Protein AF-A0A8S2E9D2-F1 (afdb_monomer)

Secondary structure (DSSP, 8-state):
-EEEETTEEEEEEEE-TTS-EEEEEEETTEEEEEEE-TTS-EEEEEEETTTEEEEEEEEE-TTS-EEEEEEETTEEEEEEEEE-TT--EEEEEEETTEEE-TT-THHHHHHHHHHHHHHHHH--SHHHHHHHHHHHHHHHHHHHHHHHH-GGGGGGHHHHHHHHHHHS-HHHHHHHHTS-EEETTEEE-HHHHHHHHT-HHHHHHHHHHS---TT--EEEEETTEEEEEE-HHHHHHHTT-HHHHHHHHHTT--TT---TT---HHHHHHHTT-HHHHHHHHHTT--TTPPPTTT---HHHHHHHTT-HHHHHHHHHTT--TTPPPTTS--HHHHHHHTT-HHHHHHHTTTS-TT---TT---HHHHHHHTT-HHHHHHHHT-TTT--HHHHHHHHHHHHHHHHHSTTTTT-HHHHHHHHHHHHHHHHHTT----PPPP-GGGTTPPPP-SHHHHHHHTT-HHHHHHHHHHHHHHHH-TT-HHHHHHHHHHHHHHHHTT-HHHHHHHHHHHHHHHHHTT---HHHHHHHHHHHHHHHHTTPPPPHHHHHHHHHHHHHHHHHHHHHHTTS----HHHHHHHHHHHHHHHHHGGGS-HHHHHHHHHHHHHHHHT--B-TTT--BHHHHHH-GGG--TTSS--SS-HHHHHHHHHTT--TT---TT---HHHHHHH---S-HHHHHHHHHHHHHTT--SS---TTS--HHHH--SHHHHHHHHHH----HHHHHHHHHHTS---------------------EEEEE---TTGGGTEEE-TTT--EEESS---TTT-SEEEEEEEEEE-SSS-EEEEEEEEEE---------EES-SEEEEEEETT--S--EE--EE-SSTT---EEEEEES-TT--EEE-TTT-EEEESS---STT--SEEEEEEEEE-SSSS--EEEEEEEEEEE-TTTTS-EETT-SS-SEEEEEE--B-GGGTT---EE--EE----HHHHSS--PEEEEEESS--TTEEE-TTT-EEEESS-B-S-EEEEEEEEEEEE---S-SSS-----

Radius of gyration: 43.49 Å; Cα contacts (8 Å, |Δi|>4): 1690; chains: 1; bounding box: 124×103×118 Å

Sequence (1033 aa):
MGQWKDNRWHIGILTWNTGETCTGIWSGNKTNGSFVDNDGTVFEGDLVGDGVAHGQGIERYIDGTCYRGTYKLGSKDGRGSMTSPDAAQYDGEWINGCLYSYDINLTELIDSLTYFKQSINKANLLSTKLELTQKLKSFISNKMYEYTRDRRHIYKLSTVLETILKFVSPEHTRLFINDFVEHSRYKWNILIIAATFGFYSSVKMLLNKFDVNVEIEGVVEYDNQIIPGTTALWCAAASSHLNIVKLLLHYGANINHFTLTYSTPLRAATFNNQLKIVQLLVANGAAIDIQNKSHGDTCLVLAASKGLREIVYYLLRNGADPNIRSHDGATALHVACEENYLECTKLLTTHENIKSKTLAGLTPLMTAAVKINPLIVEHFISNEKLCSKQEGADALELLGSFYCNNASNADNLHKTYEYLSRAMLLRSTFHISKIISPLIEEYGYQQECRTLEDLRNIRHNVDALHMETLITLERVLGTSSETLHSAILRRGGVYADEKRYDSCVTLWLRVCNLKKLVDQSLDEPLIRLVAVFAEMFENKIEVKTHLFKQVLNLNIDELNRERLLINRSMNPHWTNCKTALYLCAVAAKVLPTKPIEERLQLEKIIRRLISFNFKTRATNSALIHLCMDTSASTSNLAYKFPCSSTARLLIEFGAKVNAMDASRNTPLHIIAGCSMHNLDEAENIIESLIDNGAHTDTVNDNGKIPFDCGKLENIRRILKARARISLKCLVAKAIVSKREFQVVPELAADSEDAKSYHLYISDIAMEHKSVTIYSVEGLSGYIRLRRSFDYDVQSSYWLTLRTTIFNARPQFSHIHVYISIRNENNFIPQCHHVYEEITLVEQHQTPFIQIKAVDKEKDDQLNYAIVEGDEKQLFYIDSNNGQISFQRPMHQRQDKRIYVLTIRVSDSGRPTLSSDCLLKVNVLRRKDVRPQFLHNENENTYYFELPEINRSRLKQRLFQIVAILNLPEKMQFNNNLQIRYRLLDPTKHFVINKETGYIAARQSLTSYSIYSFQIEAFTVIPSLFQNEIYSSN

Mean predicted aligned error: 20.93 Å

Solvent-accessible surface area (backbone atoms only — not comparable to full-atom values): 57654 Å² total; per-residue (Å²): 93,71,50,74,52,95,95,35,68,31,40,40,42,50,72,51,100,82,61,31,37,39,38,40,44,42,60,85,62,36,30,50,32,39,39,35,46,76,81,65,31,39,36,41,33,30,21,36,69,95,70,33,38,34,43,54,36,36,40,37,43,81,83,51,34,36,38,40,30,26,24,52,85,59,23,40,32,43,58,33,35,39,33,41,67,85,69,54,70,47,78,43,40,25,55,83,58,38,82,54,56,97,88,54,76,53,62,61,55,50,52,50,51,49,48,50,48,54,51,46,72,68,44,87,50,72,67,58,32,52,53,49,51,51,51,52,48,52,53,52,43,52,52,54,48,59,39,66,70,40,80,91,39,47,88,51,49,54,60,51,49,54,49,51,61,72,69,44,55,72,70,64,43,54,65,55,58,75,38,69,47,73,55,105,88,38,34,40,34,63,58,34,53,30,29,43,75,55,40,52,69,51,45,52,50,47,60,75,76,41,96,62,70,60,79,47,64,23,35,46,77,55,96,93,39,82,44,50,42,36,29,24,52,33,32,7,29,44,59,65,26,57,71,49,38,55,50,40,49,74,73,66,39,68,61,68,51,49,23,80,55,38,49,28,22,53,39,34,7,48,75,60,69,33,57,71,50,34,52,52,41,48,77,72,68,34,72,57,72,57,46,24,68,86,50,32,43,29,40,54,34,54,20,26,61,66,53,38,45,70,52,37,53,51,42,48,75,70,68,41,71,51,72,56,52,22,76,63,35,40,30,26,44,32,38,6,24,48,70,59,23,54,71,38,29,66,55,35,62,79,72,35,69,67,77,51,47,24,74,81,65,40,27,32,58,45,35,7,12,66,60,63,25,61,71,50,42,50,56,36,54,76,31,72,90,71,34,52,74,64,57,37,25,53,30,29,39,40,25,12,28,36,34,39,55,33,90,93,35,47,85,36,52,66,56,18,53,51,30,37,47,50,19,44,50,51,24,63,76,68,71,52,81,80,84,80,73,76,73,40,69,69,58,72,55,56,72,75,68,86,47,66,64,53,47,57,74,32,67,84,37,66,68,57,46,54,40,45,29,52,56,48,39,42,68,75,64,33,72,82,24,67,70,47,45,53,38,42,45,49,54,17,48,56,27,42,76,71,69,40,48,69,62,13,51,38,29,35,48,48,42,49,53,38,31,56,78,67,76,46,86,55,60,69,57,52,48,52,51,47,45,52,58,52,49,33,54,76,72,72,46,86,79,57,66,71,61,54,52,50,53,55,50,51,52,47,51,49,57,49,50,31,56,58,40,41,80,77,67,71,61,59,60,65,64,55,58,49,42,52,48,51,46,45,44,51,45,51,64,48,48,81,78,44,58,70,73,62,30,55,56,51,50,56,52,50,29,54,57,45,67,66,63,58,56,35,74,92,48,37,34,36,61,68,39,44,43,27,28,57,82,64,38,51,96,90,42,94,66,64,35,57,40,36,62,37,48,50,47,43,47,78,47,62,44,68,54,70,44,54,28,70,58,42,41,30,35,57,29,44,46,29,50,44,92,67,88,60,58,67,49,53,49,54,36,54,51,55,37,46,79,69,68,32,72,70,77,53,61,24,77,85,73,40,30,26,61,72,40,32,75,46,72,67,59,35,48,53,53,60,72,65,58,67,74,45,71,67,52,53,48,46,55,56,46,73,75,40,87,84,85,92,81,87,84,83,82,89,81,91,79,84,88,79,79,95,73,82,64,39,44,76,56,70,73,73,64,93,76,59,72,74,38,50,48,70,40,45,79,76,70,48,76,41,76,71,52,85,88,54,70,95,79,57,49,63,48,80,46,48,46,36,43,38,46,90,51,103,65,77,47,78,50,78,49,80,45,80,46,75,67,81,90,64,63,82,72,60,34,42,60,76,55,66,69,45,79,47,78,46,57,67,77,55,87,51,68,77,51,63,58,56,64,51,57,91,62,95,78,68,64,52,40,34,44,76,78,42,56,57,94,77,60,45,62,38,60,41,42,77,68,28,36,31,30,58,65,54,76,89,82,58,100,82,68,77,52,64,35,56,31,34,34,38,38,30,46,72,49,61,66,64,34,63,35,77,26,40,40,34,41,35,49,43,53,76,77,45,56,45,47,42,49,82,86,47,94,85,54,59,60,44,80,45,81,41,68,63,35,54,81,90,54,54,69,41,82,72,49,69,54,59,64,44,61,75,60,61,76,86,60,60,81,78,50,83,65,42,62,34,38,43,68,72,56,91,53,85,44,53,47,62,40,42,72,71,27,32,32,23,38,70,50,68,39,94,54,72,46,76,45,78,43,39,50,47,60,43,62,44,71,73,67,90,76,79,81,89,86,74,79,91,130

Organism: NCBI:txid1234261

pLDDT: mean 75.78, std 17.4, range [21.69, 98.12]

Structure (mmCIF, N/CA/C/O backbone):
data_AF-A0A8S2E9D2-F1
#
_entry.id   AF-A0A8S2E9D2-F1
#
loop_
_atom_site.group_PDB
_atom_site.id
_atom_site.type_symbol
_atom_site.label_atom_id
_atom_site.label_alt_id
_atom_site.label_comp_id
_atom_site.label_asym_id
_atom_site.label_entity_id
_atom_site.label_seq_id
_atom_site.pdbx_PDB_ins_code
_atom_site.Cartn_x
_atom_site.Cartn_y
_atom_site.Cartn_z
_atom_site.occupancy
_atom_site.B_iso_or_equiv
_atom_site.auth_seq_id
_atom_site.auth_comp_id
_atom_site.auth_asym_id
_atom_site.auth_atom_id
_atom_site.pdbx_PDB_model_num
ATOM 1 N N . MET A 1 1 ? 43.549 -40.984 -39.817 1.00 75.19 1 MET A N 1
ATOM 2 C CA . MET A 1 1 ? 44.630 -40.331 -40.604 1.00 75.19 1 MET A CA 1
ATOM 3 C C . MET A 1 1 ? 45.955 -40.507 -39.866 1.00 75.19 1 MET A C 1
ATOM 5 O O . MET A 1 1 ? 45.939 -40.283 -38.668 1.00 75.19 1 MET A O 1
ATOM 9 N N . GLY A 1 2 ? 47.071 -40.914 -40.492 1.00 75.81 2 GLY A N 1
ATOM 10 C CA . GLY A 1 2 ? 48.335 -41.099 -39.751 1.00 75.81 2 GLY A CA 1
ATOM 11 C C . GLY A 1 2 ? 49.501 -41.744 -40.518 1.00 75.81 2 GLY A C 1
ATOM 12 O O . GLY A 1 2 ? 49.338 -42.155 -41.665 1.00 75.81 2 GLY A O 1
ATOM 13 N N . GLN A 1 3 ? 50.665 -41.829 -39.864 1.00 74.44 3 GLN A N 1
ATOM 14 C CA . GLN A 1 3 ? 51.906 -42.466 -40.319 1.00 74.44 3 GLN A CA 1
ATOM 15 C C . GLN A 1 3 ? 52.071 -43.877 -39.724 1.00 74.44 3 GLN A C 1
ATOM 17 O O . GLN A 1 3 ? 51.746 -44.118 -38.558 1.00 74.44 3 GLN A O 1
ATOM 22 N N . TRP A 1 4 ? 52.623 -44.794 -40.523 1.00 72.12 4 TRP A N 1
ATOM 23 C CA . TRP A 1 4 ? 52.919 -46.182 -40.148 1.00 72.12 4 TRP A CA 1
ATOM 24 C C . TRP A 1 4 ? 54.429 -46.387 -39.980 1.00 72.12 4 TRP A C 1
ATOM 26 O O . TRP A 1 4 ? 55.215 -45.796 -40.719 1.00 72.12 4 TRP A O 1
ATOM 36 N N . LYS A 1 5 ? 54.836 -47.254 -39.048 1.00 71.50 5 LYS A N 1
ATOM 37 C CA . LYS A 1 5 ? 56.230 -47.677 -38.851 1.00 71.50 5 LYS A CA 1
ATOM 38 C C . LYS A 1 5 ? 56.261 -49.175 -38.535 1.00 71.50 5 LYS A C 1
ATOM 40 O O . LYS A 1 5 ? 55.479 -49.637 -37.710 1.00 71.50 5 LYS A O 1
ATOM 45 N N . ASP A 1 6 ? 57.108 -49.940 -39.224 1.00 68.19 6 ASP A N 1
ATOM 46 C CA . ASP A 1 6 ? 57.259 -51.399 -39.054 1.00 68.19 6 ASP A CA 1
ATOM 47 C C . ASP A 1 6 ? 55.936 -52.195 -39.147 1.00 68.19 6 ASP A C 1
ATOM 49 O O . ASP A 1 6 ? 55.652 -53.066 -38.324 1.00 68.19 6 ASP A O 1
ATOM 53 N N . ASN A 1 7 ? 55.090 -51.872 -40.140 1.00 65.56 7 ASN A N 1
ATOM 54 C CA . ASN A 1 7 ? 53.738 -52.434 -40.325 1.00 65.56 7 ASN A CA 1
ATOM 55 C C . ASN A 1 7 ? 52.799 -52.270 -39.112 1.00 65.56 7 ASN A C 1
ATOM 57 O O . ASN A 1 7 ? 51.811 -52.993 -38.979 1.00 65.56 7 ASN A O 1
ATOM 61 N N . ARG A 1 8 ? 53.073 -51.301 -38.232 1.00 64.12 8 ARG A N 1
ATOM 62 C CA . ARG A 1 8 ? 52.211 -50.925 -37.108 1.00 64.12 8 ARG A CA 1
ATOM 63 C C . ARG A 1 8 ? 51.883 -49.438 -37.169 1.00 64.12 8 ARG A C 1
ATOM 65 O O . ARG A 1 8 ? 52.633 -48.634 -37.728 1.00 64.12 8 ARG A O 1
ATOM 72 N N . TRP A 1 9 ? 50.727 -49.080 -36.625 1.00 66.94 9 TRP A N 1
ATOM 73 C CA . TRP A 1 9 ? 50.305 -47.687 -36.543 1.00 66.94 9 TRP A CA 1
ATOM 74 C C . TRP A 1 9 ? 51.264 -46.914 -35.628 1.00 66.94 9 TRP A C 1
ATOM 76 O O . TRP A 1 9 ? 51.644 -47.447 -34.586 1.00 66.94 9 TRP A O 1
ATOM 86 N N . HIS A 1 10 ? 51.710 -45.715 -36.030 1.00 69.94 10 HIS A N 1
ATOM 87 C CA . HIS A 1 10 ? 52.761 -44.979 -35.312 1.00 69.94 10 HIS A CA 1
ATOM 88 C C . HIS A 1 10 ? 52.308 -43.605 -34.808 1.00 69.94 10 HIS A C 1
ATOM 90 O O . HIS A 1 10 ? 52.447 -43.337 -33.621 1.00 69.94 10 HIS A O 1
ATOM 96 N N . ILE A 1 11 ? 51.758 -42.733 -35.659 1.00 77.75 11 ILE A N 1
ATOM 97 C CA . ILE A 1 11 ? 51.275 -41.394 -35.260 1.00 77.75 11 ILE A CA 1
ATOM 98 C C . ILE A 1 11 ? 50.018 -41.067 -36.056 1.00 77.75 11 ILE A C 1
ATOM 100 O O . ILE A 1 11 ? 50.016 -41.247 -37.271 1.00 77.75 11 ILE A O 1
ATOM 104 N N . GLY A 1 12 ? 48.970 -40.541 -35.426 1.00 75.88 12 GLY A N 1
ATOM 105 C CA . GLY A 1 12 ? 47.756 -40.191 -36.155 1.00 75.88 12 GLY A CA 1
ATOM 106 C C . GLY A 1 12 ? 46.561 -39.746 -35.318 1.00 75.88 12 GLY A C 1
ATOM 107 O O . GLY A 1 12 ? 46.639 -39.573 -34.106 1.00 75.88 12 GLY A O 1
ATOM 108 N N . ILE A 1 13 ? 45.451 -39.551 -36.027 1.00 78.69 13 ILE A N 1
ATOM 109 C CA . ILE A 1 13 ? 44.122 -39.215 -35.520 1.00 78.69 13 ILE A CA 1
ATOM 110 C C . ILE A 1 13 ? 43.169 -40.352 -35.901 1.00 78.69 13 ILE A C 1
ATOM 112 O O . ILE A 1 13 ? 43.027 -40.668 -37.093 1.00 78.69 13 ILE A O 1
ATOM 116 N N . LEU A 1 14 ? 42.533 -40.956 -34.902 1.00 75.19 14 LEU A N 1
ATOM 117 C CA . LEU A 1 14 ? 41.382 -41.844 -35.048 1.00 75.19 14 LEU A CA 1
ATOM 118 C C . LEU A 1 14 ? 40.123 -41.034 -34.763 1.00 75.19 14 LEU A C 1
ATOM 120 O O . LEU A 1 14 ? 40.069 -40.291 -33.788 1.00 75.19 14 LEU A O 1
ATOM 124 N N . THR A 1 15 ? 39.126 -41.171 -35.627 1.00 74.81 15 THR A N 1
ATOM 125 C CA . THR A 1 15 ? 37.819 -40.541 -35.458 1.00 74.81 15 THR A CA 1
ATOM 126 C C . THR A 1 15 ? 36.778 -41.630 -35.600 1.00 74.81 15 THR A C 1
ATOM 128 O O . THR A 1 15 ? 36.774 -42.339 -36.609 1.00 74.81 15 THR A O 1
ATOM 131 N N . TRP A 1 16 ? 35.927 -41.780 -34.593 1.00 74.44 16 TRP A N 1
ATOM 132 C CA . TRP A 1 16 ? 34.822 -42.728 -34.637 1.00 74.44 16 TRP A CA 1
ATOM 133 C C . TRP A 1 16 ? 33.589 -42.073 -35.256 1.00 74.44 16 TRP A C 1
ATOM 135 O O . TRP A 1 16 ? 33.408 -40.858 -35.199 1.00 74.44 16 TRP A O 1
ATOM 145 N N . ASN A 1 17 ? 32.701 -42.890 -35.825 1.00 67.81 17 ASN A N 1
ATOM 146 C CA . ASN A 1 17 ? 31.455 -42.415 -36.440 1.00 67.81 17 ASN A CA 1
ATOM 147 C C . ASN A 1 17 ? 30.506 -41.729 -35.434 1.00 67.81 17 ASN A C 1
ATOM 149 O O . ASN A 1 17 ? 29.535 -41.103 -35.850 1.00 67.81 17 ASN A O 1
ATOM 153 N N . THR A 1 18 ? 30.767 -41.863 -34.130 1.00 58.06 18 THR A N 1
ATOM 154 C CA . THR A 1 18 ? 30.032 -41.226 -33.031 1.00 58.06 18 THR A CA 1
ATOM 155 C C . THR A 1 18 ? 30.443 -39.772 -32.782 1.00 58.06 18 THR A C 1
ATOM 157 O O . THR A 1 18 ? 29.643 -39.041 -32.208 1.00 58.06 18 THR A O 1
ATOM 160 N N . GLY A 1 19 ? 31.610 -39.332 -33.282 1.00 67.00 19 GLY A N 1
ATOM 161 C CA . GLY A 1 19 ? 32.151 -37.976 -33.102 1.00 67.00 19 GLY A CA 1
ATOM 162 C C . GLY A 1 19 ? 33.415 -37.902 -32.232 1.00 67.00 19 GLY A C 1
ATOM 163 O O . GLY A 1 19 ? 34.110 -36.887 -32.260 1.00 67.00 19 GLY A O 1
ATOM 164 N N . GLU A 1 20 ? 33.753 -38.982 -31.522 1.00 78.69 20 GLU A N 1
ATOM 165 C CA . GLU A 1 20 ? 34.943 -39.077 -30.673 1.00 78.69 20 GLU A CA 1
ATOM 166 C C . GLU A 1 20 ? 36.222 -38.991 -31.510 1.00 78.69 20 GLU A C 1
ATOM 168 O O . GLU A 1 20 ? 36.309 -39.545 -32.615 1.00 78.69 20 GLU A O 1
ATOM 173 N N . THR A 1 21 ? 37.248 -38.334 -30.966 1.00 78.81 21 THR A N 1
ATOM 174 C CA . THR A 1 21 ? 38.561 -38.242 -31.616 1.00 78.81 21 THR A CA 1
ATOM 175 C C . THR A 1 21 ? 39.684 -38.623 -30.663 1.00 78.81 21 THR A C 1
ATOM 177 O O . THR A 1 21 ? 39.758 -38.133 -29.543 1.00 78.81 21 THR A O 1
ATOM 180 N N . CYS A 1 22 ? 40.591 -39.488 -31.115 1.00 78.50 22 CYS A N 1
ATOM 181 C CA . CYS A 1 22 ? 41.810 -39.850 -30.397 1.00 78.50 22 CYS A CA 1
ATOM 182 C C . CYS A 1 22 ? 43.022 -39.438 -31.227 1.00 78.50 22 CYS A C 1
ATOM 184 O O . CYS A 1 22 ? 43.135 -39.811 -32.395 1.00 78.50 22 CYS A O 1
ATOM 186 N N . THR A 1 23 ? 43.960 -38.714 -30.626 1.00 79.88 23 THR A N 1
ATOM 187 C CA . THR A 1 23 ? 45.217 -38.299 -31.260 1.00 79.88 23 THR A CA 1
ATOM 188 C C . THR A 1 23 ? 46.397 -38.759 -30.414 1.00 79.88 23 THR A C 1
ATOM 190 O O . THR A 1 23 ? 46.309 -38.718 -29.193 1.00 79.88 23 THR A O 1
ATOM 193 N N . GLY A 1 24 ? 47.496 -39.230 -31.010 1.00 79.31 24 GLY A N 1
ATOM 194 C CA . GLY A 1 24 ? 48.634 -39.687 -30.203 1.00 79.31 24 GLY A CA 1
ATOM 195 C C . GLY A 1 24 ? 49.793 -40.328 -30.960 1.00 79.31 24 GLY A C 1
ATOM 196 O O . GLY A 1 24 ? 49.885 -40.264 -32.188 1.00 79.31 24 GLY A O 1
ATOM 197 N N . ILE A 1 25 ? 50.697 -40.941 -30.194 1.00 76.88 25 ILE A N 1
ATOM 198 C CA . ILE A 1 25 ? 51.810 -41.762 -30.688 1.00 76.88 25 ILE A CA 1
ATOM 199 C C . ILE A 1 25 ? 51.602 -43.200 -30.189 1.00 76.88 25 ILE A C 1
ATOM 201 O O . ILE A 1 25 ? 51.483 -43.430 -28.984 1.00 76.88 25 ILE A O 1
ATOM 205 N N . TRP A 1 26 ? 51.563 -44.164 -31.110 1.00 74.00 26 TRP A N 1
ATOM 206 C CA . TRP A 1 26 ? 51.306 -45.585 -30.857 1.00 74.00 26 TRP A CA 1
ATOM 207 C C . TRP A 1 26 ? 52.609 -46.382 -30.704 1.00 74.00 26 TRP A C 1
ATOM 209 O O . TRP A 1 26 ? 53.519 -46.317 -31.536 1.00 74.00 26 TRP A O 1
ATOM 219 N N . SER A 1 27 ? 52.666 -47.180 -29.636 1.00 69.44 27 SER A N 1
ATOM 220 C CA . SER A 1 27 ? 53.729 -48.132 -29.305 1.00 69.44 27 SER A CA 1
ATOM 221 C C . SER A 1 27 ? 53.086 -49.471 -28.915 1.00 69.44 27 SER A C 1
ATOM 223 O O . SER A 1 27 ? 52.785 -49.744 -27.750 1.00 69.44 27 SER A O 1
ATOM 225 N N . GLY A 1 28 ? 52.790 -50.311 -29.913 1.00 70.44 28 GLY A N 1
ATOM 226 C CA . GLY A 1 28 ? 52.007 -51.536 -29.701 1.00 70.44 28 GLY A CA 1
ATOM 227 C C . GLY A 1 28 ? 50.560 -51.222 -29.294 1.00 70.44 28 GLY A C 1
ATOM 228 O O . GLY A 1 28 ? 49.897 -50.453 -29.979 1.00 70.44 28 GLY A O 1
ATOM 229 N N . ASN A 1 29 ? 50.082 -51.796 -28.181 1.00 65.56 29 ASN A N 1
ATOM 230 C CA . ASN A 1 29 ? 48.733 -51.547 -27.638 1.00 65.56 29 ASN A CA 1
ATOM 231 C C . ASN A 1 29 ? 48.658 -50.327 -26.703 1.00 65.56 29 ASN A C 1
ATOM 233 O O . ASN A 1 29 ? 47.616 -50.116 -26.089 1.00 65.56 29 ASN A O 1
ATOM 237 N N . LYS A 1 30 ? 49.750 -49.570 -26.535 1.00 60.91 30 LYS A N 1
ATOM 238 C CA . LYS A 1 30 ? 49.803 -48.374 -25.688 1.00 60.91 30 LYS A CA 1
ATOM 239 C C . LYS A 1 30 ? 49.942 -47.120 -26.537 1.00 60.91 30 LYS A C 1
ATOM 241 O O . LYS A 1 30 ? 50.717 -47.094 -27.495 1.00 60.91 30 LYS A O 1
ATOM 246 N N . THR A 1 31 ? 49.238 -46.078 -26.131 1.00 70.50 31 THR A N 1
ATOM 247 C CA . THR A 1 31 ? 49.251 -44.755 -26.741 1.00 70.50 31 THR A CA 1
ATOM 248 C C . THR A 1 31 ? 49.461 -43.694 -25.688 1.00 70.50 31 THR A C 1
ATOM 250 O O . THR A 1 31 ? 48.898 -43.773 -24.606 1.00 70.50 31 THR A O 1
ATOM 253 N N . ASN A 1 32 ? 50.266 -42.688 -26.004 1.00 72.44 32 ASN A N 1
ATOM 254 C CA . ASN A 1 32 ? 50.293 -41.453 -25.229 1.00 72.44 32 ASN A CA 1
ATOM 255 C C . ASN A 1 32 ? 49.705 -40.360 -26.119 1.00 72.44 32 ASN A C 1
ATOM 257 O O . ASN A 1 32 ? 50.185 -40.152 -27.242 1.00 72.44 32 ASN A O 1
ATOM 261 N N . GLY A 1 33 ? 48.598 -39.769 -25.682 1.00 77.12 33 GLY A N 1
ATOM 262 C CA . GLY A 1 33 ? 47.750 -38.989 -26.568 1.00 77.12 33 GLY A CA 1
ATOM 263 C C . GLY A 1 33 ? 46.590 -38.292 -25.873 1.00 77.12 33 GLY A C 1
ATOM 264 O O . GLY A 1 33 ? 46.415 -38.399 -24.660 1.00 77.12 33 GLY A O 1
ATOM 265 N N . SER A 1 34 ? 45.800 -37.569 -26.662 1.00 80.19 34 SER A N 1
ATOM 266 C CA . SER A 1 34 ? 44.563 -36.940 -26.215 1.00 80.19 34 SER A CA 1
ATOM 267 C C . SER A 1 34 ? 43.344 -37.637 -26.806 1.00 80.19 34 SER A C 1
ATOM 269 O O . SER A 1 34 ? 43.334 -38.029 -27.975 1.00 80.19 34 SER A O 1
ATOM 271 N N . PHE A 1 35 ? 42.313 -37.785 -25.987 1.00 81.56 35 PHE A N 1
ATOM 272 C CA . PHE A 1 35 ? 41.005 -38.292 -26.366 1.00 81.56 35 PHE A CA 1
ATOM 273 C C . PHE A 1 35 ? 39.967 -37.207 -26.084 1.00 81.56 35 PHE A C 1
ATOM 275 O O . PHE A 1 35 ? 39.921 -36.660 -24.983 1.00 81.56 35 PHE A O 1
ATOM 282 N N . VAL A 1 36 ? 39.160 -36.876 -27.085 1.00 79.50 36 VAL A N 1
ATOM 283 C CA . VAL A 1 36 ? 38.045 -35.937 -26.965 1.00 79.50 36 VAL A CA 1
ATOM 284 C C . VAL A 1 36 ? 36.759 -36.718 -27.162 1.00 79.50 36 VAL A C 1
ATOM 286 O O . VAL A 1 36 ? 36.539 -37.290 -28.234 1.00 79.50 36 VAL A O 1
ATOM 289 N N . ASP A 1 37 ? 35.938 -36.729 -26.119 1.00 73.44 37 ASP A N 1
ATOM 290 C CA . ASP A 1 37 ? 34.627 -37.372 -26.121 1.00 73.44 37 ASP A CA 1
ATOM 291 C C . ASP A 1 37 ? 33.582 -36.473 -26.818 1.00 73.44 37 ASP A C 1
ATOM 293 O O . ASP A 1 37 ? 33.768 -35.262 -26.980 1.00 73.44 37 ASP A O 1
ATOM 297 N N . ASN A 1 38 ? 32.449 -37.050 -27.214 1.00 65.81 38 ASN A N 1
ATOM 298 C CA . ASN A 1 38 ? 31.340 -36.364 -27.888 1.00 65.81 38 ASN A CA 1
ATOM 299 C C . ASN A 1 38 ? 30.746 -35.220 -27.058 1.00 65.81 38 ASN A C 1
ATOM 301 O O . ASN A 1 38 ? 30.095 -34.324 -27.595 1.00 65.81 38 ASN A O 1
ATOM 305 N N . ASP A 1 39 ? 30.934 -35.262 -25.740 1.00 57.09 39 ASP A N 1
ATOM 306 C CA . ASP A 1 39 ? 30.468 -34.240 -24.817 1.00 57.09 39 ASP A CA 1
ATOM 307 C C . ASP A 1 39 ? 31.488 -33.121 -24.571 1.00 57.09 39 ASP A C 1
ATOM 309 O O . ASP A 1 39 ? 31.239 -32.286 -23.708 1.00 57.09 39 ASP A O 1
ATOM 313 N N . GLY A 1 40 ? 32.595 -33.085 -25.325 1.00 65.88 40 GLY A N 1
ATOM 314 C CA . GLY A 1 40 ? 33.653 -32.076 -25.246 1.00 65.88 40 GLY A CA 1
ATOM 315 C C . GLY A 1 40 ? 34.599 -32.237 -24.055 1.00 65.88 40 GLY A C 1
ATOM 316 O O . GLY A 1 40 ? 35.450 -31.368 -23.847 1.00 65.88 40 GLY A O 1
ATOM 317 N N . THR A 1 41 ? 34.475 -33.324 -23.286 1.00 77.88 41 THR A N 1
ATOM 318 C CA . THR A 1 41 ? 35.456 -33.706 -22.265 1.00 77.88 41 THR A CA 1
ATOM 319 C C . THR A 1 41 ? 36.772 -34.076 -22.941 1.00 77.88 41 THR A C 1
ATOM 321 O O . THR A 1 41 ? 36.797 -34.820 -23.924 1.00 77.88 41 THR A O 1
ATOM 324 N N . VAL A 1 42 ? 37.877 -33.548 -22.414 1.00 84.62 42 VAL A N 1
ATOM 325 C CA . VAL A 1 42 ? 39.220 -33.778 -22.959 1.00 84.62 42 VAL A CA 1
ATOM 326 C C . VAL A 1 42 ? 40.033 -34.591 -21.966 1.00 84.62 42 VAL A C 1
ATOM 328 O O . VAL A 1 42 ? 40.302 -34.129 -20.857 1.00 84.62 42 VAL A O 1
ATOM 331 N N . PHE A 1 43 ? 40.453 -35.781 -22.377 1.00 86.50 43 PHE A N 1
ATOM 332 C CA . PHE A 1 43 ? 41.424 -36.603 -21.671 1.00 86.50 43 PHE A CA 1
ATOM 333 C C . PHE A 1 43 ? 42.800 -36.489 -22.335 1.00 86.50 43 PHE A C 1
ATOM 335 O O . PHE A 1 43 ? 42.911 -36.544 -23.554 1.00 86.50 43 PHE A O 1
ATOM 342 N N . GLU A 1 44 ? 43.859 -36.372 -21.541 1.00 87.88 44 GLU A N 1
ATOM 343 C CA . GLU A 1 44 ? 45.257 -36.345 -21.977 1.00 87.88 44 GLU A CA 1
ATOM 344 C C . GLU A 1 44 ? 46.074 -37.307 -21.113 1.00 87.88 44 GLU A C 1
ATOM 346 O O . GLU A 1 44 ? 46.149 -37.129 -19.895 1.00 87.88 44 GLU A O 1
ATOM 351 N N . GLY A 1 45 ? 46.715 -38.310 -21.714 1.00 85.81 45 GLY A N 1
ATOM 352 C CA . GLY A 1 45 ? 47.582 -39.222 -20.970 1.00 85.81 45 GLY A CA 1
ATOM 353 C C . GLY A 1 45 ? 47.793 -40.584 -21.615 1.00 85.81 45 GLY A C 1
ATOM 354 O O . GLY A 1 45 ? 47.702 -40.750 -22.833 1.00 85.81 45 GLY A O 1
ATOM 355 N N . ASP A 1 46 ? 48.098 -41.559 -20.761 1.00 82.94 46 ASP A N 1
ATOM 356 C CA . ASP A 1 46 ? 48.324 -42.940 -21.167 1.00 82.94 46 ASP A CA 1
ATOM 357 C C . ASP A 1 46 ? 46.990 -43.635 -21.499 1.00 82.94 46 ASP A C 1
ATOM 359 O O . ASP A 1 46 ? 46.039 -43.666 -20.711 1.00 82.94 46 ASP A O 1
ATOM 363 N N . LEU A 1 47 ? 46.937 -44.219 -22.687 1.00 79.62 47 LEU A N 1
ATOM 364 C CA . LEU A 1 47 ? 45.792 -44.882 -23.291 1.00 79.62 47 LEU A CA 1
ATOM 365 C C . LEU A 1 47 ? 46.209 -46.312 -23.700 1.00 79.62 47 LEU A C 1
ATOM 367 O O . LEU A 1 47 ? 47.362 -46.573 -24.060 1.00 79.62 47 LEU A O 1
ATOM 371 N N . VAL A 1 48 ? 45.288 -47.272 -23.622 1.00 77.00 48 VAL A N 1
ATOM 372 C CA . VAL A 1 48 ? 45.495 -48.675 -24.019 1.00 77.00 48 VAL A CA 1
ATOM 373 C C . VAL A 1 48 ? 44.378 -49.120 -24.963 1.00 77.00 48 VAL A C 1
ATOM 375 O O . VAL A 1 48 ? 43.210 -48.809 -24.741 1.00 77.00 48 VAL A O 1
ATOM 378 N N . GLY A 1 49 ? 44.729 -49.885 -26.000 1.00 70.25 49 GLY A N 1
ATOM 379 C CA . GLY A 1 49 ? 43.777 -50.385 -26.997 1.00 70.25 49 GLY A CA 1
ATOM 380 C C . GLY A 1 49 ? 43.130 -49.256 -27.805 1.00 70.25 49 GLY A C 1
ATOM 381 O O . GLY A 1 49 ? 43.816 -48.323 -28.226 1.00 70.25 49 GLY A O 1
ATOM 382 N N . ASP A 1 50 ? 41.812 -49.330 -27.991 1.00 66.19 50 ASP A N 1
ATOM 383 C CA . ASP A 1 50 ? 41.001 -48.363 -28.746 1.00 66.19 50 ASP A CA 1
ATOM 384 C C . ASP A 1 50 ? 40.694 -47.085 -27.934 1.00 66.19 50 ASP A C 1
ATOM 386 O O . ASP A 1 50 ? 39.548 -46.668 -27.820 1.00 66.19 50 ASP A O 1
ATOM 390 N N . GLY A 1 51 ? 41.712 -46.463 -27.328 1.00 67.19 51 GLY A N 1
ATOM 391 C CA . GLY A 1 51 ? 41.553 -45.181 -26.625 1.00 67.19 51 GLY A CA 1
ATOM 392 C C . GLY A 1 51 ? 41.039 -45.276 -25.183 1.00 67.19 51 GLY A C 1
ATOM 393 O O . GLY A 1 51 ? 40.445 -44.327 -24.682 1.00 67.19 51 GLY A O 1
ATOM 394 N N . VAL A 1 52 ? 41.283 -46.386 -24.479 1.00 77.69 52 VAL A N 1
ATOM 395 C CA . VAL A 1 52 ? 40.865 -46.546 -23.075 1.00 77.69 52 VAL A CA 1
ATOM 396 C C . VAL A 1 52 ? 41.933 -45.998 -22.121 1.00 77.69 52 VAL A C 1
ATOM 398 O O . VAL A 1 52 ? 43.064 -46.480 -22.126 1.00 77.69 52 VAL A O 1
ATOM 401 N N . ALA A 1 53 ? 41.577 -45.045 -21.252 1.00 81.62 53 ALA A N 1
ATOM 402 C CA . ALA A 1 53 ? 42.482 -44.468 -20.248 1.00 81.62 53 ALA A CA 1
ATOM 403 C C . ALA A 1 53 ? 43.113 -45.529 -19.327 1.00 81.62 53 ALA A C 1
ATOM 405 O O . ALA A 1 53 ? 42.416 -46.308 -18.666 1.00 81.62 53 ALA A O 1
ATOM 406 N N . HIS A 1 54 ? 44.444 -45.575 -19.269 1.00 83.00 54 HIS A N 1
ATOM 407 C CA . HIS A 1 54 ? 45.185 -46.525 -18.442 1.00 83.00 54 HIS A CA 1
ATOM 408 C C . HIS A 1 54 ? 46.612 -46.033 -18.180 1.00 83.00 54 HIS A C 1
ATOM 410 O O . HIS A 1 54 ? 47.417 -45.983 -19.100 1.00 83.00 54 HIS A O 1
ATOM 416 N N . GLY A 1 55 ? 46.961 -45.771 -16.921 1.00 83.62 55 GLY A N 1
ATOM 417 C CA . GLY A 1 55 ? 48.219 -45.126 -16.532 1.00 83.62 55 GLY A CA 1
ATOM 418 C C . GLY A 1 55 ? 47.965 -43.743 -15.941 1.00 83.62 55 GLY A C 1
ATOM 419 O O . GLY A 1 55 ? 46.983 -43.567 -15.226 1.00 83.62 55 GLY A O 1
ATOM 420 N N . GLN A 1 56 ? 48.839 -42.768 -16.183 1.00 87.56 56 GLN A N 1
ATOM 421 C CA . GLN A 1 56 ? 48.629 -41.395 -15.702 1.00 87.56 56 GLN A CA 1
ATOM 422 C C . GLN A 1 56 ? 47.849 -40.581 -16.737 1.00 87.56 56 GLN A C 1
ATOM 424 O O . GLN A 1 56 ? 48.133 -40.661 -17.931 1.00 87.56 56 GLN A O 1
ATOM 429 N N . GLY A 1 57 ? 46.895 -39.767 -16.283 1.00 88.12 57 GLY A N 1
ATOM 430 C CA . GLY A 1 57 ? 46.110 -38.925 -17.178 1.00 88.12 57 GLY A CA 1
ATOM 431 C C . GLY A 1 57 ? 45.454 -37.723 -16.510 1.00 88.12 57 GLY A C 1
ATOM 432 O O . GLY A 1 57 ? 45.269 -37.669 -15.290 1.00 88.12 57 GLY A O 1
ATOM 433 N N . ILE A 1 58 ? 45.111 -36.743 -17.338 1.00 89.19 58 ILE A N 1
ATOM 434 C CA . ILE A 1 58 ? 44.393 -35.523 -16.982 1.00 89.19 58 ILE A CA 1
ATOM 435 C C . ILE A 1 58 ? 43.077 -35.522 -17.751 1.00 89.19 58 ILE A C 1
ATOM 437 O O . ILE A 1 58 ? 43.078 -35.703 -18.959 1.00 89.19 58 ILE A O 1
ATOM 441 N N . GLU A 1 59 ? 41.964 -35.294 -17.069 1.00 87.94 59 GLU A N 1
ATOM 442 C CA . GLU A 1 59 ? 40.632 -35.226 -17.669 1.00 87.94 59 GLU A CA 1
ATOM 443 C C . GLU A 1 59 ? 39.995 -33.878 -17.328 1.00 87.94 59 GLU A C 1
ATOM 445 O O . GLU A 1 59 ? 39.920 -33.504 -16.156 1.00 87.94 59 GLU A O 1
ATOM 450 N N . ARG A 1 60 ? 39.572 -33.126 -18.344 1.00 85.38 60 ARG A N 1
ATOM 451 C CA . ARG A 1 60 ? 38.980 -31.789 -18.213 1.00 85.38 60 ARG A CA 1
ATOM 452 C C . ARG A 1 60 ? 37.535 -31.813 -18.683 1.00 85.38 60 ARG A C 1
ATOM 454 O O . ARG A 1 60 ? 37.269 -32.114 -19.846 1.00 85.38 60 ARG A O 1
ATOM 461 N N . TYR A 1 61 ? 36.633 -31.442 -17.785 1.00 80.12 61 TYR A N 1
ATOM 462 C CA . TYR A 1 61 ? 35.198 -31.371 -18.026 1.00 80.12 61 TYR A CA 1
ATOM 463 C C . TYR A 1 61 ? 34.770 -29.968 -18.468 1.00 80.12 61 TYR A C 1
ATOM 465 O O . TYR A 1 61 ? 35.392 -28.962 -18.119 1.00 80.12 61 TYR A O 1
ATOM 473 N N . ILE A 1 62 ? 33.653 -29.888 -19.196 1.00 66.62 62 ILE A N 1
ATOM 474 C CA . ILE A 1 62 ? 33.085 -28.618 -19.685 1.00 66.62 62 ILE A CA 1
ATOM 475 C C . ILE A 1 62 ? 32.686 -27.659 -18.557 1.00 66.62 62 ILE A C 1
ATOM 477 O O . ILE A 1 62 ? 32.697 -26.444 -18.755 1.00 66.62 62 ILE A O 1
ATOM 481 N N . ASP A 1 63 ? 32.320 -28.173 -17.383 1.00 58.62 63 ASP A N 1
ATOM 482 C CA . ASP A 1 63 ? 31.938 -27.338 -16.240 1.00 58.62 63 ASP A CA 1
ATOM 483 C C . ASP A 1 63 ? 33.129 -26.595 -15.606 1.00 58.62 63 ASP A C 1
ATOM 485 O O . ASP A 1 63 ? 32.904 -25.711 -14.786 1.00 58.62 63 ASP A O 1
ATOM 489 N N . GLY A 1 64 ? 34.367 -26.885 -16.033 1.00 64.69 64 GLY A N 1
ATOM 490 C CA . GLY A 1 64 ? 35.613 -26.328 -15.499 1.00 64.69 64 GLY A CA 1
ATOM 491 C C . GLY A 1 64 ? 36.322 -27.261 -14.514 1.00 64.69 64 GLY A C 1
ATOM 492 O O . GLY A 1 64 ? 37.429 -26.954 -14.071 1.00 64.69 64 GLY A O 1
ATOM 493 N N . THR A 1 65 ? 35.716 -28.405 -14.191 1.00 76.56 65 THR A N 1
ATOM 494 C CA . THR A 1 65 ? 36.307 -29.418 -13.317 1.00 76.56 65 THR A CA 1
ATOM 495 C C . THR A 1 65 ? 37.467 -30.124 -14.025 1.00 76.56 65 THR A C 1
ATOM 497 O O . THR A 1 65 ? 37.392 -30.457 -15.208 1.00 76.56 65 THR A O 1
ATOM 500 N N . CYS A 1 66 ? 38.554 -30.387 -13.304 1.00 83.44 66 CYS A N 1
ATOM 501 C CA . CYS A 1 66 ? 39.742 -31.056 -13.824 1.00 83.44 66 CYS A CA 1
ATOM 502 C C . CYS A 1 66 ? 40.176 -32.176 -12.881 1.00 83.44 66 CYS A C 1
ATOM 504 O O . CYS A 1 66 ? 40.410 -31.935 -11.701 1.00 83.44 66 CYS A O 1
ATOM 506 N N . TYR A 1 67 ? 40.361 -33.382 -13.404 1.00 85.00 67 TYR A N 1
ATOM 507 C CA . TYR A 1 67 ? 40.984 -34.491 -12.692 1.00 85.00 67 TYR A CA 1
ATOM 508 C C . TYR A 1 67 ? 42.404 -34.731 -13.200 1.00 85.00 67 TYR A C 1
ATOM 510 O O . TYR A 1 67 ? 42.646 -34.680 -14.400 1.00 85.00 67 TYR A O 1
ATOM 518 N N . ARG A 1 68 ? 43.338 -35.050 -12.308 1.00 89.88 68 ARG A N 1
ATOM 519 C CA . ARG A 1 68 ? 44.706 -35.475 -12.620 1.00 89.88 68 ARG A CA 1
ATOM 520 C C . ARG A 1 68 ? 45.051 -36.680 -11.758 1.00 89.88 68 ARG A C 1
ATOM 522 O O . ARG A 1 68 ? 45.147 -36.542 -10.542 1.00 89.88 68 ARG A O 1
ATOM 529 N N . GLY A 1 69 ? 45.294 -37.840 -12.352 1.00 89.75 69 GLY A N 1
ATOM 530 C CA . GLY A 1 69 ? 45.613 -39.025 -11.563 1.00 89.75 69 GLY A CA 1
ATOM 531 C C . GLY A 1 69 ? 45.780 -40.298 -12.370 1.00 89.75 69 GLY A C 1
ATOM 532 O O . GLY A 1 69 ? 46.012 -40.276 -13.578 1.00 89.75 69 GLY A O 1
ATOM 533 N N . THR A 1 70 ? 45.677 -41.415 -11.661 1.00 87.81 70 THR A N 1
ATOM 534 C CA . THR A 1 70 ? 45.888 -42.756 -12.207 1.00 87.81 70 THR A CA 1
ATOM 535 C C . THR A 1 70 ? 44.589 -43.376 -12.708 1.00 87.81 70 THR A C 1
ATOM 537 O O . THR A 1 70 ? 43.522 -43.179 -12.131 1.00 87.81 70 THR A O 1
ATOM 540 N N . TYR A 1 71 ? 44.688 -44.124 -13.802 1.00 85.56 71 TYR A N 1
ATOM 541 C CA . TYR A 1 71 ? 43.589 -44.811 -14.465 1.00 85.56 71 TYR A CA 1
ATOM 542 C C . TYR A 1 71 ? 43.916 -46.283 -14.678 1.00 85.56 71 TYR A C 1
ATOM 544 O O . TYR A 1 71 ? 45.042 -46.647 -15.026 1.00 85.56 71 TYR A O 1
ATOM 552 N N . LYS A 1 72 ? 42.898 -47.133 -14.567 1.00 84.62 72 LYS A N 1
ATOM 553 C CA . LYS A 1 72 ? 42.960 -48.552 -14.901 1.00 84.62 72 LYS A CA 1
ATOM 554 C C . LYS A 1 72 ? 41.722 -48.938 -15.702 1.00 84.62 72 LYS A C 1
ATOM 556 O O . LYS A 1 72 ? 40.609 -48.911 -15.190 1.00 84.62 72 LYS A O 1
ATOM 561 N N . LEU A 1 73 ? 41.935 -49.316 -16.966 1.00 80.94 73 LEU A N 1
ATOM 562 C CA . LEU A 1 73 ? 40.885 -49.816 -17.871 1.00 80.94 73 LEU A CA 1
ATOM 563 C C . LEU A 1 73 ? 39.687 -48.849 -17.984 1.00 80.94 73 LEU A C 1
ATOM 565 O O . LEU A 1 73 ? 38.533 -49.261 -17.915 1.00 80.94 73 LEU A O 1
ATOM 569 N N . GLY A 1 74 ? 39.967 -47.553 -18.130 1.00 74.25 74 GLY A N 1
ATOM 570 C CA . GLY A 1 74 ? 38.967 -46.506 -18.348 1.00 74.25 74 GLY A CA 1
ATOM 571 C C . GLY A 1 74 ? 38.396 -45.890 -17.071 1.00 74.25 74 GLY A C 1
ATOM 572 O O . GLY A 1 74 ? 37.645 -44.927 -17.151 1.00 74.25 74 GLY A O 1
ATOM 573 N N . SER A 1 75 ? 38.753 -46.402 -15.891 1.00 78.81 75 SER A N 1
ATOM 574 C CA . SER A 1 75 ? 38.293 -45.872 -14.601 1.00 78.81 75 SER A CA 1
ATOM 575 C C . SER A 1 75 ? 39.439 -45.249 -13.806 1.00 78.81 75 SER A C 1
ATOM 577 O O . SER A 1 75 ? 40.550 -45.771 -13.833 1.00 78.81 75 SER A O 1
ATOM 579 N N . LYS A 1 76 ? 39.167 -44.166 -13.066 1.00 82.69 76 LYS A N 1
ATOM 580 C CA . LYS A 1 76 ? 40.116 -43.555 -12.112 1.00 82.69 76 LYS A CA 1
ATOM 581 C C . LYS A 1 76 ? 40.441 -44.564 -11.014 1.00 82.69 76 LYS A C 1
ATOM 583 O O . LYS A 1 76 ? 39.531 -45.019 -10.325 1.00 82.69 76 LYS A O 1
ATOM 588 N N . ASP A 1 77 ? 41.698 -44.952 -10.875 1.00 78.75 77 ASP A N 1
ATOM 589 C CA . ASP A 1 77 ? 42.108 -46.035 -9.981 1.00 78.75 77 ASP A CA 1
ATOM 590 C C . ASP A 1 77 ? 43.547 -45.804 -9.506 1.00 78.75 77 ASP A C 1
ATOM 592 O O . ASP A 1 77 ? 44.476 -45.806 -10.314 1.00 78.75 77 ASP A O 1
ATOM 596 N N . GLY A 1 78 ? 43.714 -45.585 -8.200 1.00 78.38 78 GLY A N 1
ATOM 597 C CA . GLY A 1 78 ? 44.935 -45.121 -7.543 1.00 78.38 78 GLY A CA 1
ATOM 598 C C . GLY A 1 78 ? 44.848 -43.663 -7.066 1.00 78.38 78 GLY A C 1
ATOM 599 O O . GLY A 1 78 ? 43.770 -43.110 -6.867 1.00 78.38 78 GLY A O 1
ATOM 600 N N . ARG A 1 79 ? 45.985 -43.010 -6.809 1.00 80.81 79 ARG A N 1
ATOM 601 C CA . ARG A 1 79 ? 46.011 -41.644 -6.253 1.00 80.81 79 ARG A CA 1
ATOM 602 C C . ARG A 1 79 ? 45.763 -40.589 -7.339 1.00 80.81 79 ARG A C 1
ATOM 604 O O . ARG A 1 79 ? 46.328 -40.688 -8.432 1.00 80.81 79 ARG A O 1
ATOM 611 N N . GLY A 1 80 ? 44.957 -39.569 -7.033 1.00 83.94 80 GLY A N 1
ATOM 612 C CA . GLY A 1 80 ? 44.648 -38.478 -7.960 1.00 83.94 80 GLY A CA 1
ATOM 613 C C . GLY A 1 80 ? 44.047 -37.235 -7.300 1.00 83.94 80 GLY A C 1
ATOM 614 O O . GLY A 1 80 ? 43.506 -37.296 -6.195 1.00 83.94 80 GLY A O 1
ATOM 615 N N . SER A 1 81 ? 44.149 -36.115 -8.010 1.00 79.38 81 SER A N 1
ATOM 616 C CA . SER A 1 81 ? 43.695 -34.784 -7.618 1.00 79.38 81 SER A CA 1
ATOM 617 C C . SER A 1 81 ? 42.529 -34.324 -8.492 1.00 79.38 81 SER A C 1
ATOM 619 O O . SER A 1 81 ? 42.593 -34.456 -9.712 1.00 79.38 81 SER A O 1
ATOM 621 N N . MET A 1 82 ? 41.473 -33.781 -7.893 1.00 79.19 82 MET A N 1
ATOM 622 C CA . MET A 1 82 ? 40.338 -33.169 -8.586 1.00 79.19 82 MET A CA 1
ATOM 623 C C . MET A 1 82 ? 40.248 -31.691 -8.203 1.00 79.19 82 MET A C 1
ATOM 625 O O . MET A 1 82 ? 40.221 -31.362 -7.021 1.00 79.19 82 MET A O 1
ATOM 629 N N . THR A 1 83 ? 40.152 -30.800 -9.182 1.00 75.94 83 THR A N 1
ATOM 630 C CA . THR A 1 83 ? 39.975 -29.358 -8.986 1.00 75.94 83 THR A CA 1
ATOM 631 C C . THR A 1 83 ? 38.642 -28.928 -9.581 1.00 75.94 83 THR A C 1
ATOM 633 O O . THR A 1 83 ? 38.365 -29.211 -10.742 1.00 75.94 83 THR A O 1
ATOM 636 N N . SER A 1 84 ? 37.813 -28.268 -8.780 1.00 67.94 84 SER A N 1
ATOM 637 C CA . SER A 1 84 ? 36.513 -27.722 -9.189 1.00 67.94 84 SER A CA 1
ATOM 638 C C . SER A 1 84 ? 36.640 -26.322 -9.823 1.00 67.94 84 SER A C 1
ATOM 640 O O . SER A 1 84 ? 37.685 -25.680 -9.669 1.00 67.94 84 SER A O 1
ATOM 642 N N . PRO A 1 85 ? 35.581 -25.807 -10.479 1.00 53.97 85 PRO A N 1
ATOM 643 C CA . PRO A 1 85 ? 35.572 -24.467 -11.086 1.00 53.97 85 PRO A CA 1
ATOM 644 C C . PRO A 1 85 ? 35.770 -23.336 -10.064 1.00 53.97 85 PRO A C 1
ATOM 646 O O . PRO A 1 85 ? 36.306 -22.281 -10.398 1.00 53.97 85 PRO A O 1
ATOM 649 N N . ASP A 1 86 ? 35.412 -23.593 -8.804 1.00 58.78 86 ASP A N 1
ATOM 650 C CA . ASP A 1 86 ? 35.500 -22.657 -7.676 1.00 58.78 86 ASP A CA 1
ATOM 651 C C . ASP A 1 86 ? 36.880 -22.707 -6.982 1.00 58.78 86 ASP A C 1
ATOM 653 O O . ASP A 1 86 ? 37.052 -22.198 -5.875 1.00 58.78 86 ASP A O 1
ATOM 657 N N . ALA A 1 87 ? 37.861 -23.371 -7.609 1.00 57.16 87 ALA A N 1
ATOM 658 C CA . ALA A 1 87 ? 39.211 -23.635 -7.105 1.00 57.16 87 ALA A CA 1
ATOM 659 C C . ALA A 1 87 ? 39.298 -24.529 -5.850 1.00 57.16 87 ALA A C 1
ATOM 661 O O . ALA A 1 87 ? 40.377 -24.669 -5.272 1.00 57.16 87 ALA A O 1
ATOM 662 N N . ALA A 1 88 ? 38.214 -25.200 -5.443 1.00 56.62 88 ALA A N 1
ATOM 663 C CA . ALA A 1 88 ? 38.317 -26.246 -4.427 1.00 56.62 88 ALA A CA 1
ATOM 664 C C . ALA A 1 88 ? 39.064 -27.455 -5.014 1.00 56.62 88 ALA A C 1
ATOM 666 O O . ALA A 1 88 ? 38.655 -27.992 -6.049 1.00 56.62 88 ALA A O 1
ATOM 667 N N . GLN A 1 89 ? 40.153 -27.857 -4.358 1.00 67.94 89 GLN A N 1
ATOM 668 C CA . GLN A 1 89 ? 41.012 -28.973 -4.747 1.00 67.94 89 GLN A CA 1
ATOM 669 C C . GLN A 1 89 ? 40.857 -30.124 -3.751 1.00 67.94 89 GLN A C 1
ATOM 671 O O . GLN A 1 89 ? 40.848 -29.918 -2.538 1.00 67.94 89 GLN A O 1
ATOM 676 N N . TYR A 1 90 ? 40.753 -31.340 -4.272 1.00 66.50 90 TYR A N 1
ATOM 677 C CA . TYR A 1 90 ? 40.724 -32.569 -3.498 1.00 66.50 90 TYR A CA 1
ATOM 678 C C . TYR A 1 90 ? 41.851 -33.491 -3.954 1.00 66.50 90 TYR A C 1
ATOM 680 O O . TYR A 1 90 ? 41.931 -33.800 -5.138 1.00 66.50 90 TYR A O 1
ATOM 688 N N . ASP A 1 91 ? 42.648 -33.998 -3.015 1.00 72.06 91 ASP A N 1
ATOM 689 C CA . ASP A 1 91 ? 43.687 -34.997 -3.264 1.00 72.06 91 ASP A CA 1
ATOM 690 C C . ASP A 1 91 ? 43.362 -36.284 -2.493 1.00 72.06 91 ASP A C 1
ATOM 692 O O . ASP A 1 91 ? 43.205 -36.250 -1.272 1.00 72.06 91 ASP A O 1
ATOM 696 N N . GLY A 1 92 ? 43.287 -37.435 -3.169 1.00 72.81 92 GLY A N 1
ATOM 697 C CA . GLY A 1 92 ? 42.971 -38.698 -2.489 1.00 72.81 92 GLY A CA 1
ATOM 698 C C . GLY A 1 92 ? 43.136 -39.954 -3.336 1.00 72.81 92 GLY A C 1
ATOM 699 O O . GLY A 1 92 ? 43.651 -39.908 -4.457 1.00 72.81 92 GLY A O 1
ATOM 700 N N . GLU A 1 93 ? 42.744 -41.091 -2.763 1.00 73.94 93 GLU A N 1
ATOM 701 C CA . GLU A 1 93 ? 42.732 -42.385 -3.448 1.00 73.94 93 GLU A CA 1
ATOM 702 C C . GLU A 1 93 ? 41.427 -42.573 -4.220 1.00 73.94 93 GLU A C 1
ATOM 704 O O . GLU A 1 93 ? 40.375 -42.073 -3.831 1.00 73.94 93 GLU A O 1
ATOM 709 N N . TRP A 1 94 ? 41.502 -43.281 -5.338 1.00 74.69 94 TRP A N 1
ATOM 710 C CA . TRP A 1 94 ? 40.388 -43.603 -6.215 1.00 74.69 94 TRP A CA 1
ATOM 711 C C . TRP A 1 94 ? 40.368 -45.109 -6.427 1.00 74.69 94 TRP A C 1
ATOM 713 O O . TRP A 1 94 ? 41.421 -45.707 -6.621 1.00 74.69 94 TRP A O 1
ATOM 723 N N . ILE A 1 95 ? 39.191 -45.726 -6.387 1.00 71.06 95 ILE A N 1
ATOM 724 C CA . ILE A 1 95 ? 39.017 -47.152 -6.682 1.00 71.06 95 ILE A CA 1
ATOM 725 C C . ILE A 1 95 ? 37.856 -47.285 -7.665 1.00 71.06 95 ILE A C 1
ATOM 727 O O . ILE A 1 95 ? 36.732 -46.882 -7.360 1.00 71.06 95 ILE A O 1
ATOM 731 N N . ASN A 1 96 ? 38.115 -47.854 -8.847 1.00 66.81 96 ASN A N 1
ATOM 732 C CA . ASN A 1 96 ? 37.115 -48.088 -9.905 1.00 66.81 96 ASN A CA 1
ATOM 733 C C . ASN A 1 96 ? 36.247 -46.857 -10.255 1.00 66.81 96 ASN A C 1
ATOM 735 O O . ASN A 1 96 ? 35.031 -46.956 -10.429 1.00 66.81 96 ASN A O 1
ATOM 739 N N . GLY A 1 97 ? 36.860 -45.677 -10.341 1.00 58.72 97 GLY A N 1
ATOM 740 C CA . GLY A 1 97 ? 36.192 -44.424 -10.699 1.00 58.72 97 GLY A CA 1
ATOM 741 C C . GLY A 1 97 ? 35.571 -43.670 -9.521 1.00 58.72 97 GLY A C 1
ATOM 742 O O . GLY A 1 97 ? 35.049 -42.576 -9.723 1.00 58.72 97 GLY A O 1
ATOM 743 N N . CYS A 1 98 ? 35.631 -44.216 -8.304 1.00 53.44 98 CYS A N 1
ATOM 744 C CA . CYS A 1 98 ? 35.069 -43.608 -7.099 1.00 53.44 98 CYS A CA 1
ATOM 745 C C . CYS A 1 98 ? 36.160 -43.048 -6.188 1.00 53.44 98 CYS A C 1
ATOM 747 O O . CYS A 1 98 ? 37.210 -43.662 -6.023 1.00 53.44 98 CYS A O 1
ATOM 749 N N . LEU A 1 99 ? 35.866 -41.921 -5.541 1.00 57.03 99 LEU A N 1
ATOM 750 C CA . LEU A 1 99 ? 36.702 -41.341 -4.497 1.00 57.03 99 LEU A CA 1
ATOM 751 C C . LEU A 1 99 ? 36.722 -42.238 -3.255 1.00 57.03 99 LEU A C 1
ATOM 753 O O . LEU A 1 99 ? 35.675 -42.487 -2.658 1.00 57.03 99 LEU A O 1
ATOM 757 N N . TYR A 1 100 ? 37.901 -42.676 -2.838 1.00 49.44 100 TYR A N 1
ATOM 758 C CA . TYR A 1 100 ? 38.129 -43.333 -1.561 1.00 49.44 100 TYR A CA 1
ATOM 759 C C . TYR A 1 100 ? 38.598 -42.275 -0.556 1.00 49.44 100 TYR A C 1
ATOM 761 O O . TYR A 1 100 ? 39.772 -41.904 -0.514 1.00 49.44 100 TYR A O 1
ATOM 769 N N . SER A 1 101 ? 37.660 -41.724 0.219 1.00 41.84 101 SER A N 1
ATOM 770 C CA . SER A 1 101 ? 37.971 -40.767 1.285 1.00 41.84 101 SER A CA 1
ATOM 771 C C . SER A 1 101 ? 37.581 -41.333 2.649 1.00 41.84 101 SER A C 1
ATOM 773 O O . SER A 1 101 ? 36.493 -41.876 2.824 1.00 41.84 101 SER A O 1
ATOM 775 N N . TYR A 1 102 ? 38.478 -41.173 3.624 1.00 39.56 102 TYR A N 1
ATOM 776 C CA . TYR A 1 102 ? 38.234 -41.487 5.036 1.00 39.56 102 TYR A CA 1
ATOM 777 C C . TYR A 1 102 ? 37.230 -40.517 5.704 1.00 39.56 102 TYR A C 1
ATOM 779 O O . TYR A 1 102 ? 36.778 -40.785 6.812 1.00 39.56 102 TYR A O 1
ATOM 787 N N . ASP A 1 103 ? 36.840 -39.427 5.027 1.00 39.94 103 ASP A N 1
ATOM 788 C CA . ASP A 1 103 ? 36.031 -38.326 5.584 1.00 39.94 103 ASP A CA 1
ATOM 789 C C . ASP A 1 103 ? 34.564 -38.319 5.119 1.00 39.94 103 ASP A C 1
ATOM 791 O O . ASP A 1 103 ? 33.808 -37.379 5.393 1.00 39.94 103 ASP A O 1
ATOM 795 N N . ILE A 1 104 ? 34.123 -39.352 4.396 1.00 49.38 104 ILE A N 1
ATOM 796 C CA . ILE A 1 104 ? 32.713 -39.534 4.051 1.00 49.38 104 ILE A CA 1
ATOM 797 C C . ILE A 1 104 ? 32.309 -40.939 4.489 1.00 49.38 104 ILE A C 1
ATOM 799 O O . ILE A 1 104 ? 32.758 -41.920 3.905 1.00 49.38 104 ILE A O 1
ATOM 803 N N . ASN A 1 105 ? 31.406 -41.052 5.467 1.00 53.03 105 ASN A N 1
ATOM 804 C CA . ASN A 1 105 ? 30.776 -42.325 5.844 1.00 53.03 105 ASN A CA 1
ATOM 805 C C . ASN A 1 105 ? 29.767 -42.772 4.752 1.00 53.03 105 ASN A C 1
ATOM 807 O O . ASN A 1 105 ? 28.599 -43.038 5.024 1.00 53.03 105 ASN A O 1
ATOM 811 N N . LEU A 1 106 ? 30.194 -42.789 3.479 1.00 57.25 106 LEU A N 1
ATOM 812 C CA . LEU A 1 106 ? 29.466 -43.388 2.355 1.00 57.25 106 LEU A CA 1
ATOM 813 C C . LEU A 1 106 ? 29.333 -44.894 2.554 1.00 57.25 106 LEU A C 1
ATOM 815 O O . LEU A 1 106 ? 28.399 -45.473 2.025 1.00 57.25 106 LEU A O 1
ATOM 819 N N . THR A 1 107 ? 30.222 -45.503 3.336 1.00 60.81 107 THR A N 1
ATOM 820 C CA . THR A 1 107 ? 30.122 -46.873 3.848 1.00 60.81 107 THR A CA 1
ATOM 821 C C . THR A 1 107 ? 28.757 -47.134 4.468 1.00 60.81 107 THR A C 1
ATOM 823 O O . THR A 1 107 ? 28.057 -48.017 4.001 1.00 60.81 107 THR A O 1
ATOM 826 N N . GLU A 1 108 ? 28.285 -46.296 5.394 1.00 66.06 108 GLU A N 1
ATOM 827 C CA . GLU A 1 108 ? 26.963 -46.477 6.015 1.00 66.06 108 GLU A CA 1
ATOM 828 C C . GLU A 1 108 ? 25.814 -46.375 4.994 1.00 66.06 108 GLU A C 1
ATOM 830 O O . GLU A 1 108 ? 24.861 -47.158 5.037 1.00 66.06 108 GLU A O 1
ATOM 835 N N . LEU A 1 109 ? 25.910 -45.439 4.040 1.00 68.62 109 LEU A N 1
ATOM 836 C CA . LEU A 1 109 ? 24.924 -45.285 2.967 1.00 68.62 109 LEU A CA 1
ATOM 837 C C . LEU A 1 109 ? 24.938 -46.498 2.023 1.00 68.62 109 LEU A C 1
ATOM 839 O O . LEU A 1 109 ? 23.882 -47.043 1.716 1.00 68.62 109 LEU A O 1
ATOM 843 N N . ILE A 1 110 ? 26.115 -46.926 1.571 1.00 68.25 110 ILE A N 1
ATOM 844 C CA . ILE A 1 110 ? 26.319 -48.047 0.649 1.00 68.25 110 ILE A CA 1
ATOM 845 C C . ILE A 1 110 ? 25.911 -49.359 1.315 1.00 68.25 110 ILE A C 1
ATOM 847 O O . ILE A 1 110 ? 25.202 -50.146 0.692 1.00 68.25 110 ILE A O 1
ATOM 851 N N . ASP A 1 111 ? 26.283 -49.578 2.572 1.00 72.88 111 ASP A N 1
ATOM 852 C CA . ASP A 1 111 ? 25.929 -50.767 3.346 1.00 72.88 111 ASP A CA 1
ATOM 853 C C . ASP A 1 111 ? 24.416 -50.841 3.543 1.00 72.88 111 ASP A C 1
ATOM 855 O O . ASP A 1 111 ? 23.802 -51.876 3.276 1.00 72.88 111 ASP A O 1
ATOM 859 N N . SER A 1 112 ? 23.784 -49.717 3.894 1.00 75.25 112 SER A N 1
ATOM 860 C CA . SER A 1 112 ? 22.326 -49.627 4.025 1.00 75.25 112 SER A CA 1
ATOM 861 C C . SER A 1 112 ? 21.620 -49.865 2.687 1.00 75.25 112 SER A C 1
ATOM 863 O O . SER A 1 112 ? 20.692 -50.670 2.611 1.00 75.25 112 SER A O 1
ATOM 865 N N . LEU A 1 113 ? 22.069 -49.227 1.600 1.00 70.81 113 LEU A N 1
ATOM 866 C CA . LEU A 1 113 ? 21.511 -49.422 0.256 1.00 70.81 113 LEU A CA 1
ATOM 867 C C . LEU A 1 113 ? 21.694 -50.868 -0.231 1.00 70.81 113 LEU A C 1
ATOM 869 O O . LEU A 1 113 ? 20.784 -51.441 -0.833 1.00 70.81 113 LEU A O 1
ATOM 873 N N . THR A 1 114 ? 22.842 -51.481 0.061 1.00 72.06 114 THR A N 1
ATOM 874 C CA . THR A 1 114 ? 23.145 -52.878 -0.275 1.00 72.06 114 THR A CA 1
ATOM 875 C C . THR A 1 114 ? 22.262 -53.830 0.525 1.00 72.06 114 THR A C 1
ATOM 877 O O . THR A 1 114 ? 21.695 -54.763 -0.049 1.00 72.06 114 THR A O 1
ATOM 880 N N . TYR A 1 115 ? 22.062 -53.560 1.816 1.00 78.88 115 TYR A N 1
ATOM 881 C CA . TYR A 1 115 ? 21.141 -54.301 2.673 1.00 78.88 115 TYR A CA 1
ATOM 882 C C . TYR A 1 115 ? 19.702 -54.229 2.156 1.00 78.88 115 TYR A C 1
ATOM 884 O O . TYR A 1 115 ? 19.055 -55.268 1.993 1.00 78.88 115 TYR A O 1
ATOM 892 N N . PHE A 1 116 ? 19.203 -53.031 1.834 1.00 73.88 116 PHE A N 1
ATOM 893 C CA . PHE A 1 116 ? 17.858 -52.864 1.280 1.00 73.88 116 PHE A CA 1
ATOM 894 C C . PHE A 1 116 ? 17.711 -53.592 -0.058 1.00 73.88 116 PHE A C 1
ATOM 896 O O . PHE A 1 116 ? 16.738 -54.320 -0.246 1.00 73.88 116 PHE A O 1
ATOM 903 N N . LYS A 1 117 ? 18.697 -53.486 -0.957 1.00 71.38 117 LYS A N 1
ATOM 904 C CA . LYS A 1 117 ? 18.698 -54.194 -2.246 1.00 71.38 117 LYS A CA 1
ATOM 905 C C . LYS A 1 117 ? 18.629 -55.711 -2.069 1.00 71.38 117 LYS A C 1
ATOM 907 O O . LYS A 1 117 ? 17.812 -56.371 -2.709 1.00 71.38 117 LYS A O 1
ATOM 912 N N . GLN A 1 118 ? 19.460 -56.272 -1.192 1.00 76.62 118 GLN A N 1
ATOM 913 C CA . GLN A 1 118 ? 19.459 -57.709 -0.913 1.00 76.62 118 GLN A CA 1
ATOM 914 C C . GLN A 1 118 ? 18.151 -58.165 -0.253 1.00 76.62 118 GLN A C 1
ATOM 916 O O . GLN A 1 118 ? 17.627 -59.221 -0.604 1.00 76.62 118 GLN A O 1
ATOM 921 N N . SER A 1 119 ? 17.603 -57.364 0.660 1.00 78.19 119 SER A N 1
ATOM 922 C CA . SER A 1 119 ? 16.364 -57.675 1.381 1.00 78.19 119 SER A CA 1
ATOM 923 C C . SER A 1 119 ? 15.136 -57.627 0.468 1.00 78.19 119 SER A C 1
ATOM 925 O O . SER A 1 119 ? 14.308 -58.534 0.512 1.00 78.19 119 SER A O 1
ATOM 927 N N . ILE A 1 120 ? 15.047 -56.632 -0.423 1.00 72.62 120 ILE A N 1
ATOM 928 C CA . ILE A 1 120 ? 13.975 -56.523 -1.427 1.00 72.62 120 ILE A CA 1
ATOM 929 C C . ILE A 1 120 ? 14.041 -57.692 -2.421 1.00 72.62 120 ILE A C 1
ATOM 931 O O . ILE A 1 120 ? 13.008 -58.267 -2.767 1.00 72.62 120 ILE A O 1
ATOM 935 N N . ASN A 1 121 ? 15.247 -58.089 -2.843 1.00 72.88 121 ASN A N 1
ATOM 936 C CA . ASN A 1 121 ? 15.433 -59.217 -3.760 1.00 72.88 121 ASN A CA 1
ATOM 937 C C . ASN A 1 121 ? 15.096 -60.576 -3.121 1.00 72.88 121 ASN A C 1
ATOM 939 O O . ASN A 1 121 ? 14.637 -61.468 -3.829 1.00 72.88 121 ASN A O 1
ATOM 943 N N . LYS A 1 122 ? 15.299 -60.738 -1.804 1.00 75.69 122 LYS A N 1
ATOM 944 C CA . LYS A 1 122 ? 14.983 -61.971 -1.055 1.00 75.69 122 LYS A CA 1
ATOM 945 C C . LYS A 1 122 ? 13.521 -62.078 -0.604 1.00 75.69 122 LYS A C 1
ATOM 947 O O . LYS A 1 122 ? 13.089 -63.161 -0.218 1.00 75.69 122 LYS A O 1
ATOM 952 N N . ALA A 1 123 ? 12.764 -60.982 -0.603 1.00 75.50 123 ALA A N 1
ATOM 953 C CA . ALA A 1 123 ? 11.373 -60.988 -0.163 1.00 75.50 123 ALA A CA 1
ATOM 954 C C . ALA A 1 123 ? 10.468 -61.703 -1.185 1.00 75.50 123 ALA A C 1
ATOM 956 O O 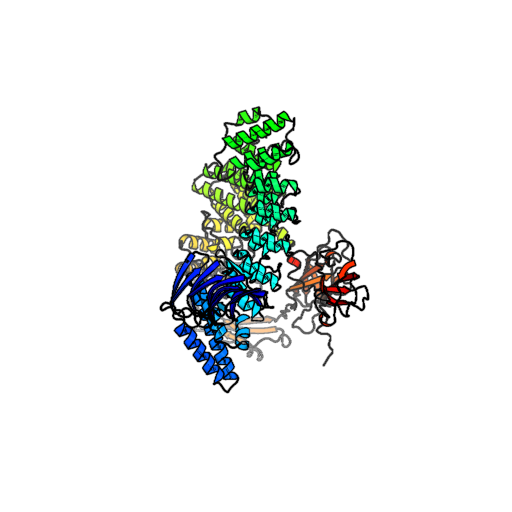. ALA A 1 123 ? 10.422 -61.322 -2.352 1.00 75.50 123 ALA A O 1
ATOM 957 N N . ASN A 1 124 ? 9.713 -62.714 -0.744 1.00 67.69 124 ASN A N 1
ATOM 958 C CA . ASN A 1 124 ? 8.839 -63.508 -1.622 1.00 67.69 124 ASN A CA 1
ATOM 959 C C . ASN A 1 124 ? 7.400 -62.967 -1.713 1.00 67.69 124 ASN A C 1
ATOM 961 O O . ASN A 1 124 ? 6.724 -63.211 -2.709 1.00 67.69 124 ASN A O 1
ATOM 965 N N . LEU A 1 125 ? 6.925 -62.212 -0.712 1.00 73.88 125 LEU A N 1
ATOM 966 C CA . LEU A 1 125 ? 5.592 -61.596 -0.720 1.00 73.88 125 LEU A CA 1
ATOM 967 C C . LEU A 1 125 ? 5.621 -60.158 -1.261 1.00 73.88 125 LEU A C 1
ATOM 969 O O . LEU A 1 125 ? 6.506 -59.360 -0.932 1.00 73.88 125 LEU A O 1
ATOM 973 N N . LEU A 1 126 ? 4.593 -59.802 -2.039 1.00 68.06 126 LEU A N 1
ATOM 974 C CA . LEU A 1 126 ? 4.430 -58.464 -2.623 1.00 68.06 126 LEU A CA 1
ATOM 975 C C . LEU A 1 126 ? 4.294 -57.367 -1.548 1.00 68.06 126 LEU A C 1
ATOM 977 O O . LEU A 1 126 ? 4.855 -56.286 -1.699 1.00 68.06 126 LEU A O 1
ATOM 981 N N . SER A 1 127 ? 3.609 -57.665 -0.438 1.00 68.12 127 SER A N 1
ATOM 982 C CA . SER A 1 127 ? 3.423 -56.747 0.696 1.00 68.12 127 SER A CA 1
ATOM 983 C C . SER A 1 127 ? 4.741 -56.408 1.396 1.00 68.12 127 SER A C 1
ATOM 985 O O . SER A 1 127 ? 5.017 -55.241 1.656 1.00 68.12 127 SER A O 1
ATOM 987 N N . THR A 1 128 ? 5.603 -57.405 1.621 1.00 72.69 128 THR A N 1
ATOM 988 C CA . THR A 1 128 ? 6.937 -57.202 2.210 1.00 72.69 128 THR A CA 1
ATOM 989 C C . THR A 1 128 ? 7.882 -56.441 1.286 1.00 72.69 128 THR A C 1
ATOM 991 O O . THR A 1 128 ? 8.662 -55.617 1.761 1.00 72.69 128 THR A O 1
ATOM 994 N N . LYS A 1 129 ? 7.795 -56.657 -0.037 1.00 69.81 129 LYS A N 1
ATOM 995 C CA . LYS A 1 129 ? 8.537 -55.835 -1.006 1.00 69.81 129 LYS A CA 1
ATOM 996 C C . LYS A 1 129 ? 8.086 -54.378 -0.938 1.00 69.81 129 LYS A C 1
ATOM 998 O O . LYS A 1 129 ? 8.934 -53.497 -0.881 1.00 69.81 129 LYS A O 1
ATOM 1003 N N . LEU A 1 130 ? 6.778 -54.126 -0.879 1.00 70.69 130 LEU A N 1
ATOM 1004 C CA . LEU A 1 130 ? 6.226 -52.772 -0.795 1.00 70.69 130 LEU A CA 1
ATOM 1005 C C . LEU A 1 130 ? 6.675 -52.040 0.482 1.00 70.69 130 LEU A C 1
ATOM 1007 O O . LEU A 1 130 ? 7.096 -50.887 0.406 1.00 70.69 130 LEU A O 1
ATOM 1011 N N . GLU A 1 131 ? 6.646 -52.713 1.634 1.00 77.25 131 GLU A N 1
ATOM 1012 C CA . GLU A 1 131 ? 7.076 -52.139 2.917 1.00 77.25 131 GLU A CA 1
ATOM 1013 C C . GLU A 1 131 ? 8.579 -51.809 2.931 1.00 77.25 131 GLU A C 1
ATOM 1015 O O . GLU A 1 131 ? 8.982 -50.720 3.347 1.00 77.25 131 GLU A O 1
ATOM 1020 N N . LEU A 1 132 ? 9.427 -52.716 2.431 1.00 72.38 132 LEU A N 1
ATOM 1021 C CA . LEU A 1 132 ? 10.870 -52.480 2.325 1.00 72.38 132 LEU A CA 1
ATOM 1022 C C . LEU A 1 132 ? 11.193 -51.348 1.342 1.00 72.38 132 LEU A C 1
ATOM 1024 O O . LEU A 1 132 ? 12.067 -50.529 1.628 1.00 72.38 132 LEU A O 1
ATOM 1028 N N . THR A 1 133 ? 10.459 -51.246 0.232 1.00 67.19 133 THR A N 1
ATOM 1029 C CA . THR A 1 133 ? 10.582 -50.133 -0.719 1.00 67.19 133 THR A CA 1
ATOM 1030 C C . THR A 1 133 ? 10.170 -48.799 -0.085 1.00 67.19 133 THR A C 1
ATOM 1032 O O . THR A 1 133 ? 10.843 -47.793 -0.301 1.00 67.19 133 THR A O 1
ATOM 1035 N N . GLN A 1 134 ? 9.128 -48.766 0.756 1.00 70.25 134 GLN A N 1
ATOM 1036 C CA . GLN A 1 134 ? 8.744 -47.562 1.510 1.00 70.25 134 GLN A CA 1
ATOM 1037 C C . GLN A 1 134 ? 9.792 -47.158 2.562 1.00 70.25 134 GLN A C 1
ATOM 1039 O O . GLN A 1 134 ? 10.081 -45.970 2.716 1.00 70.25 134 GLN A O 1
ATOM 1044 N N . LYS A 1 135 ? 10.410 -48.122 3.255 1.00 74.00 135 LYS A N 1
ATOM 1045 C CA . LYS A 1 135 ? 11.499 -47.849 4.214 1.00 74.00 135 LYS A CA 1
ATOM 1046 C C . LYS A 1 135 ? 12.760 -47.338 3.522 1.00 74.00 135 LYS A C 1
ATOM 1048 O O . LYS A 1 135 ? 13.337 -46.352 3.975 1.00 74.00 135 LYS A O 1
ATOM 1053 N N . LEU A 1 136 ? 13.141 -47.948 2.397 1.00 70.88 136 LEU A N 1
ATOM 1054 C CA . LEU A 1 136 ? 14.232 -47.468 1.548 1.00 70.88 136 LEU A CA 1
ATOM 1055 C C . LEU A 1 136 ? 13.967 -46.028 1.081 1.00 70.88 136 LEU A C 1
ATOM 1057 O O . LEU A 1 136 ? 14.846 -45.177 1.171 1.00 70.88 136 LEU A O 1
ATOM 1061 N N . LYS A 1 137 ? 12.734 -45.737 0.652 1.00 66.00 137 LYS A N 1
ATOM 1062 C CA . LYS A 1 137 ? 12.299 -44.398 0.243 1.00 66.00 137 LYS A CA 1
ATOM 1063 C C . LYS A 1 137 ? 12.465 -43.369 1.368 1.00 66.00 137 LYS A C 1
ATOM 1065 O O . LYS A 1 137 ? 13.098 -42.342 1.156 1.00 66.00 137 LYS A O 1
ATOM 1070 N N . SER A 1 138 ? 11.961 -43.658 2.569 1.00 69.69 138 SER A N 1
ATOM 1071 C CA . SER A 1 138 ? 12.105 -42.767 3.732 1.00 69.69 138 SER A CA 1
ATOM 1072 C C . SER A 1 138 ? 13.571 -42.548 4.127 1.00 69.69 138 SER A C 1
ATOM 1074 O O . SER A 1 138 ? 13.968 -41.417 4.409 1.00 69.69 138 SER A O 1
ATOM 1076 N N . PHE A 1 139 ? 14.391 -43.602 4.084 1.00 72.62 139 PHE A N 1
ATOM 1077 C CA . PHE A 1 139 ? 15.823 -43.522 4.371 1.00 72.62 139 PHE A CA 1
ATOM 1078 C C . PHE A 1 139 ? 16.555 -42.592 3.396 1.00 72.62 139 PHE A C 1
ATOM 1080 O O . PHE A 1 139 ? 17.283 -41.698 3.830 1.00 72.62 139 PHE A O 1
ATOM 1087 N N . ILE A 1 140 ? 16.320 -42.751 2.088 1.00 66.12 140 ILE A N 1
ATOM 1088 C CA . ILE A 1 140 ? 16.949 -41.898 1.076 1.00 66.12 140 ILE A CA 1
ATOM 1089 C C . ILE A 1 140 ? 16.468 -40.445 1.224 1.00 66.12 140 ILE A C 1
ATOM 1091 O O . ILE A 1 140 ? 17.297 -39.537 1.211 1.00 66.12 140 ILE A O 1
ATOM 1095 N N . SER A 1 141 ? 15.167 -40.206 1.428 1.00 65.25 141 SER A N 1
ATOM 1096 C CA . SER A 1 141 ? 14.623 -38.853 1.631 1.00 65.25 141 SER A CA 1
ATOM 1097 C C . SER A 1 141 ? 15.243 -38.139 2.840 1.00 65.25 141 SER A C 1
ATOM 1099 O O . SER A 1 141 ? 15.617 -36.971 2.734 1.00 65.25 141 SER A O 1
ATOM 1101 N N . ASN A 1 142 ? 15.424 -38.840 3.964 1.00 68.62 142 ASN A N 1
ATOM 1102 C CA . ASN A 1 142 ? 16.061 -38.281 5.160 1.00 68.62 142 ASN A CA 1
ATOM 1103 C C . ASN A 1 142 ? 17.546 -37.978 4.933 1.00 68.62 142 ASN A C 1
ATOM 1105 O O . ASN A 1 142 ? 18.021 -36.914 5.328 1.00 68.62 142 ASN A O 1
ATOM 1109 N N . LYS A 1 143 ? 18.275 -38.870 4.248 1.00 69.31 143 LYS A N 1
ATOM 1110 C CA . LYS A 1 143 ? 19.682 -38.625 3.912 1.00 69.31 143 LYS A CA 1
ATOM 1111 C C . LYS A 1 143 ? 19.841 -37.440 2.967 1.00 69.31 143 LYS A C 1
ATOM 1113 O O . LYS A 1 143 ? 20.667 -36.570 3.223 1.00 69.31 143 LYS A O 1
ATOM 1118 N N . MET A 1 144 ? 19.005 -37.336 1.936 1.00 62.94 144 MET A N 1
ATOM 1119 C CA . MET A 1 144 ? 18.995 -36.175 1.042 1.00 62.94 144 MET A CA 1
ATOM 1120 C C . MET A 1 144 ? 18.716 -34.872 1.803 1.00 62.94 144 MET A C 1
ATOM 1122 O O . MET A 1 144 ? 19.414 -33.883 1.586 1.00 62.94 144 MET A O 1
ATOM 1126 N N . TYR A 1 145 ? 17.770 -34.880 2.748 1.00 62.44 145 TYR A N 1
ATOM 1127 C CA . TYR A 1 145 ? 17.506 -33.734 3.620 1.00 62.44 145 TYR A CA 1
ATOM 1128 C C . TYR A 1 145 ? 18.737 -33.334 4.453 1.00 62.44 145 TYR A C 1
ATOM 1130 O O . TYR A 1 145 ? 19.128 -32.165 4.429 1.00 62.44 145 TYR A O 1
ATOM 1138 N N . GLU A 1 146 ? 19.393 -34.287 5.126 1.00 65.62 146 GLU A N 1
ATOM 1139 C CA . GLU A 1 146 ? 20.616 -34.040 5.911 1.00 65.62 146 GLU A CA 1
ATOM 1140 C C . GLU A 1 146 ? 21.704 -33.345 5.078 1.00 65.62 146 GLU A C 1
ATOM 1142 O O . GLU A 1 146 ? 22.286 -32.356 5.533 1.00 65.62 146 GLU A O 1
ATOM 1147 N N . TYR A 1 147 ? 21.923 -33.805 3.842 1.00 61.56 147 TYR A N 1
ATOM 1148 C CA . TYR A 1 147 ? 22.921 -33.228 2.937 1.00 61.56 147 TYR A CA 1
ATOM 1149 C C . TYR A 1 147 ? 22.529 -31.851 2.381 1.00 61.56 147 TYR A C 1
ATOM 1151 O O . TYR A 1 147 ? 23.411 -31.038 2.112 1.00 61.56 147 TYR A O 1
ATOM 1159 N N . THR A 1 148 ? 21.232 -31.554 2.237 1.00 55.78 148 THR A N 1
ATOM 1160 C CA . THR A 1 148 ? 20.752 -30.224 1.805 1.00 55.78 148 THR A CA 1
ATOM 1161 C C . THR A 1 148 ? 20.707 -29.181 2.927 1.00 55.78 148 THR A C 1
ATOM 1163 O O . THR A 1 148 ? 20.774 -27.986 2.643 1.00 55.78 148 THR A O 1
ATOM 1166 N N . ARG A 1 149 ? 20.627 -29.603 4.199 1.00 57.88 149 ARG A N 1
ATOM 1167 C CA . ARG A 1 149 ? 20.581 -28.702 5.365 1.00 57.88 149 ARG A CA 1
ATOM 1168 C C . ARG A 1 149 ? 21.916 -28.004 5.621 1.00 57.88 149 ARG A C 1
ATOM 1170 O O . ARG A 1 149 ? 21.934 -26.845 6.029 1.00 57.88 149 ARG A O 1
ATOM 1177 N N . ASP A 1 150 ? 23.030 -28.702 5.418 1.00 56.22 150 ASP A N 1
ATOM 1178 C CA . ASP A 1 150 ? 24.358 -28.129 5.625 1.00 56.22 150 ASP A CA 1
ATOM 1179 C C . ASP A 1 150 ? 24.955 -27.655 4.298 1.00 56.22 150 ASP A C 1
ATOM 1181 O O . ASP A 1 150 ? 25.398 -28.457 3.472 1.00 56.22 150 ASP A O 1
ATOM 1185 N N . ARG A 1 151 ? 25.022 -26.328 4.111 1.00 50.56 151 ARG A N 1
ATOM 1186 C CA . ARG A 1 151 ? 25.580 -25.714 2.895 1.00 50.56 151 ARG A CA 1
ATOM 1187 C C . ARG A 1 151 ? 27.008 -26.183 2.575 1.00 50.56 151 ARG A C 1
ATOM 1189 O O . ARG A 1 151 ? 27.423 -26.117 1.424 1.00 50.56 151 ARG A O 1
ATOM 1196 N N . ARG A 1 152 ? 27.747 -26.703 3.564 1.00 49.00 152 ARG A N 1
ATOM 1197 C CA . ARG A 1 152 ? 29.115 -27.231 3.408 1.00 49.00 152 ARG A CA 1
ATOM 1198 C C . ARG A 1 152 ? 29.182 -28.624 2.780 1.00 49.00 152 ARG A C 1
ATOM 1200 O O . ARG A 1 152 ? 30.272 -29.076 2.457 1.00 49.00 152 ARG A O 1
ATOM 1207 N N . HIS A 1 153 ? 28.054 -29.315 2.636 1.00 51.88 153 HIS A N 1
ATOM 1208 C CA . HIS A 1 153 ? 27.975 -30.678 2.100 1.00 51.88 153 HIS A CA 1
ATOM 1209 C C . HIS A 1 153 ? 27.263 -30.738 0.738 1.00 51.88 153 HIS A C 1
ATOM 1211 O O . HIS A 1 153 ? 27.157 -31.810 0.149 1.00 51.88 153 HIS A O 1
ATOM 1217 N N . ILE A 1 154 ? 26.851 -29.582 0.206 1.00 52.19 154 ILE A N 1
ATOM 1218 C CA . ILE A 1 154 ? 26.142 -29.413 -1.070 1.00 52.19 154 ILE A CA 1
ATOM 1219 C C . ILE A 1 154 ? 26.915 -30.067 -2.232 1.00 52.19 154 ILE A C 1
ATOM 1221 O O . ILE A 1 154 ? 26.353 -30.905 -2.928 1.00 52.19 154 ILE A O 1
ATOM 1225 N N . TYR A 1 155 ? 28.226 -29.843 -2.379 1.00 51.03 155 TYR A N 1
ATOM 1226 C CA . TYR A 1 155 ? 29.039 -30.484 -3.434 1.00 51.03 155 TYR A CA 1
ATOM 1227 C C . TYR A 1 155 ? 29.110 -32.024 -3.351 1.00 51.03 155 TYR A C 1
ATOM 1229 O O . TYR A 1 155 ? 29.527 -32.671 -4.308 1.00 51.03 155 TYR A O 1
ATOM 1237 N N . LYS A 1 156 ? 28.701 -32.627 -2.226 1.00 56.56 156 LYS A N 1
ATOM 1238 C CA . LYS A 1 156 ? 28.656 -34.085 -2.018 1.00 56.56 156 LYS A CA 1
ATOM 1239 C C . LYS A 1 156 ? 27.316 -34.696 -2.459 1.00 56.56 156 LYS A C 1
ATOM 1241 O O . LYS A 1 156 ? 27.177 -35.915 -2.473 1.00 56.56 156 LYS A O 1
ATOM 1246 N N . LEU A 1 157 ? 26.323 -33.879 -2.832 1.00 56.59 157 LEU A N 1
ATOM 1247 C CA . LEU A 1 157 ? 25.006 -34.359 -3.264 1.00 56.59 157 LEU A CA 1
ATOM 1248 C C . LEU A 1 157 ? 25.084 -35.114 -4.603 1.00 56.59 157 LEU A C 1
ATOM 1250 O O . LEU A 1 157 ? 24.356 -36.081 -4.792 1.00 56.59 157 LEU A O 1
ATOM 1254 N N . SER A 1 158 ? 25.976 -34.717 -5.519 1.00 53.34 158 SER A N 1
ATOM 1255 C CA . SER A 1 158 ? 26.169 -35.399 -6.810 1.00 53.34 158 SER A CA 1
ATOM 1256 C C . SER A 1 158 ? 26.667 -36.836 -6.637 1.00 53.34 158 SER A C 1
ATOM 1258 O O . SER A 1 158 ? 26.086 -37.754 -7.209 1.00 53.34 158 SER A O 1
ATOM 1260 N N . THR A 1 159 ? 27.668 -37.058 -5.781 1.00 60.03 159 THR A N 1
ATOM 1261 C CA . THR A 1 159 ? 28.222 -38.392 -5.505 1.00 60.03 159 THR A CA 1
ATOM 1262 C C . THR A 1 159 ? 27.231 -39.279 -4.755 1.00 60.03 159 THR A C 1
ATOM 1264 O O . THR A 1 159 ? 27.117 -40.469 -5.053 1.00 60.03 159 THR A O 1
ATOM 1267 N N . VAL A 1 160 ? 26.455 -38.710 -3.828 1.00 63.81 160 VAL A N 1
ATOM 1268 C CA . VAL A 1 160 ? 25.363 -39.409 -3.134 1.00 63.81 160 VAL A CA 1
ATOM 1269 C C . VAL A 1 160 ? 24.266 -39.822 -4.119 1.00 63.81 160 VAL A C 1
ATOM 1271 O O . VAL A 1 160 ? 23.860 -40.984 -4.122 1.00 63.81 160 VAL A O 1
ATOM 1274 N N . LEU A 1 161 ? 23.836 -38.914 -5.001 1.00 61.88 161 LEU A N 1
ATOM 1275 C CA . LEU A 1 161 ? 22.857 -39.200 -6.050 1.00 61.88 161 LEU A CA 1
ATOM 1276 C C . LEU A 1 161 ? 23.357 -40.284 -7.006 1.00 61.88 161 LEU A C 1
ATOM 1278 O O . LEU A 1 161 ? 22.661 -41.269 -7.219 1.00 61.88 161 LEU A O 1
ATOM 1282 N N . GLU A 1 162 ? 24.575 -40.167 -7.530 1.00 61.53 162 GLU A N 1
ATOM 1283 C CA . GLU A 1 162 ? 25.174 -41.192 -8.391 1.00 61.53 162 GLU A CA 1
ATOM 1284 C C . GLU A 1 162 ? 25.265 -42.557 -7.699 1.00 61.53 162 GLU A C 1
ATOM 1286 O O . GLU A 1 162 ? 24.999 -43.586 -8.323 1.00 61.53 162 GLU A O 1
ATOM 1291 N N . THR A 1 163 ? 25.589 -42.581 -6.404 1.00 65.94 163 THR A N 1
ATOM 1292 C CA . THR A 1 163 ? 25.648 -43.817 -5.614 1.00 65.94 163 THR A CA 1
ATOM 1293 C C . THR A 1 163 ? 24.257 -44.432 -5.463 1.00 65.94 163 THR A C 1
ATOM 1295 O O . THR A 1 163 ? 24.069 -45.603 -5.786 1.00 65.94 163 THR A O 1
ATOM 1298 N N . ILE A 1 164 ? 23.244 -43.654 -5.073 1.00 64.62 164 ILE A N 1
ATOM 1299 C CA . ILE A 1 164 ? 21.854 -44.134 -4.986 1.00 64.62 164 ILE A CA 1
ATOM 1300 C C . ILE A 1 164 ? 21.397 -44.710 -6.336 1.00 64.62 164 ILE A C 1
ATOM 1302 O O . ILE A 1 164 ? 20.858 -45.817 -6.391 1.00 64.62 164 ILE A O 1
ATOM 1306 N N . LEU A 1 165 ? 21.675 -44.006 -7.434 1.00 60.78 165 LEU A N 1
ATOM 1307 C CA . LEU A 1 165 ? 21.259 -44.397 -8.783 1.00 60.78 165 LEU A CA 1
ATOM 1308 C C . LEU A 1 165 ? 22.005 -45.634 -9.321 1.00 60.78 165 LEU A C 1
ATOM 1310 O O . LEU A 1 165 ? 21.448 -46.353 -10.147 1.00 60.78 165 LEU A O 1
ATOM 1314 N N . LYS A 1 166 ? 23.231 -45.919 -8.853 1.00 63.31 166 LYS A N 1
ATOM 1315 C CA . LYS A 1 166 ? 23.972 -47.160 -9.167 1.00 63.31 166 LYS A CA 1
ATOM 1316 C C . LYS A 1 166 ? 23.427 -48.378 -8.412 1.00 63.31 166 LYS A C 1
ATOM 1318 O O . LYS A 1 166 ? 23.453 -49.495 -8.932 1.00 63.31 166 LYS A O 1
ATOM 1323 N N . PHE A 1 167 ? 22.958 -48.192 -7.178 1.00 62.84 167 PHE A N 1
ATOM 1324 C CA . PHE A 1 167 ? 22.539 -49.304 -6.322 1.00 62.84 167 PHE A CA 1
ATOM 1325 C C . PHE A 1 167 ? 21.052 -49.663 -6.468 1.00 62.84 167 PHE A C 1
ATOM 1327 O O . PHE A 1 167 ? 20.718 -50.847 -6.351 1.00 62.84 167 PHE A O 1
ATOM 1334 N N . VAL A 1 168 ? 20.183 -48.701 -6.792 1.00 61.78 168 VAL A N 1
ATOM 1335 C CA . VAL A 1 168 ? 18.730 -48.889 -6.944 1.00 61.78 168 VAL A CA 1
ATOM 1336 C C . VAL A 1 168 ? 18.360 -49.224 -8.401 1.00 61.78 168 VAL A C 1
ATOM 1338 O O . VAL A 1 168 ? 18.865 -48.621 -9.343 1.00 61.78 168 VAL A O 1
ATOM 1341 N N . SER A 1 169 ? 17.490 -50.220 -8.615 1.00 61.22 169 SER A N 1
ATOM 1342 C CA . SER A 1 169 ? 17.047 -50.627 -9.963 1.00 61.22 169 SER A CA 1
ATOM 1343 C C . SER A 1 169 ? 16.253 -49.513 -10.672 1.00 61.22 169 SER A C 1
ATOM 1345 O O . SER A 1 169 ? 15.474 -48.848 -9.986 1.00 61.22 169 SER A O 1
ATOM 1347 N N . PRO A 1 170 ? 16.297 -49.393 -12.015 1.00 57.94 170 PRO A N 1
ATOM 1348 C CA . PRO A 1 170 ? 15.638 -48.314 -12.764 1.00 57.94 170 PRO A CA 1
ATOM 1349 C C . PRO A 1 170 ? 14.152 -48.077 -12.435 1.00 57.94 170 PRO A C 1
ATOM 1351 O O . PRO A 1 170 ? 13.718 -46.929 -12.384 1.00 57.94 170 PRO A O 1
ATOM 1354 N N . GLU A 1 171 ? 13.373 -49.130 -12.162 1.00 59.59 171 GLU A N 1
ATOM 1355 C CA . GLU A 1 171 ? 11.952 -49.018 -11.784 1.00 59.59 171 GLU A CA 1
ATOM 1356 C C . GLU A 1 171 ? 11.746 -48.357 -10.411 1.00 59.59 171 GLU A C 1
ATOM 1358 O O . GLU A 1 171 ? 10.981 -47.402 -10.284 1.00 59.59 171 GLU A O 1
ATOM 1363 N N . HIS A 1 172 ? 12.474 -48.810 -9.387 1.00 62.03 172 HIS A N 1
ATOM 1364 C CA . HIS A 1 172 ? 12.452 -48.207 -8.048 1.00 62.03 172 HIS A CA 1
ATOM 1365 C C . HIS A 1 172 ? 13.020 -46.781 -8.047 1.00 62.03 172 HIS A C 1
ATOM 1367 O O . HIS A 1 172 ? 12.552 -45.918 -7.306 1.00 62.03 172 HIS A O 1
ATOM 1373 N N . THR A 1 173 ? 13.982 -46.512 -8.927 1.00 59.28 173 THR A N 1
ATOM 1374 C CA . THR A 1 173 ? 14.563 -45.187 -9.120 1.00 59.28 173 THR A CA 1
ATOM 1375 C C . THR A 1 173 ? 13.554 -44.193 -9.708 1.00 59.28 173 THR A C 1
ATOM 1377 O O . THR A 1 173 ? 13.492 -43.052 -9.255 1.00 59.28 173 THR A O 1
ATOM 1380 N N . ARG A 1 174 ? 12.685 -44.619 -10.638 1.00 58.06 174 ARG A N 1
ATOM 1381 C CA . ARG A 1 174 ? 11.588 -43.782 -11.169 1.00 58.06 174 ARG A CA 1
ATOM 1382 C C . ARG A 1 174 ? 10.557 -43.397 -10.103 1.00 58.06 174 ARG A C 1
ATOM 1384 O O . ARG A 1 174 ? 10.105 -42.256 -10.085 1.00 58.06 174 ARG A O 1
ATOM 1391 N N . LEU A 1 175 ? 10.215 -44.323 -9.201 1.00 58.59 175 LEU A N 1
ATOM 1392 C CA . LEU A 1 175 ? 9.298 -44.062 -8.081 1.00 58.59 175 LEU A CA 1
ATOM 1393 C C . LEU A 1 175 ? 9.868 -43.063 -7.065 1.00 58.59 175 LEU A C 1
ATOM 1395 O O . LEU A 1 175 ? 9.105 -42.380 -6.393 1.00 58.59 175 LEU A O 1
ATOM 1399 N N . PHE A 1 176 ? 11.194 -42.989 -6.944 1.00 61.53 176 PHE A N 1
ATOM 1400 C CA . PHE A 1 176 ? 11.882 -42.066 -6.045 1.00 61.53 176 PHE A CA 1
ATOM 1401 C C . PHE A 1 176 ? 12.089 -40.677 -6.671 1.00 61.53 176 PHE A C 1
ATOM 1403 O O . PHE A 1 176 ? 11.883 -39.668 -6.005 1.00 61.53 176 PHE A O 1
ATOM 1410 N N . ILE A 1 177 ? 12.453 -40.610 -7.957 1.00 63.41 177 ILE A N 1
ATOM 1411 C CA . ILE A 1 177 ? 12.769 -39.343 -8.637 1.00 63.41 177 ILE A CA 1
ATOM 1412 C C . ILE A 1 177 ? 11.547 -38.428 -8.785 1.00 63.41 177 ILE A C 1
ATOM 1414 O O . ILE A 1 177 ? 11.699 -37.213 -8.711 1.00 63.41 177 ILE A O 1
ATOM 1418 N N . ASN A 1 178 ? 10.347 -38.985 -8.966 1.00 63.28 178 ASN A N 1
ATOM 1419 C CA . ASN A 1 178 ? 9.115 -38.202 -9.127 1.00 63.28 178 ASN A CA 1
ATOM 1420 C C . ASN A 1 178 ? 8.389 -37.906 -7.802 1.00 63.28 178 ASN A C 1
ATOM 1422 O O . ASN A 1 178 ? 7.324 -37.293 -7.811 1.00 63.28 178 ASN A O 1
ATOM 1426 N N . ASP A 1 179 ? 8.942 -38.338 -6.670 1.00 63.53 179 ASP A N 1
ATOM 1427 C CA . ASP A 1 179 ? 8.334 -38.144 -5.359 1.00 63.53 179 ASP A CA 1
ATOM 1428 C C . ASP A 1 179 ? 8.912 -36.920 -4.631 1.00 63.53 179 ASP A C 1
ATOM 1430 O O . ASP A 1 179 ? 9.909 -36.325 -5.057 1.00 63.53 179 ASP A O 1
ATOM 1434 N N . PHE A 1 180 ? 8.258 -36.509 -3.545 1.00 65.19 180 PHE A N 1
ATOM 1435 C CA . PHE A 1 180 ? 8.617 -35.315 -2.795 1.00 65.19 180 PHE A CA 1
ATOM 1436 C C . PHE A 1 180 ? 9.228 -35.665 -1.443 1.00 65.19 180 PHE A C 1
ATOM 1438 O O . PHE A 1 180 ? 8.720 -36.502 -0.700 1.00 65.19 180 PHE A O 1
ATOM 1445 N N . VAL A 1 181 ? 10.288 -34.949 -1.082 1.00 63.78 181 VAL A N 1
ATOM 1446 C CA . VAL A 1 181 ? 10.747 -34.876 0.302 1.00 63.78 181 VAL A CA 1
ATOM 1447 C C . VAL A 1 181 ? 9.911 -33.796 0.987 1.00 63.78 181 VAL A C 1
ATOM 1449 O O . VAL A 1 181 ? 10.084 -32.605 0.718 1.00 63.78 181 VAL A O 1
ATOM 1452 N N . GLU A 1 182 ? 8.961 -34.218 1.822 1.00 60.50 182 GLU A N 1
ATOM 1453 C CA . GLU A 1 182 ? 8.084 -33.329 2.589 1.00 60.50 182 GLU A CA 1
ATOM 1454 C C . GLU A 1 182 ? 8.571 -33.233 4.042 1.00 60.50 182 GLU A C 1
ATOM 1456 O O . GLU A 1 182 ? 8.692 -34.237 4.745 1.00 60.50 182 GLU A O 1
ATOM 1461 N N . HIS A 1 183 ? 8.845 -32.015 4.512 1.00 54.53 183 HIS A N 1
ATOM 1462 C CA . HIS A 1 183 ? 9.143 -31.758 5.920 1.00 54.53 183 HIS A CA 1
ATOM 1463 C C . HIS A 1 183 ? 8.533 -30.425 6.343 1.00 54.53 183 HIS A C 1
ATOM 1465 O O . HIS A 1 183 ? 9.061 -29.391 5.953 1.00 54.53 183 HIS A O 1
ATOM 1471 N N . SER A 1 184 ? 7.444 -30.481 7.128 1.00 52.50 184 SER A N 1
ATOM 1472 C CA . SER A 1 184 ? 6.638 -29.420 7.788 1.00 52.50 184 SER A CA 1
ATOM 1473 C C . SER A 1 184 ? 6.374 -28.082 7.058 1.00 52.50 184 SER A C 1
ATOM 1475 O O . SER A 1 184 ? 5.244 -27.603 7.096 1.00 52.50 184 SER A O 1
ATOM 1477 N N . ARG A 1 185 ? 7.368 -27.464 6.411 1.00 55.91 185 ARG A N 1
ATOM 1478 C CA . ARG A 1 185 ? 7.312 -26.208 5.638 1.00 55.91 185 ARG A CA 1
ATOM 1479 C C . ARG A 1 185 ? 7.890 -26.309 4.218 1.00 55.91 185 ARG A C 1
ATOM 1481 O O . ARG A 1 185 ? 7.739 -25.366 3.448 1.00 55.91 185 ARG A O 1
ATOM 1488 N N . TYR A 1 186 ? 8.532 -27.424 3.869 1.00 60.81 186 TYR A N 1
ATOM 1489 C CA . TYR A 1 186 ? 9.229 -27.618 2.597 1.00 60.81 186 TYR A CA 1
ATOM 1490 C C . TYR A 1 186 ? 8.674 -28.812 1.830 1.00 60.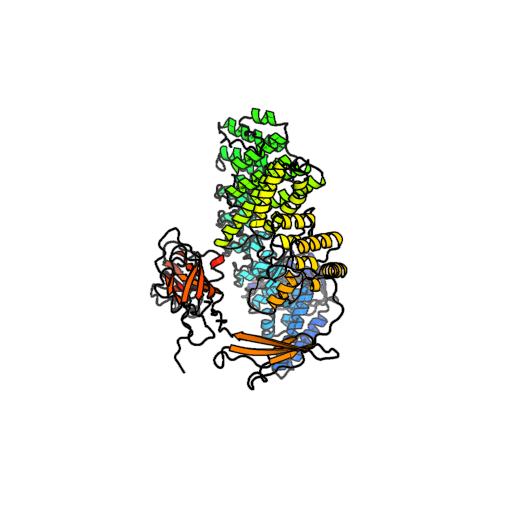81 186 TYR A C 1
ATOM 1492 O O . TYR A 1 186 ? 8.323 -29.838 2.418 1.00 60.81 186 TYR A O 1
ATOM 1500 N N . LYS A 1 187 ? 8.648 -28.671 0.506 1.00 67.44 187 LYS A N 1
ATOM 1501 C CA . LYS A 1 187 ? 8.289 -29.727 -0.434 1.00 67.44 187 LYS A CA 1
ATOM 1502 C C . LYS A 1 187 ? 9.287 -29.695 -1.579 1.00 67.44 187 LYS A C 1
ATOM 1504 O O . LYS A 1 187 ? 9.217 -28.817 -2.437 1.00 67.44 187 LYS A O 1
ATOM 1509 N N . TRP A 1 188 ? 10.244 -30.614 -1.568 1.00 69.62 188 TRP A N 1
ATOM 1510 C CA . TRP A 1 188 ? 11.333 -30.615 -2.540 1.00 69.62 188 TRP A CA 1
ATOM 1511 C C . TRP A 1 188 ? 11.308 -31.843 -3.426 1.00 69.62 188 TRP A C 1
ATOM 1513 O O . TRP A 1 188 ? 11.094 -32.958 -2.960 1.00 69.62 188 TRP A O 1
ATOM 1523 N N . ASN A 1 189 ? 11.590 -31.621 -4.705 1.00 78.88 189 ASN A N 1
ATOM 1524 C CA . ASN A 1 189 ? 11.922 -32.677 -5.639 1.00 78.88 189 ASN A CA 1
ATOM 1525 C C . ASN A 1 189 ? 13.430 -32.657 -5.932 1.00 78.88 189 ASN A C 1
ATOM 1527 O O . ASN A 1 189 ? 14.077 -31.608 -5.896 1.00 78.88 189 ASN A O 1
ATOM 1531 N N . ILE A 1 190 ? 13.985 -33.826 -6.236 1.00 75.50 190 ILE A N 1
ATOM 1532 C CA . ILE A 1 190 ? 15.413 -34.023 -6.477 1.00 75.50 190 ILE A CA 1
ATOM 1533 C C . ILE A 1 190 ? 15.939 -33.199 -7.658 1.00 75.50 190 ILE A C 1
ATOM 1535 O O . ILE A 1 190 ? 17.041 -32.656 -7.586 1.00 75.50 190 ILE A O 1
ATOM 1539 N N . LEU A 1 191 ? 15.121 -33.040 -8.703 1.00 82.62 191 LEU A N 1
ATOM 1540 C CA . LEU A 1 191 ? 15.431 -32.208 -9.859 1.00 82.62 191 LEU A CA 1
ATOM 1541 C C . LEU A 1 191 ? 15.459 -30.727 -9.470 1.00 82.62 191 LEU A C 1
ATOM 1543 O O . LEU A 1 191 ? 16.380 -30.016 -9.864 1.00 82.62 191 LEU A O 1
ATOM 1547 N N . ILE A 1 192 ? 14.493 -30.277 -8.661 1.00 84.81 192 ILE A N 1
ATOM 1548 C CA . ILE A 1 192 ? 14.423 -28.893 -8.172 1.00 84.81 192 ILE A CA 1
ATOM 1549 C C . ILE A 1 192 ? 15.671 -28.568 -7.353 1.00 84.81 192 ILE A C 1
ATOM 1551 O O . ILE A 1 192 ? 16.343 -27.591 -7.651 1.00 84.81 192 ILE A O 1
ATOM 1555 N N . ILE A 1 193 ? 16.034 -29.407 -6.376 1.00 78.00 193 ILE A N 1
ATOM 1556 C CA . ILE A 1 193 ? 17.235 -29.206 -5.547 1.00 78.00 193 ILE A CA 1
ATOM 1557 C C . ILE A 1 193 ? 18.491 -29.146 -6.421 1.00 78.00 193 ILE A C 1
ATOM 1559 O O . ILE A 1 193 ? 19.295 -28.222 -6.287 1.00 78.00 193 ILE A O 1
ATOM 1563 N N . ALA A 1 194 ? 18.657 -30.112 -7.330 1.00 77.94 194 ALA A N 1
ATOM 1564 C CA . ALA A 1 194 ? 19.823 -30.158 -8.203 1.00 77.94 194 ALA A CA 1
ATOM 1565 C C . ALA A 1 194 ? 19.927 -28.915 -9.099 1.00 77.94 194 ALA A C 1
ATOM 1567 O O . ALA A 1 194 ? 21.023 -28.387 -9.292 1.00 77.94 194 ALA A O 1
ATOM 1568 N N . ALA A 1 195 ? 18.790 -28.412 -9.583 1.00 86.56 195 ALA A N 1
ATOM 1569 C CA . ALA A 1 195 ? 18.714 -27.189 -10.365 1.00 86.56 195 ALA A CA 1
ATOM 1570 C C . ALA A 1 195 ? 18.982 -25.923 -9.532 1.00 86.56 195 ALA A C 1
ATOM 1572 O O . ALA A 1 195 ? 19.704 -25.046 -9.996 1.00 86.56 195 ALA A O 1
ATOM 1573 N N . THR A 1 196 ? 18.468 -25.835 -8.299 1.00 83.56 196 THR A N 1
ATOM 1574 C CA . THR A 1 196 ? 18.684 -24.696 -7.388 1.00 83.56 196 THR A CA 1
ATOM 1575 C C . THR A 1 196 ? 20.158 -24.518 -7.034 1.00 83.56 196 THR A C 1
ATOM 1577 O O . THR A 1 196 ? 20.647 -23.388 -6.986 1.00 83.56 196 THR A O 1
ATOM 1580 N N . PHE A 1 197 ? 20.871 -25.619 -6.782 1.00 76.12 197 PHE A N 1
ATOM 1581 C CA . PHE A 1 197 ? 22.262 -25.594 -6.316 1.00 76.12 197 PHE A CA 1
ATOM 1582 C C . PHE A 1 197 ? 23.307 -25.740 -7.422 1.00 76.12 197 PHE A C 1
ATOM 1584 O O . PHE A 1 197 ? 24.496 -25.660 -7.134 1.00 76.12 197 PHE A O 1
ATOM 1591 N N . GLY A 1 198 ? 22.895 -25.912 -8.677 1.00 73.75 198 GLY A N 1
ATOM 1592 C CA . GLY A 1 198 ? 23.831 -25.856 -9.797 1.00 73.75 198 GLY A CA 1
ATOM 1593 C C . GLY A 1 198 ? 24.481 -27.186 -10.179 1.00 73.75 198 GLY A C 1
ATOM 1594 O O . GLY A 1 198 ? 25.486 -27.185 -10.886 1.00 73.75 198 GLY A O 1
ATOM 1595 N N . PHE A 1 199 ? 23.937 -28.334 -9.764 1.00 75.31 199 PHE A N 1
ATOM 1596 C CA . PHE A 1 199 ? 24.535 -29.644 -10.058 1.00 75.31 199 PHE A CA 1
ATOM 1597 C C . PHE A 1 199 ? 24.242 -30.112 -11.482 1.00 75.31 199 PHE A C 1
ATOM 1599 O O . PHE A 1 199 ? 23.400 -30.984 -11.711 1.00 75.31 199 PHE A O 1
ATOM 1606 N N . TYR A 1 200 ? 24.963 -29.549 -12.447 1.00 74.19 200 TYR A N 1
ATOM 1607 C CA . TYR A 1 200 ? 24.756 -29.810 -13.869 1.00 74.19 200 TYR A CA 1
ATOM 1608 C C . TYR A 1 200 ? 24.782 -31.307 -14.218 1.00 74.19 200 TYR A C 1
ATOM 1610 O O . TYR A 1 200 ? 23.841 -31.796 -14.840 1.00 74.19 200 TYR A O 1
ATOM 1618 N N . SER A 1 201 ? 25.797 -32.052 -13.765 1.00 67.75 201 SER A N 1
ATOM 1619 C CA . SER A 1 201 ? 25.930 -33.494 -14.034 1.00 67.75 201 SER A CA 1
ATOM 1620 C C . SER A 1 201 ? 24.757 -34.303 -13.479 1.00 67.75 201 SER A C 1
ATOM 1622 O O . SER A 1 201 ? 24.240 -35.187 -14.162 1.00 67.75 201 SER A O 1
ATOM 1624 N N . SER A 1 202 ? 24.270 -33.950 -12.286 1.00 72.19 202 SER A N 1
ATOM 1625 C CA . SER A 1 202 ? 23.095 -34.578 -11.677 1.00 72.19 202 SER A CA 1
ATOM 1626 C C . SER A 1 202 ? 21.827 -34.276 -12.470 1.00 72.19 202 SER A C 1
ATOM 1628 O O . SER A 1 202 ? 21.072 -35.196 -12.767 1.00 72.19 202 SER A O 1
ATOM 1630 N N . VAL A 1 203 ? 21.602 -33.018 -12.866 1.00 78.00 203 VAL A N 1
ATOM 1631 C CA . VAL A 1 203 ? 20.446 -32.636 -13.695 1.00 78.00 203 VAL A CA 1
ATOM 1632 C C . VAL A 1 203 ? 20.496 -33.352 -15.051 1.00 78.00 203 VAL A C 1
ATOM 1634 O O . VAL A 1 203 ? 19.508 -33.960 -15.453 1.00 78.00 203 VAL A O 1
ATOM 1637 N N . LYS A 1 204 ? 21.654 -33.369 -15.723 1.00 77.88 204 LYS A N 1
ATOM 1638 C CA . LYS A 1 204 ? 21.868 -34.075 -17.000 1.00 77.88 204 LYS A CA 1
ATOM 1639 C C . LYS A 1 204 ? 21.604 -35.569 -16.862 1.00 77.88 204 LYS A C 1
ATOM 1641 O O . LYS A 1 204 ? 20.888 -36.144 -17.671 1.00 77.88 204 LYS A O 1
ATOM 1646 N N . MET A 1 205 ? 22.135 -36.204 -15.824 1.00 72.38 205 MET A N 1
ATOM 1647 C CA . MET A 1 205 ? 21.897 -37.622 -15.568 1.00 72.38 205 MET A CA 1
ATOM 1648 C C . MET A 1 205 ? 20.418 -37.916 -15.293 1.00 72.38 205 MET A C 1
ATOM 1650 O O . MET A 1 205 ? 19.897 -38.890 -15.837 1.00 72.38 205 MET A O 1
ATOM 1654 N N . LEU A 1 206 ? 19.757 -37.094 -14.469 1.00 76.38 206 LEU A N 1
ATOM 1655 C CA . LEU A 1 206 ? 18.341 -37.248 -14.138 1.00 76.38 206 LEU A CA 1
ATOM 1656 C C . LEU A 1 206 ? 17.474 -37.181 -15.401 1.00 76.38 206 LEU A C 1
ATOM 1658 O O . LEU A 1 206 ? 16.676 -38.084 -15.620 1.00 76.38 206 LEU A O 1
ATOM 1662 N N . LEU A 1 207 ? 17.692 -36.178 -16.255 1.00 82.31 207 LEU A N 1
ATOM 1663 C CA . LEU A 1 207 ? 16.925 -35.977 -17.488 1.00 82.31 207 LEU A CA 1
ATOM 1664 C C . LEU A 1 207 ? 17.251 -37.009 -18.582 1.00 82.31 207 LEU A C 1
ATOM 1666 O O . LEU A 1 207 ? 16.352 -37.458 -19.284 1.00 82.31 207 LEU A O 1
ATOM 1670 N N . ASN A 1 208 ? 18.518 -37.421 -18.725 1.00 78.88 208 ASN A N 1
ATOM 1671 C CA . ASN A 1 208 ? 18.929 -38.364 -19.774 1.00 78.88 208 ASN A CA 1
ATOM 1672 C C . ASN A 1 208 ? 18.510 -39.815 -19.475 1.00 78.88 208 ASN A C 1
ATOM 1674 O O . ASN A 1 208 ? 18.225 -40.576 -20.396 1.00 78.88 208 ASN A O 1
ATOM 1678 N N . LYS A 1 209 ? 18.583 -40.246 -18.206 1.00 68.88 209 LYS A N 1
ATOM 1679 C CA . LYS A 1 209 ? 18.417 -41.664 -17.827 1.00 68.88 209 LYS A CA 1
ATOM 1680 C C . LYS A 1 209 ? 17.028 -41.997 -17.285 1.00 68.88 209 LYS A C 1
ATOM 1682 O O . LYS A 1 209 ? 16.672 -43.177 -17.243 1.00 68.88 209 LYS A O 1
ATOM 1687 N N . PHE A 1 210 ? 16.255 -41.001 -16.854 1.00 69.81 210 PHE A N 1
ATOM 1688 C CA . PHE A 1 210 ? 14.972 -41.210 -16.188 1.00 69.81 210 PHE A CA 1
ATOM 1689 C C . PHE A 1 210 ? 13.869 -40.354 -16.813 1.00 69.81 210 PHE A C 1
ATOM 1691 O O . PHE A 1 210 ? 14.118 -39.271 -17.327 1.00 69.81 210 PHE A O 1
ATOM 1698 N N . ASP A 1 211 ? 12.637 -40.862 -16.759 1.00 69.19 211 ASP A N 1
ATOM 1699 C CA . ASP A 1 211 ? 11.442 -40.147 -17.217 1.00 69.19 211 ASP A CA 1
ATOM 1700 C C . ASP A 1 211 ? 10.960 -39.219 -16.091 1.00 69.19 211 ASP A C 1
ATOM 1702 O O . ASP A 1 211 ? 10.150 -39.602 -15.238 1.00 69.19 211 ASP A O 1
ATOM 1706 N N . VAL A 1 212 ? 11.595 -38.047 -16.003 1.00 76.31 212 VAL A N 1
ATOM 1707 C CA . VAL A 1 212 ? 11.359 -37.052 -14.949 1.00 76.31 212 VAL A CA 1
ATOM 1708 C C . VAL A 1 212 ? 10.377 -36.008 -15.444 1.00 76.31 212 VAL A C 1
ATOM 1710 O O . VAL A 1 212 ? 10.573 -35.417 -16.505 1.00 76.31 212 VAL A O 1
ATOM 1713 N N . ASN A 1 213 ? 9.352 -35.719 -14.643 1.00 82.94 213 ASN A N 1
ATOM 1714 C CA . ASN A 1 213 ? 8.489 -34.582 -14.929 1.00 82.94 213 ASN A CA 1
ATOM 1715 C C . ASN A 1 213 ? 9.249 -33.266 -14.673 1.00 82.94 213 ASN A C 1
ATOM 1717 O O . ASN A 1 213 ? 9.445 -32.870 -13.525 1.00 82.94 213 ASN A O 1
ATOM 1721 N N . VAL A 1 214 ? 9.663 -32.585 -15.744 1.00 85.88 214 VAL A N 1
ATOM 1722 C CA . VAL A 1 214 ? 10.362 -31.286 -15.683 1.00 85.88 214 VAL A CA 1
ATOM 1723 C C . VAL A 1 214 ? 9.503 -30.162 -15.092 1.00 85.88 214 VAL A C 1
ATOM 1725 O O . VAL A 1 214 ? 10.047 -29.217 -14.521 1.00 85.88 214 VAL A O 1
ATOM 1728 N N . GLU A 1 215 ? 8.176 -30.313 -15.141 1.00 90.38 215 GLU A N 1
ATOM 1729 C CA . GLU A 1 215 ? 7.187 -29.372 -14.597 1.00 90.38 215 GLU A CA 1
ATOM 1730 C C . GLU A 1 215 ? 6.774 -29.711 -13.162 1.00 90.38 215 GLU A C 1
ATOM 1732 O O . GLU A 1 215 ? 5.696 -29.338 -12.703 1.00 90.38 215 GLU A O 1
ATOM 1737 N N . ILE A 1 216 ? 7.595 -30.469 -12.438 1.00 86.44 216 ILE A N 1
ATOM 1738 C CA . ILE A 1 216 ? 7.318 -30.741 -11.034 1.00 86.44 216 ILE A CA 1
ATOM 1739 C C . ILE A 1 216 ? 7.438 -29.451 -10.213 1.00 86.44 216 ILE A C 1
ATOM 1741 O O . ILE A 1 216 ? 8.447 -28.744 -10.272 1.00 86.44 216 ILE A O 1
ATOM 1745 N N . GLU A 1 217 ? 6.394 -29.152 -9.441 1.00 89.69 217 GLU A N 1
ATOM 1746 C CA . GLU A 1 217 ? 6.323 -27.966 -8.591 1.00 89.69 217 GLU A CA 1
ATOM 1747 C C . GLU A 1 217 ? 6.726 -28.286 -7.151 1.00 89.69 217 GLU A C 1
ATOM 1749 O O . GLU A 1 217 ? 6.199 -29.209 -6.528 1.00 89.69 217 GLU A O 1
ATOM 1754 N N . GLY A 1 218 ? 7.631 -27.483 -6.599 1.00 83.88 218 GLY A N 1
ATOM 1755 C CA . GLY A 1 218 ? 8.068 -27.560 -5.212 1.00 83.88 218 GLY A CA 1
ATOM 1756 C C . GLY A 1 218 ? 7.853 -26.263 -4.439 1.00 83.88 218 GLY A C 1
ATOM 1757 O O . GLY A 1 218 ? 7.208 -25.313 -4.888 1.00 83.88 218 GLY A O 1
ATOM 1758 N N . VAL A 1 219 ? 8.401 -26.252 -3.229 1.00 84.69 219 VAL A N 1
ATOM 1759 C CA . VAL A 1 219 ? 8.413 -25.120 -2.307 1.00 84.69 219 VAL A CA 1
ATOM 1760 C C . VAL A 1 219 ? 9.859 -24.877 -1.895 1.00 84.69 219 VAL A C 1
ATOM 1762 O O . VAL A 1 219 ? 10.429 -25.673 -1.150 1.00 84.69 219 VAL A O 1
ATOM 1765 N N . VAL A 1 220 ? 10.463 -23.797 -2.387 1.00 78.94 220 VAL A N 1
ATOM 1766 C CA . VAL A 1 220 ? 11.871 -23.451 -2.116 1.00 78.94 220 VAL A CA 1
ATOM 1767 C C . VAL A 1 220 ? 11.975 -22.211 -1.244 1.00 78.94 220 VAL A C 1
ATOM 1769 O O . VAL A 1 220 ? 11.097 -21.351 -1.261 1.00 78.94 220 VAL A O 1
ATOM 1772 N N . GLU A 1 221 ? 13.060 -22.124 -0.484 1.00 76.19 221 GLU A N 1
ATOM 1773 C CA . GLU A 1 221 ? 13.405 -20.927 0.272 1.00 76.19 221 GLU A CA 1
ATOM 1774 C C . GLU A 1 221 ? 14.401 -20.088 -0.521 1.00 76.19 221 GLU A C 1
ATOM 1776 O O . GLU A 1 221 ? 15.443 -20.588 -0.949 1.00 76.19 221 GLU A O 1
ATOM 1781 N N . TYR A 1 222 ? 14.073 -18.816 -0.713 1.00 72.44 222 TYR A N 1
ATOM 1782 C CA . TYR A 1 222 ? 14.922 -17.837 -1.377 1.00 72.44 222 TYR A CA 1
ATOM 1783 C C . TYR A 1 222 ? 14.875 -16.541 -0.564 1.00 72.44 222 TYR A C 1
ATOM 1785 O O . TYR A 1 222 ? 13.785 -16.080 -0.233 1.00 72.44 222 TYR A O 1
ATOM 1793 N N . ASP A 1 223 ? 16.030 -15.986 -0.183 1.00 70.12 223 ASP A N 1
ATOM 1794 C CA . ASP A 1 223 ? 16.140 -14.790 0.674 1.00 70.12 223 ASP A CA 1
ATOM 1795 C C . ASP A 1 223 ? 15.235 -14.819 1.930 1.00 70.12 223 ASP A C 1
ATOM 1797 O O . ASP A 1 223 ? 14.541 -13.854 2.249 1.00 70.12 223 ASP A O 1
ATOM 1801 N N . ASN A 1 224 ? 15.230 -15.949 2.654 1.00 70.81 224 ASN A N 1
ATOM 1802 C CA . ASN A 1 224 ? 14.399 -16.208 3.844 1.00 70.81 224 ASN A CA 1
ATOM 1803 C C . ASN A 1 224 ? 12.874 -16.165 3.595 1.00 70.81 224 ASN A C 1
ATOM 1805 O O . ASN A 1 224 ? 12.090 -16.085 4.544 1.00 70.81 224 ASN A O 1
ATOM 1809 N N . GLN A 1 225 ? 12.432 -16.224 2.335 1.00 76.69 225 GLN A N 1
ATOM 1810 C CA . GLN A 1 225 ? 11.025 -16.322 1.953 1.00 76.69 225 GLN A CA 1
ATOM 1811 C C . GLN A 1 225 ? 10.721 -17.682 1.330 1.00 76.69 225 GLN A C 1
ATOM 1813 O O . GLN A 1 225 ? 11.483 -18.207 0.520 1.00 76.69 225 GLN A O 1
ATOM 1818 N N . ILE A 1 226 ? 9.571 -18.246 1.695 1.00 82.31 226 ILE A N 1
ATOM 1819 C CA . ILE A 1 226 ? 9.085 -19.512 1.149 1.00 82.31 226 ILE A CA 1
ATOM 1820 C C . ILE A 1 226 ? 8.296 -19.221 -0.128 1.00 82.31 226 ILE A C 1
ATOM 1822 O O . ILE A 1 226 ? 7.268 -18.544 -0.085 1.00 82.31 226 ILE A O 1
ATOM 1826 N N . ILE A 1 227 ? 8.757 -19.758 -1.257 1.00 83.56 227 ILE A N 1
ATOM 1827 C CA . ILE A 1 227 ? 8.146 -19.570 -2.573 1.00 83.56 227 ILE A CA 1
ATOM 1828 C C . ILE A 1 227 ? 7.549 -20.907 -3.038 1.00 83.56 227 ILE A C 1
ATOM 1830 O O . ILE A 1 227 ? 8.293 -21.806 -3.441 1.00 83.56 227 ILE A O 1
ATOM 1834 N N . PRO A 1 228 ? 6.216 -21.072 -2.969 1.00 86.06 228 PRO A N 1
ATOM 1835 C CA . PRO A 1 228 ? 5.533 -22.264 -3.460 1.00 86.06 228 PRO A CA 1
ATOM 1836 C C . PRO A 1 228 ? 5.260 -22.217 -4.973 1.00 86.06 228 PRO A C 1
ATOM 1838 O O . PRO A 1 228 ? 5.068 -21.144 -5.555 1.00 86.06 228 PRO A O 1
ATOM 1841 N N . GLY A 1 229 ? 5.176 -23.395 -5.595 1.00 87.94 229 GLY A N 1
ATOM 1842 C CA . GLY A 1 229 ? 4.903 -23.555 -7.028 1.00 87.94 229 GLY A CA 1
ATOM 1843 C C . GLY A 1 229 ? 6.145 -23.373 -7.905 1.00 87.94 229 GLY A C 1
ATOM 1844 O O . GLY A 1 229 ? 6.036 -22.927 -9.044 1.00 87.94 229 GLY A O 1
ATOM 1845 N N . THR A 1 230 ? 7.347 -23.616 -7.375 1.00 91.12 230 THR A N 1
ATOM 1846 C CA . THR A 1 230 ? 8.596 -23.420 -8.125 1.00 91.12 230 THR A CA 1
ATOM 1847 C C . THR A 1 230 ? 8.985 -24.663 -8.910 1.00 91.12 230 THR A C 1
ATOM 1849 O O . THR A 1 230 ? 9.026 -25.763 -8.367 1.00 91.12 230 THR A O 1
ATOM 1852 N N . THR A 1 231 ? 9.330 -24.486 -10.184 1.00 94.00 231 THR A N 1
ATOM 1853 C CA . THR A 1 231 ? 9.899 -25.549 -11.024 1.00 94.00 231 THR A CA 1
ATOM 1854 C C . THR A 1 231 ? 11.422 -25.530 -10.990 1.00 94.00 231 THR A C 1
ATOM 1856 O O . THR A 1 231 ? 12.051 -24.556 -10.556 1.00 94.00 231 THR A O 1
ATOM 1859 N N . ALA A 1 232 ? 12.041 -26.596 -11.501 1.00 92.50 232 ALA A N 1
ATOM 1860 C CA . ALA A 1 232 ? 13.490 -26.664 -11.668 1.00 92.50 232 ALA A CA 1
ATOM 1861 C C . ALA A 1 232 ? 14.025 -25.520 -12.549 1.00 92.50 232 ALA A C 1
ATOM 1863 O O . ALA A 1 232 ? 15.065 -24.940 -12.239 1.00 92.50 232 ALA A O 1
ATOM 1864 N N . LEU A 1 233 ? 13.285 -25.140 -13.602 1.00 96.75 233 LEU A N 1
ATOM 1865 C CA . LEU A 1 233 ? 13.657 -24.032 -14.485 1.00 96.75 233 LEU A CA 1
ATOM 1866 C C . LEU A 1 233 ? 13.633 -22.690 -13.750 1.00 96.75 233 LEU A C 1
ATOM 1868 O O . LEU A 1 233 ? 14.583 -21.915 -13.866 1.00 96.75 233 LEU A O 1
ATOM 1872 N N . TRP A 1 234 ? 12.583 -22.432 -12.962 1.00 95.56 234 TRP A N 1
ATOM 1873 C CA . TRP A 1 234 ? 12.487 -21.220 -12.149 1.00 95.56 234 TRP A CA 1
ATOM 1874 C C . TRP A 1 234 ? 13.662 -21.114 -11.170 1.00 95.56 234 TRP A C 1
ATOM 1876 O O . TRP A 1 234 ? 14.303 -20.068 -11.080 1.00 95.56 234 TRP A O 1
ATOM 1886 N N . CYS A 1 235 ? 13.999 -22.215 -10.491 1.00 92.06 235 CYS A N 1
ATOM 1887 C CA . CYS A 1 235 ? 15.088 -22.240 -9.515 1.00 92.06 235 CYS A CA 1
ATOM 1888 C C . CYS A 1 235 ? 16.466 -22.063 -10.162 1.00 92.06 235 CYS A C 1
ATOM 1890 O O . CYS A 1 235 ? 17.279 -21.292 -9.660 1.00 92.06 235 CYS A O 1
ATOM 1892 N N . ALA A 1 236 ? 16.726 -22.720 -11.297 1.00 92.94 236 ALA A N 1
ATOM 1893 C CA . ALA A 1 236 ? 17.971 -22.535 -12.041 1.00 92.94 236 ALA A CA 1
ATOM 1894 C C . ALA A 1 236 ? 18.131 -21.092 -12.547 1.00 92.94 236 ALA A C 1
ATOM 1896 O O . ALA A 1 236 ? 19.236 -20.548 -12.523 1.00 92.94 236 ALA A O 1
ATOM 1897 N N . ALA A 1 237 ? 17.031 -20.465 -12.981 1.00 94.62 237 ALA A N 1
ATOM 1898 C CA . ALA A 1 237 ? 17.016 -19.073 -13.413 1.00 94.62 237 ALA A CA 1
ATOM 1899 C C . ALA A 1 237 ? 17.259 -18.099 -12.246 1.00 94.62 237 ALA A C 1
ATOM 1901 O O . ALA A 1 237 ? 18.047 -17.166 -12.394 1.00 94.62 237 ALA A O 1
ATOM 1902 N N . ALA A 1 238 ? 16.637 -18.337 -11.084 1.00 91.12 238 ALA A N 1
ATOM 1903 C CA . ALA A 1 238 ? 16.860 -17.554 -9.868 1.00 91.12 238 ALA A CA 1
ATOM 1904 C C . ALA A 1 238 ? 18.315 -17.662 -9.376 1.00 91.12 238 ALA A C 1
ATOM 1906 O O . ALA A 1 238 ? 18.969 -16.653 -9.131 1.00 91.12 238 ALA A O 1
ATOM 1907 N N . SER A 1 239 ? 18.854 -18.880 -9.317 1.00 85.44 239 SER A N 1
ATOM 1908 C CA . SER A 1 239 ? 20.201 -19.165 -8.808 1.00 85.44 239 SER A CA 1
ATOM 1909 C C . SER A 1 239 ? 21.330 -18.965 -9.827 1.00 85.44 239 SER A C 1
ATOM 1911 O O . SER A 1 239 ? 22.468 -19.328 -9.551 1.00 85.44 239 SER A O 1
ATOM 1913 N N . SER A 1 240 ? 21.058 -18.356 -10.986 1.00 88.25 240 SER A N 1
ATOM 1914 C CA . SER A 1 240 ? 22.079 -17.977 -11.983 1.00 88.25 240 SER A CA 1
ATOM 1915 C C . SER A 1 240 ? 22.776 -19.135 -12.723 1.00 88.25 240 SER A C 1
ATOM 1917 O O . SER A 1 240 ? 23.858 -18.964 -13.287 1.00 88.25 240 SER A O 1
ATOM 1919 N N . HIS A 1 241 ? 22.142 -20.306 -12.815 1.00 87.38 241 HIS A N 1
ATOM 1920 C CA . HIS A 1 241 ? 22.739 -21.508 -13.416 1.00 87.38 241 HIS A CA 1
ATOM 1921 C C . HIS A 1 241 ? 22.450 -21.636 -14.918 1.00 87.38 241 HIS A C 1
ATOM 1923 O O . HIS A 1 241 ? 21.668 -22.483 -15.354 1.00 87.38 241 HIS A O 1
ATOM 1929 N N . LEU A 1 242 ? 23.113 -20.815 -15.740 1.00 86.88 242 LEU A N 1
ATOM 1930 C CA . LEU A 1 242 ? 22.871 -20.710 -17.193 1.00 86.88 242 LEU A CA 1
ATOM 1931 C C . LEU A 1 242 ? 22.871 -22.059 -17.938 1.00 86.88 242 LEU A C 1
ATOM 1933 O O . LEU A 1 242 ? 22.014 -22.295 -18.789 1.00 86.88 242 LEU A O 1
ATOM 1937 N N . ASN A 1 243 ? 23.827 -22.945 -17.646 1.00 87.69 243 ASN A N 1
ATOM 1938 C CA . ASN A 1 243 ? 23.939 -24.234 -18.339 1.00 87.69 243 ASN A CA 1
ATOM 1939 C C . ASN A 1 243 ? 22.792 -25.189 -17.984 1.00 87.69 243 ASN A C 1
ATOM 1941 O O . ASN A 1 243 ? 22.345 -25.948 -18.841 1.00 87.69 243 ASN A O 1
ATOM 1945 N N . ILE A 1 244 ? 22.275 -25.113 -16.756 1.00 89.25 244 ILE A N 1
ATOM 1946 C CA . ILE A 1 244 ? 21.098 -25.881 -16.338 1.00 89.25 244 ILE A CA 1
ATOM 1947 C C . ILE A 1 244 ? 19.834 -25.309 -16.978 1.00 89.25 244 ILE A C 1
ATOM 1949 O O . ILE A 1 244 ? 19.006 -26.082 -17.444 1.00 89.25 244 ILE A O 1
ATOM 1953 N N . VAL A 1 245 ? 19.709 -23.982 -17.091 1.00 94.12 245 VAL A N 1
ATOM 1954 C CA . VAL A 1 245 ? 18.597 -23.353 -17.827 1.00 94.12 245 VAL A CA 1
ATOM 1955 C C . VAL A 1 245 ? 18.563 -23.847 -19.278 1.00 94.12 245 VAL A C 1
ATOM 1957 O O . VAL A 1 245 ? 17.520 -24.304 -19.737 1.00 94.12 245 VAL A O 1
ATOM 1960 N N . LYS A 1 246 ? 19.703 -23.838 -19.987 1.00 91.44 246 LYS A N 1
ATOM 1961 C CA . LYS A 1 246 ? 19.801 -24.380 -21.360 1.00 91.44 246 LYS A CA 1
ATOM 1962 C C . LYS A 1 246 ? 19.369 -25.842 -21.436 1.00 91.44 246 LYS A C 1
ATOM 1964 O O . LYS A 1 246 ? 18.632 -26.220 -22.341 1.00 91.44 246 LYS A O 1
ATOM 1969 N N . LEU A 1 247 ? 19.843 -26.652 -20.491 1.00 90.69 247 LEU A N 1
ATOM 1970 C CA . LEU A 1 247 ? 19.551 -28.077 -20.438 1.00 90.69 247 LEU A CA 1
ATOM 1971 C C . LEU A 1 247 ? 18.057 -28.339 -20.194 1.00 90.69 247 LEU A C 1
ATOM 1973 O O . LEU A 1 247 ? 17.454 -29.116 -20.921 1.00 90.69 247 LEU A O 1
ATOM 1977 N N . LEU A 1 248 ? 17.442 -27.659 -19.227 1.00 94.06 248 LEU A N 1
ATOM 1978 C CA . LEU A 1 248 ? 16.016 -27.810 -18.926 1.00 94.06 248 LEU A CA 1
ATOM 1979 C C . LEU A 1 248 ? 15.132 -27.381 -20.107 1.00 94.06 248 LEU A C 1
ATOM 1981 O O . LEU A 1 248 ? 14.181 -28.085 -20.436 1.00 94.06 248 LEU A O 1
ATOM 1985 N N . LEU A 1 249 ? 15.475 -26.283 -20.789 1.00 92.62 249 LEU A N 1
ATOM 1986 C CA . LEU A 1 249 ? 14.772 -25.851 -22.004 1.00 92.62 249 LEU A CA 1
ATOM 1987 C C . LEU A 1 249 ? 14.910 -26.868 -23.145 1.00 92.62 249 LEU A C 1
ATOM 1989 O O . LEU A 1 249 ? 13.930 -27.156 -23.826 1.00 92.62 249 LEU A O 1
ATOM 1993 N N . HIS A 1 250 ? 16.099 -27.456 -23.331 1.00 91.50 250 HIS A N 1
ATOM 1994 C CA . HIS A 1 250 ? 16.314 -28.523 -24.316 1.00 91.50 250 HIS A CA 1
ATOM 1995 C C . HIS A 1 250 ? 15.413 -29.742 -24.059 1.00 91.50 250 HIS A C 1
ATOM 1997 O O . HIS A 1 250 ? 14.911 -30.347 -25.002 1.00 91.50 250 HIS A O 1
ATOM 2003 N N . TYR A 1 251 ? 15.157 -30.053 -22.785 1.00 88.75 251 TYR A N 1
ATOM 2004 C CA . TYR A 1 251 ? 14.244 -31.112 -22.347 1.00 88.75 251 TYR A CA 1
ATOM 2005 C C . TYR A 1 251 ? 12.762 -30.695 -22.298 1.00 88.75 251 TYR A C 1
ATOM 2007 O O . TYR A 1 251 ? 11.932 -31.435 -21.774 1.00 88.75 251 TYR A O 1
ATOM 2015 N N . GLY A 1 252 ? 12.406 -29.543 -22.873 1.00 88.56 252 GLY A N 1
ATOM 2016 C CA . GLY A 1 252 ? 11.015 -29.122 -23.043 1.00 88.56 252 GLY A CA 1
ATOM 2017 C C . GLY A 1 252 ? 10.377 -28.480 -21.812 1.00 88.56 252 GLY A C 1
ATOM 2018 O O . GLY A 1 252 ? 9.150 -28.441 -21.741 1.00 88.56 252 GLY A O 1
ATOM 2019 N N . ALA A 1 253 ? 11.173 -27.976 -20.860 1.00 93.31 253 ALA A N 1
ATOM 2020 C CA . ALA A 1 253 ? 10.637 -27.238 -19.721 1.00 93.31 253 ALA A CA 1
ATOM 2021 C C . ALA A 1 253 ? 9.820 -26.012 -20.177 1.00 93.31 253 ALA A C 1
ATOM 2023 O O . ALA A 1 253 ? 10.242 -25.257 -21.060 1.00 93.31 253 ALA A O 1
ATOM 2024 N N . ASN A 1 254 ? 8.663 -25.784 -19.558 1.00 93.31 254 ASN A N 1
ATOM 2025 C CA . ASN A 1 254 ? 7.775 -24.674 -19.859 1.00 93.31 254 ASN A CA 1
ATOM 2026 C C . ASN A 1 254 ? 8.416 -23.354 -19.424 1.00 93.31 254 ASN A C 1
ATOM 2028 O O . ASN A 1 254 ? 8.460 -22.993 -18.245 1.00 93.31 254 ASN A O 1
ATOM 2032 N N . ILE A 1 255 ? 8.852 -22.590 -20.419 1.00 94.44 255 ILE A N 1
ATOM 2033 C CA . ILE A 1 255 ? 9.542 -21.317 -20.237 1.00 94.44 255 ILE A CA 1
ATOM 2034 C C . ILE A 1 255 ? 8.719 -20.258 -19.485 1.00 94.44 255 ILE A C 1
ATOM 2036 O O . ILE A 1 255 ? 9.290 -19.374 -18.844 1.00 94.44 255 ILE A O 1
ATOM 2040 N N . ASN A 1 256 ? 7.388 -20.379 -19.526 1.00 94.00 256 ASN A N 1
ATOM 2041 C CA . ASN A 1 256 ? 6.434 -19.447 -18.927 1.00 94.00 256 ASN A CA 1
ATOM 2042 C C . ASN A 1 256 ? 5.728 -20.019 -17.692 1.00 94.00 256 ASN A C 1
ATOM 2044 O O . ASN A 1 256 ? 4.750 -19.430 -17.230 1.00 94.00 256 ASN A O 1
ATOM 2048 N N . HIS A 1 257 ? 6.196 -21.148 -17.147 1.00 91.88 257 HIS A N 1
ATOM 2049 C CA . HIS A 1 257 ? 5.682 -21.641 -15.872 1.00 91.88 257 HIS A CA 1
ATOM 2050 C C . HIS A 1 257 ? 5.822 -20.554 -14.802 1.00 91.88 257 HIS A C 1
ATOM 2052 O O . HIS A 1 257 ? 6.829 -19.852 -14.760 1.00 91.88 257 HIS A O 1
ATOM 2058 N N . PHE A 1 258 ? 4.844 -20.402 -13.917 1.00 89.06 258 PHE A N 1
ATOM 2059 C CA . PHE A 1 258 ? 4.885 -19.388 -12.869 1.00 89.06 258 PHE A CA 1
ATOM 2060 C C . PHE A 1 258 ? 4.613 -19.985 -11.489 1.00 89.06 258 PHE A C 1
ATOM 2062 O O . PHE A 1 258 ? 3.964 -21.015 -11.360 1.00 89.06 258 PHE A O 1
ATOM 2069 N N . THR A 1 259 ? 5.131 -19.334 -10.451 1.00 89.44 259 THR A N 1
ATOM 2070 C CA . THR A 1 259 ? 4.884 -19.697 -9.044 1.00 89.44 259 THR A CA 1
ATOM 2071 C C . THR A 1 259 ? 3.475 -19.306 -8.590 1.00 89.44 259 THR A C 1
ATOM 2073 O O . THR A 1 259 ? 2.782 -18.566 -9.282 1.00 89.44 259 THR A O 1
ATOM 2076 N N . LEU A 1 260 ? 3.048 -19.657 -7.369 1.00 87.62 260 LEU A N 1
ATOM 2077 C CA . LEU A 1 260 ? 1.739 -19.195 -6.854 1.00 87.62 260 LEU A CA 1
ATOM 2078 C C . LEU A 1 260 ? 1.619 -17.660 -6.728 1.00 87.62 260 LEU A C 1
ATOM 2080 O O . LEU A 1 260 ? 0.511 -17.125 -6.638 1.00 87.62 260 LEU A O 1
ATOM 2084 N N . THR A 1 261 ? 2.747 -16.943 -6.743 1.00 82.38 261 THR A N 1
ATOM 2085 C CA . THR A 1 261 ? 2.821 -15.471 -6.797 1.00 82.38 261 THR A CA 1
ATOM 2086 C C . THR A 1 261 ? 2.893 -14.918 -8.224 1.00 82.38 261 THR A C 1
ATOM 2088 O O . THR A 1 261 ? 3.058 -13.711 -8.406 1.00 82.38 261 THR A O 1
ATOM 2091 N N . TYR A 1 262 ? 2.731 -15.782 -9.228 1.00 88.31 262 TYR A N 1
ATOM 2092 C CA . TYR A 1 262 ? 2.805 -15.485 -10.658 1.00 88.31 262 TYR A CA 1
ATOM 2093 C C . TYR A 1 262 ? 4.203 -14.986 -11.072 1.00 88.31 262 TYR A C 1
ATOM 2095 O O . TYR A 1 262 ? 4.354 -14.113 -11.922 1.00 88.31 262 TYR A O 1
ATOM 2103 N N . SER A 1 263 ? 5.258 -15.524 -10.449 1.00 91.81 263 SER A N 1
ATOM 2104 C CA . SER A 1 263 ? 6.644 -15.228 -10.826 1.00 91.81 263 SER A CA 1
ATOM 2105 C C . SER A 1 263 ? 7.145 -16.225 -11.869 1.00 91.81 263 SER A C 1
ATOM 2107 O O . SER A 1 263 ? 7.205 -17.419 -11.586 1.00 91.81 263 SER A O 1
ATOM 2109 N N . THR A 1 264 ? 7.527 -15.753 -13.056 1.00 95.06 264 THR A N 1
ATOM 2110 C CA . THR A 1 264 ? 8.094 -16.576 -14.142 1.00 95.06 264 THR A CA 1
ATOM 2111 C C . THR A 1 264 ? 9.612 -16.777 -13.986 1.00 95.06 264 THR A C 1
ATOM 2113 O O . THR A 1 264 ? 10.261 -15.984 -13.293 1.00 95.06 264 THR A O 1
ATOM 2116 N N . PRO A 1 265 ? 10.233 -17.775 -14.656 1.00 96.19 265 PRO A N 1
ATOM 2117 C CA . PRO A 1 265 ? 11.688 -17.897 -14.744 1.00 96.19 265 PRO A CA 1
ATOM 2118 C C . PRO A 1 265 ? 12.365 -16.614 -15.241 1.00 96.19 265 PRO A C 1
ATOM 2120 O O . PRO A 1 265 ? 13.419 -16.235 -14.733 1.00 96.19 265 PRO A O 1
ATOM 2123 N N . LEU A 1 266 ? 11.734 -15.901 -16.183 1.00 97.56 266 LEU A N 1
ATOM 2124 C CA . LEU A 1 266 ? 12.221 -14.611 -16.681 1.00 97.56 266 LEU A CA 1
ATOM 2125 C C . LEU A 1 266 ? 12.236 -13.540 -15.581 1.00 97.56 266 LEU A C 1
ATOM 2127 O O . LEU A 1 266 ? 13.227 -12.815 -15.438 1.00 97.56 266 LEU A O 1
ATOM 2131 N N . ARG A 1 267 ? 11.176 -13.469 -14.763 1.00 95.56 267 ARG A N 1
ATOM 2132 C CA . ARG A 1 267 ? 11.111 -12.554 -13.616 1.00 95.56 267 ARG A CA 1
ATOM 2133 C C . ARG A 1 267 ? 12.168 -12.905 -12.570 1.00 95.56 267 ARG A C 1
ATOM 2135 O O . ARG A 1 267 ? 12.817 -12.004 -12.044 1.00 95.56 267 ARG A O 1
ATOM 2142 N N . ALA A 1 268 ? 12.388 -14.192 -12.305 1.00 93.50 268 ALA A N 1
ATOM 2143 C CA . ALA A 1 268 ? 13.404 -14.662 -11.364 1.00 93.50 268 ALA A CA 1
ATOM 2144 C C . ALA A 1 268 ? 14.839 -14.329 -11.814 1.00 93.50 268 ALA A C 1
ATOM 2146 O O . ALA A 1 268 ? 15.639 -13.835 -11.018 1.00 93.50 268 ALA A O 1
ATOM 2147 N N . ALA A 1 269 ? 15.154 -14.529 -13.098 1.00 96.00 269 ALA A N 1
ATOM 2148 C CA . ALA A 1 269 ? 16.445 -14.143 -13.670 1.00 96.00 269 ALA A CA 1
ATOM 2149 C C . ALA A 1 269 ? 16.656 -12.620 -13.633 1.00 96.00 269 ALA A C 1
ATOM 2151 O O . ALA A 1 269 ? 17.739 -12.146 -13.284 1.00 96.00 269 ALA A O 1
ATOM 2152 N N . THR A 1 270 ? 15.607 -11.849 -13.941 1.00 96.44 270 THR A N 1
ATOM 2153 C CA . THR A 1 270 ? 15.618 -10.380 -13.855 1.00 96.44 270 THR A CA 1
ATOM 2154 C C . THR A 1 270 ? 15.857 -9.908 -12.421 1.00 96.44 270 THR A C 1
ATOM 2156 O O . THR A 1 270 ? 16.696 -9.039 -12.196 1.00 96.44 270 THR A O 1
ATOM 2159 N N . PHE A 1 271 ? 15.189 -10.517 -11.433 1.00 93.31 271 PHE A N 1
ATOM 2160 C CA . PHE A 1 271 ? 15.358 -10.181 -10.017 1.00 93.31 271 PHE A CA 1
ATOM 2161 C C . PHE A 1 271 ? 16.822 -10.279 -9.566 1.00 93.31 271 PHE A C 1
ATOM 2163 O O . PHE A 1 271 ? 17.275 -9.440 -8.787 1.00 93.31 271 PHE A O 1
ATOM 2170 N N . ASN A 1 272 ? 17.560 -11.264 -10.081 1.00 89.88 272 ASN A N 1
ATOM 2171 C CA . ASN A 1 272 ? 18.959 -11.522 -9.736 1.00 89.88 272 ASN A CA 1
ATOM 2172 C C . ASN A 1 272 ? 19.967 -10.896 -10.715 1.00 89.88 272 ASN A C 1
ATOM 2174 O O . ASN A 1 272 ? 21.140 -11.264 -10.699 1.00 89.88 272 ASN A O 1
ATOM 2178 N N . ASN A 1 273 ? 19.525 -9.963 -11.567 1.00 94.06 273 ASN A N 1
ATOM 2179 C CA . ASN A 1 273 ? 20.360 -9.265 -12.549 1.00 94.06 273 ASN A CA 1
ATOM 2180 C C . ASN A 1 273 ? 21.133 -10.205 -13.503 1.00 94.06 273 ASN A C 1
ATOM 2182 O O . ASN A 1 273 ? 22.279 -9.956 -13.878 1.00 94.06 273 ASN A O 1
ATOM 2186 N N . GLN A 1 274 ? 20.511 -11.311 -13.917 1.00 93.56 274 GLN A N 1
ATOM 2187 C CA . GLN A 1 274 ? 21.155 -12.315 -14.766 1.00 93.56 274 GLN A CA 1
ATOM 2188 C C . GLN A 1 274 ? 20.896 -12.060 -16.249 1.00 93.56 274 GLN A C 1
ATOM 2190 O O . GLN A 1 274 ? 20.177 -12.815 -16.906 1.00 93.56 274 GLN A O 1
ATOM 2195 N N . LEU A 1 275 ? 21.519 -11.013 -16.802 1.00 93.31 275 LEU A N 1
ATOM 2196 C CA . LEU A 1 275 ? 21.302 -10.580 -18.191 1.00 93.31 275 LEU A CA 1
ATOM 2197 C C . LEU A 1 275 ? 21.436 -11.725 -19.211 1.00 93.31 275 LEU A C 1
ATOM 2199 O O . LEU A 1 275 ? 20.605 -11.841 -20.103 1.00 93.31 275 LEU A O 1
ATOM 2203 N N . LYS A 1 276 ? 22.432 -12.611 -19.069 1.00 94.19 276 LYS A N 1
ATOM 2204 C CA . LYS A 1 276 ? 22.625 -13.748 -19.994 1.00 94.19 276 LYS A CA 1
ATOM 2205 C C . LYS A 1 276 ? 21.466 -14.750 -19.956 1.00 94.19 276 LYS A C 1
ATOM 2207 O O . LYS A 1 276 ? 21.110 -15.306 -20.990 1.00 94.19 276 LYS A O 1
ATOM 2212 N N . ILE A 1 277 ? 20.885 -14.991 -18.780 1.00 95.31 277 ILE A N 1
ATOM 2213 C CA . ILE A 1 277 ? 19.733 -15.890 -18.621 1.00 95.31 277 ILE A CA 1
ATOM 2214 C C . ILE A 1 277 ? 18.468 -15.206 -19.136 1.00 95.31 277 ILE A C 1
ATOM 2216 O O . ILE A 1 277 ? 17.701 -15.837 -19.854 1.00 95.31 277 ILE A O 1
ATOM 2220 N N . VAL A 1 278 ? 18.285 -13.913 -18.853 1.00 97.81 278 VAL A N 1
ATOM 2221 C CA . VAL A 1 278 ? 17.201 -13.100 -19.429 1.00 97.81 278 VAL A CA 1
ATOM 2222 C C . VAL A 1 278 ? 17.242 -13.161 -20.958 1.00 97.81 278 VAL A C 1
ATOM 2224 O O . VAL A 1 278 ? 16.236 -13.480 -21.584 1.00 97.81 278 VAL A O 1
ATOM 2227 N N . GLN A 1 279 ? 18.416 -12.941 -21.558 1.00 96.19 279 GLN A N 1
ATOM 2228 C CA . GLN A 1 279 ? 18.620 -13.030 -23.005 1.00 96.19 279 GLN A CA 1
ATOM 2229 C C . GLN A 1 279 ? 18.280 -14.411 -23.559 1.00 96.19 279 GLN A C 1
ATOM 2231 O O . GLN A 1 279 ? 17.587 -14.521 -24.567 1.00 96.19 279 GLN A O 1
ATOM 2236 N N . LEU A 1 280 ? 18.740 -15.469 -22.888 1.00 96.06 280 LEU A N 1
ATOM 2237 C CA . LEU A 1 280 ? 18.443 -16.840 -23.287 1.00 96.06 280 LEU A CA 1
ATOM 2238 C C . LEU A 1 280 ? 16.938 -17.131 -23.234 1.00 96.06 280 LEU A C 1
ATOM 2240 O O . LEU A 1 280 ? 16.404 -17.700 -24.180 1.00 96.06 280 LEU A O 1
ATOM 2244 N N . LEU A 1 281 ? 16.259 -16.753 -22.149 1.00 96.81 281 LEU A N 1
ATOM 2245 C CA . LEU A 1 281 ? 14.834 -17.021 -21.967 1.00 96.81 281 LEU A CA 1
ATOM 2246 C C . LEU A 1 281 ? 13.990 -16.267 -23.004 1.00 96.81 281 LEU A C 1
ATOM 2248 O O . LEU A 1 281 ? 13.152 -16.868 -23.669 1.00 96.81 281 LEU A O 1
ATOM 2252 N N . VAL A 1 282 ? 14.252 -14.975 -23.213 1.00 96.44 282 VAL A N 1
ATOM 2253 C CA . VAL A 1 282 ? 13.537 -14.177 -24.224 1.00 96.44 282 VAL A CA 1
ATOM 2254 C C . VAL A 1 282 ? 13.776 -14.726 -25.632 1.00 96.44 282 VAL A C 1
ATOM 2256 O O . VAL A 1 282 ? 12.821 -14.911 -26.382 1.00 96.44 282 VAL A O 1
ATOM 2259 N N . ALA A 1 283 ? 15.017 -15.093 -25.972 1.00 94.19 283 ALA A N 1
ATOM 2260 C CA . ALA A 1 283 ? 15.336 -15.700 -27.267 1.00 94.19 283 ALA A CA 1
ATOM 2261 C C . ALA A 1 283 ? 14.644 -17.058 -27.505 1.00 94.19 283 ALA A C 1
ATOM 2263 O O . ALA A 1 283 ? 14.481 -17.459 -28.654 1.00 94.19 283 ALA A O 1
ATOM 2264 N N . ASN A 1 284 ? 14.226 -17.756 -26.442 1.00 92.06 284 ASN A N 1
ATOM 2265 C CA . ASN A 1 284 ? 13.471 -19.012 -26.510 1.00 92.06 284 ASN A CA 1
ATOM 2266 C C . ASN A 1 284 ? 11.947 -18.814 -26.343 1.00 92.06 284 ASN A C 1
ATOM 2268 O O . ASN A 1 284 ? 11.228 -19.786 -26.121 1.00 92.06 284 ASN A O 1
ATOM 2272 N N . GLY A 1 285 ? 11.437 -17.581 -26.457 1.00 91.19 285 GLY A N 1
ATOM 2273 C CA . GLY A 1 285 ? 9.996 -17.300 -26.461 1.00 91.19 285 GLY A CA 1
ATOM 2274 C C . GLY A 1 285 ? 9.366 -17.096 -25.080 1.00 91.19 285 GLY A C 1
ATOM 2275 O O . GLY A 1 285 ? 8.167 -17.332 -24.913 1.00 91.19 285 GLY A O 1
ATOM 2276 N N . ALA A 1 286 ? 10.141 -16.668 -24.077 1.00 94.50 286 ALA A N 1
ATOM 2277 C CA . ALA A 1 286 ? 9.578 -16.253 -22.794 1.00 94.50 286 ALA A CA 1
ATOM 2278 C C . ALA A 1 286 ? 8.651 -15.039 -22.975 1.00 94.50 286 ALA A C 1
ATOM 2280 O O . ALA A 1 286 ? 9.035 -14.042 -23.587 1.00 94.50 286 ALA A O 1
ATOM 2281 N N . ALA A 1 287 ? 7.449 -15.103 -22.408 1.00 92.38 287 ALA A N 1
ATOM 2282 C CA . ALA A 1 287 ? 6.503 -13.998 -22.399 1.00 92.38 287 ALA A CA 1
ATOM 2283 C C . ALA A 1 287 ? 6.993 -12.904 -21.437 1.00 92.38 287 ALA A C 1
ATOM 2285 O O . ALA A 1 287 ? 7.149 -13.131 -20.234 1.00 92.38 287 ALA A O 1
ATOM 2286 N N . ILE A 1 288 ? 7.253 -11.716 -21.983 1.00 94.12 288 ILE A N 1
ATOM 2287 C CA . ILE A 1 288 ? 7.938 -10.623 -21.277 1.00 94.12 288 ILE A CA 1
ATOM 2288 C C . ILE A 1 288 ? 7.005 -9.877 -20.307 1.00 94.12 288 ILE A C 1
ATOM 2290 O O . ILE A 1 288 ? 7.428 -9.451 -19.228 1.00 94.12 288 ILE A O 1
ATOM 2294 N N . ASP A 1 289 ? 5.723 -9.802 -20.662 1.00 94.25 289 ASP A N 1
ATOM 2295 C CA . ASP A 1 289 ? 4.740 -8.903 -20.050 1.00 94.25 289 ASP A CA 1
ATOM 2296 C C . ASP A 1 289 ? 3.821 -9.580 -19.020 1.00 94.25 289 ASP A C 1
ATOM 2298 O O . ASP A 1 289 ? 2.810 -9.018 -18.602 1.00 94.25 289 ASP A O 1
ATOM 2302 N N . ILE A 1 290 ? 4.168 -10.789 -18.564 1.00 90.69 290 ILE A N 1
ATOM 2303 C CA . ILE A 1 290 ? 3.421 -11.458 -17.491 1.00 90.69 290 ILE A CA 1
ATOM 2304 C C . ILE A 1 290 ? 3.568 -10.655 -16.190 1.00 90.69 290 ILE A C 1
ATOM 2306 O O . ILE A 1 290 ? 4.678 -10.437 -15.697 1.00 90.69 290 ILE A O 1
ATOM 2310 N N . GLN A 1 291 ? 2.429 -10.250 -15.627 1.00 91.12 291 GLN A N 1
ATOM 2311 C CA . GLN A 1 291 ? 2.340 -9.525 -14.362 1.00 91.12 291 GLN A CA 1
ATOM 2312 C C . GLN A 1 291 ? 2.297 -10.486 -13.167 1.00 91.12 291 GLN A C 1
ATOM 2314 O O . GLN A 1 291 ? 1.653 -11.538 -13.213 1.00 91.12 291 GLN A O 1
ATOM 2319 N N . ASN A 1 292 ? 2.966 -10.113 -12.073 1.00 86.81 292 ASN A N 1
ATOM 2320 C CA . ASN A 1 292 ? 2.872 -10.865 -10.824 1.00 86.81 292 ASN A CA 1
ATOM 2321 C C . ASN A 1 292 ? 1.519 -10.646 -10.119 1.00 86.81 292 ASN A C 1
ATOM 2323 O O . ASN A 1 292 ? 0.801 -9.681 -10.369 1.00 86.81 292 ASN A O 1
ATOM 2327 N N . LYS A 1 293 ? 1.193 -11.527 -9.170 1.00 85.50 293 LYS A N 1
ATOM 2328 C CA . LYS A 1 293 ? -0.095 -11.491 -8.466 1.00 85.50 293 LYS A CA 1
ATOM 2329 C C . LYS A 1 293 ? -0.171 -10.415 -7.379 1.00 85.50 293 LYS A C 1
ATOM 2331 O O . LYS A 1 293 ? -1.262 -9.968 -7.050 1.00 85.50 293 LYS A O 1
ATOM 2336 N N . SER A 1 294 ? 0.951 -10.044 -6.759 1.00 82.62 294 SER A N 1
ATOM 2337 C CA . SER A 1 294 ? 0.934 -9.153 -5.590 1.00 82.62 294 SER A CA 1
ATOM 2338 C C . SER A 1 294 ? 0.780 -7.679 -5.964 1.00 82.62 294 SER A C 1
ATOM 2340 O O . SER A 1 294 ? 0.004 -6.971 -5.325 1.00 82.62 294 SER A O 1
ATOM 2342 N N . HIS A 1 295 ? 1.486 -7.227 -7.000 1.00 86.69 295 HIS A N 1
ATOM 2343 C CA . HIS A 1 295 ? 1.569 -5.809 -7.362 1.00 86.69 295 HIS A CA 1
ATOM 2344 C C . HIS A 1 295 ? 1.214 -5.534 -8.824 1.00 86.69 295 HIS A C 1
ATOM 2346 O O . HIS A 1 295 ? 1.099 -4.374 -9.197 1.00 86.69 295 HIS A O 1
ATOM 2352 N N . GLY A 1 296 ? 0.999 -6.561 -9.649 1.00 90.44 296 GLY A N 1
ATOM 2353 C CA . GLY A 1 296 ? 0.792 -6.381 -11.082 1.00 90.44 296 GLY A CA 1
ATOM 2354 C C . GLY A 1 296 ? 2.079 -5.999 -11.822 1.00 90.44 296 GLY A C 1
ATOM 2355 O O . GLY A 1 296 ? 2.023 -5.406 -12.891 1.00 90.44 296 GLY A O 1
ATOM 2356 N N . ASP A 1 297 ? 3.255 -6.304 -11.280 1.00 92.62 297 ASP A N 1
ATOM 2357 C CA . ASP A 1 297 ? 4.521 -5.874 -11.877 1.00 92.62 297 ASP A CA 1
ATOM 2358 C C . ASP A 1 297 ? 4.956 -6.816 -13.000 1.00 92.62 297 ASP A C 1
ATOM 2360 O O . ASP A 1 297 ? 5.061 -8.032 -12.794 1.00 92.62 297 ASP A O 1
ATOM 2364 N N . THR A 1 298 ? 5.329 -6.250 -14.147 1.00 95.06 298 THR A N 1
ATOM 2365 C CA . THR A 1 298 ? 6.018 -6.974 -15.228 1.00 95.06 298 THR A CA 1
ATOM 2366 C C . THR A 1 298 ? 7.511 -7.158 -14.924 1.00 95.06 298 THR A C 1
ATOM 2368 O O . THR A 1 298 ? 8.047 -6.634 -13.938 1.00 95.06 298 THR A O 1
ATOM 2371 N N . CYS A 1 299 ? 8.225 -7.897 -15.782 1.00 95.69 299 CYS A N 1
ATOM 2372 C CA . CYS A 1 299 ? 9.688 -7.981 -15.707 1.00 95.69 299 CYS A CA 1
ATOM 2373 C C . CYS A 1 299 ? 10.357 -6.618 -15.936 1.00 95.69 299 CYS A C 1
ATOM 2375 O O . CYS A 1 299 ? 11.368 -6.321 -15.301 1.00 95.69 299 CYS A O 1
ATOM 2377 N N . LEU A 1 300 ? 9.782 -5.778 -16.802 1.00 97.69 300 LEU A N 1
ATOM 2378 C CA . LEU A 1 300 ? 10.307 -4.447 -17.090 1.00 97.69 300 LEU A CA 1
ATOM 2379 C C . LEU A 1 300 ? 10.174 -3.508 -15.883 1.00 97.69 300 LEU A C 1
ATOM 2381 O O . LEU A 1 300 ? 11.143 -2.832 -15.544 1.00 97.69 300 LEU A O 1
ATOM 2385 N N . VAL A 1 301 ? 9.026 -3.526 -15.192 1.00 96.69 301 VAL A N 1
ATOM 2386 C CA . VAL A 1 301 ? 8.824 -2.763 -13.945 1.00 96.69 301 VAL A CA 1
ATOM 2387 C C . VAL A 1 301 ? 9.842 -3.186 -12.883 1.00 96.69 301 VAL A C 1
ATOM 2389 O O . VAL A 1 301 ? 10.496 -2.335 -12.287 1.00 96.69 301 VAL A O 1
ATOM 2392 N N . LEU A 1 302 ? 10.059 -4.493 -12.703 1.00 96.50 302 LEU A N 1
ATOM 2393 C CA . LEU A 1 302 ? 11.063 -5.008 -11.764 1.00 96.50 302 LEU A CA 1
ATOM 2394 C C . LEU A 1 302 ? 12.500 -4.600 -12.137 1.00 96.50 302 LEU A C 1
ATOM 2396 O O . LEU A 1 302 ? 13.308 -4.294 -11.263 1.00 96.50 302 LEU A O 1
ATOM 2400 N N . ALA A 1 303 ? 12.846 -4.617 -13.426 1.00 97.69 303 ALA A N 1
ATOM 2401 C CA . ALA A 1 303 ? 14.165 -4.188 -13.884 1.00 97.69 303 ALA A CA 1
ATOM 2402 C C . ALA A 1 303 ? 14.379 -2.685 -13.634 1.00 97.69 303 ALA A C 1
ATOM 2404 O O . ALA A 1 303 ? 15.449 -2.286 -13.168 1.00 97.69 303 ALA A O 1
ATOM 2405 N N . ALA A 1 304 ? 13.349 -1.869 -13.881 1.00 97.44 304 ALA A N 1
ATOM 2406 C CA . ALA A 1 304 ? 13.353 -0.438 -13.602 1.00 97.44 304 ALA A CA 1
ATOM 2407 C C . ALA A 1 304 ? 13.467 -0.143 -12.096 1.00 97.44 304 ALA A C 1
ATOM 2409 O O . ALA A 1 304 ? 14.270 0.704 -11.714 1.00 97.44 304 ALA A O 1
ATOM 2410 N N . SER A 1 305 ? 12.764 -0.896 -11.241 1.00 96.50 305 SER A N 1
ATOM 2411 C CA . SER A 1 305 ? 12.803 -0.756 -9.773 1.00 96.50 305 SER A CA 1
ATOM 2412 C C . SER A 1 305 ? 14.131 -1.147 -9.132 1.00 96.50 305 SER A C 1
ATOM 2414 O O . SER A 1 305 ? 14.345 -0.890 -7.953 1.00 96.50 305 SER A O 1
ATOM 2416 N N . LYS A 1 306 ? 15.008 -1.819 -9.878 1.00 95.56 306 LYS A N 1
ATOM 2417 C CA . LYS A 1 306 ? 16.348 -2.218 -9.434 1.00 95.56 306 LYS A CA 1
ATOM 2418 C C . LYS A 1 306 ? 17.462 -1.478 -10.179 1.00 95.56 306 LYS A C 1
ATOM 2420 O O . LYS A 1 306 ? 18.634 -1.794 -9.986 1.00 95.56 306 LYS A O 1
ATOM 2425 N N . GLY A 1 307 ? 17.114 -0.535 -11.057 1.00 96.62 307 GLY A N 1
ATOM 2426 C CA . GLY A 1 307 ? 18.082 0.238 -11.835 1.00 96.62 307 GLY A CA 1
ATOM 2427 C C . GLY A 1 307 ? 18.867 -0.585 -12.860 1.00 96.62 307 GLY A C 1
ATOM 2428 O O . GLY A 1 307 ? 19.976 -0.203 -13.233 1.00 96.62 307 GLY A O 1
ATOM 2429 N N . LEU A 1 308 ? 18.327 -1.720 -13.318 1.00 97.38 308 LEU A N 1
ATOM 2430 C CA . LEU A 1 308 ? 19.017 -2.678 -14.192 1.00 97.38 308 LEU A CA 1
ATOM 2431 C C . LEU A 1 308 ? 18.975 -2.230 -15.659 1.00 97.38 308 LEU A C 1
ATOM 2433 O O . LEU A 1 308 ? 18.323 -2.854 -16.499 1.00 97.38 308 LEU A O 1
ATOM 2437 N N . ARG A 1 309 ? 19.670 -1.131 -15.969 1.00 97.06 309 ARG A N 1
ATOM 2438 C CA . ARG A 1 309 ? 19.636 -0.429 -17.265 1.00 97.06 309 ARG A CA 1
ATOM 2439 C C . ARG A 1 309 ? 19.800 -1.355 -18.473 1.00 97.06 309 ARG A C 1
ATOM 2441 O O . ARG A 1 309 ? 19.078 -1.212 -19.456 1.00 97.06 309 ARG A O 1
ATOM 2448 N N . GLU A 1 310 ? 20.731 -2.302 -18.423 1.00 97.69 310 GLU A N 1
ATOM 2449 C CA . GLU A 1 310 ? 21.013 -3.239 -19.515 1.00 97.69 310 GLU A CA 1
ATOM 2450 C C . GLU A 1 310 ? 19.853 -4.212 -19.757 1.00 97.69 310 GLU A C 1
ATOM 2452 O O . GLU A 1 310 ? 19.545 -4.526 -20.908 1.00 97.69 310 GLU A O 1
ATOM 2457 N N . ILE A 1 311 ? 19.192 -4.668 -18.689 1.00 98.06 311 ILE A N 1
ATOM 2458 C CA . ILE A 1 311 ? 18.013 -5.535 -18.788 1.00 98.06 311 ILE A CA 1
ATOM 2459 C C . ILE A 1 311 ? 16.815 -4.725 -19.282 1.00 98.06 311 ILE A C 1
ATOM 2461 O O . ILE A 1 311 ? 16.135 -5.180 -20.195 1.00 98.06 311 ILE A O 1
ATOM 2465 N N . VAL A 1 312 ? 16.601 -3.509 -18.766 1.00 98.12 312 VAL A N 1
ATOM 2466 C CA . VAL A 1 312 ? 15.557 -2.591 -19.260 1.00 98.12 312 VAL A CA 1
ATOM 2467 C C . VAL A 1 312 ? 15.721 -2.363 -20.768 1.00 98.12 312 VAL A C 1
ATOM 2469 O O . VAL A 1 312 ? 14.783 -2.590 -21.531 1.00 98.12 312 VAL A O 1
ATOM 2472 N N . TYR A 1 313 ? 16.930 -2.003 -21.218 1.00 97.38 313 TYR A N 1
ATOM 2473 C CA . TYR A 1 313 ? 17.244 -1.827 -22.639 1.00 97.38 313 TYR A CA 1
ATOM 2474 C C . TYR A 1 313 ? 16.938 -3.083 -23.461 1.00 97.38 313 TYR A C 1
ATOM 2476 O O . TYR A 1 313 ? 16.323 -3.005 -24.526 1.00 97.38 313 TYR A O 1
ATOM 2484 N N . TYR A 1 314 ? 17.375 -4.247 -22.975 1.00 97.88 314 TYR A N 1
ATOM 2485 C CA . TYR A 1 314 ? 17.184 -5.502 -23.685 1.00 97.88 314 TYR A CA 1
ATOM 2486 C C . TYR A 1 314 ? 15.702 -5.885 -23.792 1.00 97.88 314 TYR A C 1
ATOM 2488 O O . TYR A 1 314 ? 15.262 -6.257 -24.877 1.00 97.88 314 TYR A O 1
ATOM 2496 N N . LEU A 1 315 ? 14.923 -5.765 -22.715 1.00 97.31 315 LEU A N 1
ATOM 2497 C CA . LEU A 1 315 ? 13.495 -6.091 -22.719 1.00 97.31 315 LEU A CA 1
ATOM 2498 C C . LEU A 1 315 ? 12.714 -5.187 -23.686 1.00 97.31 315 LEU A C 1
ATOM 2500 O O . LEU A 1 315 ? 11.963 -5.696 -24.514 1.00 97.31 315 LEU A O 1
ATOM 2504 N N . LEU A 1 316 ? 12.961 -3.872 -23.668 1.00 96.06 316 LEU A N 1
ATOM 2505 C CA . LEU A 1 316 ? 12.329 -2.924 -24.598 1.00 96.06 316 LEU A CA 1
ATOM 2506 C C . LEU A 1 316 ? 12.662 -3.233 -26.059 1.00 96.06 316 LEU A C 1
ATOM 2508 O O . LEU A 1 316 ? 11.784 -3.235 -26.918 1.00 96.06 316 LEU A O 1
ATOM 2512 N N . ARG A 1 317 ? 13.929 -3.556 -26.349 1.00 96.12 317 ARG A N 1
ATOM 2513 C CA . ARG A 1 317 ? 14.357 -3.939 -27.702 1.00 96.12 317 ARG A CA 1
ATOM 2514 C C . ARG A 1 317 ? 13.674 -5.219 -28.201 1.00 96.12 317 ARG A C 1
ATOM 2516 O O . ARG A 1 317 ? 13.573 -5.403 -29.410 1.00 96.12 317 ARG A O 1
ATOM 2523 N N . ASN A 1 318 ? 13.215 -6.081 -27.293 1.00 94.75 318 ASN A N 1
ATOM 2524 C CA . ASN A 1 318 ? 12.497 -7.318 -27.606 1.00 94.75 318 ASN A CA 1
ATOM 2525 C C . ASN A 1 318 ? 10.971 -7.187 -27.442 1.00 94.75 318 ASN A C 1
ATOM 2527 O O . ASN A 1 318 ? 10.284 -8.199 -27.358 1.00 94.75 318 ASN A O 1
ATOM 2531 N N . GLY A 1 319 ? 10.437 -5.961 -27.438 1.00 92.44 319 GLY A N 1
ATOM 2532 C CA . GLY A 1 319 ? 8.997 -5.720 -27.531 1.00 92.44 319 GLY A CA 1
ATOM 2533 C C . GLY A 1 319 ? 8.235 -5.729 -26.207 1.00 92.44 319 GLY A C 1
ATOM 2534 O O . GLY A 1 319 ? 7.018 -5.852 -26.250 1.00 92.44 319 GLY A O 1
ATOM 2535 N N . ALA A 1 320 ? 8.910 -5.588 -25.060 1.00 95.56 320 ALA A N 1
ATOM 2536 C CA . ALA A 1 320 ? 8.227 -5.324 -23.789 1.00 95.56 320 ALA A CA 1
ATOM 2537 C C . ALA A 1 320 ? 7.379 -4.048 -23.893 1.00 95.56 320 ALA A C 1
ATOM 2539 O O . ALA A 1 320 ? 7.921 -3.010 -24.287 1.00 95.56 320 ALA A O 1
ATOM 2540 N N . ASP A 1 321 ? 6.099 -4.095 -23.513 1.00 93.88 321 ASP A N 1
ATOM 2541 C CA . ASP A 1 321 ? 5.263 -2.891 -23.464 1.00 93.88 321 ASP A CA 1
ATOM 2542 C C . ASP A 1 321 ? 5.546 -2.097 -22.179 1.00 93.88 321 ASP A C 1
ATOM 2544 O O . ASP A 1 321 ? 5.230 -2.547 -21.070 1.00 93.88 321 ASP A O 1
ATOM 2548 N N . PRO A 1 322 ? 6.119 -0.887 -22.284 1.00 94.38 322 PRO A N 1
ATOM 2549 C CA . PRO A 1 322 ? 6.484 -0.124 -21.107 1.00 94.38 322 PRO A CA 1
ATOM 2550 C C . PRO A 1 322 ? 5.307 0.641 -20.488 1.00 94.38 322 PRO A C 1
ATOM 2552 O O . PRO A 1 322 ? 5.448 1.225 -19.417 1.00 94.38 322 PRO A O 1
ATOM 2555 N N . ASN A 1 323 ? 4.128 0.612 -21.117 1.00 93.06 323 ASN A N 1
ATOM 2556 C CA . ASN A 1 323 ? 2.927 1.293 -20.635 1.00 93.06 323 ASN A CA 1
ATOM 2557 C C . ASN A 1 323 ? 2.022 0.401 -19.774 1.00 93.06 323 ASN A C 1
ATOM 2559 O O . ASN A 1 323 ? 0.979 0.870 -19.307 1.00 93.06 323 ASN A O 1
ATOM 2563 N N . ILE A 1 324 ? 2.399 -0.864 -19.550 1.00 92.69 324 ILE A N 1
ATOM 2564 C CA . ILE A 1 324 ? 1.669 -1.759 -18.649 1.00 92.69 324 ILE A CA 1
ATOM 2565 C C . ILE A 1 324 ? 1.713 -1.196 -17.230 1.00 92.69 324 ILE A C 1
ATOM 2567 O O . ILE A 1 324 ? 2.753 -0.755 -16.737 1.00 92.69 324 ILE A O 1
ATOM 2571 N N . ARG A 1 325 ? 0.548 -1.211 -16.580 1.00 94.00 325 ARG A N 1
ATOM 2572 C CA . ARG A 1 325 ? 0.340 -0.624 -15.261 1.00 94.00 325 ARG A CA 1
ATOM 2573 C C . ARG A 1 325 ? 0.275 -1.685 -14.174 1.00 94.00 325 ARG A C 1
ATOM 2575 O O . ARG A 1 325 ? -0.519 -2.621 -14.280 1.00 94.00 325 ARG A O 1
ATOM 2582 N N . SER A 1 326 ? 1.042 -1.470 -13.112 1.00 92.81 326 SER A N 1
ATOM 2583 C CA . SER A 1 326 ? 0.905 -2.154 -11.826 1.00 92.81 326 SER A CA 1
ATOM 2584 C C . SER A 1 326 ? -0.463 -1.852 -11.186 1.00 92.81 326 SER A C 1
ATOM 2586 O O . SER A 1 326 ? -1.221 -0.995 -11.649 1.00 92.81 326 SER A O 1
ATOM 2588 N N . HIS A 1 327 ? -0.815 -2.564 -10.115 1.00 92.12 327 HIS A N 1
ATOM 2589 C CA . HIS A 1 327 ? -2.110 -2.449 -9.427 1.00 92.12 327 HIS A CA 1
ATOM 2590 C C . HIS A 1 327 ? -2.392 -1.044 -8.869 1.00 92.12 327 HIS A C 1
ATOM 2592 O O . HIS A 1 327 ? -3.549 -0.658 -8.730 1.00 92.12 327 HIS A O 1
ATOM 2598 N N . ASP A 1 328 ? -1.350 -0.272 -8.567 1.00 88.69 328 ASP A N 1
ATOM 2599 C CA . ASP A 1 328 ? -1.411 1.131 -8.142 1.00 88.69 328 ASP A CA 1
ATOM 2600 C C . ASP A 1 328 ? -1.439 2.126 -9.324 1.00 88.69 328 ASP A C 1
ATOM 2602 O O . ASP A 1 328 ? -1.460 3.347 -9.139 1.00 88.69 328 ASP A O 1
ATOM 2606 N N . GLY A 1 329 ? -1.460 1.617 -10.558 1.00 93.00 329 GLY A N 1
ATOM 2607 C CA . GLY A 1 329 ? -1.441 2.393 -11.791 1.00 93.00 329 GLY A CA 1
ATOM 2608 C C . GLY A 1 329 ? -0.052 2.860 -12.237 1.00 93.00 329 GLY A C 1
ATOM 2609 O O . GLY A 1 329 ? 0.015 3.616 -13.210 1.00 93.00 329 GLY A O 1
ATOM 2610 N N . ALA A 1 330 ? 1.031 2.465 -11.556 1.00 95.06 330 ALA A N 1
ATOM 2611 C CA . ALA A 1 330 ? 2.399 2.837 -11.918 1.00 95.06 330 ALA A CA 1
ATOM 2612 C C . ALA A 1 330 ? 2.912 2.071 -13.151 1.00 95.06 330 ALA A C 1
ATOM 2614 O O . ALA A 1 330 ? 2.561 0.917 -13.369 1.00 95.06 330 ALA A O 1
ATOM 2615 N N . THR A 1 331 ? 3.755 2.724 -13.954 1.00 96.75 331 THR A N 1
ATOM 2616 C CA . THR A 1 331 ? 4.500 2.119 -15.080 1.00 96.75 331 THR A CA 1
ATOM 2617 C C . THR A 1 331 ? 5.982 1.976 -14.724 1.00 96.75 331 THR A C 1
ATOM 2619 O O . THR A 1 331 ? 6.423 2.468 -13.679 1.00 96.75 331 THR A O 1
ATOM 2622 N N . ALA A 1 332 ? 6.790 1.368 -15.597 1.00 96.75 332 ALA A N 1
ATOM 2623 C CA . ALA A 1 332 ? 8.228 1.240 -15.357 1.00 96.75 332 ALA A CA 1
ATOM 2624 C C . ALA A 1 332 ? 8.923 2.611 -15.207 1.00 96.75 332 ALA A C 1
ATOM 2626 O O . ALA A 1 332 ? 9.781 2.765 -14.334 1.00 96.75 332 ALA A O 1
ATOM 2627 N N . LEU A 1 333 ? 8.514 3.637 -15.967 1.00 97.62 333 LEU A N 1
ATOM 2628 C CA . LEU A 1 333 ? 9.035 5.001 -15.824 1.00 97.62 333 LEU A CA 1
ATOM 2629 C C . LEU A 1 333 ? 8.676 5.629 -14.475 1.00 97.62 333 LEU A C 1
ATOM 2631 O O . LEU A 1 333 ? 9.521 6.311 -13.900 1.00 97.62 333 LEU A O 1
ATOM 2635 N N . HIS A 1 334 ? 7.467 5.398 -13.949 1.00 97.69 334 HIS A N 1
ATOM 2636 C CA . HIS A 1 334 ? 7.099 5.887 -12.614 1.00 97.69 334 HIS A CA 1
ATOM 2637 C C . HIS A 1 334 ? 8.041 5.327 -11.551 1.00 97.69 334 HIS A C 1
ATOM 2639 O O . HIS A 1 334 ? 8.567 6.089 -10.744 1.00 97.69 334 HIS A O 1
ATOM 2645 N N . VAL A 1 335 ? 8.294 4.019 -11.597 1.00 97.00 335 VAL A N 1
ATOM 2646 C CA . VAL A 1 335 ? 9.148 3.341 -10.620 1.00 97.00 335 VAL A CA 1
ATOM 2647 C C . VAL A 1 335 ? 10.616 3.758 -10.771 1.00 97.00 335 VAL A C 1
ATOM 2649 O O . VAL A 1 335 ? 11.272 4.053 -9.777 1.00 97.00 335 VAL A O 1
ATOM 2652 N N . ALA A 1 336 ? 11.132 3.899 -11.999 1.00 97.56 336 ALA A N 1
ATOM 2653 C CA . ALA A 1 336 ? 12.476 4.445 -12.222 1.00 97.56 336 ALA A CA 1
ATOM 2654 C C . ALA A 1 336 ? 12.616 5.890 -11.699 1.00 97.56 336 ALA A C 1
ATOM 2656 O O . ALA A 1 336 ? 13.652 6.251 -11.137 1.00 97.56 336 ALA A O 1
ATOM 2657 N N . CYS A 1 337 ? 11.571 6.709 -11.877 1.00 97.38 337 CYS A N 1
ATOM 2658 C CA . CYS A 1 337 ? 11.494 8.067 -11.342 1.00 97.38 337 CYS A CA 1
ATOM 2659 C C . CYS A 1 337 ? 11.415 8.106 -9.815 1.00 97.38 337 CYS A C 1
ATOM 2661 O O . CYS A 1 337 ? 11.947 9.041 -9.225 1.00 97.38 337 CYS A O 1
ATOM 2663 N N . GLU A 1 338 ? 10.753 7.138 -9.183 1.00 96.00 338 GLU A N 1
ATOM 2664 C CA . GLU A 1 338 ? 10.626 7.014 -7.728 1.00 96.00 338 GLU A CA 1
ATOM 2665 C C . GLU A 1 338 ? 11.939 6.583 -7.066 1.00 96.00 338 GLU A C 1
ATOM 2667 O O . GLU A 1 338 ? 12.388 7.235 -6.125 1.00 96.00 338 GLU A O 1
ATOM 2672 N N . GLU A 1 339 ? 12.594 5.559 -7.612 1.00 96.38 339 GLU A N 1
ATOM 2673 C CA . GLU A 1 339 ? 13.825 4.964 -7.066 1.00 96.38 339 GLU A CA 1
ATOM 2674 C C . GLU A 1 339 ? 15.112 5.714 -7.474 1.00 96.38 339 GLU A C 1
ATOM 2676 O O . GLU A 1 339 ? 16.226 5.286 -7.178 1.00 96.38 339 GLU A O 1
ATOM 2681 N N . ASN A 1 340 ? 14.977 6.861 -8.149 1.00 96.31 340 ASN A N 1
ATOM 2682 C CA . ASN A 1 340 ? 16.079 7.732 -8.575 1.00 96.31 340 ASN A CA 1
ATOM 2683 C C . ASN A 1 340 ? 17.064 7.103 -9.590 1.00 96.31 340 ASN A C 1
ATOM 2685 O O . ASN A 1 340 ? 18.257 7.425 -9.609 1.00 96.31 340 ASN A O 1
ATOM 2689 N N . TYR A 1 341 ? 16.587 6.237 -10.488 1.00 97.69 341 TYR A N 1
ATOM 2690 C CA . TYR A 1 341 ? 17.424 5.601 -11.513 1.00 97.69 341 TYR A CA 1
ATOM 2691 C C . TYR A 1 341 ? 17.447 6.389 -12.829 1.00 97.69 341 TYR A C 1
ATOM 2693 O O . TYR A 1 341 ? 16.866 5.974 -13.833 1.00 97.69 341 TYR A O 1
ATOM 2701 N N . LEU A 1 342 ? 18.191 7.503 -12.846 1.00 96.62 342 LEU A N 1
ATOM 2702 C CA . LEU A 1 342 ? 18.260 8.452 -13.970 1.00 96.62 342 LEU A CA 1
ATOM 2703 C C . LEU A 1 342 ? 18.510 7.800 -15.342 1.00 96.62 342 LEU A C 1
ATOM 2705 O O . LEU A 1 342 ? 17.878 8.176 -16.326 1.00 96.62 342 LEU A O 1
ATOM 2709 N N . GLU A 1 343 ? 19.423 6.832 -15.430 1.00 96.69 343 GLU A N 1
ATOM 2710 C CA . GLU A 1 343 ? 19.739 6.183 -16.710 1.00 96.69 343 GLU A CA 1
ATOM 2711 C C . GLU A 1 343 ? 18.608 5.272 -17.206 1.00 96.69 343 GLU A C 1
ATOM 2713 O O . GLU A 1 343 ? 18.376 5.192 -18.411 1.00 96.69 343 GLU A O 1
ATOM 2718 N N . CYS A 1 344 ? 17.856 4.637 -16.300 1.00 96.94 344 CYS A N 1
ATOM 2719 C CA . CYS A 1 344 ? 16.639 3.912 -16.671 1.00 96.94 344 CYS A CA 1
ATOM 2720 C C . CYS A 1 344 ? 15.539 4.892 -17.088 1.00 96.94 344 CYS A C 1
ATOM 2722 O O . CYS A 1 344 ? 14.893 4.675 -18.107 1.00 96.94 344 CYS A O 1
ATOM 2724 N N . THR A 1 345 ? 15.375 6.007 -16.369 1.00 96.94 345 THR A N 1
ATOM 2725 C CA . THR A 1 345 ? 14.424 7.069 -16.723 1.00 96.94 345 THR A CA 1
ATOM 2726 C C . THR A 1 345 ? 14.682 7.619 -18.123 1.00 96.94 345 THR A C 1
ATOM 2728 O O . THR A 1 345 ? 13.762 7.653 -18.930 1.00 96.94 345 THR A O 1
ATOM 2731 N N . LYS A 1 346 ? 15.926 8.001 -18.446 1.00 95.12 346 LYS A N 1
ATOM 2732 C CA . LYS A 1 346 ? 16.316 8.494 -19.783 1.00 95.12 346 LYS A CA 1
ATOM 2733 C C . LYS A 1 346 ? 15.970 7.513 -20.900 1.00 95.12 346 LYS A C 1
ATOM 2735 O O . LYS A 1 346 ? 15.683 7.925 -22.017 1.00 95.12 346 LYS A O 1
ATOM 2740 N N . LEU A 1 347 ? 16.066 6.222 -20.603 1.00 95.19 347 LEU A N 1
ATOM 2741 C CA . LEU A 1 347 ? 15.799 5.161 -21.556 1.00 95.19 347 LEU A CA 1
ATOM 2742 C C . LEU A 1 347 ? 14.292 4.926 -21.714 1.00 95.19 347 LEU A C 1
ATOM 2744 O O . LEU A 1 347 ? 13.800 4.781 -22.824 1.00 95.19 347 LEU A O 1
ATOM 2748 N N . LEU A 1 348 ? 13.539 4.934 -20.617 1.00 95.19 348 LEU A N 1
ATOM 2749 C CA . LEU A 1 348 ? 12.094 4.712 -20.631 1.00 95.19 348 LEU A CA 1
ATOM 2750 C C . LEU A 1 348 ? 11.323 5.917 -21.195 1.00 95.19 348 LEU A C 1
ATOM 2752 O O . LEU A 1 348 ? 10.312 5.727 -21.867 1.00 95.19 348 LEU A O 1
ATOM 2756 N N . THR A 1 349 ? 11.816 7.151 -21.027 1.00 92.75 349 THR A N 1
ATOM 2757 C CA . THR A 1 349 ? 11.171 8.356 -21.588 1.00 92.75 349 THR A CA 1
ATOM 2758 C C . THR A 1 349 ? 11.090 8.358 -23.114 1.00 92.75 349 THR A C 1
ATOM 2760 O O . THR A 1 349 ? 10.252 9.072 -23.662 1.00 92.75 349 THR A O 1
ATOM 2763 N N . THR A 1 350 ? 11.907 7.566 -23.818 1.00 88.31 350 THR A N 1
ATOM 2764 C CA . THR A 1 350 ? 11.822 7.437 -25.283 1.00 88.31 350 THR A CA 1
ATOM 2765 C C . THR A 1 350 ? 10.792 6.407 -25.750 1.00 88.31 350 THR A C 1
ATOM 2767 O O . THR A 1 350 ? 10.493 6.368 -26.942 1.00 88.31 350 THR A O 1
ATOM 2770 N N . HIS A 1 351 ? 10.261 5.577 -24.846 1.00 80.62 351 HIS A N 1
ATOM 2771 C CA . HIS A 1 351 ? 9.376 4.452 -25.172 1.00 80.62 351 HIS A CA 1
ATOM 2772 C C . HIS A 1 351 ? 8.014 4.494 -24.451 1.00 80.62 351 HIS A C 1
ATOM 2774 O O . HIS A 1 351 ? 7.083 3.824 -24.892 1.00 80.62 351 HIS A O 1
ATOM 2780 N N . GLU A 1 352 ? 7.868 5.281 -23.381 1.00 82.00 352 GLU A N 1
ATOM 2781 C CA . GLU A 1 352 ? 6.639 5.371 -22.579 1.00 82.00 352 GLU A CA 1
ATOM 2782 C C . GLU A 1 352 ? 5.787 6.611 -22.844 1.00 82.00 352 GLU A C 1
ATOM 2784 O O . GLU A 1 352 ? 6.268 7.692 -23.191 1.00 82.00 352 GLU A O 1
ATOM 2789 N N . ASN A 1 353 ? 4.495 6.483 -22.536 1.00 84.44 353 ASN A N 1
ATOM 2790 C CA . ASN A 1 353 ? 3.616 7.620 -22.325 1.00 84.44 353 ASN A CA 1
ATOM 2791 C C . ASN A 1 353 ? 3.978 8.340 -21.015 1.00 84.44 353 ASN A C 1
ATOM 2793 O O . ASN A 1 353 ? 3.429 8.068 -19.942 1.00 84.44 353 ASN A O 1
ATOM 2797 N N . ILE A 1 354 ? 4.853 9.336 -21.136 1.00 89.94 354 ILE A N 1
ATOM 2798 C CA . ILE A 1 354 ? 5.334 10.203 -20.049 1.00 89.94 354 ILE A CA 1
ATOM 2799 C C . ILE A 1 354 ? 4.236 11.015 -19.333 1.00 89.94 354 ILE A C 1
ATOM 2801 O O . ILE A 1 354 ? 4.519 11.669 -18.332 1.00 89.94 354 ILE A O 1
ATOM 2805 N N . LYS A 1 355 ? 2.997 11.025 -19.847 1.00 89.19 355 LYS A N 1
ATOM 2806 C CA . LYS A 1 355 ? 1.837 11.704 -19.240 1.00 89.19 355 LYS A CA 1
ATOM 2807 C C . LYS A 1 355 ? 0.870 10.745 -18.551 1.00 89.19 355 LYS A C 1
ATOM 2809 O O . LYS A 1 355 ? -0.146 11.191 -18.014 1.00 89.19 355 LYS A O 1
ATOM 2814 N N . SER A 1 356 ? 1.156 9.445 -18.573 1.00 91.19 356 SER A N 1
ATOM 2815 C CA . SER A 1 356 ? 0.378 8.466 -17.821 1.00 91.19 356 SER A CA 1
ATOM 2816 C C . SER A 1 356 ? 0.381 8.829 -16.333 1.00 91.19 356 SER A C 1
ATOM 2818 O O . SER A 1 356 ? 1.366 9.338 -15.810 1.00 91.19 356 SER A O 1
ATOM 2820 N N . LYS A 1 357 ? -0.762 8.638 -15.670 1.00 92.31 357 LYS A N 1
ATOM 2821 C CA . LYS A 1 357 ? -0.928 8.907 -14.237 1.00 92.31 357 LYS A CA 1
ATOM 2822 C C . LYS A 1 357 ? -1.111 7.612 -13.456 1.00 92.31 357 LYS A C 1
ATOM 2824 O O . LYS A 1 357 ? -1.779 6.709 -13.968 1.00 92.31 357 LYS A O 1
ATOM 2829 N N . THR A 1 358 ? -0.582 7.557 -12.238 1.00 94.00 358 THR A N 1
ATOM 2830 C CA . THR A 1 358 ? -0.909 6.518 -11.247 1.00 94.00 358 THR A CA 1
ATOM 2831 C C . THR A 1 358 ? -2.346 6.672 -10.733 1.00 94.00 358 THR A C 1
ATOM 2833 O O . THR A 1 358 ? -3.018 7.665 -11.033 1.00 94.00 358 THR A O 1
ATOM 2836 N N . LEU A 1 359 ? -2.833 5.731 -9.915 1.00 89.62 359 LEU A N 1
ATOM 2837 C CA . LEU A 1 359 ? -4.120 5.878 -9.218 1.00 89.62 359 LEU A CA 1
ATOM 2838 C C . LEU A 1 359 ? -4.139 7.082 -8.262 1.00 89.62 359 LEU A C 1
ATOM 2840 O O . LEU A 1 359 ? -5.193 7.676 -8.051 1.00 89.62 359 LEU A O 1
ATOM 2844 N N . ALA A 1 360 ? -2.974 7.494 -7.751 1.00 86.44 360 ALA A N 1
ATOM 2845 C CA . ALA A 1 360 ? -2.814 8.725 -6.974 1.00 86.44 360 ALA A CA 1
ATOM 2846 C C . ALA A 1 360 ? -2.800 10.001 -7.844 1.00 86.44 360 ALA A C 1
ATOM 2848 O O . ALA A 1 360 ? -2.643 11.104 -7.325 1.00 86.44 360 ALA A O 1
ATOM 2849 N N . GLY A 1 361 ? -2.941 9.876 -9.168 1.00 90.50 361 GLY A N 1
ATOM 2850 C CA . GLY A 1 361 ? -2.981 11.000 -10.103 1.00 90.50 361 GLY A CA 1
ATOM 2851 C C . GLY A 1 361 ? -1.613 11.588 -10.465 1.00 90.50 361 GLY A C 1
ATOM 2852 O O . GLY A 1 361 ? -1.565 12.613 -11.149 1.00 90.50 361 GLY A O 1
ATOM 2853 N N . LEU A 1 362 ? -0.514 10.954 -10.044 1.00 93.94 362 LEU A N 1
ATOM 2854 C CA . LEU A 1 362 ? 0.847 11.440 -10.273 1.00 93.94 362 LEU A CA 1
ATOM 2855 C C . LEU A 1 362 ? 1.351 11.002 -11.647 1.00 93.94 362 LEU A C 1
ATOM 2857 O O . LEU A 1 362 ? 1.222 9.836 -11.995 1.00 93.94 362 LEU A O 1
ATOM 2861 N N . THR A 1 363 ? 1.933 11.933 -12.404 1.00 95.50 363 THR A N 1
ATOM 2862 C CA . THR A 1 363 ? 2.749 11.621 -13.593 1.00 95.50 363 THR A CA 1
ATOM 2863 C C . THR A 1 363 ? 4.167 11.221 -13.174 1.00 95.50 363 THR A C 1
ATOM 2865 O O . THR A 1 363 ? 4.566 11.561 -12.059 1.00 95.50 363 THR A O 1
ATOM 2868 N N . PRO A 1 364 ? 5.001 10.621 -14.044 1.00 96.50 364 PRO A N 1
ATOM 2869 C CA . PRO A 1 364 ? 6.376 10.283 -13.683 1.00 96.50 364 PRO A CA 1
ATOM 2870 C C . PRO A 1 364 ? 7.222 11.482 -13.232 1.00 96.50 364 PRO A C 1
ATOM 2872 O O . PRO A 1 364 ? 8.032 11.352 -12.315 1.00 96.50 364 PRO A O 1
ATOM 2875 N N . LEU A 1 365 ? 7.011 12.663 -13.827 1.00 97.00 365 LEU A N 1
ATOM 2876 C CA . LEU A 1 365 ? 7.661 13.907 -13.397 1.00 97.00 365 LEU A CA 1
ATOM 2877 C C . LEU A 1 365 ? 7.213 14.313 -11.984 1.00 97.00 365 LEU A C 1
ATOM 2879 O O . LEU A 1 365 ? 8.042 14.661 -11.144 1.00 97.00 365 LEU A O 1
ATOM 2883 N N . MET A 1 366 ? 5.909 14.238 -11.703 1.00 96.06 366 MET A N 1
ATOM 2884 C CA . MET A 1 366 ? 5.378 14.516 -10.365 1.00 96.06 366 MET A CA 1
ATOM 2885 C C . MET A 1 366 ? 5.880 13.492 -9.343 1.00 96.06 366 MET A C 1
ATOM 2887 O O . MET A 1 366 ? 6.254 13.887 -8.245 1.00 96.06 366 MET A O 1
ATOM 2891 N N . THR A 1 367 ? 5.961 12.207 -9.701 1.00 95.94 367 THR A N 1
ATOM 2892 C CA . THR A 1 367 ? 6.535 11.158 -8.847 1.00 95.94 367 THR A CA 1
ATOM 2893 C C . THR A 1 367 ? 7.985 11.474 -8.483 1.00 95.94 367 THR A C 1
ATOM 2895 O O . THR A 1 367 ? 8.325 11.448 -7.302 1.00 95.94 367 THR A O 1
ATOM 2898 N N . ALA A 1 368 ? 8.819 11.868 -9.454 1.00 96.62 368 ALA A N 1
ATOM 2899 C CA . ALA A 1 368 ? 10.197 12.283 -9.184 1.00 96.62 368 ALA A CA 1
ATOM 2900 C C . ALA A 1 368 ? 10.272 13.499 -8.242 1.00 96.62 368 ALA A C 1
ATOM 2902 O O . ALA A 1 368 ? 11.107 13.531 -7.337 1.00 96.62 368 ALA A O 1
ATOM 2903 N N . ALA A 1 369 ? 9.386 14.486 -8.411 1.00 96.06 369 ALA A N 1
ATOM 2904 C CA . ALA A 1 369 ? 9.324 15.656 -7.536 1.00 96.06 369 ALA A CA 1
ATOM 2905 C C . ALA A 1 369 ? 8.885 15.296 -6.102 1.00 96.06 369 ALA A C 1
ATOM 2907 O O . ALA A 1 369 ? 9.543 15.695 -5.142 1.00 96.06 369 ALA A O 1
ATOM 2908 N N . VAL A 1 370 ? 7.824 14.492 -5.953 1.00 93.50 370 VAL A N 1
ATOM 2909 C CA . VAL A 1 370 ? 7.293 14.016 -4.658 1.00 93.50 370 VAL A CA 1
ATOM 2910 C C . VAL A 1 370 ? 8.329 13.182 -3.899 1.00 93.50 370 VAL A C 1
ATOM 2912 O O . VAL A 1 370 ? 8.439 13.286 -2.677 1.00 93.50 370 VAL A O 1
ATOM 2915 N N . LYS A 1 371 ? 9.111 12.370 -4.618 1.00 93.12 371 LYS A N 1
ATOM 2916 C CA . LYS A 1 371 ? 10.163 11.509 -4.054 1.00 93.12 371 LYS A CA 1
ATOM 2917 C C . LYS A 1 371 ? 11.504 12.222 -3.869 1.00 93.12 371 LYS A C 1
ATOM 2919 O O . LYS A 1 371 ? 12.434 11.626 -3.343 1.00 93.12 371 LYS A O 1
ATOM 2924 N N . ILE A 1 372 ? 11.575 13.516 -4.193 1.00 93.94 372 ILE A N 1
ATOM 2925 C CA . ILE A 1 372 ? 12.756 14.369 -4.005 1.00 93.94 372 ILE A CA 1
ATOM 2926 C C . ILE A 1 372 ? 13.954 13.881 -4.841 1.00 93.94 372 ILE A C 1
ATOM 2928 O O . ILE A 1 372 ? 15.081 13.788 -4.359 1.00 93.94 372 ILE A O 1
ATOM 2932 N N . ASN A 1 373 ? 13.718 13.610 -6.127 1.00 95.62 373 ASN A N 1
ATOM 2933 C CA . ASN A 1 373 ? 14.737 13.179 -7.088 1.00 95.62 373 ASN A CA 1
ATOM 2934 C C . ASN A 1 373 ? 15.104 14.328 -8.047 1.00 95.62 373 ASN A C 1
ATOM 2936 O O . ASN A 1 373 ? 14.657 14.350 -9.199 1.00 95.62 373 ASN A O 1
ATOM 2940 N N . PRO A 1 374 ? 15.916 15.314 -7.602 1.00 95.12 374 PRO A N 1
ATOM 2941 C CA . PRO A 1 374 ? 16.152 16.551 -8.344 1.00 95.12 374 PRO A CA 1
ATOM 2942 C C . PRO A 1 374 ? 16.791 16.309 -9.710 1.00 95.12 374 PRO A C 1
ATOM 2944 O O . PRO A 1 374 ? 16.382 16.935 -10.676 1.00 95.12 374 PRO A O 1
ATOM 2947 N N . LEU A 1 375 ? 17.739 15.373 -9.827 1.00 96.62 375 LEU A N 1
ATOM 2948 C CA . LEU A 1 375 ? 18.419 15.088 -11.098 1.00 96.62 375 LEU A CA 1
ATOM 2949 C C . LEU A 1 375 ? 17.455 14.590 -12.180 1.00 96.62 375 LEU A C 1
ATOM 2951 O O . LEU A 1 375 ? 17.617 14.914 -13.356 1.00 96.62 375 LEU A O 1
ATOM 2955 N N . ILE A 1 376 ? 16.437 13.825 -11.782 1.00 97.38 376 ILE A N 1
ATOM 2956 C CA . ILE A 1 376 ? 15.389 13.375 -12.693 1.00 97.38 376 ILE A CA 1
ATOM 2957 C C . ILE A 1 376 ? 14.499 14.554 -13.081 1.00 97.38 376 ILE A C 1
ATOM 2959 O O . ILE A 1 376 ? 14.259 14.760 -14.268 1.00 97.38 376 ILE A O 1
ATOM 2963 N N . VAL A 1 377 ? 14.078 15.379 -12.118 1.00 97.25 377 VAL A N 1
ATOM 2964 C CA . VAL A 1 377 ? 13.299 16.597 -12.397 1.00 97.25 377 VAL A CA 1
ATOM 2965 C C . VAL A 1 377 ? 14.044 17.522 -13.373 1.00 97.25 377 VAL A C 1
ATOM 2967 O O . VAL A 1 377 ? 13.457 17.960 -14.361 1.00 97.25 377 VAL A O 1
ATOM 2970 N N . GLU A 1 378 ? 15.351 17.739 -13.183 1.00 95.62 378 GLU A N 1
ATOM 2971 C CA . GLU A 1 378 ? 16.184 18.513 -14.116 1.00 95.62 378 GLU A CA 1
ATOM 2972 C C . GLU A 1 378 ? 16.215 17.901 -15.519 1.00 95.62 378 GLU A C 1
ATOM 2974 O O . GLU A 1 378 ? 16.157 18.632 -16.508 1.00 95.62 378 GLU A O 1
ATOM 2979 N N . HIS A 1 379 ? 16.290 16.571 -15.632 1.00 95.44 379 HIS A N 1
ATOM 2980 C CA . HIS A 1 379 ? 16.282 15.893 -16.927 1.00 95.44 379 HIS A CA 1
ATOM 2981 C C . HIS A 1 379 ? 14.987 16.153 -17.708 1.00 95.44 379 HIS A C 1
ATOM 2983 O O . HIS A 1 379 ? 15.052 16.451 -18.903 1.00 95.44 379 HIS A O 1
ATOM 2989 N N . PHE A 1 380 ? 13.830 16.095 -17.041 1.00 95.50 380 PHE A N 1
ATOM 2990 C CA . PHE A 1 380 ? 12.548 16.435 -17.661 1.00 95.50 380 PHE A CA 1
ATOM 2991 C C . PHE A 1 380 ? 12.504 17.911 -18.080 1.00 95.50 380 PHE A C 1
ATOM 2993 O O . PHE A 1 380 ? 12.183 18.204 -19.227 1.00 95.50 380 PHE A O 1
ATOM 3000 N N . ILE A 1 381 ? 12.888 18.834 -17.192 1.00 94.81 381 ILE A N 1
ATOM 3001 C CA . ILE A 1 381 ? 12.808 20.288 -17.436 1.00 94.81 381 ILE A CA 1
ATOM 3002 C C . ILE A 1 381 ? 13.763 20.751 -18.541 1.00 94.81 381 ILE A C 1
ATOM 3004 O O . ILE A 1 381 ? 13.433 21.652 -19.318 1.00 94.81 381 ILE A O 1
ATOM 3008 N N . SER A 1 382 ? 14.938 20.129 -18.630 1.00 91.94 382 SER A N 1
ATOM 3009 C CA . SER A 1 382 ? 15.952 20.452 -19.638 1.00 91.94 382 SER A CA 1
ATOM 3010 C C . SER A 1 382 ? 15.543 20.027 -21.053 1.00 91.94 382 SER A C 1
ATOM 3012 O O . SER A 1 382 ? 16.174 20.451 -22.020 1.00 91.94 382 SER A O 1
ATOM 3014 N N . ASN A 1 383 ? 14.506 19.196 -21.202 1.00 90.12 383 ASN A N 1
ATOM 3015 C CA . ASN A 1 383 ? 14.045 18.691 -22.488 1.00 90.12 383 ASN A CA 1
ATOM 3016 C C . ASN A 1 383 ? 12.583 19.083 -22.741 1.00 90.12 383 ASN A C 1
ATOM 3018 O O . ASN A 1 383 ? 11.653 18.486 -22.204 1.00 90.12 383 ASN A O 1
ATOM 3022 N N . GLU A 1 384 ? 12.374 20.041 -23.643 1.00 86.81 384 GLU A N 1
ATOM 3023 C CA . GLU A 1 384 ? 11.040 20.568 -23.974 1.00 86.81 384 GLU A CA 1
ATOM 3024 C C . GLU A 1 384 ? 10.086 19.520 -24.562 1.00 86.81 384 GLU A C 1
ATOM 3026 O O . GLU A 1 384 ? 8.872 19.705 -24.525 1.00 86.81 384 GLU A O 1
ATOM 3031 N N . LYS A 1 385 ? 10.609 18.393 -25.067 1.00 88.38 385 LYS A N 1
ATOM 3032 C CA . LYS A 1 385 ? 9.777 17.270 -25.523 1.00 88.38 385 LYS A CA 1
ATOM 3033 C C . LYS A 1 385 ? 9.175 16.468 -24.366 1.00 88.38 385 LYS A C 1
ATOM 3035 O O . LYS A 1 385 ? 8.183 15.779 -24.578 1.00 88.38 385 LYS A O 1
ATOM 3040 N N . LEU A 1 386 ? 9.771 16.522 -23.171 1.00 89.94 386 LEU A N 1
ATOM 3041 C CA . LEU A 1 386 ? 9.360 15.712 -22.020 1.00 89.94 386 LEU A CA 1
ATOM 3042 C C . LEU A 1 386 ? 8.351 16.432 -21.116 1.00 89.94 386 LEU A C 1
ATOM 3044 O O . LEU A 1 386 ? 7.419 15.816 -20.590 1.00 89.94 386 LEU A O 1
ATOM 3048 N N . CYS A 1 387 ? 8.494 17.743 -20.938 1.00 92.31 387 CYS A N 1
ATOM 3049 C CA . CYS A 1 387 ? 7.507 18.533 -20.212 1.00 92.31 387 CYS A CA 1
ATOM 3050 C C . CYS A 1 387 ? 7.386 19.960 -20.739 1.00 92.31 387 CYS A C 1
ATOM 3052 O O . CYS A 1 387 ? 8.354 20.567 -21.200 1.00 92.31 387 CYS A O 1
ATOM 3054 N N . SER A 1 388 ? 6.185 20.518 -20.604 1.00 93.19 388 SER A N 1
ATOM 3055 C CA . SER A 1 388 ? 5.956 21.944 -20.814 1.00 93.19 388 SER A CA 1
ATOM 3056 C C . SER A 1 388 ? 6.640 22.773 -19.721 1.00 93.19 388 SER A C 1
ATOM 3058 O O . SER A 1 388 ? 6.887 22.298 -18.611 1.00 93.19 388 SER A O 1
ATOM 3060 N N . LYS A 1 389 ? 6.900 24.054 -20.004 1.00 93.56 389 LYS A N 1
ATOM 3061 C CA . LYS A 1 389 ? 7.475 24.981 -19.014 1.00 93.56 389 LYS A CA 1
ATOM 3062 C C . LYS A 1 389 ? 6.583 25.143 -17.776 1.00 93.56 389 LYS A C 1
ATOM 3064 O O . LYS A 1 389 ? 7.104 25.348 -16.685 1.00 93.56 389 LYS A O 1
ATOM 3069 N N . GLN A 1 390 ? 5.263 25.009 -17.933 1.00 93.12 390 GLN A N 1
ATOM 3070 C CA . GLN A 1 390 ? 4.321 25.043 -16.815 1.00 93.12 390 GLN A CA 1
ATOM 3071 C C . GLN A 1 390 ? 4.455 23.804 -15.928 1.00 93.12 390 GLN A C 1
ATOM 3073 O O . GLN A 1 390 ? 4.640 23.951 -14.726 1.00 93.12 390 GLN A O 1
ATOM 3078 N N . GLU A 1 391 ? 4.455 22.603 -16.512 1.00 94.06 391 GLU A N 1
ATOM 3079 C CA . GLU A 1 391 ? 4.662 21.361 -15.753 1.00 94.06 391 GLU A CA 1
ATOM 3080 C C . GLU A 1 391 ? 6.038 21.326 -15.082 1.00 94.06 391 GLU A C 1
ATOM 3082 O O . GLU A 1 391 ? 6.161 20.834 -13.966 1.00 94.06 391 GLU A O 1
ATOM 3087 N N . GLY A 1 392 ? 7.066 21.875 -15.734 1.00 95.31 392 GLY A N 1
ATOM 3088 C CA . GLY A 1 392 ? 8.390 22.037 -15.140 1.00 95.31 392 GLY A CA 1
ATOM 3089 C C . GLY A 1 392 ? 8.391 22.985 -13.937 1.00 95.31 392 GLY A C 1
ATOM 3090 O O . GLY A 1 392 ? 9.008 22.678 -12.920 1.00 95.31 392 GLY A O 1
ATOM 3091 N N . ALA A 1 393 ? 7.666 24.106 -14.015 1.00 95.44 393 ALA A N 1
ATOM 3092 C CA . ALA A 1 393 ? 7.505 25.022 -12.886 1.00 95.44 393 ALA A CA 1
ATOM 3093 C C . ALA A 1 393 ? 6.733 24.365 -11.731 1.00 95.44 393 ALA A C 1
ATOM 3095 O O . ALA A 1 393 ? 7.192 24.428 -10.592 1.00 95.44 393 ALA A O 1
ATOM 3096 N N . ASP A 1 394 ? 5.620 23.686 -12.029 1.00 95.31 394 ASP A N 1
ATOM 3097 C CA . ASP A 1 394 ? 4.832 22.941 -11.039 1.00 95.31 394 ASP A CA 1
ATOM 3098 C C . ASP A 1 394 ? 5.673 21.820 -10.391 1.00 95.31 394 ASP A C 1
ATOM 3100 O O . ASP A 1 394 ? 5.606 21.611 -9.182 1.00 95.31 394 ASP A O 1
ATOM 3104 N N . ALA A 1 395 ? 6.526 21.125 -11.154 1.00 96.88 395 ALA A N 1
ATOM 3105 C CA . ALA A 1 395 ? 7.413 20.085 -10.630 1.00 96.88 395 ALA A CA 1
ATOM 3106 C C . ALA A 1 395 ? 8.515 20.637 -9.710 1.00 96.88 395 ALA A C 1
ATOM 3108 O O . ALA A 1 395 ? 8.809 20.021 -8.687 1.00 96.88 395 ALA A O 1
ATOM 3109 N N . LEU A 1 396 ? 9.106 21.795 -10.029 1.00 97.19 396 LEU A N 1
ATOM 3110 C CA . LEU A 1 396 ? 10.062 22.479 -9.144 1.00 97.19 396 LEU A CA 1
ATOM 3111 C C . LEU A 1 396 ? 9.390 22.958 -7.853 1.00 97.19 396 LEU A C 1
ATOM 3113 O O . LEU A 1 396 ? 9.963 22.839 -6.772 1.00 97.19 396 LEU A O 1
ATOM 3117 N N . GLU A 1 397 ? 8.164 23.465 -7.963 1.00 95.69 397 GLU A N 1
ATOM 3118 C CA . GLU A 1 397 ? 7.325 23.864 -6.834 1.00 95.69 397 GLU A CA 1
ATOM 3119 C C . GLU A 1 397 ? 6.994 22.684 -5.911 1.00 95.69 397 GLU A C 1
ATOM 3121 O O . GLU A 1 397 ? 7.169 22.784 -4.692 1.00 95.69 397 GLU A O 1
ATOM 3126 N N . LEU A 1 398 ? 6.595 21.543 -6.483 1.00 95.69 398 LEU A N 1
ATOM 3127 C CA . LEU A 1 398 ? 6.407 20.293 -5.744 1.00 95.69 398 LEU A CA 1
ATOM 3128 C C . LEU A 1 398 ? 7.707 19.849 -5.073 1.00 95.69 398 LEU A C 1
ATOM 3130 O O . LEU A 1 398 ? 7.716 19.593 -3.872 1.00 95.69 398 LEU A O 1
ATOM 3134 N N . LEU A 1 399 ? 8.809 19.796 -5.824 1.00 95.31 399 LEU A N 1
ATOM 3135 C CA . LEU A 1 399 ? 10.113 19.370 -5.321 1.00 95.31 399 LEU A CA 1
ATOM 3136 C C . LEU A 1 399 ? 10.544 20.219 -4.117 1.00 95.31 399 LEU A C 1
ATOM 3138 O O . LEU A 1 399 ? 10.881 19.670 -3.068 1.00 95.31 399 LEU A O 1
ATOM 3142 N N . GLY A 1 400 ? 10.468 21.549 -4.237 1.00 94.44 400 GLY A N 1
ATOM 3143 C CA . GLY A 1 400 ? 10.731 22.475 -3.135 1.00 94.44 400 GLY A CA 1
ATOM 3144 C C . GLY A 1 400 ? 9.817 22.221 -1.935 1.00 94.44 400 GLY A C 1
ATOM 3145 O O . GLY A 1 400 ? 10.292 22.123 -0.806 1.00 94.44 400 GLY A O 1
ATOM 3146 N N . SER A 1 401 ? 8.522 22.018 -2.176 1.00 93.38 401 SER A N 1
ATOM 3147 C CA . SER A 1 401 ? 7.539 21.753 -1.119 1.00 93.38 401 SER A CA 1
ATOM 3148 C C . SER A 1 401 ? 7.807 20.455 -0.352 1.00 93.38 401 SER A C 1
ATOM 3150 O O . SER A 1 401 ? 7.629 20.411 0.869 1.00 93.38 401 SER A O 1
ATOM 3152 N N . PHE A 1 402 ? 8.268 19.398 -1.027 1.00 91.62 402 PHE A N 1
ATOM 3153 C CA . PHE A 1 402 ? 8.601 18.128 -0.378 1.00 91.62 402 PHE A CA 1
ATOM 3154 C C . PHE A 1 402 ? 9.952 18.148 0.344 1.00 91.62 402 PHE A C 1
ATOM 3156 O O . PHE A 1 402 ? 10.096 17.421 1.326 1.00 91.62 402 PHE A O 1
ATOM 3163 N N . TYR A 1 403 ? 10.905 19.008 -0.038 1.00 89.75 403 TYR A N 1
ATOM 3164 C CA . TYR A 1 403 ? 12.108 19.229 0.777 1.00 89.75 403 TYR A CA 1
ATOM 3165 C C . TYR A 1 403 ? 11.757 19.704 2.190 1.00 89.75 403 TYR A C 1
ATOM 3167 O O . TYR A 1 403 ? 12.324 19.197 3.149 1.00 89.75 403 TYR A O 1
ATOM 3175 N N . CYS A 1 404 ? 10.800 20.623 2.314 1.00 85.31 404 CYS A N 1
ATOM 3176 C CA . CYS A 1 404 ? 10.377 21.193 3.592 1.00 85.31 404 CYS A CA 1
ATOM 3177 C C . CYS A 1 404 ? 9.461 20.264 4.397 1.00 85.31 404 CYS A C 1
ATOM 3179 O O . CYS A 1 404 ? 9.546 20.183 5.619 1.00 85.31 404 CYS A O 1
ATOM 3181 N N . ASN A 1 405 ? 8.553 19.565 3.710 1.00 81.81 405 ASN A N 1
ATOM 3182 C CA . ASN A 1 405 ? 7.519 18.787 4.379 1.00 81.81 405 ASN A CA 1
ATOM 3183 C C . ASN A 1 405 ? 7.892 17.320 4.591 1.00 81.81 405 ASN A C 1
ATOM 3185 O O . ASN A 1 405 ? 7.133 16.646 5.267 1.00 81.81 405 ASN A O 1
ATOM 3189 N N . ASN A 1 406 ? 8.985 16.774 4.049 1.00 79.62 406 ASN A N 1
ATOM 3190 C CA . ASN A 1 406 ? 9.372 15.377 4.293 1.00 79.62 406 ASN A CA 1
ATOM 3191 C C . ASN A 1 406 ? 10.158 15.224 5.611 1.00 79.62 406 ASN A C 1
ATOM 3193 O O . ASN A 1 406 ? 11.056 16.009 5.897 1.00 79.62 406 ASN A O 1
ATOM 3197 N N . ALA A 1 407 ? 9.847 14.189 6.399 1.00 64.38 407 ALA A N 1
ATOM 3198 C CA . ALA A 1 407 ? 10.380 13.986 7.751 1.00 64.38 407 ALA A CA 1
ATOM 3199 C C . ALA A 1 407 ? 11.914 13.876 7.802 1.00 64.38 407 ALA A C 1
ATOM 3201 O O . ALA A 1 407 ? 12.527 14.303 8.771 1.00 64.38 407 ALA A O 1
ATOM 3202 N N . SER A 1 408 ? 12.540 13.339 6.753 1.00 67.00 408 SER A N 1
ATOM 3203 C CA . SER A 1 408 ? 13.999 13.214 6.654 1.00 67.00 408 SER A CA 1
ATOM 3204 C C . SER A 1 408 ? 14.720 14.521 6.313 1.00 67.00 408 SER A C 1
ATOM 3206 O O . SER A 1 408 ? 15.934 14.597 6.471 1.00 67.00 408 SER A O 1
ATOM 3208 N N . ASN A 1 409 ? 14.002 15.532 5.817 1.00 63.94 409 ASN A N 1
ATOM 3209 C CA . ASN A 1 409 ? 14.583 16.731 5.212 1.00 63.94 409 ASN A CA 1
ATOM 3210 C C . ASN A 1 409 ? 14.005 18.041 5.762 1.00 63.94 409 ASN A C 1
ATOM 3212 O O . ASN A 1 409 ? 14.338 19.086 5.209 1.00 63.94 409 ASN A O 1
ATOM 3216 N N . ALA A 1 410 ? 13.186 18.000 6.818 1.00 60.97 410 ALA A N 1
ATOM 3217 C CA . ALA A 1 410 ? 12.391 19.134 7.298 1.00 60.97 410 ALA A CA 1
ATOM 3218 C C . ALA A 1 410 ? 13.196 20.432 7.541 1.00 60.97 410 ALA A C 1
ATOM 3220 O O . ALA A 1 410 ? 12.671 21.523 7.329 1.00 60.97 410 ALA A O 1
ATOM 3221 N N . ASP A 1 411 ? 14.490 20.324 7.860 1.00 65.06 411 ASP A N 1
ATOM 3222 C CA . ASP A 1 411 ? 15.384 21.468 8.090 1.00 65.06 411 ASP A CA 1
ATOM 3223 C C . ASP A 1 411 ? 15.956 22.104 6.800 1.00 65.06 411 ASP A C 1
ATOM 3225 O O . ASP A 1 411 ? 16.633 23.134 6.839 1.00 65.06 411 ASP A O 1
ATOM 3229 N N . ASN A 1 412 ? 15.679 21.545 5.615 1.00 82.06 412 ASN A N 1
ATOM 3230 C CA . ASN A 1 412 ? 16.212 22.013 4.327 1.00 82.06 412 ASN A CA 1
ATOM 3231 C C . ASN A 1 412 ? 15.412 23.188 3.726 1.00 82.06 412 ASN A C 1
ATOM 3233 O O . ASN A 1 412 ? 15.066 23.206 2.536 1.00 82.06 412 ASN A O 1
ATOM 3237 N N . LEU A 1 413 ? 15.163 24.224 4.528 1.00 85.94 413 LEU A N 1
ATOM 3238 C CA . LEU A 1 413 ? 14.462 25.443 4.101 1.00 85.94 413 LEU A CA 1
ATOM 3239 C C . LEU A 1 413 ? 15.208 26.187 2.983 1.00 85.94 413 LEU A C 1
ATOM 3241 O O . LEU A 1 413 ? 14.581 26.759 2.092 1.00 85.94 413 LEU A O 1
ATOM 3245 N N . HIS A 1 414 ? 16.544 26.119 2.965 1.00 89.06 414 HIS A N 1
ATOM 3246 C CA . HIS A 1 414 ? 17.348 26.692 1.882 1.00 89.06 414 HIS A CA 1
ATOM 3247 C C . HIS A 1 414 ? 16.989 26.081 0.521 1.00 89.06 414 HIS A C 1
ATOM 3249 O O . HIS A 1 414 ? 16.728 26.816 -0.429 1.00 89.06 414 HIS A O 1
ATOM 3255 N N . LYS A 1 415 ? 16.943 24.744 0.427 1.00 92.00 415 LYS A N 1
ATOM 3256 C CA . LYS A 1 415 ? 16.601 24.041 -0.822 1.00 92.00 415 LYS A CA 1
ATOM 3257 C C . LYS A 1 415 ? 15.158 24.308 -1.233 1.00 92.00 415 LYS A C 1
ATOM 3259 O O . LYS A 1 415 ? 14.884 24.511 -2.409 1.00 92.00 415 LYS A O 1
ATOM 3264 N N . THR A 1 416 ? 14.252 24.367 -0.261 1.00 93.69 416 THR A N 1
ATOM 3265 C CA . THR A 1 416 ? 12.853 24.755 -0.483 1.00 93.69 416 THR A CA 1
ATOM 3266 C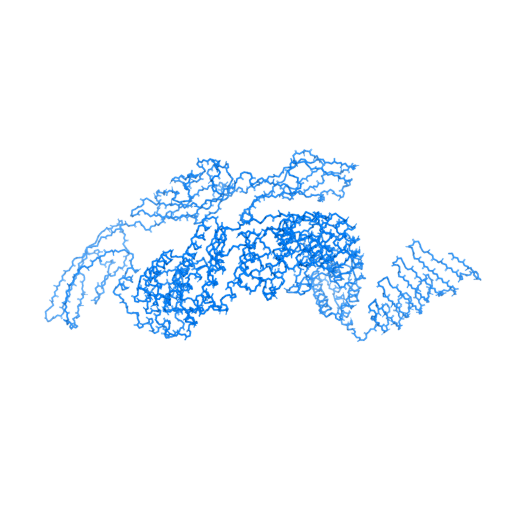 C . THR A 1 416 ? 12.776 26.111 -1.181 1.00 93.69 416 THR A C 1
ATOM 3268 O O . THR A 1 416 ? 12.220 26.218 -2.273 1.00 93.69 416 THR A O 1
ATOM 3271 N N . TYR A 1 417 ? 13.412 27.133 -0.601 1.00 94.19 417 TYR A N 1
ATOM 3272 C CA . TYR A 1 417 ? 13.460 28.471 -1.182 1.00 94.19 417 TYR A CA 1
ATOM 3273 C C . TYR A 1 417 ? 14.152 28.492 -2.552 1.00 94.19 417 TYR A C 1
ATOM 3275 O O . TYR A 1 417 ? 13.690 29.182 -3.460 1.00 94.19 417 TYR A O 1
ATOM 3283 N N . GLU A 1 418 ? 15.240 27.740 -2.724 1.00 94.62 418 GLU A N 1
ATOM 3284 C CA . GLU A 1 418 ? 15.970 27.629 -3.989 1.00 94.62 418 GLU A CA 1
ATOM 3285 C C . GLU A 1 418 ? 15.071 27.106 -5.118 1.00 94.62 418 GLU A C 1
ATOM 3287 O O . GLU A 1 418 ? 14.938 27.768 -6.149 1.00 94.62 418 GLU A O 1
ATOM 3292 N N . TYR A 1 419 ? 14.405 25.963 -4.925 1.00 96.56 419 TYR A N 1
ATOM 3293 C CA . TYR A 1 419 ? 13.542 25.376 -5.953 1.00 96.56 419 TYR A CA 1
ATOM 3294 C C . TYR A 1 419 ? 12.285 26.215 -6.214 1.00 96.56 419 TYR A C 1
ATOM 3296 O O . TYR A 1 419 ? 11.930 26.409 -7.378 1.00 96.56 419 TYR A O 1
ATOM 3304 N N . LEU A 1 420 ? 11.670 26.801 -5.178 1.00 96.12 420 LEU A N 1
ATOM 3305 C CA . LEU A 1 420 ? 10.560 27.748 -5.353 1.00 96.12 420 LEU A CA 1
ATOM 3306 C C . LEU A 1 420 ? 11.000 29.001 -6.130 1.00 96.12 420 LEU A C 1
ATOM 3308 O O . LEU A 1 420 ? 10.297 29.449 -7.036 1.00 96.12 420 LEU A O 1
ATOM 3312 N N . SER A 1 421 ? 12.191 29.538 -5.844 1.00 96.25 421 SER A N 1
ATOM 3313 C CA . SER A 1 421 ? 12.751 30.691 -6.565 1.00 96.25 421 SER A CA 1
ATOM 3314 C C . SER A 1 421 ? 13.022 30.359 -8.029 1.00 96.25 421 SER A C 1
ATOM 3316 O O . SER A 1 421 ? 12.736 31.166 -8.913 1.00 96.25 421 SER A O 1
ATOM 3318 N N . ARG A 1 422 ? 13.543 29.157 -8.300 1.00 96.19 422 ARG A N 1
ATOM 3319 C CA . ARG A 1 422 ? 13.780 28.666 -9.663 1.00 96.19 422 ARG A CA 1
ATOM 3320 C C . ARG A 1 422 ? 12.477 28.470 -10.430 1.00 96.19 422 ARG A C 1
ATOM 3322 O O . ARG A 1 422 ? 12.409 28.870 -11.589 1.00 96.19 422 ARG A O 1
ATOM 3329 N N . ALA A 1 423 ? 11.439 27.928 -9.795 1.00 96.25 423 ALA A N 1
ATOM 3330 C CA . ALA A 1 423 ? 10.113 27.830 -10.399 1.00 96.25 423 ALA A CA 1
ATOM 3331 C C . ALA A 1 423 ? 9.541 29.216 -10.727 1.00 96.25 423 ALA A C 1
ATOM 3333 O O . ALA A 1 423 ? 9.050 29.439 -11.832 1.00 96.25 423 ALA A O 1
ATOM 3334 N N . MET A 1 424 ? 9.675 30.175 -9.806 1.00 94.56 424 MET A N 1
ATOM 3335 C CA . MET A 1 424 ? 9.219 31.550 -10.009 1.00 94.56 424 MET A CA 1
ATOM 3336 C C . MET A 1 424 ? 9.959 32.241 -11.160 1.00 94.56 424 MET A C 1
ATOM 3338 O O . MET A 1 424 ? 9.340 32.921 -11.977 1.00 94.56 424 MET A O 1
ATOM 3342 N N . LEU A 1 425 ? 11.276 32.033 -11.258 1.00 95.06 425 LEU A N 1
ATOM 3343 C CA . LEU A 1 425 ? 12.094 32.531 -12.361 1.00 95.06 425 LEU A CA 1
ATOM 3344 C C . LEU A 1 425 ? 11.691 31.894 -13.696 1.00 95.06 425 LEU A C 1
ATOM 3346 O O . LEU A 1 425 ? 11.612 32.584 -14.710 1.00 95.06 425 LEU A O 1
ATOM 3350 N N . LEU A 1 426 ? 11.406 30.590 -13.706 1.00 94.00 426 LEU A N 1
ATOM 3351 C CA . LEU A 1 426 ? 10.913 29.901 -14.895 1.00 94.00 426 LEU A CA 1
ATOM 3352 C C . LEU A 1 426 ? 9.565 30.487 -15.342 1.00 94.00 426 LEU A C 1
ATOM 3354 O O . LEU A 1 426 ? 9.380 30.787 -16.520 1.00 94.00 426 LEU A O 1
ATOM 3358 N N . ARG A 1 427 ? 8.648 30.732 -14.400 1.00 94.25 427 ARG A N 1
ATOM 3359 C CA . ARG A 1 427 ? 7.356 31.367 -14.688 1.00 94.25 427 ARG A CA 1
ATOM 3360 C C . ARG A 1 427 ? 7.509 32.786 -15.220 1.00 94.25 427 ARG A C 1
ATOM 3362 O O . ARG A 1 427 ? 6.855 33.118 -16.205 1.00 94.25 427 ARG A O 1
ATOM 3369 N N . SER A 1 428 ? 8.364 33.611 -14.614 1.00 93.25 428 SER A N 1
ATOM 3370 C CA . SER A 1 428 ? 8.557 34.998 -15.053 1.00 93.25 428 SER A CA 1
ATOM 3371 C C . SER A 1 428 ? 9.208 35.080 -16.434 1.00 93.25 428 SER A C 1
ATOM 3373 O O . SER A 1 428 ? 8.765 35.872 -17.261 1.00 93.25 428 SER A O 1
ATOM 3375 N N . THR A 1 429 ? 10.194 34.217 -16.704 1.00 94.12 429 THR A N 1
ATOM 3376 C CA . THR A 1 429 ? 10.924 34.165 -17.982 1.00 94.12 429 THR A CA 1
ATOM 3377 C C . THR A 1 429 ? 10.008 33.802 -19.149 1.00 94.12 429 THR A C 1
ATOM 3379 O O . THR A 1 429 ? 10.143 34.358 -20.233 1.00 94.12 429 THR A O 1
ATOM 3382 N N . PHE A 1 430 ? 9.061 32.887 -18.929 1.00 91.88 430 PHE A N 1
ATOM 3383 C CA . PHE A 1 430 ? 8.132 32.413 -19.961 1.00 91.88 430 PHE A CA 1
ATOM 3384 C C . PHE A 1 430 ? 6.714 32.998 -19.829 1.00 91.88 430 PHE A C 1
ATOM 3386 O O . PHE A 1 430 ? 5.793 32.508 -20.476 1.00 91.88 430 PHE A O 1
ATOM 3393 N N . HIS A 1 431 ? 6.526 34.031 -18.999 1.00 91.06 431 HIS A N 1
ATOM 3394 C CA . HIS A 1 431 ? 5.242 34.707 -18.762 1.00 91.06 431 HIS A CA 1
ATOM 3395 C C . HIS A 1 431 ? 4.075 33.768 -18.383 1.00 91.06 431 HIS A C 1
ATOM 3397 O O . HIS A 1 431 ? 2.934 33.962 -18.800 1.00 91.06 431 HIS A O 1
ATOM 3403 N N . ILE A 1 432 ? 4.348 32.752 -17.560 1.00 91.06 432 ILE A N 1
ATOM 3404 C CA . ILE A 1 432 ? 3.362 31.757 -17.115 1.00 91.06 432 ILE A CA 1
ATOM 3405 C C . ILE A 1 432 ? 2.706 32.234 -15.820 1.00 91.06 432 ILE A C 1
ATOM 3407 O O . ILE A 1 432 ? 3.334 32.250 -14.760 1.00 91.06 432 ILE A O 1
ATOM 3411 N N . SER A 1 433 ? 1.422 32.582 -15.876 1.00 86.06 433 SER A N 1
ATOM 3412 C CA . SER A 1 433 ? 0.663 32.972 -14.685 1.00 86.06 433 SER A CA 1
ATOM 3413 C C . SER A 1 433 ? 0.330 31.772 -13.791 1.00 86.06 433 SER A C 1
ATOM 3415 O O . SER A 1 433 ? -0.000 30.690 -14.277 1.00 86.06 433 SER A O 1
ATOM 3417 N N . LYS A 1 434 ? 0.381 31.968 -12.468 1.00 86.06 434 LYS A N 1
ATOM 3418 C CA . LYS A 1 434 ? -0.137 30.998 -11.493 1.00 86.06 434 LYS A CA 1
ATOM 3419 C C . LYS A 1 434 ? -1.663 31.078 -11.417 1.00 86.06 434 LYS A C 1
ATOM 3421 O O . LYS A 1 434 ? -2.227 32.171 -11.394 1.00 86.06 434 LYS A O 1
ATOM 3426 N N . ILE A 1 435 ? -2.320 29.924 -11.314 1.00 83.06 435 ILE A N 1
ATOM 3427 C CA . ILE A 1 435 ? -3.740 29.847 -10.947 1.00 83.06 435 ILE A CA 1
ATOM 3428 C C . ILE A 1 435 ? -3.817 30.054 -9.437 1.00 83.06 435 ILE A C 1
ATOM 3430 O O . ILE A 1 435 ? -3.267 29.261 -8.689 1.00 83.06 435 ILE A O 1
ATOM 3434 N N . ILE A 1 436 ? -4.450 31.129 -8.983 1.00 76.38 436 ILE A N 1
ATOM 3435 C CA . ILE A 1 436 ? -4.435 31.494 -7.563 1.00 76.38 436 ILE A CA 1
ATOM 3436 C C . ILE A 1 436 ? -5.475 30.667 -6.806 1.00 76.38 436 ILE A C 1
ATOM 3438 O O . ILE A 1 436 ? -6.666 30.734 -7.115 1.00 76.38 436 ILE A O 1
ATOM 3442 N N . SER A 1 437 ? -5.022 29.931 -5.791 1.00 77.19 437 SER A N 1
ATOM 3443 C CA . SER A 1 437 ? -5.906 29.271 -4.829 1.00 77.19 437 SER A CA 1
ATOM 3444 C C . SER A 1 437 ? -6.664 30.304 -3.979 1.00 77.19 437 SER A C 1
ATOM 3446 O O . SER A 1 437 ? -6.121 31.376 -3.685 1.00 77.19 437 SER A O 1
ATOM 3448 N N . PRO A 1 438 ? -7.915 30.017 -3.569 1.00 82.50 438 PRO A N 1
ATOM 3449 C CA . PRO A 1 438 ? -8.647 30.879 -2.643 1.00 82.50 438 PRO A CA 1
ATOM 3450 C C . PRO A 1 438 ? -7.895 31.013 -1.312 1.00 82.50 438 PRO A C 1
ATOM 3452 O O . PRO A 1 438 ? -7.081 30.158 -0.967 1.00 82.50 438 PRO A O 1
ATOM 3455 N N . LEU A 1 439 ? -8.174 32.078 -0.555 1.00 87.12 439 LEU A N 1
ATOM 3456 C CA . LEU A 1 439 ? -7.618 32.235 0.791 1.00 87.12 439 LEU A CA 1
ATOM 3457 C C . LEU A 1 439 ? -8.144 31.120 1.697 1.00 87.12 439 LEU A C 1
ATOM 3459 O O . LEU A 1 439 ? -9.354 30.911 1.788 1.00 87.12 439 LEU A O 1
ATOM 3463 N N . ILE A 1 440 ? -7.225 30.424 2.362 1.00 86.94 440 ILE A N 1
ATOM 3464 C CA . ILE A 1 440 ? -7.535 29.311 3.258 1.00 86.94 440 ILE A CA 1
ATOM 3465 C C . ILE A 1 440 ? -7.295 29.792 4.688 1.00 86.94 440 ILE A C 1
ATOM 3467 O O . ILE A 1 440 ? -6.168 30.125 5.062 1.00 86.94 440 ILE A O 1
ATOM 3471 N N . GLU A 1 441 ? -8.369 29.853 5.474 1.00 86.81 441 GLU A N 1
ATOM 3472 C CA . GLU A 1 441 ? -8.337 30.275 6.878 1.00 86.81 441 GLU A CA 1
ATOM 3473 C C . GLU A 1 441 ? -7.358 29.421 7.686 1.00 86.81 441 GLU A C 1
ATOM 3475 O O . GLU A 1 441 ? -6.553 29.947 8.455 1.00 86.81 441 GLU A O 1
ATOM 3480 N N . GLU A 1 442 ? -7.363 28.107 7.454 1.00 90.44 442 GLU A N 1
ATOM 3481 C CA . GLU A 1 442 ? -6.533 27.159 8.191 1.00 90.44 442 GLU A CA 1
ATOM 3482 C C . GLU A 1 442 ? -5.027 27.319 7.921 1.00 90.44 442 GLU A C 1
ATOM 3484 O O . GLU A 1 442 ? -4.209 26.866 8.721 1.00 90.44 442 GLU A O 1
ATOM 3489 N N . TYR A 1 443 ? -4.658 28.002 6.832 1.00 90.81 443 TYR A N 1
ATOM 3490 C CA . TYR A 1 443 ? -3.279 28.389 6.506 1.00 90.81 443 TYR A CA 1
ATOM 3491 C C . TYR A 1 443 ? -2.976 29.848 6.892 1.00 90.81 443 TYR A C 1
ATOM 3493 O O . TYR A 1 443 ? -2.024 30.447 6.396 1.00 90.81 443 TYR A O 1
ATOM 3501 N N . GLY A 1 444 ? -3.797 30.449 7.760 1.00 86.25 444 GLY A N 1
ATOM 3502 C CA . GLY A 1 444 ? -3.606 31.811 8.260 1.00 86.25 444 GLY A CA 1
ATOM 3503 C C . GLY A 1 444 ? -3.956 32.902 7.249 1.00 86.25 444 GLY A C 1
ATOM 3504 O O . GLY A 1 444 ? -3.407 33.998 7.338 1.00 86.25 444 GLY A O 1
ATOM 3505 N N . TYR A 1 445 ? -4.837 32.614 6.282 1.00 87.94 445 TYR A N 1
ATOM 3506 C CA . TYR A 1 445 ? -5.190 33.526 5.183 1.00 87.94 445 TYR A CA 1
ATOM 3507 C C . TYR A 1 445 ? -3.982 33.985 4.349 1.00 87.94 445 TYR A C 1
ATOM 3509 O O . TYR A 1 445 ? -4.012 35.051 3.730 1.00 87.94 445 TYR A O 1
ATOM 3517 N N . GLN A 1 446 ? -2.914 33.185 4.307 1.00 89.94 446 GLN A N 1
ATOM 3518 C CA . GLN A 1 446 ? -1.785 33.455 3.430 1.00 89.94 446 GLN A CA 1
ATOM 3519 C C . GLN A 1 446 ? -2.191 33.249 1.965 1.00 89.94 446 GLN A C 1
ATOM 3521 O O . GLN A 1 446 ? -2.860 32.276 1.610 1.00 89.94 446 GLN A O 1
ATOM 3526 N N . GLN A 1 447 ? -1.779 34.179 1.106 1.00 89.12 447 GLN A N 1
ATOM 3527 C CA . GLN A 1 447 ? -1.920 34.065 -0.341 1.00 89.12 447 GLN A CA 1
ATOM 3528 C C . GLN A 1 447 ? -0.615 33.549 -0.947 1.00 89.12 447 GLN A C 1
ATOM 3530 O O . GLN A 1 447 ? 0.455 34.012 -0.563 1.00 89.12 447 GLN A O 1
ATOM 3535 N N . GLU A 1 448 ? -0.723 32.636 -1.915 1.00 92.69 448 GLU A N 1
ATOM 3536 C CA . GLU A 1 448 ? 0.436 32.091 -2.630 1.00 92.69 448 GLU A CA 1
ATOM 3537 C C . GLU A 1 448 ? 1.277 33.207 -3.275 1.00 92.69 448 GLU A C 1
ATOM 3539 O O . GLU A 1 448 ? 0.733 34.107 -3.932 1.00 92.69 448 GLU A O 1
ATOM 3544 N N . CYS A 1 449 ? 2.603 33.132 -3.131 1.00 93.06 449 CYS A N 1
ATOM 3545 C CA . CYS A 1 449 ? 3.537 34.068 -3.747 1.00 93.06 449 CYS A CA 1
ATOM 3546 C C . CYS A 1 449 ? 3.401 34.053 -5.277 1.00 93.06 449 CYS A C 1
ATOM 3548 O O . CYS A 1 449 ? 3.382 32.991 -5.916 1.00 93.06 449 CYS A O 1
ATOM 3550 N N . ARG A 1 450 ? 3.359 35.247 -5.886 1.00 89.69 450 ARG A N 1
ATOM 3551 C CA . ARG A 1 450 ? 3.201 35.431 -7.341 1.00 89.69 450 ARG A CA 1
ATOM 3552 C C . ARG A 1 450 ? 4.480 35.874 -8.026 1.00 89.69 450 ARG A C 1
ATOM 3554 O O . ARG A 1 450 ? 4.664 35.621 -9.214 1.00 89.69 450 ARG A O 1
ATOM 3561 N N . THR A 1 451 ? 5.322 36.585 -7.293 1.00 90.56 451 THR A N 1
ATOM 3562 C CA . THR A 1 451 ? 6.564 37.157 -7.791 1.00 90.56 451 THR A CA 1
ATOM 3563 C C . THR A 1 451 ? 7.744 36.672 -6.964 1.00 90.56 451 THR A C 1
ATOM 3565 O O . THR A 1 451 ? 7.602 36.180 -5.843 1.00 90.56 451 THR A O 1
ATOM 3568 N N . LEU A 1 452 ? 8.945 36.826 -7.522 1.00 92.06 452 LEU A N 1
ATOM 3569 C CA . LEU A 1 452 ? 10.173 36.532 -6.788 1.00 92.06 452 LEU A CA 1
ATOM 3570 C C . LEU A 1 452 ? 10.324 37.444 -5.561 1.00 92.06 452 LEU A C 1
ATOM 3572 O O . LEU A 1 452 ? 10.928 37.037 -4.575 1.00 92.06 452 LEU A O 1
ATOM 3576 N N . GLU A 1 453 ? 9.764 38.652 -5.613 1.00 93.12 453 GLU A N 1
ATOM 3577 C CA . GLU A 1 453 ? 9.794 39.590 -4.494 1.00 93.12 453 GLU A CA 1
ATOM 3578 C C . GLU A 1 453 ? 8.879 39.140 -3.350 1.00 93.12 453 GLU A C 1
ATOM 3580 O O . GLU A 1 453 ? 9.308 39.131 -2.199 1.00 93.12 453 GLU A O 1
ATOM 3585 N N . ASP A 1 454 ? 7.679 38.641 -3.663 1.00 93.19 454 ASP A N 1
ATOM 3586 C CA . ASP A 1 454 ? 6.791 38.036 -2.660 1.00 93.19 454 ASP A CA 1
ATOM 3587 C C . ASP A 1 454 ? 7.501 36.889 -1.924 1.00 93.19 454 ASP A C 1
ATOM 3589 O O . ASP A 1 454 ? 7.477 36.816 -0.695 1.00 93.19 454 ASP A O 1
ATOM 3593 N N . LEU A 1 455 ? 8.199 36.029 -2.676 1.00 94.12 455 LEU A N 1
ATOM 3594 C CA . LEU A 1 455 ? 8.934 34.898 -2.113 1.00 94.12 455 LEU A CA 1
ATOM 3595 C C . LEU A 1 455 ? 10.134 35.353 -1.261 1.00 94.12 455 LEU A C 1
ATOM 3597 O O . LEU A 1 455 ? 10.406 34.770 -0.210 1.00 94.12 455 LEU A O 1
ATOM 3601 N N . ARG A 1 456 ? 10.847 36.412 -1.673 1.00 94.56 456 ARG A N 1
ATOM 3602 C CA . ARG A 1 456 ? 11.945 37.011 -0.890 1.00 94.56 456 ARG A CA 1
ATOM 3603 C C . ARG A 1 456 ? 11.463 37.542 0.454 1.00 94.56 456 ARG A C 1
ATOM 3605 O O . ARG A 1 456 ? 12.154 37.335 1.450 1.00 94.56 456 ARG A O 1
ATOM 3612 N N . ASN A 1 457 ? 10.279 38.153 0.494 1.00 94.69 457 ASN A N 1
ATOM 3613 C CA . ASN A 1 457 ? 9.700 38.701 1.721 1.00 94.69 457 ASN A CA 1
ATOM 3614 C C . ASN A 1 457 ? 9.429 37.622 2.780 1.00 94.69 457 ASN A C 1
ATOM 3616 O O . ASN A 1 457 ? 9.571 37.885 3.973 1.00 94.69 457 ASN A O 1
ATOM 3620 N N . ILE A 1 458 ? 9.095 36.396 2.363 1.00 93.31 458 ILE A N 1
ATOM 3621 C CA . ILE A 1 458 ? 8.843 35.277 3.284 1.00 93.31 458 ILE A CA 1
ATOM 3622 C C . ILE A 1 458 ? 10.069 34.387 3.535 1.00 93.31 458 ILE A C 1
ATOM 3624 O O . ILE A 1 458 ? 10.000 33.488 4.367 1.00 93.31 458 ILE A O 1
ATOM 3628 N N . ARG A 1 459 ? 11.213 34.644 2.882 1.00 90.94 459 ARG A N 1
ATOM 3629 C CA . ARG A 1 459 ? 12.419 33.791 2.928 1.00 90.94 459 ARG A CA 1
ATOM 3630 C C . ARG A 1 459 ? 12.890 33.442 4.340 1.00 90.94 459 ARG A C 1
ATOM 3632 O O . ARG A 1 459 ? 13.353 32.330 4.577 1.00 90.94 459 ARG A O 1
ATOM 3639 N N . HIS A 1 460 ? 12.835 34.411 5.249 1.00 88.31 460 HIS A N 1
ATOM 3640 C CA . HIS A 1 460 ? 13.308 34.262 6.629 1.00 88.31 460 HIS A CA 1
ATOM 3641 C C . HIS A 1 460 ? 12.193 33.866 7.605 1.00 88.31 460 HIS A C 1
ATOM 3643 O O . HIS A 1 460 ? 12.473 33.585 8.768 1.00 88.31 460 HIS A O 1
ATOM 3649 N N . ASN A 1 461 ? 10.940 33.827 7.146 1.00 91.44 461 ASN A N 1
ATOM 3650 C CA . ASN A 1 461 ? 9.801 33.414 7.949 1.00 91.44 461 ASN A CA 1
ATOM 3651 C C . ASN A 1 461 ? 9.502 31.933 7.686 1.00 91.44 461 ASN A C 1
ATOM 3653 O O . ASN A 1 461 ? 8.860 31.576 6.700 1.00 91.44 461 ASN A O 1
ATOM 3657 N N . VAL A 1 462 ? 9.976 31.080 8.596 1.00 89.00 462 VAL A N 1
ATOM 3658 C CA . VAL A 1 462 ? 9.839 29.619 8.507 1.00 89.00 462 VAL A CA 1
ATOM 3659 C C . VAL A 1 462 ? 8.373 29.203 8.379 1.00 89.00 462 VAL A C 1
ATOM 3661 O O . VAL A 1 462 ? 8.032 28.428 7.490 1.00 89.00 462 VAL A O 1
ATOM 3664 N N . ASP A 1 463 ? 7.492 29.759 9.214 1.00 89.00 463 ASP A N 1
ATOM 3665 C CA . ASP A 1 463 ? 6.062 29.444 9.189 1.00 89.00 463 ASP A CA 1
ATOM 3666 C C . ASP A 1 463 ? 5.410 29.830 7.860 1.00 89.00 463 ASP A C 1
ATOM 3668 O O . ASP A 1 463 ? 4.697 29.017 7.271 1.00 89.00 463 ASP A O 1
ATOM 3672 N N . ALA A 1 464 ? 5.691 31.036 7.362 1.00 91.81 464 ALA A N 1
ATOM 3673 C CA . ALA A 1 464 ? 5.142 31.493 6.088 1.00 91.81 464 ALA A CA 1
ATOM 3674 C C . ALA A 1 464 ? 5.651 30.650 4.912 1.00 91.81 464 ALA A C 1
ATOM 3676 O O . ALA A 1 464 ? 4.890 30.357 3.991 1.00 91.81 464 ALA A O 1
ATOM 3677 N N . LEU A 1 465 ? 6.913 30.210 4.948 1.00 92.06 465 LEU A N 1
ATOM 3678 C CA . LEU A 1 465 ? 7.460 29.324 3.923 1.00 92.06 465 LEU A CA 1
ATOM 3679 C C . LEU A 1 465 ? 6.795 27.940 3.965 1.00 92.06 465 LEU A C 1
ATOM 3681 O O . LEU A 1 465 ? 6.433 27.408 2.920 1.00 92.06 465 LEU A O 1
ATOM 3685 N N . HIS A 1 466 ? 6.555 27.373 5.151 1.00 91.62 466 HIS A N 1
ATOM 3686 C CA . HIS A 1 466 ? 5.796 26.125 5.271 1.00 91.62 466 HIS A CA 1
ATOM 3687 C C . HIS A 1 466 ? 4.364 26.276 4.735 1.00 91.62 466 HIS A C 1
ATOM 3689 O O . HIS A 1 466 ? 3.915 25.426 3.966 1.00 91.62 466 HIS A O 1
ATOM 3695 N N . MET A 1 467 ? 3.654 27.356 5.071 1.00 92.94 467 MET A N 1
ATOM 3696 C CA . MET A 1 467 ? 2.299 27.587 4.550 1.00 92.94 467 MET A CA 1
ATOM 3697 C C . MET A 1 467 ? 2.287 27.776 3.030 1.00 92.94 467 MET A C 1
ATOM 3699 O O . MET A 1 467 ? 1.443 27.187 2.357 1.00 92.94 467 MET A O 1
ATOM 3703 N N . GLU A 1 468 ? 3.273 28.488 2.472 1.00 93.69 468 GLU A N 1
ATOM 3704 C CA . GLU A 1 468 ? 3.459 28.622 1.020 1.00 93.69 468 GLU A CA 1
ATOM 3705 C C . GLU A 1 468 ? 3.565 27.247 0.344 1.00 93.69 468 GLU A C 1
ATOM 3707 O O . GLU A 1 468 ? 2.921 26.991 -0.678 1.00 93.69 468 GLU A O 1
ATOM 3712 N N . THR A 1 469 ? 4.326 26.324 0.942 1.00 93.44 469 THR A N 1
ATOM 3713 C CA . THR A 1 469 ? 4.457 24.964 0.404 1.00 93.44 469 THR A CA 1
ATOM 3714 C C . THR A 1 469 ? 3.156 24.167 0.493 1.00 93.44 469 THR A C 1
ATOM 3716 O O . THR A 1 469 ? 2.816 23.478 -0.463 1.00 93.44 469 THR A O 1
ATOM 3719 N N . LEU A 1 470 ? 2.378 24.275 1.577 1.00 94.06 470 LEU A N 1
ATOM 3720 C CA . LEU A 1 470 ? 1.091 23.573 1.688 1.00 94.06 470 LEU A CA 1
ATOM 3721 C C . LEU A 1 470 ? 0.066 24.092 0.668 1.00 94.06 470 LEU A C 1
ATOM 3723 O O . LEU A 1 470 ? -0.600 23.289 0.015 1.00 94.06 470 LEU A O 1
ATOM 3727 N N . ILE A 1 471 ? -0.003 25.413 0.471 1.00 93.81 471 ILE A N 1
ATOM 3728 C CA . ILE A 1 471 ? -0.855 26.043 -0.551 1.00 93.81 471 ILE A CA 1
ATOM 3729 C C . ILE A 1 471 ? -0.459 25.556 -1.952 1.00 93.81 471 ILE A C 1
ATOM 3731 O O . ILE A 1 471 ? -1.317 25.195 -2.761 1.00 93.81 471 ILE A O 1
ATOM 3735 N N . THR A 1 472 ? 0.848 25.492 -2.216 1.00 93.19 472 THR A N 1
ATOM 3736 C CA . THR A 1 472 ? 1.409 24.993 -3.477 1.00 93.19 472 THR A CA 1
ATOM 3737 C C . THR A 1 472 ? 1.040 23.527 -3.718 1.00 93.19 472 THR A C 1
ATOM 3739 O O . THR A 1 472 ? 0.573 23.175 -4.804 1.00 93.19 472 THR A O 1
ATOM 3742 N N . LEU A 1 473 ? 1.196 22.665 -2.707 1.00 93.50 473 LEU A N 1
ATOM 3743 C CA . LEU A 1 473 ? 0.820 21.252 -2.790 1.00 93.50 473 LEU A CA 1
ATOM 3744 C C . LEU A 1 473 ? -0.674 21.086 -3.079 1.00 93.50 473 LEU A C 1
ATOM 3746 O O . LEU A 1 473 ? -1.039 20.285 -3.938 1.00 93.50 473 LEU A O 1
ATOM 3750 N N . GLU A 1 474 ? -1.532 21.850 -2.399 1.00 92.75 474 GLU A N 1
ATOM 3751 C CA . GLU A 1 474 ? -2.982 21.772 -2.586 1.00 92.75 474 GLU A CA 1
ATOM 3752 C C . GLU A 1 474 ? -3.402 22.190 -3.999 1.00 92.75 474 GLU A C 1
ATOM 3754 O O . GLU A 1 474 ? -4.242 21.530 -4.614 1.00 92.75 474 GLU A O 1
ATOM 3759 N N . ARG A 1 475 ? -2.757 23.222 -4.555 1.00 92.31 475 ARG A N 1
ATOM 3760 C CA . ARG A 1 475 ? -2.983 23.662 -5.935 1.00 92.31 475 ARG A CA 1
ATOM 3761 C C . ARG A 1 475 ? -2.543 22.623 -6.965 1.00 92.31 475 ARG A C 1
ATOM 3763 O O . ARG A 1 475 ? -3.273 22.376 -7.922 1.00 92.31 475 ARG A O 1
ATOM 3770 N N . VAL A 1 476 ? -1.339 22.067 -6.817 1.00 91.88 476 VAL A N 1
ATOM 3771 C CA . VAL A 1 476 ? -0.728 21.221 -7.858 1.00 91.88 476 VAL A CA 1
ATOM 3772 C C . VAL A 1 476 ? -1.235 19.779 -7.800 1.00 91.88 476 VAL A C 1
ATOM 3774 O O . VAL A 1 476 ? -1.508 19.184 -8.841 1.00 91.88 476 VAL A O 1
ATOM 3777 N N . LEU A 1 477 ? -1.365 19.203 -6.602 1.00 91.50 477 LEU A N 1
ATOM 3778 C CA . LEU A 1 477 ? -1.791 17.809 -6.423 1.00 91.50 477 LEU A CA 1
ATOM 3779 C C . LEU A 1 477 ? -3.314 17.662 -6.341 1.00 91.50 477 LEU A C 1
ATOM 3781 O O . LEU A 1 477 ? -3.839 16.575 -6.585 1.00 91.50 477 LEU A O 1
ATOM 3785 N N . GLY A 1 478 ? -4.017 18.745 -6.004 1.00 90.12 478 GLY A N 1
ATOM 3786 C CA . GLY A 1 478 ? -5.455 18.750 -5.783 1.00 90.12 478 GLY A CA 1
ATOM 3787 C C . GLY A 1 478 ? -5.864 18.239 -4.399 1.00 90.12 478 GLY A C 1
ATOM 3788 O O . GLY A 1 478 ? -5.101 17.605 -3.667 1.00 90.12 478 GLY A O 1
ATOM 3789 N N . THR A 1 479 ? -7.124 18.498 -4.054 1.00 89.25 479 THR A N 1
ATOM 3790 C CA . THR A 1 479 ? -7.701 18.239 -2.725 1.00 89.25 479 THR A CA 1
ATOM 3791 C C . THR A 1 479 ? -7.891 16.760 -2.394 1.00 89.25 479 THR A C 1
ATOM 3793 O O . THR A 1 479 ? -8.011 16.414 -1.227 1.00 89.25 479 THR A O 1
ATOM 3796 N N . SER A 1 480 ? -7.911 15.871 -3.392 1.00 86.75 480 SER A N 1
ATOM 3797 C CA . SER A 1 480 ? -8.062 14.422 -3.194 1.00 86.75 480 SER A CA 1
ATOM 3798 C C . SER A 1 480 ? -6.749 13.691 -2.915 1.00 86.75 480 SER A C 1
ATOM 3800 O O . SER A 1 480 ? -6.758 12.477 -2.708 1.00 86.75 480 SER A O 1
ATOM 3802 N N . SER A 1 481 ? -5.616 14.393 -2.961 1.00 89.44 481 SER A N 1
ATOM 3803 C CA . SER A 1 481 ? -4.297 13.778 -2.872 1.00 89.44 481 SER A CA 1
ATOM 3804 C C . SER A 1 481 ? -3.962 13.334 -1.445 1.00 89.44 481 SER A C 1
ATOM 3806 O O . SER A 1 481 ? -3.863 14.140 -0.521 1.00 89.44 481 SER A O 1
ATOM 3808 N N . GLU A 1 482 ? -3.697 12.042 -1.259 1.00 87.44 482 GLU A N 1
ATOM 3809 C CA . GLU A 1 482 ? -3.255 11.497 0.032 1.00 87.44 482 GLU A CA 1
ATOM 3810 C C . GLU A 1 482 ? -1.889 12.051 0.469 1.00 87.44 482 GLU A C 1
ATOM 3812 O O . GLU A 1 482 ? -1.631 12.259 1.659 1.00 87.44 482 GLU A O 1
ATOM 3817 N N . THR A 1 483 ? -1.029 12.368 -0.501 1.00 88.25 483 THR A N 1
ATOM 3818 C CA . THR A 1 483 ? 0.277 12.986 -0.234 1.00 88.25 483 THR A CA 1
ATOM 3819 C C . THR A 1 483 ? 0.136 14.403 0.338 1.00 88.25 483 THR A C 1
ATOM 3821 O O . THR A 1 483 ? 0.877 14.751 1.259 1.00 88.25 483 THR A O 1
ATOM 3824 N N . LEU A 1 484 ? -0.862 15.179 -0.111 1.00 92.62 484 LEU A N 1
ATOM 3825 C CA . LEU A 1 484 ? -1.223 16.471 0.484 1.00 92.62 484 LEU A CA 1
ATOM 3826 C C . LEU A 1 484 ? -1.711 16.291 1.925 1.00 92.62 484 LEU A C 1
ATOM 3828 O O . LEU A 1 484 ? -1.188 16.934 2.835 1.00 92.62 484 LEU A O 1
ATOM 3832 N N . HIS A 1 485 ? -2.681 15.395 2.144 1.00 92.44 485 HIS A N 1
ATOM 3833 C CA . HIS A 1 485 ? -3.221 15.123 3.480 1.00 92.44 485 HIS A CA 1
ATOM 3834 C C . HIS A 1 485 ? -2.107 14.769 4.473 1.00 92.44 485 HIS A C 1
ATOM 3836 O O . HIS A 1 485 ? -2.049 15.321 5.570 1.00 92.44 485 HIS A O 1
ATOM 3842 N N . SER A 1 486 ? -1.179 13.905 4.057 1.00 90.75 486 SER A N 1
ATOM 3843 C CA . SER A 1 486 ? -0.032 13.488 4.867 1.00 90.75 486 SER A CA 1
ATOM 3844 C C . SER A 1 486 ? 0.917 14.646 5.198 1.00 90.75 486 SER A C 1
ATOM 3846 O O . SER A 1 486 ? 1.418 14.723 6.320 1.00 90.75 486 SER A O 1
ATOM 3848 N N . ALA A 1 487 ? 1.162 15.561 4.252 1.00 91.38 487 ALA A N 1
ATOM 3849 C CA . ALA A 1 487 ? 2.007 16.736 4.473 1.00 91.38 487 ALA A CA 1
ATOM 3850 C C . ALA A 1 487 ? 1.386 17.703 5.497 1.00 91.38 487 ALA A C 1
ATOM 3852 O O . ALA A 1 487 ? 2.067 18.115 6.439 1.00 91.38 487 ALA A O 1
ATOM 3853 N N . ILE A 1 488 ? 0.084 17.991 5.374 1.00 94.06 488 ILE A N 1
ATOM 3854 C CA . ILE A 1 488 ? -0.647 18.837 6.330 1.00 94.06 488 ILE A CA 1
ATOM 3855 C C . ILE A 1 488 ? -0.655 18.186 7.722 1.00 94.06 488 ILE A C 1
ATOM 3857 O O . ILE A 1 488 ? -0.374 18.855 8.720 1.00 94.06 488 ILE A O 1
ATOM 3861 N N . LEU A 1 489 ? -0.918 16.872 7.803 1.00 93.50 489 LEU A N 1
ATOM 3862 C CA . LEU A 1 489 ? -0.883 16.134 9.070 1.00 93.50 489 LEU A CA 1
ATOM 3863 C C . LEU A 1 489 ? 0.490 16.225 9.742 1.00 93.50 489 LEU A C 1
ATOM 3865 O O . LEU A 1 489 ? 0.568 16.486 10.942 1.00 93.50 489 LEU A O 1
ATOM 3869 N N . ARG A 1 490 ? 1.574 16.054 8.979 1.00 90.88 490 ARG A N 1
ATOM 3870 C CA . ARG A 1 490 ? 2.938 16.147 9.505 1.00 90.88 490 ARG A CA 1
ATOM 3871 C C . ARG A 1 490 ? 3.258 17.552 10.013 1.00 90.88 490 ARG A C 1
ATOM 3873 O O . ARG A 1 490 ? 3.786 17.666 11.114 1.00 90.88 490 ARG A O 1
ATOM 3880 N N . ARG A 1 491 ? 2.887 18.610 9.277 1.00 92.00 491 ARG A N 1
ATOM 3881 C CA . ARG A 1 491 ? 3.086 19.993 9.748 1.00 92.00 491 ARG A CA 1
ATOM 3882 C C . ARG A 1 491 ? 2.294 20.277 11.023 1.00 92.00 491 ARG A C 1
ATOM 3884 O O . ARG A 1 491 ? 2.831 20.889 11.940 1.00 92.00 491 ARG A O 1
ATOM 3891 N N . GLY A 1 492 ? 1.059 19.780 11.116 1.00 93.19 492 GLY A N 1
ATOM 3892 C CA . GLY A 1 492 ? 0.289 19.850 12.357 1.00 93.19 492 GLY A CA 1
ATOM 3893 C C . GLY A 1 492 ? 0.968 19.108 13.515 1.00 93.19 492 GLY A C 1
ATOM 3894 O O . GLY A 1 492 ? 0.980 19.623 14.625 1.00 93.19 492 GLY A O 1
ATOM 3895 N N . GLY A 1 493 ? 1.600 17.957 13.259 1.00 91.88 493 GLY A N 1
ATOM 3896 C CA . GLY A 1 493 ? 2.405 17.238 14.255 1.00 91.88 493 GLY A CA 1
ATOM 3897 C C . GLY A 1 493 ? 3.566 18.073 14.801 1.00 91.88 493 GLY A C 1
ATOM 3898 O O . GLY A 1 493 ? 3.685 18.206 16.010 1.00 91.88 493 GLY A O 1
ATOM 3899 N N . VAL A 1 494 ? 4.328 18.738 13.925 1.00 90.19 494 VAL A N 1
ATOM 3900 C CA . VAL A 1 494 ? 5.407 19.661 14.339 1.00 90.19 494 VAL A CA 1
ATOM 3901 C C . VAL A 1 494 ? 4.867 20.780 15.238 1.00 90.19 494 VAL A C 1
ATOM 3903 O O . VAL A 1 494 ? 5.463 21.092 16.264 1.00 90.19 494 VAL A O 1
ATOM 3906 N N . TYR A 1 495 ? 3.700 21.351 14.917 1.00 92.56 495 TYR A N 1
ATOM 3907 C CA . TYR A 1 495 ? 3.069 22.335 15.802 1.00 92.56 495 TYR A CA 1
ATOM 3908 C C . TYR A 1 495 ? 2.620 21.756 17.146 1.00 92.56 495 TYR A C 1
ATOM 3910 O O . TYR A 1 495 ? 2.655 22.478 18.139 1.00 92.56 495 TYR A O 1
ATOM 3918 N N . ALA A 1 496 ? 2.206 20.489 17.208 1.00 92.00 496 ALA A N 1
ATOM 3919 C CA . ALA A 1 496 ? 1.917 19.836 18.484 1.00 92.00 496 ALA A CA 1
ATOM 3920 C C . ALA A 1 496 ? 3.192 19.680 19.328 1.00 92.00 496 ALA A C 1
ATOM 3922 O O . ALA A 1 496 ? 3.174 20.052 20.499 1.00 92.00 496 ALA A O 1
ATOM 3923 N N . ASP A 1 497 ? 4.303 19.252 18.718 1.00 90.06 497 ASP A N 1
ATOM 3924 C CA . ASP A 1 497 ? 5.605 19.112 19.388 1.00 90.06 497 ASP A CA 1
ATOM 3925 C C . ASP A 1 497 ? 6.116 20.464 19.938 1.00 90.06 497 ASP A C 1
ATOM 3927 O O . ASP A 1 497 ? 6.667 20.542 21.038 1.00 90.06 497 ASP A O 1
ATOM 3931 N N . GLU A 1 498 ? 5.858 21.563 19.218 1.00 90.69 498 GLU A N 1
ATOM 3932 C CA . GLU A 1 498 ? 6.126 22.946 19.650 1.00 90.69 498 GLU A CA 1
ATOM 3933 C C . GLU A 1 498 ? 5.109 23.493 20.675 1.00 90.69 498 GLU A C 1
ATOM 3935 O O . GLU A 1 498 ? 5.188 24.658 21.073 1.00 90.69 498 GLU A O 1
ATOM 3940 N N . LYS A 1 499 ? 4.130 22.685 21.106 1.00 91.25 499 LYS A N 1
ATOM 3941 C CA . LYS A 1 499 ? 3.014 23.062 21.997 1.00 91.25 499 LYS A CA 1
ATOM 3942 C C . LYS A 1 499 ? 2.076 24.135 21.429 1.00 91.25 499 LYS A C 1
ATOM 3944 O O . LYS A 1 499 ? 1.296 24.750 22.160 1.00 91.25 499 LYS A O 1
ATOM 3949 N N . ARG A 1 500 ? 2.088 24.342 20.111 1.00 92.50 500 ARG A N 1
ATOM 3950 C CA . ARG A 1 500 ? 1.164 25.206 19.356 1.00 92.50 500 ARG A CA 1
ATOM 3951 C C . ARG A 1 500 ? -0.087 24.430 18.940 1.00 92.50 500 ARG A C 1
ATOM 3953 O O . ARG A 1 500 ? -0.416 24.302 17.758 1.00 92.50 500 ARG A O 1
ATOM 3960 N N . TYR A 1 501 ? -0.808 23.914 19.930 1.00 94.00 501 TYR A N 1
ATOM 3961 C CA . TYR A 1 501 ? -1.909 22.976 19.704 1.00 94.00 501 TYR A CA 1
ATOM 3962 C C . TYR A 1 501 ? -3.066 23.545 18.871 1.00 94.00 501 TYR A C 1
ATOM 3964 O O . TYR A 1 501 ? -3.631 22.822 18.057 1.00 94.00 501 TYR A O 1
ATOM 3972 N N . ASP A 1 502 ? -3.385 24.837 18.987 1.00 91.88 502 ASP A N 1
ATOM 3973 C CA . ASP A 1 502 ? -4.445 25.450 18.172 1.00 91.88 502 ASP A CA 1
ATOM 3974 C C . ASP A 1 502 ? -4.130 25.396 16.670 1.00 91.88 502 ASP A C 1
ATOM 3976 O O . ASP A 1 502 ? -4.997 25.076 15.854 1.00 91.88 502 ASP A O 1
ATOM 3980 N N . SER A 1 503 ? -2.875 25.676 16.300 1.00 92.75 503 SER A N 1
ATOM 3981 C CA . SER A 1 503 ? -2.399 25.605 14.915 1.00 92.75 503 SER A CA 1
ATOM 3982 C C . SER A 1 503 ? -2.380 24.162 14.405 1.00 92.75 503 SER A C 1
ATOM 3984 O O . SER A 1 503 ? -2.797 23.908 13.277 1.00 92.75 503 SER A O 1
ATOM 3986 N N . CYS A 1 504 ? -1.972 23.208 15.248 1.00 95.44 504 CYS A N 1
ATOM 3987 C CA . CYS A 1 504 ? -2.051 21.777 14.949 1.00 95.44 504 CYS A CA 1
ATOM 3988 C C . CYS A 1 504 ? -3.491 21.335 14.639 1.00 95.44 504 CYS A C 1
ATOM 3990 O O . CYS A 1 504 ? -3.766 20.803 13.561 1.00 95.44 504 CYS A O 1
ATOM 3992 N N . VAL A 1 505 ? -4.420 21.607 15.561 1.00 95.12 505 VAL A N 1
ATOM 3993 C CA . VAL A 1 505 ? -5.827 21.208 15.439 1.00 95.12 505 VAL A CA 1
ATOM 3994 C C . VAL A 1 505 ? -6.461 21.833 14.198 1.00 95.12 505 VAL A C 1
ATOM 3996 O O . VAL A 1 505 ? -7.161 21.141 13.464 1.00 95.12 505 VAL A O 1
ATOM 3999 N N . THR A 1 506 ? -6.162 23.101 13.911 1.00 94.50 506 THR A N 1
ATOM 4000 C CA . THR A 1 506 ? -6.656 23.806 12.717 1.00 94.50 506 THR A CA 1
ATOM 4001 C C . THR A 1 506 ? -6.190 23.133 11.418 1.00 94.50 506 THR A C 1
ATOM 4003 O O . THR A 1 506 ? -7.008 22.861 10.538 1.00 94.50 506 THR A O 1
ATOM 4006 N N . LEU A 1 507 ? -4.908 22.763 11.305 1.00 95.44 507 LEU A N 1
ATOM 4007 C CA . LEU A 1 507 ? -4.398 22.040 10.131 1.00 95.44 507 LEU A CA 1
ATOM 4008 C C . LEU A 1 507 ? -5.021 20.645 9.984 1.00 95.44 507 LEU A C 1
ATOM 4010 O O . LEU A 1 507 ? -5.354 20.210 8.883 1.00 95.44 507 LEU A O 1
ATOM 4014 N N . TRP A 1 508 ? -5.213 19.917 11.080 1.00 96.31 508 TRP A N 1
ATOM 4015 C CA . TRP A 1 508 ? -5.824 18.586 11.016 1.00 96.31 508 TRP A CA 1
ATOM 4016 C C . TRP A 1 508 ? -7.328 18.636 10.718 1.00 96.31 508 TRP A C 1
ATOM 4018 O O . TRP A 1 508 ? -7.852 17.749 10.037 1.00 96.31 508 TRP A O 1
ATOM 4028 N N . LEU A 1 509 ? -8.019 19.698 11.140 1.00 95.00 509 LEU A N 1
ATOM 4029 C CA . LEU A 1 509 ? -9.389 19.995 10.719 1.00 95.00 509 LEU A CA 1
ATOM 4030 C C . LEU A 1 509 ? -9.467 20.262 9.211 1.00 95.00 509 LEU A C 1
ATOM 4032 O O . LEU A 1 509 ? -10.377 19.740 8.563 1.00 95.00 509 LEU A O 1
ATOM 4036 N N . ARG A 1 510 ? -8.482 20.962 8.626 1.00 94.44 510 ARG A N 1
ATOM 4037 C CA . ARG A 1 510 ? -8.385 21.123 7.165 1.00 94.44 510 ARG A CA 1
ATOM 4038 C C . ARG A 1 510 ? -8.352 19.772 6.457 1.00 94.44 510 ARG A C 1
ATOM 4040 O O . ARG A 1 510 ? -9.118 19.561 5.522 1.00 94.44 510 ARG A O 1
ATOM 4047 N N . VAL A 1 511 ? -7.537 18.828 6.935 1.00 95.62 511 VAL A N 1
ATOM 4048 C CA . VAL A 1 511 ? -7.474 17.462 6.374 1.00 95.62 511 VAL A CA 1
ATOM 4049 C C . VAL A 1 511 ? -8.818 16.747 6.480 1.00 95.62 511 VAL A C 1
ATOM 4051 O O . VAL A 1 511 ? -9.237 16.096 5.525 1.00 95.62 511 VAL A O 1
ATOM 4054 N N . CYS A 1 512 ? -9.522 16.888 7.607 1.00 94.31 512 CYS A N 1
ATOM 4055 C CA . CYS A 1 512 ? -10.863 16.322 7.751 1.00 94.31 512 CYS A CA 1
ATOM 4056 C C . CYS A 1 512 ? -11.832 16.897 6.709 1.00 94.31 512 CYS A C 1
ATOM 4058 O O . CYS A 1 512 ? -12.565 16.147 6.068 1.00 94.31 512 CYS A O 1
ATOM 4060 N N . ASN A 1 513 ? -11.811 18.215 6.504 1.00 92.50 513 ASN A N 1
ATOM 4061 C CA . ASN A 1 513 ? -12.663 18.886 5.526 1.00 92.50 513 ASN A CA 1
ATOM 4062 C C . ASN A 1 513 ? -12.339 18.450 4.089 1.00 92.50 513 ASN A C 1
ATOM 4064 O O . ASN A 1 513 ? -13.256 18.143 3.330 1.00 92.50 513 ASN A O 1
ATOM 4068 N N . LEU A 1 514 ? -11.053 18.349 3.734 1.00 91.94 514 LEU A N 1
ATOM 4069 C CA . LEU A 1 514 ? -10.613 17.877 2.417 1.00 91.94 514 LEU A CA 1
ATOM 4070 C C . LEU A 1 514 ? -11.069 16.437 2.149 1.00 91.94 514 LEU A C 1
ATOM 4072 O O . LEU A 1 514 ? -11.699 16.173 1.126 1.00 91.94 514 LEU A O 1
ATOM 4076 N N . LYS A 1 515 ? -10.857 15.519 3.099 1.00 91.00 515 LYS A N 1
ATOM 4077 C CA . LYS A 1 515 ? -11.297 14.121 2.969 1.00 91.00 515 LYS A CA 1
ATOM 4078 C C . LYS A 1 515 ? -12.820 13.987 2.844 1.00 91.00 515 LYS A C 1
ATOM 4080 O O . LYS A 1 515 ? -13.287 13.162 2.059 1.00 91.00 515 LYS A O 1
ATOM 4085 N N . LYS A 1 516 ? -13.601 14.829 3.536 1.00 89.31 516 LYS A N 1
ATOM 4086 C CA . LYS A 1 516 ? -15.072 14.864 3.400 1.00 89.31 516 LYS A CA 1
ATOM 4087 C C . LYS A 1 516 ? -15.533 15.257 1.999 1.00 89.31 516 LYS A C 1
ATOM 4089 O O . LYS A 1 516 ? -16.517 14.696 1.526 1.00 89.31 516 LYS A O 1
ATOM 4094 N N . LEU A 1 517 ? -14.838 16.179 1.325 1.00 87.56 517 LEU A N 1
ATOM 4095 C CA . LEU A 1 517 ? -15.193 16.594 -0.042 1.00 87.56 517 LEU A CA 1
ATOM 4096 C C . LEU A 1 517 ? -15.111 15.440 -1.052 1.00 87.56 517 LEU A C 1
ATOM 4098 O O . LEU A 1 517 ? -15.800 15.473 -2.068 1.00 87.56 517 LEU A O 1
ATOM 4102 N N . VAL A 1 518 ? -14.289 14.427 -0.767 1.00 85.00 518 VAL A N 1
ATOM 4103 C CA . VAL A 1 518 ? -14.016 13.289 -1.661 1.00 85.00 518 VAL A CA 1
ATOM 4104 C C . VAL A 1 518 ? -14.579 11.970 -1.102 1.00 85.00 518 VAL A C 1
ATOM 4106 O O . VAL A 1 518 ? -14.259 10.900 -1.607 1.00 85.00 518 VAL A O 1
ATOM 4109 N N . ASP A 1 519 ? -15.422 12.032 -0.062 1.00 83.44 519 ASP A N 1
ATOM 4110 C CA . ASP A 1 519 ? -16.028 10.867 0.613 1.00 83.44 519 ASP A CA 1
ATOM 4111 C C . ASP A 1 519 ? -14.997 9.816 1.097 1.00 83.44 519 ASP A C 1
ATOM 4113 O O . ASP A 1 519 ? -15.204 8.602 1.023 1.00 83.44 519 ASP A O 1
ATOM 4117 N N . GLN A 1 520 ? -13.851 10.287 1.602 1.00 84.06 520 GLN A N 1
ATOM 4118 C CA . GLN A 1 520 ? -12.806 9.450 2.200 1.00 84.06 520 GLN A CA 1
ATOM 4119 C C . GLN A 1 520 ? -12.969 9.319 3.725 1.00 84.06 520 GLN A C 1
ATOM 4121 O O . GLN A 1 520 ? -13.540 10.188 4.379 1.00 84.06 520 GLN A O 1
ATOM 4126 N N . SER A 1 521 ? -12.432 8.233 4.300 1.00 85.44 521 SER A N 1
ATOM 4127 C CA . SER A 1 521 ? -12.493 7.958 5.747 1.00 85.44 521 SER A CA 1
ATOM 4128 C C . SER A 1 521 ? -11.673 8.946 6.583 1.00 85.44 521 SER A C 1
ATOM 4130 O O . SER A 1 521 ? -10.555 9.335 6.220 1.00 85.44 521 SER A O 1
ATOM 4132 N N . LEU A 1 522 ? -12.235 9.316 7.736 1.00 89.31 522 LEU A N 1
ATOM 4133 C CA . LEU A 1 522 ? -11.651 10.263 8.691 1.00 89.31 522 LEU A CA 1
ATOM 4134 C C . LEU A 1 522 ? -10.928 9.595 9.872 1.00 89.31 522 LEU A C 1
ATOM 4136 O O . LEU A 1 522 ? -10.522 10.289 10.805 1.00 89.31 522 LEU A O 1
ATOM 4140 N N . ASP A 1 523 ? -10.732 8.278 9.832 1.00 84.31 523 ASP A N 1
ATOM 4141 C CA . ASP A 1 523 ? -10.197 7.489 10.947 1.00 84.31 523 ASP A CA 1
ATOM 4142 C C . ASP A 1 523 ? -8.855 8.036 11.460 1.00 84.31 523 ASP A C 1
ATOM 4144 O O . ASP A 1 523 ? -8.698 8.323 12.649 1.00 84.31 523 ASP A O 1
ATOM 4148 N N . GLU A 1 524 ? -7.890 8.222 10.553 1.00 86.25 524 GLU A N 1
ATOM 4149 C CA . GLU A 1 524 ? -6.541 8.692 10.880 1.00 86.25 524 GLU A CA 1
ATOM 4150 C C . GLU A 1 524 ? -6.503 10.124 11.460 1.00 86.25 524 GLU A C 1
ATOM 4152 O O . GLU A 1 524 ? -5.912 10.311 12.527 1.00 86.25 524 GLU A O 1
ATOM 4157 N N . PRO A 1 525 ? -7.085 11.161 10.822 1.00 91.19 525 PRO A N 1
ATOM 4158 C CA . PRO A 1 525 ? -7.019 12.510 11.379 1.00 91.19 525 PRO A CA 1
ATOM 4159 C C . PRO A 1 525 ? -7.798 12.645 12.697 1.00 91.19 525 PRO A C 1
ATOM 4161 O O . PRO A 1 525 ? -7.335 13.341 13.601 1.00 91.19 525 PRO A O 1
ATOM 4164 N N . LEU A 1 526 ? -8.938 11.958 12.859 1.00 91.62 526 LEU A N 1
ATOM 4165 C CA . LEU A 1 526 ? -9.737 12.061 14.084 1.00 91.62 526 LEU A CA 1
ATOM 4166 C C . LEU A 1 526 ? -9.043 11.427 15.296 1.00 91.62 526 LEU A C 1
ATOM 4168 O O . LEU A 1 526 ? -9.076 12.007 16.383 1.00 91.62 526 LEU A O 1
ATOM 4172 N N . ILE A 1 527 ? -8.388 10.272 15.134 1.00 87.81 527 ILE A N 1
ATOM 4173 C CA . ILE A 1 527 ? -7.666 9.647 16.253 1.00 87.81 527 ILE A CA 1
ATOM 4174 C C . ILE A 1 527 ? -6.430 10.462 16.665 1.00 87.81 527 ILE A C 1
ATOM 4176 O O . ILE A 1 527 ? -6.113 10.542 17.851 1.00 87.81 527 ILE A O 1
ATOM 4180 N N . ARG A 1 528 ? -5.765 11.130 15.711 1.00 90.88 528 ARG A N 1
ATOM 4181 C CA . ARG A 1 528 ? -4.669 12.067 16.007 1.00 90.88 528 ARG A CA 1
ATOM 4182 C C . ARG A 1 528 ? -5.177 13.278 16.796 1.00 90.88 528 ARG A C 1
ATOM 4184 O O . ARG A 1 528 ? -4.599 13.607 17.827 1.00 90.88 528 ARG A O 1
ATOM 4191 N N . LEU A 1 529 ? -6.295 13.884 16.382 1.00 93.94 529 LEU A N 1
ATOM 4192 C CA . LEU A 1 529 ? -6.933 15.001 17.100 1.00 93.94 529 LEU A CA 1
ATOM 4193 C C . LEU A 1 529 ? -7.268 14.646 18.556 1.00 93.94 529 LEU A C 1
ATOM 4195 O O . LEU A 1 529 ? -7.019 15.437 19.463 1.00 93.94 529 LEU A O 1
ATOM 4199 N N . VAL A 1 530 ? -7.780 13.436 18.793 1.00 91.50 530 VAL A N 1
ATOM 4200 C CA . VAL A 1 530 ? -8.005 12.903 20.145 1.00 91.50 530 VAL A CA 1
ATOM 4201 C C . VAL A 1 530 ? -6.718 12.880 20.972 1.00 91.50 530 VAL A C 1
ATOM 4203 O O . VAL A 1 530 ? -6.741 13.290 22.134 1.00 91.50 530 VAL A O 1
ATOM 4206 N N . ALA A 1 531 ? -5.614 12.400 20.391 1.00 89.94 531 ALA A N 1
ATOM 4207 C CA . ALA A 1 531 ? -4.324 12.326 21.072 1.00 89.94 531 ALA A CA 1
ATOM 4208 C C . ALA A 1 531 ? -3.841 13.717 21.503 1.00 89.94 531 ALA A C 1
ATOM 4210 O O . ALA A 1 531 ? -3.476 13.904 22.661 1.00 89.94 531 ALA A O 1
ATOM 4211 N N . VAL A 1 532 ? -3.941 14.707 20.613 1.00 91.94 532 VAL A N 1
ATOM 4212 C CA . VAL A 1 532 ? -3.541 16.088 20.915 1.00 91.94 532 VAL A CA 1
ATOM 4213 C C . VAL A 1 532 ? -4.402 16.707 22.013 1.00 91.94 532 VAL A C 1
ATOM 4215 O O . VAL A 1 532 ? -3.862 17.319 22.928 1.00 91.94 532 VAL A O 1
ATOM 4218 N N . PHE A 1 533 ? -5.724 16.507 22.013 1.00 92.31 533 PHE A N 1
ATOM 4219 C CA . PHE A 1 533 ? -6.547 16.999 23.127 1.00 92.31 533 PHE A CA 1
ATOM 4220 C C . PHE A 1 533 ? -6.211 16.321 24.464 1.00 92.31 533 PHE A C 1
ATOM 4222 O O . PHE A 1 533 ? -6.329 16.950 25.517 1.00 92.31 533 PHE A O 1
ATOM 4229 N N . ALA A 1 534 ? -5.801 15.049 24.441 1.00 87.62 534 ALA A N 1
ATOM 4230 C CA . ALA A 1 534 ? -5.311 14.361 25.631 1.00 87.62 534 ALA A CA 1
ATOM 4231 C C . ALA A 1 534 ? -4.037 15.030 26.168 1.00 87.62 534 ALA A C 1
ATOM 4233 O O . ALA A 1 534 ? -3.958 15.346 27.353 1.00 87.62 534 ALA A O 1
ATOM 4234 N N . GLU A 1 535 ? -3.087 15.299 25.276 1.00 89.62 535 GLU A N 1
ATOM 4235 C CA . GLU A 1 535 ? -1.806 15.925 25.589 1.00 89.62 535 GLU A CA 1
ATOM 4236 C C . GLU A 1 535 ? -1.963 17.374 26.083 1.00 89.62 535 GLU A C 1
ATOM 4238 O O . GLU A 1 535 ? -1.321 17.779 27.054 1.00 89.62 535 GLU A O 1
ATOM 4243 N N . MET A 1 536 ? -2.873 18.151 25.481 1.00 90.56 536 MET A N 1
ATOM 4244 C CA . MET A 1 536 ? -3.225 19.497 25.954 1.00 90.56 536 MET A CA 1
ATOM 4245 C C . MET A 1 536 ? -3.664 19.470 27.419 1.00 90.56 536 MET A C 1
ATOM 4247 O O . MET A 1 536 ? -3.236 20.310 28.211 1.00 90.56 536 MET A O 1
ATOM 4251 N N . PHE A 1 537 ? -4.483 18.486 27.800 1.00 84.44 537 PHE A N 1
ATOM 4252 C CA . PHE A 1 537 ? -4.932 18.339 29.180 1.00 84.44 537 PHE A CA 1
ATOM 4253 C C . PHE A 1 537 ? -3.778 17.982 30.130 1.00 84.44 537 PHE A C 1
ATOM 4255 O O . PHE A 1 537 ? -3.679 18.566 31.209 1.00 84.44 537 PHE A O 1
ATOM 4262 N N . GLU A 1 538 ? -2.891 17.060 29.742 1.00 85.19 538 GLU A N 1
ATOM 4263 C CA . GLU A 1 538 ? -1.711 16.690 30.543 1.00 85.19 538 GLU A CA 1
ATOM 4264 C C . GLU A 1 538 ? -0.773 17.881 30.772 1.00 85.19 538 GLU A C 1
ATOM 4266 O O . GLU A 1 538 ? -0.294 18.095 31.887 1.00 85.19 538 GLU A O 1
ATOM 4271 N N . ASN A 1 539 ? -0.594 18.715 29.747 1.00 86.69 539 ASN A N 1
ATOM 4272 C CA . ASN A 1 539 ? 0.192 19.944 29.814 1.00 86.69 539 ASN A CA 1
ATOM 4273 C C . ASN A 1 539 ? -0.564 21.139 30.432 1.00 86.69 539 ASN A C 1
ATOM 4275 O O . ASN A 1 539 ? -0.010 22.237 30.490 1.00 86.69 539 ASN A O 1
ATOM 4279 N N . LYS A 1 540 ? -1.799 20.945 30.925 1.00 87.38 540 LYS A N 1
ATOM 4280 C CA . LYS A 1 540 ? -2.663 21.983 31.531 1.00 87.38 540 LYS A CA 1
ATOM 4281 C C . LYS A 1 540 ? -2.953 23.174 30.607 1.00 87.38 540 LYS A C 1
ATOM 4283 O O . LYS A 1 540 ? -3.103 24.303 31.069 1.00 87.38 540 LYS A O 1
ATOM 4288 N N . ILE A 1 541 ? -3.038 22.922 29.306 1.00 88.62 541 ILE A N 1
ATOM 4289 C CA . ILE A 1 541 ? -3.372 23.921 28.292 1.00 88.62 541 ILE A CA 1
ATOM 4290 C C . ILE A 1 541 ? -4.874 23.882 28.024 1.00 88.62 541 ILE A C 1
ATOM 4292 O O . ILE A 1 541 ? -5.490 22.820 27.928 1.00 88.62 541 ILE A O 1
ATOM 4296 N N . GLU A 1 542 ? -5.479 25.062 27.919 1.00 88.62 542 GLU A N 1
ATOM 4297 C CA . GLU A 1 542 ? -6.914 25.187 27.709 1.00 88.62 542 GLU A CA 1
ATOM 4298 C C . GLU A 1 542 ? -7.323 24.701 26.309 1.00 88.62 542 GLU A C 1
ATOM 4300 O O . GLU A 1 542 ? -6.845 25.193 25.289 1.00 88.62 542 GLU A O 1
ATOM 4305 N N . VAL A 1 543 ? -8.273 23.764 26.250 1.00 90.12 543 VAL A N 1
ATOM 4306 C CA . VAL A 1 543 ? -8.887 23.323 24.991 1.00 90.12 543 VAL A CA 1
ATOM 4307 C C . VAL A 1 543 ? -9.928 24.346 24.543 1.00 90.12 543 VAL A C 1
ATOM 4309 O O . VAL A 1 543 ? -10.921 24.566 25.240 1.00 90.12 543 VAL A O 1
ATOM 4312 N N . LYS A 1 544 ? -9.751 24.962 23.370 1.00 90.69 544 LYS A N 1
ATOM 4313 C CA . LYS A 1 544 ? -10.729 25.914 22.822 1.00 90.69 544 LYS A CA 1
ATOM 4314 C C . LYS A 1 544 ? -12.043 25.221 22.450 1.00 90.69 544 LYS A C 1
ATOM 4316 O O . LYS A 1 544 ? -12.076 24.287 21.648 1.00 90.69 544 LYS A O 1
ATOM 4321 N N . THR A 1 545 ? -13.147 25.737 22.986 1.00 89.69 545 THR A N 1
ATOM 4322 C CA . THR A 1 545 ? -14.490 25.145 22.865 1.00 89.69 545 THR A CA 1
ATOM 4323 C C . THR A 1 545 ? -14.949 25.020 21.413 1.00 89.69 545 THR A C 1
ATOM 4325 O O . THR A 1 545 ? -15.515 23.995 21.036 1.00 89.69 545 THR A O 1
ATOM 4328 N N . HIS A 1 546 ? -14.675 26.022 20.571 1.00 90.75 546 HIS A N 1
ATOM 4329 C CA . HIS A 1 546 ? -15.078 25.992 19.163 1.00 90.75 546 HIS A CA 1
ATOM 4330 C C . HIS A 1 546 ? -14.357 24.892 18.361 1.00 90.75 546 HIS A C 1
ATOM 4332 O O . HIS A 1 546 ? -15.008 24.214 17.569 1.00 90.75 546 HIS A O 1
ATOM 4338 N N . LEU A 1 547 ? -13.059 24.658 18.604 1.00 91.94 547 LEU A N 1
ATOM 4339 C CA . LEU A 1 547 ? -12.290 23.599 17.939 1.00 91.94 547 LEU A CA 1
ATOM 4340 C C . LEU A 1 547 ? -12.782 22.216 18.372 1.00 91.94 547 LEU A C 1
ATOM 4342 O O . LEU A 1 547 ? -13.081 21.366 17.535 1.00 91.94 547 LEU A O 1
ATOM 4346 N N . PHE A 1 548 ? -12.959 22.009 19.680 1.00 93.56 548 PHE A N 1
ATOM 4347 C CA . PHE A 1 548 ? -13.464 20.740 20.207 1.00 93.56 548 PHE A CA 1
ATOM 4348 C C . PHE A 1 548 ? -14.875 20.421 19.686 1.00 93.56 548 PHE A C 1
ATOM 4350 O O . PHE A 1 548 ? -15.165 19.295 19.277 1.00 93.56 548 PHE A O 1
ATOM 4357 N N . LYS A 1 549 ? -15.736 21.443 19.606 1.00 93.50 549 LYS A N 1
ATOM 4358 C CA . LYS A 1 549 ? -17.069 21.359 18.999 1.00 93.50 549 LYS A CA 1
ATOM 4359 C C . LYS A 1 549 ? -17.021 20.905 17.538 1.00 93.50 549 LYS A C 1
ATOM 4361 O O . LYS A 1 549 ? -17.857 20.095 17.136 1.00 93.50 549 LYS A O 1
ATOM 4366 N N . GLN A 1 550 ? -16.085 21.411 16.735 1.00 93.56 550 GLN A N 1
ATOM 4367 C CA . GLN A 1 550 ? -15.940 20.987 15.339 1.00 93.56 550 GLN A CA 1
ATOM 4368 C C . GLN A 1 550 ? -15.538 19.510 15.240 1.00 93.56 550 GLN A C 1
ATOM 4370 O O . GLN A 1 550 ? -16.179 18.763 14.503 1.00 93.56 550 GLN A O 1
ATOM 4375 N N . VAL A 1 551 ? -14.567 19.059 16.041 1.00 94.75 551 VAL A N 1
ATOM 4376 C CA . VAL A 1 551 ? -14.117 17.654 16.042 1.00 94.75 551 VAL A CA 1
ATOM 4377 C C . VAL A 1 551 ? -15.231 16.691 16.464 1.00 94.75 551 VAL A C 1
ATOM 4379 O O . VAL A 1 551 ? -15.418 15.656 15.823 1.00 94.75 551 VAL A O 1
ATOM 4382 N N . LEU A 1 552 ? -16.028 17.043 17.480 1.00 93.00 552 LEU A N 1
ATOM 4383 C CA . LEU A 1 552 ? -17.197 16.247 17.875 1.00 93.00 552 LEU A CA 1
ATOM 4384 C C . LEU A 1 552 ? -18.213 16.105 16.731 1.00 93.00 552 LEU A C 1
ATOM 4386 O O . LEU A 1 552 ? -18.702 15.005 16.480 1.00 93.00 552 LEU A O 1
ATOM 4390 N N . ASN A 1 553 ? -18.514 17.193 16.016 1.00 93.31 553 ASN A N 1
ATOM 4391 C CA . ASN A 1 553 ? -19.428 17.137 14.872 1.00 93.31 553 ASN A CA 1
ATOM 4392 C C . ASN A 1 553 ? -18.853 16.302 13.718 1.00 93.31 553 ASN A C 1
ATOM 4394 O O . ASN A 1 553 ? -19.585 15.513 13.130 1.00 93.31 553 ASN A O 1
ATOM 4398 N N . LEU A 1 554 ? -17.551 16.410 13.432 1.00 92.62 554 LEU A N 1
ATOM 4399 C CA . LEU A 1 554 ? -16.892 15.592 12.409 1.00 92.62 554 LEU A CA 1
ATOM 4400 C C . LEU A 1 554 ? -16.958 14.095 12.731 1.00 92.62 554 LEU A C 1
ATOM 4402 O O . LEU A 1 554 ? -17.221 13.296 11.837 1.00 92.62 554 LEU A O 1
ATOM 4406 N N . ASN A 1 555 ? -16.771 13.711 13.996 1.00 91.12 555 ASN A N 1
ATOM 4407 C CA . ASN A 1 555 ? -16.910 12.315 14.406 1.00 91.12 555 ASN A CA 1
ATOM 4408 C C . ASN A 1 555 ? -18.359 11.813 14.267 1.00 91.12 555 ASN A C 1
ATOM 4410 O O . ASN A 1 555 ? -18.568 10.703 13.784 1.00 91.12 555 ASN A O 1
ATOM 4414 N N . ILE A 1 556 ? -19.360 12.632 14.620 1.00 89.75 556 ILE A N 1
ATOM 4415 C CA . ILE A 1 556 ? -20.778 12.302 14.388 1.00 89.75 556 ILE A CA 1
ATOM 4416 C C . ILE A 1 556 ? -21.055 12.116 12.891 1.00 89.75 556 ILE A C 1
ATOM 4418 O O . ILE A 1 556 ? -21.739 11.167 12.506 1.00 89.75 556 ILE A O 1
ATOM 4422 N N . ASP A 1 557 ? -20.548 13.016 12.050 1.00 88.75 557 ASP A N 1
ATOM 4423 C CA . ASP A 1 557 ? -20.719 12.938 10.600 1.00 88.75 557 ASP A CA 1
ATOM 4424 C C . ASP A 1 557 ? -20.078 11.667 10.028 1.00 88.75 557 ASP A C 1
ATOM 4426 O O . ASP A 1 557 ? -20.712 10.997 9.217 1.00 88.75 557 ASP A O 1
ATOM 4430 N N . GLU A 1 558 ? -18.881 11.286 10.487 1.00 88.06 558 GLU A N 1
ATOM 4431 C CA . GLU A 1 558 ? -18.204 10.059 10.043 1.00 88.06 558 GLU A CA 1
ATOM 4432 C C . GLU A 1 558 ? -18.968 8.798 10.455 1.00 88.06 558 GLU A C 1
ATOM 4434 O O . GLU A 1 558 ? -19.221 7.923 9.627 1.00 88.06 558 GLU A O 1
ATOM 4439 N N . LEU A 1 559 ? -19.431 8.731 11.706 1.00 84.81 559 LEU A N 1
ATOM 4440 C CA . LEU A 1 559 ? -20.258 7.616 12.179 1.00 84.81 559 LEU A CA 1
ATOM 4441 C C . LEU A 1 559 ? -21.573 7.503 11.387 1.00 84.81 559 LEU A C 1
ATOM 4443 O O . LEU A 1 559 ? -22.057 6.400 11.120 1.00 84.81 559 LEU A O 1
ATOM 4447 N N . ASN A 1 560 ? -22.154 8.632 10.969 1.00 83.44 560 ASN A N 1
ATOM 4448 C CA . ASN A 1 560 ? -23.328 8.644 10.095 1.00 83.44 560 ASN A CA 1
ATOM 4449 C C . ASN A 1 560 ? -22.998 8.226 8.657 1.00 83.44 560 ASN A C 1
ATOM 4451 O O . ASN A 1 560 ? -23.772 7.484 8.052 1.00 83.44 560 ASN A O 1
ATOM 4455 N N . ARG A 1 561 ? -21.861 8.668 8.112 1.00 81.69 561 ARG A N 1
ATOM 4456 C CA . ARG A 1 561 ? -21.372 8.290 6.779 1.00 81.69 561 ARG A CA 1
ATOM 4457 C C . ARG A 1 561 ? -21.193 6.779 6.683 1.00 81.69 561 ARG A C 1
ATOM 4459 O O . ARG A 1 561 ? -21.770 6.153 5.796 1.00 81.69 561 ARG A O 1
ATOM 4466 N N . GLU A 1 562 ? -20.505 6.179 7.652 1.00 74.44 562 GLU A N 1
ATOM 4467 C CA . GLU A 1 562 ? -20.383 4.725 7.762 1.00 74.44 562 GLU A CA 1
ATOM 4468 C C . GLU A 1 562 ? -21.751 4.052 7.842 1.00 74.44 562 GLU A C 1
ATOM 4470 O O . GLU A 1 562 ? -22.019 3.105 7.104 1.00 74.44 562 GLU A O 1
ATOM 4475 N N . ARG A 1 563 ? -22.663 4.576 8.671 1.00 72.19 563 ARG A N 1
ATOM 4476 C CA . ARG A 1 563 ? -24.026 4.045 8.776 1.00 72.19 563 ARG A CA 1
ATOM 4477 C C . ARG A 1 563 ? -24.773 4.037 7.438 1.00 72.19 563 ARG A C 1
ATOM 4479 O O . ARG A 1 563 ? -25.533 3.109 7.176 1.00 72.19 563 ARG A O 1
ATOM 4486 N N . LEU A 1 564 ? -24.561 5.033 6.583 1.00 68.94 564 LEU A N 1
ATOM 4487 C CA . LEU A 1 564 ? -25.158 5.086 5.245 1.00 68.94 564 LEU A CA 1
ATOM 4488 C C . LEU A 1 564 ? -24.481 4.117 4.262 1.00 68.94 564 LEU A C 1
ATOM 4490 O O . LEU A 1 564 ? -25.161 3.537 3.412 1.00 68.94 564 LEU A O 1
ATOM 4494 N N . LEU A 1 565 ? -23.170 3.889 4.392 1.00 64.75 565 LEU A N 1
ATOM 4495 C CA . LEU A 1 565 ? -22.432 2.889 3.610 1.00 64.75 565 LEU A CA 1
ATOM 4496 C C . LEU A 1 565 ? -22.860 1.450 3.954 1.00 64.75 565 LEU A C 1
ATOM 4498 O O . LEU A 1 565 ? -22.928 0.600 3.058 1.00 64.75 565 LEU A O 1
ATOM 4502 N N . ILE A 1 566 ? -23.255 1.189 5.209 1.00 53.88 566 ILE A N 1
ATOM 4503 C CA . ILE A 1 566 ? -23.824 -0.099 5.657 1.00 53.88 566 ILE A CA 1
ATOM 4504 C C . ILE A 1 566 ? -25.032 -0.510 4.796 1.00 53.88 566 ILE A C 1
ATOM 4506 O O . ILE A 1 566 ? -25.171 -1.693 4.487 1.00 53.88 566 ILE A O 1
ATOM 4510 N N . ASN A 1 567 ? -25.833 0.450 4.317 1.00 49.12 567 ASN A N 1
ATOM 4511 C CA . ASN A 1 567 ? -26.995 0.199 3.452 1.00 49.12 567 ASN A CA 1
ATOM 4512 C C . ASN A 1 567 ? -26.633 -0.128 1.984 1.00 49.12 567 ASN A C 1
ATOM 4514 O O . ASN A 1 567 ? -27.527 -0.388 1.180 1.00 49.12 567 ASN A O 1
ATOM 4518 N N . ARG A 1 568 ? -25.345 -0.101 1.601 1.00 44.12 568 ARG A N 1
ATOM 4519 C CA . ARG A 1 568 ? -24.863 -0.377 0.228 1.00 44.12 568 ARG A CA 1
ATOM 4520 C C . ARG A 1 568 ? -23.868 -1.535 0.129 1.00 44.12 568 ARG A C 1
ATOM 4522 O O . ARG A 1 568 ? -23.825 -2.190 -0.906 1.00 44.12 568 ARG A O 1
ATOM 4529 N N . SER A 1 569 ? -23.069 -1.785 1.163 1.00 33.56 569 SER A N 1
ATOM 4530 C CA . SER A 1 569 ? -22.412 -3.056 1.514 1.00 33.56 569 SER A CA 1
ATOM 4531 C C . SER A 1 569 ? -21.291 -2.762 2.517 1.00 33.56 569 SER A C 1
ATOM 4533 O O . SER A 1 569 ? -20.312 -2.108 2.180 1.00 33.56 569 SER A O 1
ATOM 4535 N N . MET A 1 570 ? -21.418 -3.344 3.713 1.00 38.88 570 MET A N 1
ATOM 4536 C CA . MET A 1 570 ? -20.401 -3.504 4.765 1.00 38.88 570 MET A CA 1
ATOM 4537 C C . MET A 1 570 ? -19.938 -2.273 5.598 1.00 38.88 570 MET A C 1
ATOM 4539 O O . MET A 1 570 ? -19.052 -1.542 5.191 1.00 38.88 570 MET A O 1
ATOM 4543 N N . ASN A 1 571 ? -20.430 -2.254 6.853 1.00 45.66 571 ASN A N 1
ATOM 4544 C CA . ASN A 1 571 ? -19.742 -2.089 8.166 1.00 45.66 571 ASN A CA 1
ATOM 4545 C C . ASN A 1 571 ? -19.292 -0.709 8.678 1.00 45.66 571 ASN A C 1
ATOM 4547 O O . ASN A 1 571 ? -18.480 -0.074 8.022 1.00 45.66 571 ASN A O 1
ATOM 4551 N N . PRO A 1 572 ? -19.632 -0.342 9.933 1.00 51.00 572 PRO A N 1
ATOM 4552 C CA . PRO A 1 572 ? -18.919 0.702 10.663 1.00 51.00 572 PRO A CA 1
ATOM 4553 C C . PRO A 1 572 ? -17.600 0.161 11.243 1.00 51.00 572 PRO A C 1
ATOM 4555 O O . PRO A 1 572 ? -17.568 -0.960 11.778 1.00 51.00 572 PRO A O 1
ATOM 4558 N N . HIS A 1 573 ? -16.508 0.922 11.139 1.00 63.44 573 HIS A N 1
ATOM 4559 C CA . HIS A 1 573 ? -15.190 0.497 11.604 1.00 63.44 573 HIS A CA 1
ATOM 4560 C C . HIS A 1 573 ? -15.069 0.631 13.137 1.00 63.44 573 HIS A C 1
ATOM 4562 O O . HIS A 1 573 ? -15.428 1.641 13.744 1.00 63.44 573 HIS A O 1
ATOM 4568 N N . TRP A 1 574 ? -14.532 -0.405 13.799 1.00 70.31 574 TRP A N 1
ATOM 4569 C CA . TRP A 1 574 ? -14.245 -0.424 15.248 1.00 70.31 574 TRP A CA 1
ATOM 4570 C C . TRP A 1 574 ? -13.444 0.805 15.718 1.00 70.31 574 TRP A C 1
ATOM 4572 O O . TRP A 1 574 ? -13.658 1.317 16.818 1.00 70.31 574 TRP A O 1
ATOM 4582 N N . THR A 1 575 ? -12.555 1.300 14.858 1.00 75.19 575 THR A N 1
ATOM 4583 C CA . THR A 1 575 ? -11.723 2.494 15.042 1.00 75.19 575 THR A CA 1
ATOM 4584 C C . THR A 1 575 ? -12.548 3.748 15.315 1.00 75.19 575 THR A C 1
ATOM 4586 O O . THR A 1 575 ? -12.247 4.459 16.268 1.00 75.19 575 THR A O 1
ATOM 4589 N N . ASN A 1 576 ? -13.637 3.990 14.585 1.00 80.81 576 ASN A N 1
ATOM 4590 C CA . ASN A 1 576 ? -14.441 5.205 14.748 1.00 80.81 576 ASN A CA 1
ATOM 4591 C C . ASN A 1 576 ? -15.289 5.205 16.024 1.00 80.81 576 ASN A C 1
ATOM 4593 O O . ASN A 1 576 ? -15.392 6.232 16.701 1.00 80.81 576 ASN A O 1
ATOM 4597 N N . CYS A 1 577 ? -15.816 4.041 16.422 1.00 82.62 577 CYS A N 1
ATOM 4598 C CA . CYS A 1 577 ? -16.466 3.871 17.728 1.00 82.62 577 CYS A CA 1
ATOM 4599 C C . CYS A 1 577 ? -15.478 4.109 18.879 1.00 82.62 577 CYS A C 1
ATOM 4601 O O . CYS A 1 577 ? -15.817 4.725 19.890 1.00 82.62 577 CYS A O 1
ATOM 4603 N N . LYS A 1 578 ? -14.235 3.650 18.709 1.00 84.75 578 LYS A N 1
ATOM 4604 C CA . LYS A 1 578 ? -13.153 3.881 19.661 1.00 84.75 578 LYS A CA 1
ATOM 4605 C C . LYS A 1 578 ? -12.810 5.370 19.754 1.00 84.75 578 LYS A C 1
ATOM 4607 O O . LYS A 1 578 ? -12.803 5.914 20.853 1.00 84.75 578 LYS A O 1
ATOM 4612 N N . THR A 1 579 ? -12.628 6.053 18.626 1.00 88.56 579 THR A N 1
ATOM 4613 C CA . THR A 1 579 ? -12.417 7.510 18.569 1.00 88.56 579 THR A CA 1
ATOM 4614 C C . THR A 1 579 ? -13.522 8.278 19.302 1.00 88.56 579 THR A C 1
ATOM 4616 O O . THR A 1 579 ? -13.223 9.164 20.101 1.00 88.56 579 THR A O 1
ATOM 4619 N N . ALA A 1 580 ? -14.790 7.898 19.110 1.00 90.25 580 ALA A N 1
ATOM 4620 C CA . ALA A 1 580 ? -15.925 8.508 19.804 1.00 90.25 580 ALA A CA 1
ATOM 4621 C C . ALA A 1 580 ? -15.855 8.334 21.332 1.00 90.25 580 ALA A C 1
ATOM 4623 O O . ALA A 1 580 ? -16.100 9.285 22.077 1.00 90.25 580 ALA A O 1
ATOM 4624 N N . LEU A 1 581 ? -15.475 7.142 21.810 1.00 91.00 581 LEU A N 1
ATOM 4625 C CA . LEU A 1 581 ? -15.263 6.883 23.237 1.00 91.00 581 LEU A CA 1
ATOM 4626 C C . LEU A 1 581 ? -14.155 7.778 23.814 1.00 91.00 581 LEU A C 1
ATOM 4628 O O . LEU A 1 581 ? -14.340 8.382 24.870 1.00 91.00 581 LEU A O 1
ATOM 4632 N N . TYR A 1 582 ? -13.024 7.906 23.119 1.00 91.12 582 TYR A N 1
ATOM 4633 C CA . TYR A 1 582 ? -11.940 8.773 23.577 1.00 91.12 582 TYR A CA 1
ATOM 4634 C C . TYR A 1 582 ? -12.324 10.261 23.563 1.00 91.12 582 TYR A C 1
ATOM 4636 O O . TYR A 1 582 ? -11.959 10.985 24.488 1.00 91.12 582 TYR A O 1
ATOM 4644 N N . LEU A 1 583 ? -13.104 10.727 22.581 1.00 92.19 583 LEU A N 1
ATOM 4645 C CA . LEU A 1 583 ? -13.657 12.088 22.597 1.00 92.19 583 LEU A CA 1
ATOM 4646 C C . LEU A 1 583 ? -14.582 12.313 23.802 1.00 92.19 583 LEU A C 1
ATOM 4648 O O . LEU A 1 583 ? -14.540 13.386 24.402 1.00 92.19 583 LEU A O 1
ATOM 4652 N N . CYS A 1 584 ? -15.366 11.308 24.209 1.00 92.31 584 CYS A N 1
ATOM 4653 C CA . CYS A 1 584 ? -16.158 11.377 25.443 1.00 92.31 584 CYS A CA 1
ATOM 4654 C C . CYS A 1 584 ? -15.268 11.466 26.693 1.00 92.31 584 CYS A C 1
ATOM 4656 O O . CYS A 1 584 ? -15.591 12.208 27.619 1.00 92.31 584 CYS A O 1
ATOM 4658 N N . ALA A 1 585 ? -14.131 10.764 26.713 1.00 91.06 585 ALA A N 1
ATOM 4659 C CA . ALA A 1 585 ? -13.168 10.844 27.812 1.00 91.06 585 ALA A CA 1
ATOM 4660 C C . ALA A 1 585 ? -12.505 12.230 27.909 1.00 91.06 585 ALA A C 1
ATOM 4662 O O . ALA A 1 585 ? -12.360 12.775 29.004 1.00 91.06 585 ALA A O 1
ATOM 4663 N N . VAL A 1 586 ? -12.169 12.841 26.766 1.00 90.50 586 VAL A N 1
ATOM 4664 C CA . VAL A 1 586 ? -11.725 14.244 26.707 1.00 90.50 586 VAL A CA 1
ATOM 4665 C C . VAL A 1 586 ? -12.840 15.172 27.201 1.00 90.50 586 VAL A C 1
ATOM 4667 O O . VAL A 1 586 ? -12.598 16.031 28.048 1.00 90.50 586 VAL A O 1
ATOM 4670 N N . ALA A 1 587 ? -14.080 14.974 26.744 1.00 91.75 587 ALA A N 1
ATOM 4671 C CA . ALA A 1 587 ? -15.219 15.791 27.158 1.00 91.75 587 ALA A CA 1
ATOM 4672 C C . ALA A 1 587 ? -15.465 15.746 28.675 1.00 91.75 587 ALA A C 1
ATOM 4674 O O . ALA A 1 587 ? -15.747 16.787 29.265 1.00 91.75 587 ALA A O 1
ATOM 4675 N N . ALA A 1 588 ? -15.293 14.585 29.319 1.00 90.75 588 ALA A N 1
ATOM 4676 C CA . ALA A 1 588 ? -15.463 14.426 30.768 1.00 90.75 588 ALA A CA 1
ATOM 4677 C C . ALA A 1 588 ? -14.530 15.333 31.579 1.00 90.75 588 ALA A C 1
ATOM 4679 O O . ALA A 1 588 ? -14.874 15.760 32.679 1.00 90.75 588 ALA A O 1
ATOM 4680 N N . LYS A 1 589 ? -13.367 15.664 31.014 1.00 87.94 589 LYS A N 1
ATOM 4681 C CA . LYS A 1 589 ? -12.379 16.556 31.619 1.00 87.94 589 LYS A CA 1
ATOM 4682 C C . LYS A 1 589 ? -12.535 18.017 31.202 1.00 87.94 589 LYS A C 1
ATOM 4684 O O . LYS A 1 589 ? -12.208 18.900 31.988 1.00 87.94 589 LYS A O 1
ATOM 4689 N N . VAL A 1 590 ? -13.017 18.276 29.985 1.00 88.25 590 VAL A N 1
ATOM 4690 C CA . VAL A 1 590 ? -13.182 19.637 29.444 1.00 88.25 590 VAL A CA 1
ATOM 4691 C C . VAL A 1 590 ? -14.468 20.299 29.942 1.00 88.25 590 VAL A C 1
ATOM 4693 O O . VAL A 1 590 ? -14.446 21.472 30.286 1.00 88.25 590 VAL A O 1
ATOM 4696 N N . LEU A 1 591 ? -15.594 19.583 30.025 1.00 89.75 591 LEU A N 1
ATOM 4697 C CA . LEU A 1 591 ? -16.878 20.177 30.435 1.00 89.75 591 LEU A CA 1
ATOM 4698 C C . LEU A 1 591 ? -16.833 20.904 31.796 1.00 89.75 591 LEU A C 1
ATOM 4700 O O . LEU A 1 591 ? -17.406 21.992 31.880 1.00 89.75 591 LEU A O 1
ATOM 4704 N N . PRO A 1 592 ? -16.167 20.378 32.848 1.00 89.06 592 PRO A N 1
ATOM 4705 C CA . PRO A 1 592 ? -16.112 21.047 34.149 1.00 89.06 592 PRO A CA 1
ATOM 4706 C C . PRO A 1 592 ? -15.310 22.353 34.156 1.00 89.06 592 PRO A C 1
ATOM 4708 O O . PRO A 1 592 ? -15.506 23.168 35.053 1.00 89.06 592 PRO A O 1
ATOM 4711 N N . THR A 1 593 ? -14.403 22.559 33.194 1.00 87.31 593 THR A N 1
ATOM 4712 C CA . THR A 1 593 ? -13.527 23.743 33.154 1.00 87.31 593 THR A CA 1
ATOM 4713 C C . THR A 1 593 ? -14.136 24.916 32.387 1.00 87.31 593 THR A C 1
ATOM 4715 O O . THR A 1 593 ? -13.562 26.002 32.381 1.00 87.31 593 THR A O 1
ATOM 4718 N N . LYS A 1 594 ? -15.290 24.717 31.737 1.00 89.25 594 LYS A N 1
ATOM 4719 C CA . LYS A 1 594 ? -15.906 25.694 30.832 1.00 89.25 594 LYS A CA 1
ATOM 4720 C C . LYS A 1 594 ? -17.066 26.462 31.464 1.00 89.25 594 LYS A C 1
ATOM 4722 O O . LYS A 1 594 ? -17.772 25.919 32.317 1.00 89.25 594 LYS A O 1
ATOM 4727 N N . PRO A 1 595 ? -17.302 27.717 31.030 1.00 90.38 595 PRO A N 1
ATOM 4728 C CA . PRO A 1 595 ? -18.449 28.494 31.484 1.00 90.38 595 PRO A CA 1
ATOM 4729 C C . PRO A 1 595 ? -19.764 27.817 31.075 1.00 90.38 595 PRO A C 1
ATOM 4731 O O . PRO A 1 595 ? -19.825 27.075 30.093 1.00 90.38 595 PRO A O 1
ATOM 4734 N N . ILE A 1 596 ? -20.831 28.096 31.830 1.00 90.00 596 ILE A N 1
ATOM 4735 C CA . ILE A 1 596 ? -22.134 27.415 31.714 1.00 90.00 596 ILE A CA 1
ATOM 4736 C C . ILE A 1 596 ? -22.675 27.448 30.277 1.00 90.00 596 ILE A C 1
ATOM 4738 O O . ILE A 1 596 ? -23.134 26.426 29.774 1.00 90.00 596 ILE A O 1
ATOM 4742 N N . GLU A 1 597 ? -22.591 28.589 29.593 1.00 89.12 597 GLU A N 1
ATOM 4743 C CA . GLU A 1 597 ? -23.104 28.733 28.224 1.00 89.12 597 GLU A CA 1
ATOM 4744 C C . GLU A 1 597 ? -22.391 27.811 27.227 1.00 89.12 597 GLU A C 1
ATOM 4746 O O . GLU A 1 597 ? -23.038 27.091 26.462 1.00 89.12 597 GLU A O 1
ATOM 4751 N N . GLU A 1 598 ? -21.058 27.790 27.256 1.00 89.25 598 GLU A N 1
ATOM 4752 C CA . GLU A 1 598 ? -20.239 26.931 26.398 1.00 89.25 598 GLU A CA 1
ATOM 4753 C C . GLU A 1 598 ? -20.431 25.451 26.728 1.00 89.25 598 GLU A C 1
ATOM 4755 O O . GLU A 1 598 ? -20.570 24.616 25.827 1.00 89.25 598 GLU A O 1
ATOM 4760 N N . ARG A 1 599 ? -20.507 25.135 28.024 1.00 90.12 599 ARG A N 1
ATOM 4761 C CA . ARG A 1 599 ? -20.790 23.792 28.524 1.00 90.12 599 ARG A CA 1
ATOM 4762 C C . ARG A 1 599 ? -22.113 23.274 27.961 1.00 90.12 599 ARG A C 1
ATOM 4764 O O . ARG A 1 599 ? -22.125 22.213 27.344 1.00 90.12 599 ARG A O 1
ATOM 4771 N N . LEU A 1 600 ? -23.199 24.045 28.060 1.00 88.56 600 LEU A N 1
ATOM 4772 C CA . LEU A 1 600 ? -24.514 23.662 27.529 1.00 88.56 600 LEU A CA 1
ATOM 4773 C C . LEU A 1 600 ? -24.490 23.380 26.018 1.00 88.56 600 LEU A C 1
ATOM 4775 O O . LEU A 1 600 ? -25.222 22.511 25.538 1.00 88.56 600 LEU A O 1
ATOM 4779 N N . GLN A 1 601 ? -23.661 24.090 25.245 1.00 88.94 601 GLN A N 1
ATOM 4780 C CA . GLN A 1 601 ? -23.509 23.812 23.813 1.00 88.94 601 GLN A CA 1
ATOM 4781 C C . GLN A 1 601 ? -22.824 22.466 23.551 1.00 88.94 601 GLN A C 1
ATOM 4783 O O . GLN A 1 601 ? -23.283 21.711 22.690 1.00 88.94 601 GLN A O 1
ATOM 4788 N N . LEU A 1 602 ? -21.746 22.161 24.277 1.00 90.31 602 LEU A N 1
ATOM 4789 C CA . LEU A 1 6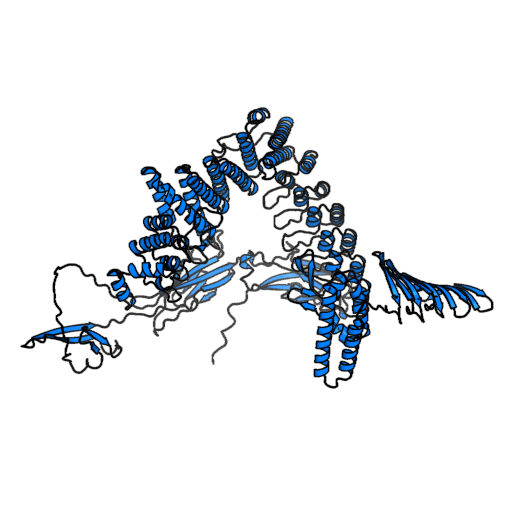02 ? -21.035 20.887 24.151 1.00 90.31 602 LEU A CA 1
ATOM 4790 C C . LEU A 1 602 ? -21.904 19.713 24.617 1.00 90.31 602 LEU A C 1
ATOM 4792 O O . LEU A 1 602 ? -21.983 18.698 23.925 1.00 90.31 602 LEU A O 1
ATOM 4796 N N . GLU A 1 603 ? -22.625 19.872 25.728 1.00 91.12 603 GLU A N 1
ATOM 4797 C CA . GLU A 1 603 ? -23.538 18.853 26.258 1.00 91.12 603 GLU A CA 1
ATOM 4798 C C . GLU A 1 603 ? -24.617 18.456 25.242 1.00 91.12 603 GLU A C 1
ATOM 4800 O O . GLU A 1 603 ? -24.897 17.270 25.071 1.00 91.12 603 GLU A O 1
ATOM 4805 N N . LYS A 1 604 ? -25.187 19.418 24.500 1.00 90.56 604 LYS A N 1
ATOM 4806 C CA . LYS A 1 604 ? -26.160 19.129 23.428 1.00 90.56 604 LYS A CA 1
ATOM 4807 C C . LYS A 1 604 ? -25.575 18.217 22.344 1.00 90.56 604 LYS A C 1
ATOM 4809 O O . LYS A 1 604 ? -26.258 17.310 21.871 1.00 90.56 604 LYS A O 1
ATOM 4814 N N . ILE A 1 605 ? -24.321 18.440 21.956 1.00 91.44 605 ILE A N 1
ATOM 4815 C CA . ILE A 1 605 ? -23.645 17.658 20.909 1.00 91.44 605 ILE A CA 1
ATOM 4816 C C . ILE A 1 605 ? -23.290 16.263 21.424 1.00 91.44 605 ILE A C 1
ATOM 4818 O O . ILE A 1 605 ? -23.499 15.280 20.719 1.00 91.44 605 ILE A O 1
ATOM 4822 N N . ILE A 1 606 ? -22.828 16.160 22.669 1.00 91.88 606 ILE A N 1
ATOM 4823 C CA . ILE A 1 606 ? -22.504 14.880 23.311 1.00 91.88 606 ILE A CA 1
ATOM 4824 C C . ILE A 1 606 ? -23.768 14.032 23.504 1.00 91.88 606 ILE A C 1
ATOM 4826 O O . ILE A 1 606 ? -23.768 12.854 23.148 1.00 91.88 606 ILE A O 1
ATOM 4830 N N . ARG A 1 607 ? -24.881 14.628 23.962 1.00 90.62 607 ARG A N 1
ATOM 4831 C CA . ARG A 1 607 ? -26.191 13.948 24.008 1.00 90.62 607 ARG A CA 1
ATOM 4832 C C . ARG A 1 607 ? -26.587 13.429 22.632 1.00 90.62 607 ARG A C 1
ATOM 4834 O O . ARG A 1 607 ? -27.021 12.287 22.516 1.00 90.62 607 ARG A O 1
ATOM 4841 N N . ARG A 1 608 ? -26.398 14.235 21.581 1.00 89.38 608 ARG A N 1
ATOM 4842 C CA . ARG A 1 608 ? -26.661 13.813 20.201 1.00 89.38 608 ARG A CA 1
ATOM 4843 C C . ARG A 1 608 ? -25.788 12.614 19.810 1.00 89.38 608 ARG A C 1
ATOM 4845 O O . ARG A 1 608 ? -26.350 11.619 19.364 1.00 89.38 608 ARG A O 1
ATOM 4852 N N . LEU A 1 609 ? -24.471 12.663 20.031 1.00 88.00 609 LEU A N 1
ATOM 4853 C CA . LEU A 1 609 ? -23.540 11.552 19.773 1.00 88.00 609 LEU A CA 1
ATOM 4854 C C . LEU A 1 609 ? -23.991 10.256 20.470 1.00 88.00 609 LEU A C 1
ATOM 4856 O O . LEU A 1 609 ? -24.088 9.213 19.828 1.00 88.00 609 LEU A O 1
ATOM 4860 N N . ILE A 1 610 ? -24.317 10.327 21.763 1.00 86.94 610 ILE A N 1
ATOM 4861 C CA . ILE A 1 610 ? -24.722 9.162 22.565 1.00 86.94 610 ILE A CA 1
ATOM 4862 C C . ILE A 1 610 ? -26.098 8.637 22.130 1.00 86.94 610 ILE A C 1
ATOM 4864 O O . ILE A 1 610 ? -26.296 7.423 22.053 1.00 86.94 610 ILE A O 1
ATOM 4868 N N . SER A 1 611 ? -27.033 9.527 21.780 1.00 83.81 611 SER A N 1
ATOM 4869 C CA . SER A 1 611 ? -28.398 9.159 21.372 1.00 83.81 611 SER A CA 1
ATOM 4870 C C . SER A 1 611 ? -28.452 8.284 20.119 1.00 83.81 611 SER A C 1
ATOM 4872 O O . SER A 1 611 ? -29.365 7.471 19.977 1.00 83.81 611 SER A O 1
ATOM 4874 N N . PHE A 1 612 ? -27.452 8.386 19.239 1.00 75.75 612 PHE A N 1
ATOM 4875 C CA . PHE A 1 612 ? -27.351 7.518 18.068 1.00 75.75 612 PHE A CA 1
ATOM 4876 C C . PHE A 1 612 ? -27.149 6.040 18.427 1.00 75.75 612 PHE A C 1
ATOM 4878 O O . PHE A 1 612 ? -27.439 5.181 17.595 1.00 75.75 612 PHE A O 1
ATOM 4885 N N . ASN A 1 613 ? -26.688 5.738 19.650 1.00 76.25 613 ASN A N 1
ATOM 4886 C CA . ASN A 1 613 ? -26.535 4.383 20.179 1.00 76.25 613 ASN A CA 1
ATOM 4887 C C . ASN A 1 613 ? -25.786 3.446 19.212 1.00 76.25 613 ASN A C 1
ATOM 4889 O O . ASN A 1 613 ? -26.228 2.326 18.940 1.00 76.25 613 ASN A O 1
ATOM 4893 N N . PHE A 1 614 ? -24.668 3.931 18.665 1.00 77.00 614 PHE A N 1
ATOM 4894 C CA . PHE A 1 614 ? -23.830 3.164 17.749 1.00 77.00 614 PHE A CA 1
ATOM 4895 C C . PHE A 1 614 ? -23.292 1.901 18.430 1.00 77.00 614 PHE A C 1
ATOM 4897 O O . PHE A 1 614 ? -22.944 1.918 19.614 1.00 77.00 614 PHE A O 1
ATOM 4904 N N . LYS A 1 615 ? -23.229 0.807 17.668 1.00 78.81 615 LYS A N 1
ATOM 4905 C CA . LYS A 1 615 ? -22.768 -0.500 18.137 1.00 78.81 615 LYS A CA 1
ATOM 4906 C C . LYS A 1 615 ? -21.645 -1.017 17.250 1.00 78.81 615 LYS A C 1
ATOM 4908 O O . LYS A 1 615 ? -21.694 -0.866 16.030 1.00 78.81 615 LYS A O 1
ATOM 4913 N N . THR A 1 616 ? -20.648 -1.647 17.860 1.00 75.69 616 THR A N 1
ATOM 4914 C CA . THR A 1 616 ? -19.545 -2.279 17.131 1.00 75.69 616 THR A CA 1
ATOM 4915 C C . THR A 1 616 ? -20.035 -3.486 16.344 1.00 75.69 616 THR A C 1
ATOM 4917 O O . THR A 1 616 ? -20.952 -4.188 16.755 1.00 75.69 616 THR A O 1
ATOM 4920 N N . ARG A 1 617 ? -19.400 -3.779 15.210 1.00 68.31 617 ARG A N 1
ATOM 4921 C CA . ARG A 1 617 ? -19.855 -4.875 14.350 1.00 68.31 617 ARG A CA 1
ATOM 4922 C C . ARG A 1 617 ? -19.570 -6.273 14.910 1.00 68.31 617 ARG A C 1
ATOM 4924 O O . ARG A 1 617 ? -20.427 -7.139 14.813 1.00 68.31 617 ARG A O 1
ATOM 4931 N N . ALA A 1 618 ? -18.370 -6.502 15.448 1.00 70.44 618 ALA A N 1
ATOM 4932 C CA . ALA A 1 618 ? -17.936 -7.835 15.882 1.00 70.44 618 ALA A CA 1
ATOM 4933 C C . ALA A 1 618 ? -18.646 -8.298 17.161 1.00 70.44 618 ALA A C 1
ATOM 4935 O O . ALA A 1 618 ? -18.971 -9.470 17.303 1.00 70.44 618 ALA A O 1
ATOM 4936 N N . THR A 1 619 ? -18.887 -7.365 18.080 1.00 78.25 619 THR A N 1
ATOM 4937 C CA . THR A 1 619 ? -19.386 -7.670 19.424 1.00 78.25 619 THR A CA 1
ATOM 4938 C C . THR A 1 619 ? -20.734 -7.022 19.720 1.00 78.25 619 THR A C 1
ATOM 4940 O O . THR A 1 619 ? -21.274 -7.244 20.793 1.00 78.25 619 THR A O 1
ATOM 4943 N N . ASN A 1 620 ? -21.309 -6.228 18.805 1.00 83.25 620 ASN A N 1
ATOM 4944 C CA . ASN A 1 620 ? -22.548 -5.466 19.026 1.00 83.25 620 ASN A CA 1
ATOM 4945 C C . ASN A 1 620 ? -22.492 -4.570 20.284 1.00 83.25 620 ASN A C 1
ATOM 4947 O O . ASN A 1 620 ? -23.513 -4.266 20.904 1.00 83.25 620 ASN A O 1
ATOM 4951 N N . SER A 1 621 ? -21.288 -4.149 20.672 1.00 84.44 621 SER A N 1
ATOM 4952 C CA . SER A 1 621 ? -21.019 -3.391 21.890 1.00 84.44 621 SER A CA 1
ATOM 4953 C C . SER A 1 621 ? -21.314 -1.910 21.663 1.00 84.44 621 SER A C 1
ATOM 4955 O O . SER A 1 621 ? -20.761 -1.287 20.761 1.00 84.44 621 SER A O 1
ATOM 4957 N N . ALA A 1 622 ? -22.180 -1.327 22.491 1.00 87.88 622 ALA A N 1
ATOM 4958 C CA . ALA A 1 622 ? -22.369 0.129 22.558 1.00 87.88 622 ALA A CA 1
ATOM 4959 C C . ALA A 1 622 ? -21.166 0.840 23.214 1.00 87.88 622 ALA A C 1
ATOM 4961 O O . ALA A 1 622 ? -20.385 0.196 23.914 1.00 87.88 622 ALA A O 1
ATOM 4962 N N . LEU A 1 623 ? -21.060 2.171 23.087 1.00 87.81 623 LEU A N 1
ATOM 4963 C CA . LEU A 1 623 ? -19.979 2.968 23.705 1.00 87.81 623 LEU A CA 1
ATOM 4964 C C . LEU A 1 623 ? -19.790 2.690 25.203 1.00 87.81 623 LEU A C 1
ATOM 4966 O O . LEU A 1 623 ? -18.660 2.590 25.672 1.00 87.81 623 LEU A O 1
ATOM 4970 N N . ILE A 1 624 ? -20.887 2.507 25.943 1.00 89.62 624 ILE A N 1
ATOM 4971 C CA . ILE A 1 624 ? -20.826 2.186 27.373 1.00 89.62 624 ILE A CA 1
ATOM 4972 C C . ILE A 1 624 ? -20.169 0.827 27.642 1.00 89.62 624 ILE A C 1
ATOM 4974 O O . ILE A 1 624 ? -19.459 0.708 28.625 1.00 89.62 624 ILE A O 1
ATOM 4978 N N . HIS A 1 625 ? -20.316 -0.167 26.759 1.00 90.00 625 HIS A N 1
ATOM 4979 C CA . HIS A 1 625 ? -19.607 -1.447 26.879 1.00 90.00 625 HIS A CA 1
ATOM 4980 C C . HIS A 1 625 ? -18.109 -1.269 26.634 1.00 90.00 625 HIS A C 1
ATOM 4982 O O . HIS A 1 625 ? -17.303 -1.786 27.397 1.00 90.00 625 HIS A O 1
ATOM 4988 N N . LEU A 1 626 ? -17.741 -0.496 25.603 1.00 87.94 626 LEU A N 1
ATOM 4989 C CA . LEU A 1 626 ? -16.341 -0.202 25.284 1.00 87.94 626 LEU A CA 1
ATOM 4990 C C . LEU A 1 626 ? -15.649 0.553 26.422 1.00 87.94 626 LEU A C 1
ATOM 4992 O O . LEU A 1 626 ? -14.503 0.267 26.740 1.00 87.94 626 LEU A O 1
ATOM 4996 N N . CYS A 1 627 ? -16.365 1.465 27.084 1.00 89.44 627 CYS A N 1
ATOM 4997 C CA . CYS A 1 627 ? -15.879 2.156 28.275 1.00 89.44 627 CYS A CA 1
ATOM 4998 C C . CYS A 1 627 ? -15.573 1.199 29.439 1.00 89.44 627 CYS A C 1
ATOM 5000 O O . CYS A 1 627 ? -14.773 1.552 30.299 1.00 89.44 627 CYS A O 1
ATOM 5002 N N . MET A 1 628 ? -16.207 0.023 29.489 1.00 88.00 628 MET A N 1
ATOM 5003 C CA . MET A 1 628 ? -15.976 -0.988 30.527 1.00 88.00 628 MET A CA 1
ATOM 5004 C C . MET A 1 628 ? -14.964 -2.049 30.115 1.00 88.00 628 MET A C 1
ATOM 5006 O O . MET A 1 628 ? -14.597 -2.866 30.949 1.00 88.00 628 MET A O 1
ATOM 5010 N N . ASP A 1 629 ? -14.522 -2.072 28.862 1.00 84.12 629 ASP A N 1
ATOM 5011 C CA . ASP A 1 629 ? -13.611 -3.095 28.374 1.00 84.12 629 ASP A CA 1
ATOM 5012 C C . ASP A 1 629 ? -12.161 -2.600 28.422 1.00 84.12 629 ASP A C 1
ATOM 5014 O O . ASP A 1 629 ? -11.783 -1.625 27.774 1.00 84.12 629 ASP A O 1
ATOM 5018 N N . THR A 1 630 ? -11.309 -3.322 29.151 1.00 76.62 630 THR A N 1
ATOM 5019 C CA . THR A 1 630 ? -9.858 -3.075 29.172 1.00 76.62 630 THR A CA 1
ATOM 5020 C C . THR A 1 630 ? -9.213 -3.130 27.781 1.00 76.62 630 THR A C 1
ATOM 5022 O O . THR A 1 630 ? -8.261 -2.389 27.524 1.00 76.62 630 THR A O 1
ATOM 5025 N N . SER A 1 631 ? -9.752 -3.942 26.859 1.00 73.81 631 SER A N 1
ATOM 5026 C CA . SER A 1 631 ? -9.262 -4.074 25.479 1.00 73.81 631 SER A CA 1
ATOM 5027 C C . SER A 1 631 ? -9.476 -2.803 24.643 1.00 73.81 631 SER A C 1
ATOM 5029 O O . SER A 1 631 ? -8.798 -2.575 23.635 1.00 73.81 631 SER A O 1
ATOM 5031 N N . ALA A 1 632 ? -10.375 -1.919 25.088 1.00 72.69 632 ALA A N 1
ATOM 5032 C CA . ALA A 1 632 ? -10.590 -0.629 24.457 1.00 72.69 632 ALA A CA 1
ATOM 5033 C C . ALA A 1 632 ? -9.404 0.326 24.665 1.00 72.69 632 ALA A C 1
ATOM 5035 O O . ALA A 1 632 ? -9.264 1.272 23.899 1.00 72.69 632 ALA A O 1
ATOM 5036 N N . SER A 1 633 ? -8.498 0.082 25.614 1.00 74.06 633 SER A N 1
ATOM 5037 C CA . SER A 1 633 ? -7.300 0.914 25.791 1.00 74.06 633 SER A CA 1
ATOM 5038 C C . SER A 1 633 ? -6.280 0.687 24.663 1.00 74.06 633 SER A C 1
ATOM 5040 O O . SER A 1 633 ? -5.892 -0.443 24.384 1.00 74.06 633 SER A O 1
ATOM 5042 N N . THR A 1 634 ? -5.815 1.740 23.987 1.00 66.81 634 THR A N 1
ATOM 5043 C CA . THR A 1 634 ? -4.587 1.697 23.163 1.00 66.81 634 THR A CA 1
ATOM 5044 C C . THR A 1 634 ? -3.370 2.122 23.972 1.00 66.81 634 THR A C 1
ATOM 5046 O O . THR A 1 634 ? -3.444 3.112 24.692 1.00 66.81 634 THR A O 1
ATOM 5049 N N . SER A 1 635 ? -2.225 1.470 23.751 1.00 56.09 635 SER A N 1
ATOM 5050 C CA . SER A 1 635 ? -0.927 1.843 24.342 1.00 56.09 635 SER A CA 1
ATOM 5051 C C . SER A 1 635 ? -0.502 3.289 24.063 1.00 56.09 635 SER A C 1
ATOM 5053 O O . SER A 1 635 ? 0.222 3.871 24.859 1.00 56.09 635 SER A O 1
ATOM 5055 N N . ASN A 1 636 ? -0.952 3.855 22.940 1.00 55.09 636 ASN A N 1
ATOM 5056 C CA . ASN A 1 636 ? -0.477 5.139 22.419 1.00 55.09 636 ASN A CA 1
ATOM 5057 C C . ASN A 1 636 ? -1.345 6.339 22.837 1.00 55.09 636 ASN A C 1
ATOM 5059 O O . ASN A 1 636 ? -1.079 7.452 22.398 1.00 55.09 636 ASN A O 1
ATOM 5063 N N . LEU A 1 637 ? -2.400 6.132 23.635 1.00 66.81 637 LEU A N 1
ATOM 5064 C CA . LEU A 1 637 ? -3.258 7.210 24.132 1.00 66.81 637 LEU A CA 1
ATOM 5065 C C . LEU A 1 637 ? -3.227 7.236 25.659 1.00 66.81 637 LEU A C 1
ATOM 5067 O O . LEU A 1 637 ? -3.285 6.190 26.303 1.00 66.81 637 LEU A O 1
ATOM 5071 N N . ALA A 1 638 ? -3.198 8.440 26.231 1.00 68.00 638 ALA A N 1
ATOM 5072 C CA . ALA A 1 638 ? -3.131 8.662 27.676 1.00 68.00 638 ALA A CA 1
ATOM 5073 C C . ALA A 1 638 ? -4.314 8.066 28.462 1.00 68.00 638 ALA A C 1
ATOM 5075 O O . ALA A 1 638 ? -4.180 7.694 29.630 1.00 68.00 638 ALA A O 1
ATOM 5076 N N . TYR A 1 639 ? -5.492 7.965 27.839 1.00 77.38 639 TYR A N 1
ATOM 5077 C CA . TYR A 1 639 ? -6.688 7.454 28.504 1.00 77.38 639 TYR A CA 1
ATOM 5078 C C . TYR A 1 639 ? -6.702 5.927 28.545 1.00 77.38 639 TYR A C 1
ATOM 5080 O O . TYR A 1 639 ? -6.720 5.252 27.510 1.00 77.38 639 TYR A O 1
ATOM 5088 N N . LYS A 1 640 ? -6.763 5.401 29.769 1.00 81.69 640 LYS A N 1
ATOM 5089 C CA . LYS A 1 640 ? -6.988 3.986 30.057 1.00 81.69 640 LYS A CA 1
ATOM 5090 C C . LYS A 1 640 ? -8.455 3.769 30.406 1.00 81.69 640 LYS A C 1
ATOM 5092 O O . LYS A 1 640 ? -9.029 4.530 31.181 1.00 81.69 640 LYS A O 1
ATOM 5097 N N . PHE A 1 641 ? -9.032 2.721 29.839 1.00 85.44 641 PHE A N 1
ATOM 5098 C CA . PHE A 1 641 ? -10.354 2.215 30.174 1.00 85.44 641 PHE A CA 1
ATOM 5099 C C . PHE A 1 641 ? -10.219 0.902 30.945 1.00 85.44 641 PHE A C 1
ATOM 5101 O O . PHE A 1 641 ? -9.306 0.121 30.644 1.00 85.44 641 PHE A O 1
ATOM 5108 N N . PRO A 1 642 ? -11.124 0.612 31.891 1.00 86.06 642 PRO A N 1
ATOM 5109 C CA . PRO A 1 642 ? -12.269 1.416 32.343 1.00 86.06 642 PRO A CA 1
ATOM 5110 C C . PRO A 1 642 ? -11.961 2.750 33.036 1.00 86.06 642 PRO A C 1
ATOM 5112 O O . PRO A 1 642 ? -10.956 2.865 33.729 1.00 86.06 642 PRO A O 1
ATOM 5115 N N . CYS A 1 643 ? -12.848 3.740 32.858 1.00 87.00 643 CYS A N 1
ATOM 5116 C CA . CYS A 1 643 ? -12.735 5.073 33.464 1.00 87.00 643 CYS A CA 1
ATOM 5117 C C . CYS A 1 643 ? -14.086 5.584 34.008 1.00 87.00 643 CYS A C 1
ATOM 5119 O O . CYS A 1 643 ? -15.057 5.722 33.261 1.00 87.00 643 CYS A O 1
ATOM 5121 N N . SER A 1 644 ? -14.135 5.907 35.302 1.00 89.00 644 SER A N 1
ATOM 5122 C CA . SER A 1 644 ? -15.324 6.299 36.064 1.00 89.00 644 SER A CA 1
ATOM 5123 C C . SER A 1 644 ? -15.880 7.652 35.636 1.00 89.00 644 SER A C 1
ATOM 5125 O O . SER A 1 644 ? -17.090 7.795 35.481 1.00 89.00 644 SER A O 1
ATOM 5127 N N . SER A 1 645 ? -15.015 8.629 35.355 1.00 90.00 645 SER A N 1
ATOM 5128 C CA . SER A 1 645 ? -15.439 9.947 34.862 1.00 90.00 645 SER A CA 1
ATOM 5129 C C . SER A 1 645 ? -16.099 9.861 33.482 1.00 90.00 645 SER A C 1
ATOM 5131 O O . SER A 1 645 ? -17.141 10.475 33.255 1.00 90.00 645 SER A O 1
ATOM 5133 N N . THR A 1 646 ? -15.550 9.037 32.584 1.00 91.12 646 THR A N 1
ATOM 5134 C CA . THR A 1 646 ? -16.139 8.801 31.256 1.00 91.12 646 THR A CA 1
ATOM 5135 C C . THR A 1 646 ? -17.448 8.018 31.369 1.00 91.12 646 THR A C 1
ATOM 5137 O O . THR A 1 646 ? -18.424 8.359 30.706 1.00 91.12 646 THR A O 1
ATOM 5140 N N . ALA A 1 647 ? -17.502 7.008 32.242 1.00 91.00 647 ALA A N 1
ATOM 5141 C CA . ALA A 1 647 ? -18.714 6.238 32.510 1.00 91.00 647 ALA A CA 1
ATOM 5142 C C . ALA A 1 647 ? -19.857 7.118 33.037 1.00 91.00 647 ALA A C 1
ATOM 5144 O O . ALA A 1 647 ? -20.952 7.076 32.477 1.00 91.00 647 ALA A O 1
ATOM 5145 N N . ARG A 1 648 ? -19.595 7.953 34.053 1.00 91.38 648 ARG A N 1
ATOM 5146 C CA . ARG A 1 648 ? -20.575 8.905 34.604 1.00 91.38 648 ARG A CA 1
ATOM 5147 C C . ARG A 1 648 ? -21.102 9.839 33.524 1.00 91.38 648 ARG A C 1
ATOM 5149 O O . ARG A 1 648 ? -22.312 9.945 33.364 1.00 91.38 648 ARG A O 1
ATOM 5156 N N . LEU A 1 649 ? -20.208 10.413 32.717 1.00 92.50 649 LEU A N 1
ATOM 5157 C CA . LEU A 1 649 ? -20.585 11.266 31.593 1.00 92.50 649 LEU A CA 1
ATOM 5158 C C . LEU A 1 649 ? -21.526 10.542 30.617 1.00 92.50 649 LEU A C 1
ATOM 5160 O O . LEU A 1 649 ? -22.577 11.071 30.258 1.00 92.50 649 LEU A O 1
ATOM 5164 N N . LEU A 1 650 ? -21.176 9.325 30.189 1.00 91.44 650 LEU A N 1
ATOM 5165 C CA . LEU A 1 650 ? -22.015 8.556 29.266 1.00 91.44 650 LEU A CA 1
ATOM 5166 C C . LEU A 1 650 ? -23.412 8.305 29.855 1.00 91.44 650 LEU A C 1
ATOM 5168 O O . LEU A 1 650 ? -24.408 8.457 29.147 1.00 91.44 650 LEU A O 1
ATOM 5172 N N . ILE A 1 651 ? -23.488 7.952 31.139 1.00 89.06 651 ILE A N 1
ATOM 5173 C CA . ILE A 1 651 ? -24.742 7.675 31.852 1.00 89.06 651 ILE A CA 1
ATOM 5174 C C . ILE A 1 651 ? -25.596 8.947 31.980 1.00 89.06 651 ILE A C 1
ATOM 5176 O O . ILE A 1 651 ? -26.757 8.941 31.569 1.00 89.06 651 ILE A O 1
ATOM 5180 N N . GLU A 1 652 ? -25.019 10.057 32.451 1.00 87.25 652 GLU A N 1
ATOM 5181 C CA . GLU A 1 652 ? -25.693 11.359 32.612 1.00 87.25 652 GLU A CA 1
ATOM 5182 C C . GLU A 1 652 ? -26.291 11.890 31.297 1.00 87.25 652 GLU A C 1
ATOM 5184 O O . GLU A 1 652 ? -27.360 12.517 31.269 1.00 87.25 652 GLU A O 1
ATOM 5189 N N . PHE A 1 653 ? -25.617 11.617 30.178 1.00 86.62 653 PHE A N 1
ATOM 5190 C CA . PHE A 1 653 ? -26.065 12.025 28.849 1.00 86.62 653 PHE A CA 1
ATOM 5191 C C . PHE A 1 653 ? -26.931 10.980 28.125 1.00 86.62 653 PHE A C 1
ATOM 5193 O O . PHE A 1 653 ? -27.286 11.196 26.965 1.00 86.62 653 PHE A O 1
ATOM 5200 N N . GLY A 1 654 ? -27.367 9.919 28.817 1.00 83.12 654 GLY A N 1
ATOM 5201 C CA . GLY A 1 654 ? -28.433 9.020 28.361 1.00 83.12 654 GLY A CA 1
ATOM 5202 C C . GLY A 1 654 ? -27.971 7.701 27.739 1.00 83.12 654 GLY A C 1
ATOM 5203 O O . GLY A 1 654 ? -28.725 7.090 26.976 1.00 83.12 654 GLY A O 1
ATOM 5204 N N . ALA A 1 655 ? -26.753 7.236 28.031 1.00 87.56 655 ALA A N 1
ATOM 5205 C CA . ALA A 1 655 ? -26.330 5.898 27.631 1.00 87.56 655 ALA A CA 1
ATOM 5206 C C . ALA A 1 655 ? -27.185 4.821 28.321 1.00 87.56 655 ALA A C 1
ATOM 5208 O O . ALA A 1 655 ? -27.467 4.872 29.517 1.00 87.56 655 ALA A O 1
ATOM 5209 N N . LYS A 1 656 ? -27.586 3.800 27.558 1.00 84.88 656 LYS A N 1
ATOM 5210 C CA . LYS A 1 656 ? -28.419 2.701 28.060 1.00 84.88 656 LYS A CA 1
ATOM 5211 C C . LYS A 1 656 ? -27.597 1.775 28.967 1.00 84.88 656 LYS A C 1
ATOM 5213 O O . LYS A 1 656 ? -26.878 0.912 28.467 1.00 84.88 656 LYS A O 1
ATOM 5218 N N . VAL A 1 657 ? -27.746 1.915 30.287 1.00 85.38 657 VAL A N 1
ATOM 5219 C CA . VAL A 1 657 ? -27.012 1.131 31.308 1.00 85.38 657 VAL A CA 1
ATOM 5220 C C . VAL A 1 657 ? -27.246 -0.381 31.236 1.00 85.38 657 VAL A C 1
ATOM 5222 O O . VAL A 1 657 ? -26.378 -1.152 31.626 1.00 85.38 657 VAL A O 1
ATOM 5225 N N . ASN A 1 658 ? -28.387 -0.803 30.682 1.00 83.88 658 ASN A N 1
ATOM 5226 C CA . ASN A 1 658 ? -28.758 -2.207 30.468 1.00 83.88 658 ASN A CA 1
ATOM 5227 C C . ASN A 1 658 ? -28.699 -2.619 28.988 1.00 83.88 658 ASN A C 1
ATOM 5229 O O . ASN A 1 658 ? -29.369 -3.568 28.582 1.00 83.88 658 ASN A O 1
ATOM 5233 N N . ALA A 1 659 ? -27.957 -1.890 28.147 1.00 86.19 659 ALA A N 1
ATOM 5234 C CA . ALA A 1 659 ? -27.716 -2.341 26.781 1.00 86.19 659 ALA A CA 1
ATOM 5235 C C . ALA A 1 659 ? -27.048 -3.725 26.797 1.00 86.19 659 ALA A C 1
ATOM 5237 O O . ALA A 1 659 ? -26.286 -4.030 27.705 1.00 86.19 659 ALA A O 1
ATOM 5238 N N . MET A 1 660 ? -27.354 -4.550 25.800 1.00 85.75 660 MET A N 1
ATOM 5239 C CA . MET A 1 660 ? -26.768 -5.878 25.643 1.00 85.75 660 MET A CA 1
ATOM 5240 C C . MET A 1 660 ? -25.896 -5.910 24.389 1.00 85.75 660 MET A C 1
ATOM 5242 O O . MET A 1 660 ? -26.301 -5.389 23.337 1.00 85.75 660 MET A O 1
ATOM 5246 N N . ASP A 1 661 ? -24.713 -6.503 24.526 1.00 86.56 661 ASP A N 1
ATOM 5247 C CA . ASP A 1 661 ? -23.821 -6.846 23.420 1.00 86.56 661 ASP A CA 1
ATOM 5248 C C . ASP A 1 661 ? -24.292 -8.128 22.689 1.00 86.56 661 ASP A C 1
ATOM 5250 O O . ASP A 1 661 ? -25.396 -8.627 22.924 1.00 86.56 661 ASP A O 1
ATOM 5254 N N . ALA A 1 662 ? -23.494 -8.649 21.752 1.00 86.25 662 ALA A N 1
ATOM 5255 C CA . ALA A 1 662 ? -23.844 -9.819 20.943 1.00 86.25 662 ALA A CA 1
ATOM 5256 C C . ALA A 1 662 ? -23.957 -11.112 21.762 1.00 86.25 662 ALA A C 1
ATOM 5258 O O . ALA A 1 662 ? -24.655 -12.020 21.332 1.00 86.25 662 ALA A O 1
ATOM 5259 N N . SER A 1 663 ? -23.297 -11.179 22.921 1.00 85.25 663 SER A N 1
ATOM 5260 C CA . SER A 1 663 ? -23.330 -12.317 23.846 1.00 85.25 663 SER A CA 1
ATOM 5261 C C . SER A 1 663 ? -24.277 -12.082 25.029 1.00 85.25 663 SER A C 1
ATOM 5263 O O . SER A 1 663 ? -24.184 -12.754 26.062 1.00 85.25 663 SER A O 1
ATOM 5265 N N . ARG A 1 664 ? -25.150 -11.071 24.916 1.00 81.62 664 ARG A N 1
ATOM 5266 C CA . ARG A 1 664 ? -26.068 -10.602 25.961 1.00 81.62 664 ARG A CA 1
ATOM 5267 C C . ARG A 1 664 ? -25.387 -10.147 27.255 1.00 81.62 664 ARG A C 1
ATOM 5269 O O . ARG A 1 664 ? -26.029 -10.102 28.304 1.00 81.62 664 ARG A O 1
ATOM 5276 N N . ASN A 1 665 ? -24.114 -9.763 27.206 1.00 86.00 665 ASN A N 1
ATOM 5277 C CA . ASN A 1 665 ? -23.469 -9.117 28.340 1.00 86.00 665 ASN A CA 1
ATOM 5278 C C . ASN A 1 665 ? -23.984 -7.682 28.464 1.00 86.00 665 ASN A C 1
ATOM 5280 O O . ASN A 1 665 ? -23.995 -6.926 27.493 1.00 86.00 665 ASN A O 1
ATOM 5284 N N . THR A 1 666 ? -24.371 -7.297 29.678 1.00 89.25 666 THR A N 1
ATOM 5285 C CA . THR A 1 666 ? -24.588 -5.888 30.040 1.00 89.25 666 THR A CA 1
ATOM 5286 C C . THR A 1 666 ? -23.251 -5.215 30.385 1.00 89.25 666 THR A C 1
ATOM 5288 O O . THR A 1 666 ? -22.282 -5.917 30.691 1.00 89.25 666 THR A O 1
ATOM 5291 N N . PRO A 1 667 ? -23.162 -3.872 30.436 1.00 89.69 667 PRO A N 1
ATOM 5292 C CA . PRO A 1 667 ? -21.970 -3.176 30.930 1.00 89.69 667 PRO A CA 1
ATOM 5293 C C . PRO A 1 667 ? -21.490 -3.691 32.294 1.00 89.69 667 PRO A C 1
ATOM 5295 O O . PRO A 1 667 ? -20.286 -3.783 32.529 1.00 89.69 667 PRO A O 1
ATOM 5298 N N . LEU A 1 668 ? -22.427 -4.110 33.157 1.00 88.12 668 LEU A N 1
ATOM 5299 C CA . LEU A 1 668 ? -22.128 -4.682 34.468 1.00 88.12 668 LEU A CA 1
ATOM 5300 C C . LEU A 1 668 ? -21.429 -6.052 34.376 1.00 88.12 668 LEU A C 1
ATOM 5302 O O . LEU A 1 668 ? -20.557 -6.346 35.188 1.00 88.12 668 LEU A O 1
ATOM 5306 N N . HIS A 1 669 ? -21.756 -6.873 33.370 1.00 87.31 669 HIS A N 1
ATOM 5307 C CA . HIS A 1 669 ? -21.043 -8.130 33.109 1.00 87.31 669 HIS A CA 1
ATOM 5308 C C . HIS A 1 669 ? -19.593 -7.873 32.686 1.00 87.31 669 HIS A C 1
ATOM 5310 O O . HIS A 1 669 ? -18.685 -8.557 33.159 1.00 87.31 669 HIS A O 1
ATOM 5316 N N . ILE A 1 670 ? -19.375 -6.879 31.816 1.00 88.19 670 ILE A N 1
ATOM 5317 C CA . ILE A 1 670 ? -18.043 -6.555 31.291 1.00 88.19 670 ILE A CA 1
ATOM 5318 C C . ILE A 1 670 ? -17.141 -6.038 32.413 1.00 88.19 670 ILE A C 1
ATOM 5320 O O . ILE A 1 670 ? -16.066 -6.598 32.622 1.00 88.19 670 ILE A O 1
ATOM 5324 N N . ILE A 1 671 ? -17.588 -5.037 33.186 1.00 87.25 671 ILE A N 1
ATOM 5325 C CA . ILE A 1 671 ? -16.780 -4.482 34.286 1.00 87.25 671 ILE A CA 1
ATOM 5326 C C . ILE A 1 671 ? -16.524 -5.518 35.391 1.00 87.25 671 ILE A C 1
ATOM 5328 O O . ILE A 1 671 ? -15.436 -5.545 35.961 1.00 87.25 671 ILE A O 1
ATOM 5332 N N . ALA A 1 672 ? -17.473 -6.426 35.654 1.00 84.38 672 ALA A N 1
ATOM 5333 C CA . ALA A 1 672 ? -17.272 -7.506 36.617 1.00 84.38 672 ALA A CA 1
ATOM 5334 C C . ALA A 1 672 ? -16.215 -8.524 36.148 1.00 84.38 672 ALA A C 1
ATOM 5336 O O . ALA A 1 672 ? -15.411 -9.006 36.948 1.00 84.38 672 ALA A O 1
ATOM 5337 N N . GLY A 1 673 ? -16.183 -8.827 34.847 1.00 79.06 673 GLY A N 1
ATOM 5338 C CA . GLY A 1 673 ? -15.205 -9.725 34.228 1.00 79.06 673 GLY A CA 1
ATOM 5339 C C . GLY A 1 673 ? -13.812 -9.127 34.005 1.00 79.06 673 GLY A C 1
ATOM 5340 O O . GLY A 1 673 ? -12.898 -9.858 33.594 1.00 79.06 673 GLY A O 1
ATOM 5341 N N . CYS A 1 674 ? -13.637 -7.829 34.264 1.00 76.12 674 CYS A N 1
ATOM 5342 C CA . CYS A 1 674 ? -12.390 -7.119 34.013 1.00 76.12 674 CYS A CA 1
ATOM 5343 C C . CYS A 1 674 ? -11.284 -7.482 35.008 1.00 76.12 674 CYS A C 1
ATOM 5345 O O . CYS A 1 674 ? -11.473 -7.507 36.223 1.00 76.12 674 CYS A O 1
ATOM 5347 N N . SER A 1 675 ? -10.081 -7.691 34.474 1.00 67.94 675 SER A N 1
ATOM 5348 C CA . SER A 1 675 ? -8.850 -7.928 35.239 1.00 67.94 675 SER A CA 1
ATOM 5349 C C . SER A 1 675 ? -8.194 -6.599 35.651 1.00 67.94 675 SER A C 1
ATOM 5351 O O . SER A 1 675 ? -7.036 -6.344 35.334 1.00 67.94 675 SER A O 1
ATOM 5353 N N . MET A 1 676 ? -8.956 -5.701 36.275 1.00 66.25 676 MET A N 1
ATOM 5354 C CA . MET A 1 676 ? -8.495 -4.352 36.626 1.00 66.25 676 MET A CA 1
ATOM 5355 C C . MET A 1 676 ? -7.661 -4.340 37.915 1.00 66.25 676 MET A C 1
ATOM 5357 O O . MET A 1 676 ? -8.067 -4.911 38.922 1.00 66.25 676 MET A O 1
ATOM 5361 N N . HIS A 1 677 ? -6.515 -3.646 37.902 1.00 63.81 677 HIS A N 1
ATOM 5362 C CA . HIS A 1 677 ? -5.674 -3.444 39.095 1.00 63.81 677 HIS A CA 1
ATOM 5363 C C . HIS A 1 677 ? -6.144 -2.276 39.980 1.00 63.81 677 HIS A C 1
ATOM 5365 O O . HIS A 1 677 ? -5.857 -2.270 41.174 1.00 63.81 677 HIS A O 1
ATOM 5371 N N . ASN A 1 678 ? -6.863 -1.297 39.413 1.00 72.62 678 ASN A N 1
ATOM 5372 C CA . ASN A 1 678 ? -7.412 -0.158 40.150 1.00 72.62 678 ASN A CA 1
ATOM 5373 C C . ASN A 1 678 ? -8.859 -0.458 40.577 1.00 72.62 678 ASN A C 1
ATOM 5375 O O . ASN A 1 678 ? -9.789 -0.334 39.777 1.00 72.62 678 ASN A O 1
ATOM 5379 N N . LEU A 1 679 ? -9.017 -0.914 41.820 1.00 75.12 679 LEU A N 1
ATOM 5380 C CA . LEU A 1 679 ? -10.300 -1.341 42.382 1.00 75.12 679 LEU A CA 1
ATOM 5381 C C . LEU A 1 679 ? -11.256 -0.168 42.633 1.00 75.12 679 LEU A C 1
ATOM 5383 O O . LEU A 1 679 ? -12.451 -0.324 42.394 1.00 75.12 679 LEU A O 1
ATOM 5387 N N . ASP A 1 680 ? -10.736 0.999 43.016 1.00 80.19 680 ASP A N 1
ATOM 5388 C CA . ASP A 1 680 ? -11.545 2.184 43.328 1.00 80.19 680 ASP A CA 1
ATOM 5389 C C . ASP A 1 680 ? -12.290 2.692 42.085 1.00 80.19 680 ASP A C 1
ATOM 5391 O O . ASP A 1 680 ? -13.455 3.083 42.141 1.00 80.19 680 ASP A O 1
ATOM 5395 N N . GLU A 1 681 ? -11.638 2.652 40.921 1.00 82.50 681 GLU A N 1
ATOM 5396 C CA . GLU A 1 681 ? -12.253 3.069 39.657 1.00 82.50 681 GLU A CA 1
ATOM 5397 C C . GLU A 1 681 ? -13.380 2.110 39.240 1.00 82.50 681 GLU A C 1
ATOM 5399 O O . GLU A 1 681 ? -14.436 2.545 38.779 1.00 82.50 681 GLU A O 1
ATOM 5404 N N . ALA A 1 682 ? -13.182 0.805 39.447 1.00 82.44 682 ALA A N 1
ATOM 5405 C CA . ALA A 1 682 ? -14.195 -0.209 39.172 1.00 82.44 682 ALA A CA 1
ATOM 5406 C C . ALA A 1 682 ? -15.393 -0.096 40.129 1.00 82.44 682 ALA A C 1
ATOM 5408 O O . ALA A 1 682 ? -16.534 -0.211 39.681 1.00 82.44 682 ALA A O 1
ATOM 5409 N N . GLU A 1 683 ? -15.154 0.172 41.416 1.00 84.31 683 GLU A N 1
ATOM 5410 C CA . GLU A 1 683 ? -16.208 0.414 42.407 1.00 84.31 683 GLU A CA 1
ATOM 5411 C C . GLU A 1 683 ? -17.067 1.618 42.012 1.00 84.31 683 GLU A C 1
ATOM 5413 O O . GLU A 1 683 ? -18.278 1.477 41.847 1.00 84.31 683 GLU A O 1
ATOM 5418 N N . ASN A 1 684 ? -16.437 2.759 41.720 1.00 86.38 684 ASN A N 1
ATOM 5419 C CA . ASN A 1 684 ? -17.126 3.977 41.289 1.00 86.38 684 ASN A CA 1
ATOM 5420 C C . ASN A 1 684 ? -17.993 3.776 40.032 1.00 86.38 684 ASN A C 1
ATOM 5422 O O . ASN A 1 684 ? -19.070 4.366 39.911 1.00 86.38 684 ASN A O 1
ATOM 5426 N N . ILE A 1 685 ? -17.522 2.969 39.075 1.00 87.75 685 ILE A N 1
ATOM 5427 C CA . ILE A 1 685 ? -18.273 2.623 37.860 1.00 87.75 685 ILE A CA 1
ATOM 5428 C C . ILE A 1 685 ? -19.482 1.747 38.197 1.00 87.75 685 ILE A C 1
ATOM 5430 O O . ILE A 1 685 ? -20.582 2.008 37.712 1.00 87.75 685 ILE A O 1
ATOM 5434 N N . ILE A 1 686 ? -19.282 0.703 39.007 1.00 86.75 686 ILE A N 1
ATOM 5435 C CA . ILE A 1 686 ? -20.342 -0.231 39.404 1.00 86.75 686 ILE A CA 1
ATOM 5436 C C . ILE A 1 686 ? -21.434 0.505 40.183 1.00 86.75 686 ILE A C 1
ATOM 5438 O O . ILE A 1 686 ? -22.612 0.317 39.884 1.00 86.75 686 ILE A O 1
ATOM 5442 N N . GLU A 1 687 ? -21.056 1.369 41.126 1.00 84.31 687 GLU A N 1
ATOM 5443 C CA . GLU A 1 687 ? -21.998 2.206 41.872 1.00 84.31 687 GLU A CA 1
ATOM 5444 C C . GLU A 1 687 ? -22.798 3.105 40.929 1.00 84.31 687 GLU A C 1
ATOM 5446 O O . GLU A 1 687 ? -24.026 3.061 40.933 1.00 84.31 687 GLU A O 1
ATOM 5451 N N . SER A 1 688 ? -22.122 3.819 40.024 1.00 85.81 688 SER A N 1
ATOM 5452 C CA . SER A 1 688 ? -22.791 4.692 39.056 1.00 85.81 688 SER A CA 1
ATOM 5453 C C . SER A 1 688 ? -23.770 3.938 38.146 1.00 85.81 688 SER A C 1
ATOM 5455 O O . SER A 1 688 ? -24.850 4.453 37.854 1.00 85.81 688 SER A O 1
ATOM 5457 N N . LEU A 1 689 ? -23.441 2.713 37.724 1.00 85.00 689 LEU A N 1
ATOM 5458 C CA . LEU A 1 689 ? -24.343 1.866 36.941 1.00 85.00 689 LEU A CA 1
ATOM 5459 C C . LEU A 1 689 ? -25.575 1.439 37.755 1.00 85.00 689 LEU A C 1
ATOM 5461 O O . LEU A 1 689 ? -26.697 1.558 37.260 1.00 85.00 689 LEU A O 1
ATOM 5465 N N . ILE A 1 690 ? -25.384 0.952 38.986 1.00 81.94 690 ILE A N 1
ATOM 5466 C CA . ILE A 1 690 ? -26.475 0.473 39.853 1.00 81.94 690 ILE A CA 1
ATOM 5467 C C . ILE A 1 690 ? -27.411 1.624 40.236 1.00 81.94 690 ILE A C 1
ATOM 5469 O O . ILE A 1 690 ? -28.629 1.479 40.112 1.00 81.94 690 ILE A O 1
ATOM 5473 N N . ASP A 1 691 ? -26.860 2.776 40.620 1.00 79.69 691 ASP A N 1
ATOM 5474 C CA . ASP A 1 691 ? -27.631 3.964 41.004 1.00 79.69 691 ASP A CA 1
ATOM 5475 C C . ASP A 1 691 ? -28.496 4.489 39.846 1.00 79.69 691 ASP A C 1
ATOM 5477 O O . ASP A 1 691 ? -29.576 5.035 40.065 1.00 79.69 691 ASP A O 1
ATOM 5481 N N . ASN A 1 692 ? -28.068 4.254 38.600 1.00 79.19 692 ASN A N 1
ATOM 5482 C CA . ASN A 1 692 ? -28.815 4.601 37.388 1.00 79.19 692 ASN A CA 1
ATOM 5483 C C . ASN A 1 692 ? -29.656 3.437 36.825 1.00 79.19 692 ASN A C 1
ATOM 5485 O O . ASN A 1 692 ? -30.134 3.505 35.691 1.00 79.19 692 ASN A O 1
ATOM 5489 N N . GLY A 1 693 ? -29.883 2.381 37.614 1.00 73.19 693 GLY A N 1
ATOM 5490 C CA . GLY A 1 693 ? -30.836 1.314 37.298 1.00 73.19 693 GLY A CA 1
ATOM 5491 C C . GLY A 1 693 ? -30.266 0.122 36.525 1.00 73.19 693 GLY A C 1
ATOM 5492 O O . GLY A 1 693 ? -31.023 -0.563 35.834 1.00 73.19 693 GLY A O 1
ATOM 5493 N N . ALA A 1 694 ? -28.959 -0.149 36.612 1.00 80.38 694 ALA A N 1
ATOM 5494 C CA . ALA A 1 694 ? -28.378 -1.363 36.039 1.00 80.38 694 ALA A CA 1
ATOM 5495 C C . ALA A 1 694 ? -28.848 -2.633 36.775 1.00 80.38 694 ALA A C 1
ATOM 5497 O O . ALA A 1 694 ? -28.812 -2.715 38.004 1.00 80.38 694 ALA A O 1
ATOM 5498 N N . HIS A 1 695 ? -29.257 -3.652 36.020 1.00 75.75 695 HIS A N 1
ATOM 5499 C CA . HIS A 1 695 ? -29.715 -4.926 36.571 1.00 75.75 695 HIS A CA 1
ATOM 5500 C C . HIS A 1 695 ? -28.537 -5.821 36.985 1.00 75.75 695 HIS A C 1
ATOM 5502 O O . HIS A 1 695 ? -27.637 -6.106 36.192 1.00 75.75 695 HIS A O 1
ATOM 5508 N N . THR A 1 696 ? -28.568 -6.308 38.228 1.00 75.56 696 THR A N 1
ATOM 5509 C CA . THR A 1 696 ? -27.550 -7.207 38.805 1.00 75.56 696 THR A CA 1
ATOM 5510 C C . THR A 1 696 ? -27.855 -8.692 38.590 1.00 75.56 696 THR A C 1
ATOM 5512 O O . THR A 1 696 ? -27.013 -9.538 38.876 1.00 75.56 696 THR A O 1
ATOM 5515 N N . ASP A 1 697 ? -29.045 -9.013 38.086 1.00 68.50 697 ASP A N 1
ATOM 5516 C CA . ASP A 1 697 ? -29.594 -10.362 37.922 1.00 68.50 697 ASP A CA 1
ATOM 5517 C C . ASP A 1 697 ? -29.846 -10.750 36.458 1.00 68.50 697 ASP A C 1
ATOM 5519 O O . ASP A 1 697 ? -30.394 -11.816 36.183 1.00 68.50 697 ASP A O 1
ATOM 5523 N N . THR A 1 698 ? -29.440 -9.902 35.512 1.00 72.25 698 THR A N 1
ATOM 5524 C CA . THR A 1 698 ? -29.509 -10.221 34.081 1.00 72.25 698 THR A CA 1
ATOM 5525 C C . THR A 1 698 ? -28.553 -11.355 33.747 1.00 72.25 698 THR A C 1
ATOM 5527 O O . THR A 1 698 ? -27.431 -11.360 34.234 1.00 72.25 698 THR A O 1
ATOM 5530 N N . VAL A 1 699 ? -28.983 -12.286 32.899 1.00 72.62 699 VAL A N 1
ATOM 5531 C CA . VAL A 1 699 ? -28.203 -13.466 32.514 1.00 72.62 699 VAL A CA 1
ATOM 5532 C C . VAL A 1 699 ? -27.717 -13.316 31.071 1.00 72.62 699 VAL A C 1
ATOM 5534 O O . VAL A 1 699 ? -28.514 -12.981 30.188 1.00 72.62 699 VAL A O 1
ATOM 5537 N N . ASN A 1 700 ? -26.424 -13.551 30.837 1.00 78.44 700 ASN A N 1
ATOM 5538 C CA . ASN A 1 700 ? -25.839 -13.582 29.491 1.00 78.44 700 ASN A CA 1
ATOM 5539 C C . ASN A 1 700 ? -26.054 -14.940 28.787 1.00 78.44 700 ASN A C 1
ATOM 5541 O O . ASN A 1 700 ? -26.583 -15.878 29.382 1.00 78.44 700 ASN A O 1
ATOM 5545 N N . ASP A 1 701 ? -25.611 -15.086 27.534 1.00 80.75 701 ASP A N 1
ATOM 5546 C CA . ASP A 1 701 ? -25.786 -16.341 26.770 1.00 80.75 701 ASP A CA 1
ATOM 5547 C C . ASP A 1 701 ? -25.103 -17.562 27.415 1.00 80.75 701 ASP A C 1
ATOM 5549 O O . ASP A 1 701 ? -25.494 -18.702 27.177 1.00 80.75 701 ASP A O 1
ATOM 5553 N N . ASN A 1 702 ? -24.112 -17.333 28.282 1.00 74.56 702 ASN A N 1
ATOM 5554 C CA . ASN A 1 702 ? -23.423 -18.384 29.030 1.00 74.56 702 ASN A CA 1
ATOM 5555 C C . ASN A 1 702 ? -24.130 -18.755 30.345 1.00 74.56 702 ASN A C 1
ATOM 5557 O O . ASN A 1 702 ? -23.557 -19.485 31.155 1.00 74.56 702 ASN A O 1
ATOM 5561 N N . GLY A 1 703 ? -25.329 -18.227 30.605 1.00 71.56 703 GLY A N 1
ATOM 5562 C CA . GLY A 1 703 ? -26.075 -18.510 31.830 1.00 71.56 703 GLY A CA 1
ATOM 5563 C C . GLY A 1 703 ? -25.525 -17.814 33.080 1.00 71.56 703 GLY A C 1
ATOM 5564 O O . GLY A 1 703 ? -25.919 -18.173 34.187 1.00 71.56 703 GLY A O 1
ATOM 5565 N N . LYS A 1 704 ? -24.617 -16.838 32.935 1.00 74.31 704 LYS A N 1
ATOM 5566 C CA . LYS A 1 704 ? -23.954 -16.156 34.057 1.00 74.31 704 LYS A CA 1
ATOM 5567 C C . LYS A 1 704 ? -24.595 -14.805 34.338 1.00 74.31 704 LYS A C 1
ATOM 5569 O O . LYS A 1 704 ? -24.865 -14.058 33.401 1.00 74.31 704 LYS A O 1
ATOM 5574 N N . ILE A 1 705 ? -24.760 -14.475 35.620 1.00 77.56 705 ILE A N 1
ATOM 5575 C CA . ILE A 1 705 ? -25.072 -13.106 36.064 1.00 77.56 705 ILE A CA 1
ATOM 5576 C C . ILE A 1 705 ? -23.778 -12.278 36.222 1.00 77.56 705 ILE A C 1
ATOM 5578 O O . ILE A 1 705 ? -22.687 -12.859 36.297 1.00 77.56 705 ILE A O 1
ATOM 5582 N N . PRO A 1 706 ? -23.839 -10.933 36.329 1.00 79.56 706 PRO A N 1
ATOM 5583 C CA . PRO A 1 706 ? -22.658 -10.093 36.540 1.00 79.56 706 PRO A CA 1
ATOM 5584 C C . PRO A 1 706 ? -21.789 -10.548 37.718 1.00 79.56 706 PRO A C 1
ATOM 5586 O O . PRO A 1 706 ? -20.564 -10.543 37.625 1.00 79.56 706 PRO A O 1
ATOM 5589 N N . PHE A 1 707 ? -22.415 -11.018 38.802 1.00 77.69 707 PHE A N 1
ATOM 5590 C CA . PHE A 1 707 ? -21.713 -11.563 39.965 1.00 77.69 707 PHE A CA 1
ATOM 5591 C C . PHE A 1 707 ? -20.819 -12.768 39.613 1.00 77.69 707 PHE A C 1
ATOM 5593 O O . PHE A 1 707 ? -19.666 -12.824 40.045 1.00 77.69 707 PHE A O 1
ATOM 5600 N N . ASP A 1 708 ? -21.307 -13.686 38.773 1.00 73.94 708 ASP A N 1
ATOM 5601 C CA . ASP A 1 708 ? -20.584 -14.900 38.363 1.00 73.94 708 ASP A CA 1
ATOM 5602 C C . ASP A 1 708 ? -19.440 -14.602 37.386 1.00 73.94 708 ASP A C 1
ATOM 5604 O O . ASP A 1 708 ? -18.487 -15.376 37.267 1.00 73.94 708 ASP A O 1
ATOM 5608 N N . CYS A 1 709 ? -19.520 -13.468 36.687 1.00 78.50 709 CYS A N 1
ATOM 5609 C CA . CYS A 1 709 ? -18.450 -12.970 35.825 1.00 78.50 709 CYS A CA 1
ATOM 5610 C C . CYS A 1 709 ? -17.291 -12.363 36.632 1.00 78.50 709 CYS A C 1
ATOM 5612 O O . CYS A 1 709 ? -16.171 -12.303 36.126 1.00 78.50 709 CYS A O 1
ATOM 5614 N N . GLY A 1 710 ? -17.541 -11.970 37.889 1.00 71.38 710 GLY A N 1
ATOM 5615 C CA . GLY A 1 710 ? -16.558 -11.420 38.821 1.00 71.38 710 GLY A CA 1
ATOM 5616 C C . GLY A 1 710 ? -15.327 -12.312 38.975 1.00 71.38 710 GLY A C 1
ATOM 5617 O O . GLY A 1 710 ? -15.441 -13.399 39.541 1.00 71.38 710 GLY A O 1
ATOM 5618 N N . LYS A 1 711 ? -14.152 -11.861 38.518 1.00 66.75 711 LYS A N 1
ATOM 5619 C CA . LYS A 1 711 ? -12.870 -12.572 38.732 1.00 66.75 711 LYS A CA 1
ATOM 5620 C C . LYS A 1 711 ? -12.192 -12.215 40.059 1.00 66.75 711 LYS A C 1
ATOM 5622 O O . LYS A 1 711 ? -11.444 -13.023 40.596 1.00 66.75 711 LYS A O 1
ATOM 5627 N N . LEU A 1 712 ? -12.447 -11.011 40.574 1.00 72.06 712 LEU A N 1
ATOM 5628 C CA . LEU A 1 712 ? -11.843 -10.470 41.794 1.00 72.06 712 LEU A CA 1
ATOM 5629 C C . LEU A 1 712 ? -12.848 -10.493 42.954 1.00 72.06 712 LEU A C 1
ATOM 5631 O O . LEU A 1 712 ? -13.977 -10.017 42.821 1.00 72.06 712 LEU A O 1
ATOM 5635 N N . GLU A 1 713 ? -12.418 -10.990 44.114 1.00 70.19 713 GLU A N 1
ATOM 5636 C CA . GLU A 1 713 ? -13.275 -11.165 45.299 1.00 70.19 713 GLU A CA 1
ATOM 5637 C C . GLU A 1 713 ? -13.836 -9.833 45.836 1.00 70.19 713 GLU A C 1
ATOM 5639 O O . GLU A 1 713 ? -14.959 -9.770 46.339 1.00 70.19 713 GLU A O 1
ATOM 5644 N N . ASN A 1 714 ? -13.099 -8.734 45.655 1.00 71.31 714 ASN A N 1
ATOM 5645 C CA . ASN A 1 714 ? -13.534 -7.393 46.054 1.00 71.31 714 ASN A CA 1
ATOM 5646 C C . ASN A 1 714 ? -14.702 -6.878 45.193 1.00 71.31 714 ASN A C 1
ATOM 5648 O O . ASN A 1 714 ? -15.681 -6.374 45.736 1.00 71.31 714 ASN A O 1
ATOM 5652 N N . ILE A 1 715 ? -14.665 -7.096 43.872 1.00 73.75 715 ILE A N 1
ATOM 5653 C CA . ILE A 1 715 ? -15.767 -6.738 42.958 1.00 73.75 715 ILE A CA 1
ATOM 5654 C C . ILE A 1 715 ? -17.026 -7.543 43.305 1.00 73.75 715 ILE A C 1
ATOM 5656 O O . ILE A 1 715 ? -18.132 -7.001 43.340 1.00 73.75 715 ILE A O 1
ATOM 5660 N N . ARG A 1 716 ? -16.864 -8.829 43.646 1.00 73.62 716 ARG A N 1
ATOM 5661 C CA . ARG A 1 716 ? -17.967 -9.669 44.136 1.00 73.62 716 ARG A CA 1
ATOM 5662 C C . ARG A 1 716 ? -18.557 -9.141 45.440 1.00 73.62 716 ARG A C 1
ATOM 5664 O O . ARG A 1 716 ? -19.777 -9.131 45.581 1.00 73.62 716 ARG A O 1
ATOM 5671 N N . ARG A 1 717 ? -17.728 -8.679 46.383 1.00 72.94 717 ARG A N 1
ATOM 5672 C CA . ARG A 1 717 ? -18.201 -8.054 47.631 1.00 72.94 717 ARG A CA 1
ATOM 5673 C C . ARG A 1 717 ? -19.007 -6.785 47.373 1.00 72.94 717 ARG A C 1
ATOM 5675 O O . ARG A 1 717 ? -20.071 -6.658 47.967 1.00 72.94 717 ARG A O 1
ATOM 5682 N N . ILE A 1 718 ? -18.556 -5.908 46.475 1.00 72.75 718 ILE A N 1
ATOM 5683 C CA . ILE A 1 718 ? -19.272 -4.674 46.106 1.00 72.75 718 ILE A CA 1
ATOM 5684 C C . ILE A 1 718 ? -20.632 -5.012 45.486 1.00 72.75 718 ILE A C 1
ATOM 5686 O O . ILE A 1 718 ? -21.668 -4.551 45.969 1.00 72.75 718 ILE A O 1
ATOM 5690 N N . LEU A 1 719 ? -20.651 -5.902 44.485 1.00 72.56 719 LEU A N 1
ATOM 5691 C CA . LEU A 1 719 ? -21.890 -6.364 43.854 1.00 72.56 719 LEU A CA 1
ATOM 5692 C C . LEU A 1 719 ? -22.836 -7.015 44.873 1.00 72.56 719 LEU A C 1
ATOM 5694 O O . LEU A 1 719 ? -24.033 -6.760 44.834 1.00 72.56 719 LEU A O 1
ATOM 5698 N N . LYS A 1 720 ? -22.317 -7.801 45.825 1.00 68.38 720 LYS A N 1
ATOM 5699 C CA . LYS A 1 720 ? -23.109 -8.453 46.881 1.00 68.38 720 LYS A CA 1
ATOM 5700 C C . LYS A 1 720 ? -23.647 -7.467 47.922 1.00 68.38 720 LYS A C 1
ATOM 5702 O O . LYS A 1 720 ? -24.793 -7.601 48.339 1.00 68.38 720 LYS A O 1
ATOM 5707 N N . ALA A 1 721 ? -22.849 -6.483 48.333 1.00 62.75 721 ALA A N 1
ATOM 5708 C CA . ALA A 1 721 ? -23.244 -5.457 49.299 1.00 62.75 721 ALA A CA 1
ATOM 5709 C C . ALA A 1 721 ? -24.316 -4.513 48.732 1.00 62.75 721 ALA A C 1
ATOM 5711 O O . ALA A 1 721 ? -25.201 -4.062 49.461 1.00 62.75 721 ALA A O 1
ATOM 5712 N N . ARG A 1 722 ? -24.259 -4.248 47.420 1.00 61.56 722 ARG A N 1
ATOM 5713 C CA . ARG A 1 722 ? -25.189 -3.372 46.696 1.00 61.56 722 ARG A CA 1
ATOM 5714 C C . ARG A 1 722 ? -26.319 -4.121 45.980 1.00 61.56 722 ARG A C 1
ATOM 5716 O O . ARG A 1 722 ? -27.242 -3.476 45.497 1.00 61.56 722 ARG A O 1
ATOM 5723 N N . ALA A 1 723 ? -26.341 -5.459 46.005 1.00 53.28 723 ALA A N 1
ATOM 5724 C CA . ALA A 1 723 ? -27.455 -6.305 45.547 1.00 53.28 723 ALA A CA 1
ATOM 5725 C C . ALA A 1 723 ? -28.692 -6.238 46.469 1.00 53.28 723 ALA A C 1
ATOM 5727 O O . ALA A 1 723 ? -29.398 -7.232 46.658 1.00 53.28 723 ALA A O 1
ATOM 5728 N N . ARG A 1 724 ? -28.985 -5.067 47.050 1.00 48.75 724 ARG A N 1
ATOM 5729 C CA . ARG A 1 724 ? -30.282 -4.827 47.679 1.00 48.75 724 ARG A CA 1
ATOM 5730 C C . ARG A 1 724 ? -31.326 -4.916 46.580 1.00 48.75 724 ARG A C 1
ATOM 5732 O O . ARG A 1 724 ? -31.350 -4.112 45.652 1.00 48.75 724 ARG A O 1
ATOM 5739 N N . ILE A 1 725 ? -32.155 -5.944 46.678 1.00 46.06 725 ILE A N 1
ATOM 5740 C CA . ILE A 1 725 ? -33.226 -6.198 45.734 1.00 46.06 725 ILE A CA 1
ATOM 5741 C C . ILE A 1 725 ? -34.191 -5.018 45.839 1.00 46.06 725 ILE A C 1
ATOM 5743 O O . ILE A 1 725 ? -34.924 -4.896 46.818 1.00 46.06 725 ILE A O 1
ATOM 5747 N N . SER A 1 726 ? -34.162 -4.110 44.862 1.00 43.09 726 SER A N 1
ATOM 5748 C CA . SER A 1 726 ? -35.184 -3.071 44.787 1.00 43.09 726 SER A CA 1
ATOM 5749 C C . SER A 1 726 ? -36.542 -3.755 44.614 1.00 43.09 726 SER A C 1
ATOM 5751 O O . SER A 1 726 ? -36.630 -4.797 43.957 1.00 43.09 726 SER A O 1
ATOM 5753 N N . LEU A 1 727 ? -37.613 -3.186 45.175 1.00 36.62 727 LEU A N 1
ATOM 5754 C CA . LEU A 1 727 ? -38.968 -3.723 44.998 1.00 36.62 727 LEU A CA 1
ATOM 5755 C C . LEU A 1 727 ? -39.289 -3.931 43.506 1.00 36.62 727 LEU A C 1
ATOM 5757 O O . LEU A 1 727 ? -39.926 -4.909 43.143 1.00 36.62 727 LEU A O 1
ATOM 5761 N N . LYS A 1 728 ? -38.738 -3.077 42.631 1.00 35.91 728 LYS A N 1
ATOM 5762 C CA . LYS A 1 728 ? -38.809 -3.199 41.168 1.00 35.91 728 LYS A CA 1
ATOM 5763 C C . LYS A 1 728 ? -38.071 -4.428 40.614 1.00 35.91 728 LYS A C 1
ATOM 5765 O O . LYS A 1 728 ? -38.586 -5.036 39.688 1.00 35.91 728 LYS A O 1
ATOM 5770 N N . CYS A 1 729 ? -36.924 -4.834 41.168 1.00 37.41 729 CYS A N 1
ATOM 5771 C CA . CYS A 1 729 ? -36.215 -6.070 40.789 1.00 37.41 729 CYS A CA 1
ATOM 5772 C C . CYS A 1 729 ? -36.872 -7.337 41.363 1.00 37.41 729 CYS A C 1
ATOM 5774 O O . CYS A 1 729 ? -36.850 -8.379 40.719 1.00 37.41 729 CYS A O 1
ATOM 5776 N N . LEU A 1 730 ? -37.492 -7.258 42.546 1.00 37.69 730 LEU A N 1
ATOM 5777 C CA . LEU A 1 730 ? -38.309 -8.342 43.114 1.00 37.69 730 LEU A CA 1
ATOM 5778 C C . LEU A 1 730 ? -39.572 -8.563 42.269 1.00 37.69 730 LEU A C 1
ATOM 5780 O O . LEU A 1 730 ? -39.915 -9.697 41.947 1.00 37.69 730 LEU A O 1
ATOM 5784 N N . VAL A 1 731 ? -40.186 -7.462 41.830 1.00 35.00 731 VAL A N 1
ATOM 5785 C CA . VAL A 1 731 ? -41.297 -7.435 40.875 1.00 35.00 731 VAL A CA 1
ATOM 5786 C C . VAL A 1 731 ? -40.839 -7.905 39.489 1.00 35.00 731 VAL A C 1
ATOM 5788 O O . VAL A 1 731 ? -41.521 -8.724 38.896 1.00 35.00 731 VAL A O 1
ATOM 5791 N N . ALA A 1 732 ? -39.655 -7.525 38.998 1.00 33.91 732 ALA A N 1
ATOM 5792 C CA . ALA A 1 732 ? -39.113 -8.025 37.730 1.00 33.91 732 ALA A CA 1
ATOM 5793 C C . ALA A 1 732 ? -38.763 -9.525 37.774 1.00 33.91 732 ALA A C 1
ATOM 5795 O O . ALA A 1 732 ? -39.064 -10.235 36.824 1.00 33.91 732 ALA A O 1
ATOM 5796 N N . LYS A 1 733 ? -38.218 -10.053 38.881 1.00 34.97 733 LYS A N 1
ATOM 5797 C CA . LYS A 1 733 ? -38.041 -11.506 39.094 1.00 34.97 733 LYS A CA 1
ATOM 5798 C C . LYS A 1 733 ? -39.373 -12.250 39.208 1.00 34.97 733 LYS A C 1
ATOM 5800 O O . LYS A 1 733 ? -39.489 -13.376 38.720 1.00 34.97 733 LYS A O 1
ATOM 5805 N N . ALA A 1 734 ? -40.386 -11.627 39.807 1.00 33.72 734 ALA A N 1
ATOM 5806 C CA . ALA A 1 734 ? -41.750 -12.152 39.832 1.00 33.72 734 ALA A CA 1
ATOM 5807 C C . ALA A 1 734 ? -42.411 -12.122 38.435 1.00 33.72 734 ALA A C 1
ATOM 5809 O O . ALA A 1 734 ? -43.148 -13.041 38.097 1.00 33.72 734 ALA A O 1
ATOM 5810 N N . ILE A 1 735 ? -42.082 -11.129 37.600 1.00 33.62 735 ILE A N 1
ATOM 5811 C CA . ILE A 1 735 ? -42.558 -10.972 36.212 1.00 33.62 735 ILE A CA 1
ATOM 5812 C C . ILE A 1 735 ? -41.796 -11.888 35.234 1.00 33.62 735 ILE A C 1
ATOM 5814 O O . ILE A 1 735 ? -42.373 -12.406 34.290 1.00 33.62 735 ILE A O 1
ATOM 5818 N N . VAL A 1 736 ? -40.506 -12.153 35.448 1.00 33.41 736 VAL A N 1
ATOM 5819 C CA . VAL A 1 736 ? -39.713 -13.072 34.605 1.00 33.41 736 VAL A CA 1
ATOM 5820 C C . VAL A 1 736 ? -40.057 -14.537 34.900 1.00 33.41 736 VAL A C 1
ATOM 5822 O O . VAL A 1 736 ? -39.938 -15.388 34.021 1.00 33.41 736 VAL A O 1
ATOM 5825 N N . SER A 1 737 ? -40.535 -14.843 36.111 1.00 32.78 737 SER A N 1
ATOM 5826 C CA . SER A 1 737 ? -40.977 -16.194 36.483 1.00 32.78 737 SER A CA 1
ATOM 5827 C C . SER A 1 737 ? -42.415 -16.530 36.067 1.00 32.78 737 SER A C 1
ATOM 5829 O O . SER A 1 737 ? -42.793 -17.699 36.167 1.00 32.78 737 SER A O 1
ATOM 5831 N N . LYS A 1 738 ? -43.191 -15.573 35.531 1.00 29.27 738 LYS A N 1
ATOM 5832 C CA . LYS A 1 738 ? -44.466 -15.823 34.837 1.00 29.27 738 LYS A CA 1
ATOM 5833 C C . LYS A 1 738 ? -44.743 -14.759 33.772 1.00 29.27 738 LYS A C 1
ATOM 5835 O O . LYS A 1 738 ? -44.894 -13.587 34.095 1.00 29.27 738 LYS A O 1
ATOM 5840 N N . ARG A 1 739 ? -44.892 -15.199 32.516 1.00 28.59 739 ARG A N 1
ATOM 5841 C CA . ARG A 1 739 ? -45.558 -14.422 31.462 1.00 28.59 739 ARG A CA 1
ATOM 5842 C C . ARG A 1 739 ? -46.907 -13.892 31.984 1.00 28.59 739 ARG A C 1
ATOM 5844 O O . ARG A 1 739 ? -47.681 -14.661 32.542 1.00 28.59 739 ARG A O 1
ATOM 5851 N N . GLU A 1 740 ? -47.081 -12.586 31.781 1.00 30.02 740 GLU A N 1
ATOM 5852 C CA . GLU A 1 740 ? -48.304 -11.766 31.752 1.00 30.02 740 GLU A CA 1
ATOM 5853 C C . GLU A 1 740 ? -49.221 -11.750 32.993 1.00 30.02 740 GLU A C 1
ATOM 5855 O O . GLU A 1 740 ? -49.887 -12.719 33.323 1.00 30.02 740 GLU A O 1
ATOM 5860 N N . PHE A 1 741 ? -49.245 -10.615 33.708 1.00 27.05 741 PHE A N 1
ATOM 5861 C CA . PHE A 1 741 ? -50.360 -9.648 33.767 1.00 27.05 741 PHE A CA 1
ATOM 5862 C C . PHE A 1 741 ? -49.930 -8.407 34.577 1.00 27.05 741 PHE A C 1
ATOM 5864 O O . PHE A 1 741 ? -49.136 -8.481 35.514 1.00 27.05 741 PHE A O 1
ATOM 5871 N N . GLN A 1 742 ? -50.465 -7.249 34.191 1.00 29.98 742 GLN A N 1
ATOM 5872 C CA . GLN A 1 742 ? -50.253 -5.938 34.800 1.00 29.98 742 GLN A CA 1
ATOM 5873 C C . GLN A 1 742 ? -51.295 -5.698 35.905 1.00 29.98 742 GLN A C 1
ATOM 5875 O O . GLN A 1 742 ? -52.490 -5.753 35.628 1.00 29.98 742 GLN A O 1
ATOM 5880 N N . VAL A 1 743 ? -50.863 -5.372 37.129 1.00 23.19 743 VAL A N 1
ATOM 5881 C CA . VAL A 1 743 ? -51.721 -4.732 38.144 1.00 23.19 743 VAL A CA 1
ATOM 5882 C C . VAL A 1 743 ? -50.928 -3.636 38.852 1.00 23.19 743 VAL A C 1
ATOM 5884 O O . VAL A 1 743 ? -49.836 -3.863 39.370 1.00 23.19 743 VAL A O 1
ATOM 5887 N N . VAL A 1 744 ? -51.496 -2.435 38.832 1.00 31.09 744 VAL A N 1
ATOM 5888 C CA . VAL A 1 744 ? -51.058 -1.237 39.557 1.00 31.09 744 VAL A CA 1
ATOM 5889 C C . VAL A 1 744 ? -51.582 -1.322 40.995 1.00 31.09 744 VAL A C 1
ATOM 5891 O O . VAL A 1 744 ? -52.770 -1.597 41.156 1.00 31.09 744 VAL A O 1
ATOM 5894 N N . PRO A 1 745 ? -50.775 -1.027 42.031 1.00 26.25 745 PRO A N 1
ATOM 5895 C CA . PRO A 1 745 ? -51.325 -0.595 43.308 1.00 26.25 745 PRO A CA 1
ATOM 5896 C C . PRO A 1 745 ? -50.964 0.868 43.579 1.00 26.25 745 PRO A C 1
ATOM 5898 O O . PRO A 1 745 ? -49.810 1.223 43.822 1.00 26.25 745 PRO A O 1
ATOM 5901 N N . GLU A 1 746 ? -51.998 1.701 43.539 1.00 21.69 746 GLU A N 1
ATOM 5902 C CA . GLU A 1 746 ? -52.074 2.989 44.217 1.00 21.69 746 GLU A CA 1
ATOM 5903 C C . GLU A 1 746 ? -52.332 2.768 45.724 1.00 21.69 746 GLU A C 1
ATOM 5905 O O . GLU A 1 746 ? -53.169 1.953 46.097 1.00 21.69 746 GLU A O 1
ATOM 5910 N N . LEU A 1 747 ? -51.635 3.568 46.540 1.00 22.25 747 LEU A N 1
ATOM 5911 C CA . LEU A 1 747 ? -51.979 4.068 47.886 1.00 22.25 747 LEU A CA 1
ATOM 5912 C C . LEU A 1 747 ? -52.016 3.143 49.135 1.00 22.25 747 LEU A C 1
ATOM 5914 O O . LEU A 1 747 ? -52.905 2.327 49.335 1.00 22.25 747 LEU A O 1
ATOM 5918 N N . ALA A 1 748 ? -51.067 3.477 50.028 1.00 24.48 748 ALA A N 1
ATOM 5919 C CA . ALA A 1 748 ? -51.196 3.862 51.449 1.00 24.48 748 ALA A CA 1
ATOM 5920 C C . ALA A 1 748 ? -51.745 2.881 52.508 1.00 24.48 748 ALA A C 1
ATOM 5922 O O . ALA A 1 748 ? -52.922 2.546 52.510 1.00 24.48 748 ALA A O 1
ATOM 5923 N N . ALA A 1 749 ? -50.924 2.592 53.528 1.00 23.47 749 ALA A N 1
ATOM 5924 C CA . ALA A 1 749 ? -51.082 3.139 54.888 1.00 23.47 749 ALA A CA 1
ATOM 5925 C C . ALA A 1 749 ? -49.986 2.609 55.837 1.00 23.47 749 ALA A C 1
ATOM 5927 O O . ALA A 1 749 ? -49.563 1.458 55.742 1.00 23.47 749 ALA A O 1
ATOM 5928 N N . ASP A 1 750 ? -49.549 3.489 56.735 1.00 30.95 750 ASP A N 1
ATOM 5929 C CA . ASP A 1 750 ? -48.628 3.264 57.847 1.00 30.95 750 ASP A CA 1
ATOM 5930 C C . ASP A 1 750 ? -49.107 2.189 58.835 1.00 30.95 750 ASP A C 1
ATOM 5932 O O . ASP A 1 750 ? -50.292 2.129 59.152 1.00 30.95 750 ASP A O 1
ATOM 5936 N N . SER A 1 751 ? -48.167 1.438 59.415 1.00 28.17 751 SER A N 1
ATOM 5937 C CA . SER A 1 751 ? -48.043 1.307 60.878 1.00 28.17 751 SER A CA 1
ATOM 5938 C C . SER A 1 751 ? -46.842 0.435 61.249 1.00 28.17 751 SER A C 1
ATOM 5940 O O . SER A 1 751 ? -46.715 -0.704 60.792 1.00 28.17 751 SER A O 1
ATOM 5942 N N . GLU A 1 752 ? -45.992 0.976 62.116 1.00 37.81 752 GLU A N 1
ATOM 5943 C CA . GLU A 1 752 ? -45.033 0.240 62.937 1.00 37.81 752 GLU A CA 1
ATOM 5944 C C . GLU A 1 752 ? -45.762 -0.767 63.858 1.00 37.81 752 GLU A C 1
ATOM 5946 O O . GLU A 1 752 ? -46.919 -0.566 64.220 1.00 37.81 752 GLU A O 1
ATOM 5951 N N . ASP A 1 753 ? -45.057 -1.836 64.242 1.00 36.06 753 ASP A N 1
ATOM 5952 C CA . ASP A 1 753 ? -45.429 -2.874 65.219 1.00 36.06 753 ASP A CA 1
ATOM 5953 C C . ASP A 1 753 ? -46.524 -3.904 64.864 1.00 36.06 753 ASP A C 1
ATOM 5955 O O . ASP A 1 753 ? -47.717 -3.717 65.088 1.00 36.06 753 ASP A O 1
ATOM 5959 N N . ALA A 1 754 ? -46.090 -5.128 64.529 1.00 26.97 754 ALA A N 1
ATOM 5960 C CA . ALA A 1 754 ? -46.858 -6.340 64.828 1.00 26.97 754 ALA A CA 1
ATOM 5961 C C . ALA A 1 754 ? -45.928 -7.523 65.148 1.00 26.97 754 ALA A C 1
ATOM 5963 O O . ALA A 1 754 ? -45.262 -8.092 64.283 1.00 26.97 754 ALA A O 1
ATOM 5964 N N . LYS A 1 755 ? -45.906 -7.890 66.435 1.00 30.12 755 LYS A N 1
ATOM 5965 C CA . LYS A 1 755 ? -45.349 -9.140 66.970 1.00 30.12 755 LYS A CA 1
ATOM 5966 C C . LYS A 1 755 ? -45.894 -10.351 66.203 1.00 30.12 755 LYS A C 1
ATOM 5968 O O . LYS A 1 755 ? -47.023 -10.343 65.731 1.00 30.12 755 LYS A O 1
ATOM 5973 N N . SER A 1 756 ? -45.081 -11.399 66.137 1.00 34.75 756 SER A N 1
ATOM 5974 C CA . SER A 1 756 ? -45.361 -12.721 65.569 1.00 34.75 756 SER A CA 1
ATOM 5975 C C . SER A 1 756 ? -46.776 -13.246 65.866 1.00 34.75 756 SER A C 1
ATOM 5977 O O . SER A 1 756 ? -47.025 -13.800 66.937 1.00 34.75 756 SER A O 1
ATOM 5979 N N . TYR A 1 757 ? -47.677 -13.132 64.890 1.00 33.06 757 TYR A N 1
ATOM 5980 C CA . TYR A 1 757 ? -48.929 -13.882 64.838 1.00 33.06 757 TYR A CA 1
ATOM 5981 C C . TYR A 1 757 ? -48.783 -14.974 63.778 1.00 33.06 757 TYR A C 1
ATOM 5983 O O . TYR A 1 757 ? -48.620 -14.684 62.593 1.00 33.06 757 TYR A O 1
ATOM 5991 N N . HIS A 1 758 ? -48.814 -16.239 64.196 1.00 36.28 758 HIS A N 1
ATOM 5992 C CA . HIS A 1 758 ? -48.836 -17.362 63.264 1.00 36.28 758 HIS A CA 1
ATOM 5993 C C . HIS A 1 758 ? -50.265 -17.552 62.745 1.00 36.28 758 HIS A C 1
ATOM 5995 O O . HIS A 1 758 ? -51.134 -18.076 63.442 1.00 36.28 758 HIS A O 1
ATOM 6001 N N . LEU A 1 759 ? -50.510 -17.085 61.520 1.00 34.16 759 LEU A N 1
ATOM 6002 C CA . LEU A 1 759 ? -51.723 -17.374 60.764 1.00 34.16 759 LEU A CA 1
ATOM 6003 C C . LEU A 1 759 ? -51.612 -18.808 60.220 1.00 34.16 759 LEU A C 1
ATOM 6005 O O . LEU A 1 759 ? -50.667 -19.109 59.494 1.00 34.16 759 LEU A O 1
ATOM 6009 N N . TYR A 1 760 ? -52.554 -19.690 60.560 1.00 38.56 760 TYR A N 1
ATOM 6010 C CA . TYR A 1 760 ? -52.607 -21.047 60.005 1.00 38.56 760 TYR A CA 1
ATOM 6011 C C . TYR A 1 760 ? -53.802 -21.159 59.054 1.00 38.56 760 TYR A C 1
ATOM 6013 O O . TYR A 1 760 ? -54.954 -20.958 59.453 1.00 38.56 760 TYR A O 1
ATOM 6021 N N . ILE A 1 761 ? -53.538 -21.485 57.789 1.00 42.34 761 ILE A N 1
ATOM 6022 C CA . ILE A 1 761 ? -54.569 -21.827 56.800 1.00 42.34 761 ILE A CA 1
ATOM 6023 C C . ILE A 1 761 ? -54.734 -23.341 56.881 1.00 42.34 761 ILE A C 1
ATOM 6025 O O . ILE A 1 761 ? -53.865 -24.075 56.414 1.00 42.34 761 ILE A O 1
ATOM 6029 N N . SER A 1 762 ? -55.780 -23.803 57.570 1.00 40.31 762 SER A N 1
ATOM 6030 C CA . SER A 1 762 ? -55.857 -25.206 57.987 1.00 40.31 762 SER A CA 1
ATOM 6031 C C . SER A 1 762 ? -56.607 -26.123 57.031 1.00 40.31 762 SER A C 1
ATOM 6033 O O . SER A 1 762 ? -56.150 -27.245 56.901 1.00 40.31 762 SER A O 1
ATOM 6035 N N . ASP A 1 763 ? -57.664 -25.706 56.319 1.00 44.91 763 ASP A N 1
ATOM 6036 C CA . ASP A 1 763 ? -58.415 -26.650 55.469 1.00 44.91 763 ASP A CA 1
ATOM 6037 C C . ASP A 1 763 ? -59.265 -25.997 54.366 1.00 44.91 763 ASP A C 1
ATOM 6039 O O . ASP A 1 763 ? -59.784 -24.887 54.510 1.00 44.91 763 ASP A O 1
ATOM 6043 N N . ILE A 1 764 ? -59.443 -26.730 53.260 1.00 45.62 764 ILE A N 1
ATOM 6044 C CA . ILE A 1 764 ? -60.308 -26.375 52.126 1.00 45.62 764 ILE A CA 1
ATOM 6045 C C . ILE A 1 764 ? -61.626 -27.150 52.266 1.00 45.62 764 ILE A C 1
ATOM 6047 O O . ILE A 1 764 ? -61.631 -28.376 52.191 1.00 45.62 764 ILE A O 1
ATOM 6051 N N . ALA A 1 765 ? -62.756 -26.461 52.435 1.00 39.84 765 ALA A N 1
ATOM 6052 C CA . ALA A 1 765 ? -64.072 -27.092 52.324 1.00 39.84 765 ALA A CA 1
ATOM 6053 C C . ALA A 1 765 ? -64.470 -27.117 50.837 1.00 39.84 765 ALA A C 1
ATOM 6055 O O . ALA A 1 765 ? -64.743 -26.067 50.255 1.00 39.84 765 ALA A O 1
ATOM 6056 N N . MET A 1 766 ? -64.420 -28.291 50.201 1.00 45.84 766 MET A N 1
ATOM 6057 C CA . MET A 1 766 ? -64.551 -28.433 48.744 1.00 45.84 766 MET A CA 1
ATOM 6058 C C . MET A 1 766 ? -65.871 -29.065 48.292 1.00 45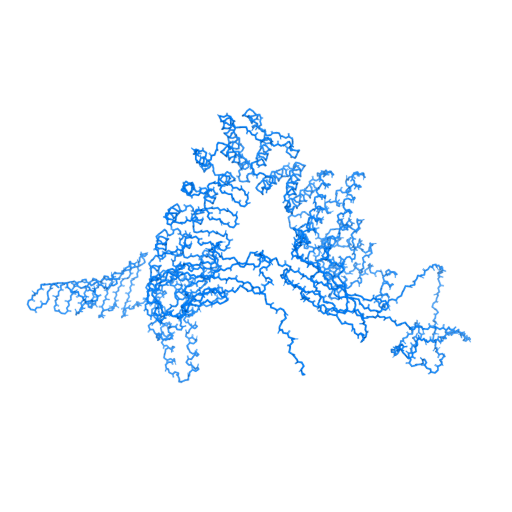.84 766 MET A C 1
ATOM 6060 O O . MET A 1 766 ? -66.367 -30.010 48.902 1.00 45.84 766 MET A O 1
ATOM 6064 N N . GLU A 1 767 ? -66.357 -28.614 47.133 1.00 40.75 767 GLU A N 1
ATOM 6065 C CA . GLU A 1 767 ? -67.178 -29.427 46.233 1.00 40.75 767 GLU A CA 1
ATOM 6066 C C . GLU A 1 767 ? -66.313 -30.531 45.595 1.00 40.75 767 GLU A C 1
ATOM 6068 O O . GLU A 1 767 ? -65.160 -30.313 45.225 1.00 40.75 767 GLU A O 1
ATOM 6073 N N . HIS A 1 768 ? -66.877 -31.730 45.438 1.00 41.62 768 HIS A N 1
ATOM 6074 C CA . HIS A 1 768 ? -66.182 -32.997 45.151 1.00 41.62 768 HIS A CA 1
ATOM 6075 C C . HIS A 1 768 ? -65.240 -33.052 43.920 1.00 41.62 768 HIS A C 1
ATOM 6077 O O . HIS A 1 768 ? -64.533 -34.047 43.759 1.00 41.62 768 HIS A O 1
ATOM 6083 N N . LYS A 1 769 ? -65.185 -32.029 43.053 1.00 44.97 769 LYS A N 1
ATOM 6084 C CA . LYS A 1 769 ? -64.340 -32.014 41.838 1.00 44.97 769 LYS A CA 1
ATOM 6085 C C . LYS A 1 769 ? -63.019 -31.240 41.970 1.00 44.97 769 LYS A C 1
ATOM 6087 O O . LYS A 1 769 ? -62.094 -31.525 41.215 1.00 44.97 769 LYS A O 1
ATOM 6092 N N . SER A 1 770 ? -62.868 -30.322 42.929 1.00 46.84 770 SER A N 1
ATOM 6093 C CA . SER A 1 770 ? -61.678 -29.451 43.045 1.00 46.84 770 SER A CA 1
ATOM 6094 C C . SER A 1 770 ? -60.516 -30.045 43.862 1.00 46.84 770 SER A C 1
ATOM 6096 O O . SER A 1 770 ? -59.390 -29.549 43.773 1.00 46.84 770 SER A O 1
ATOM 6098 N N . VAL A 1 771 ? -60.736 -31.161 44.576 1.00 45.81 771 VAL A N 1
ATOM 6099 C CA . VAL A 1 771 ? -59.742 -31.817 45.466 1.00 45.81 771 VAL A CA 1
ATOM 6100 C C . VAL A 1 771 ? -58.555 -32.410 44.697 1.00 45.81 771 VAL A C 1
ATOM 6102 O O . VAL A 1 771 ? -57.464 -32.580 45.238 1.00 45.81 771 VAL A O 1
ATOM 6105 N N . THR A 1 772 ? -58.736 -32.713 43.413 1.00 49.19 772 THR A N 1
ATOM 6106 C CA . THR A 1 772 ? -57.725 -33.423 42.613 1.00 49.19 772 THR A CA 1
ATOM 6107 C C . THR A 1 772 ? -56.762 -32.503 41.853 1.00 49.19 772 THR A C 1
ATOM 6109 O O . THR A 1 772 ? -55.755 -32.992 41.339 1.00 49.19 772 THR A O 1
ATOM 6112 N N . ILE A 1 773 ? -57.023 -31.188 41.810 1.00 51.06 773 ILE A N 1
ATOM 6113 C CA . ILE A 1 773 ? -56.308 -30.237 40.937 1.00 51.06 773 ILE A CA 1
ATOM 6114 C C . ILE A 1 773 ? -55.396 -29.277 41.720 1.00 51.06 773 ILE A C 1
ATOM 6116 O O . ILE A 1 773 ? -54.405 -28.818 41.160 1.00 51.06 773 ILE A O 1
ATOM 6120 N N . TYR A 1 774 ? -55.636 -29.023 43.014 1.00 55.88 774 TYR A N 1
ATOM 6121 C CA . TYR A 1 774 ? -54.871 -28.039 43.800 1.00 55.88 774 TYR A CA 1
ATOM 6122 C C . TYR A 1 774 ? -54.373 -28.586 45.149 1.00 55.88 774 TYR A C 1
ATOM 6124 O O . TYR A 1 774 ? -54.946 -29.515 45.711 1.00 55.88 774 TYR A O 1
ATOM 6132 N N . SER A 1 775 ? -53.316 -27.984 45.699 1.00 53.72 775 SER A N 1
ATOM 6133 C CA . SER A 1 775 ? -52.862 -28.163 47.086 1.00 53.72 775 SER A CA 1
ATOM 6134 C C . SER A 1 775 ? -52.461 -26.819 47.685 1.00 53.72 775 SER A C 1
ATOM 6136 O O . SER A 1 775 ? -51.788 -26.050 47.004 1.00 53.72 775 SER A O 1
ATOM 6138 N N . VAL A 1 776 ? -52.821 -26.544 48.938 1.00 53.78 776 VAL A N 1
ATOM 6139 C CA . VAL A 1 776 ? -52.515 -25.271 49.611 1.00 53.78 776 VAL A CA 1
ATOM 6140 C C . VAL A 1 776 ? -51.458 -25.489 50.692 1.00 53.78 776 VAL A C 1
ATOM 6142 O O . VAL A 1 776 ? -51.561 -26.420 51.486 1.00 53.78 776 VAL A O 1
ATOM 6145 N N . GLU A 1 777 ? -50.419 -24.658 50.699 1.00 51.88 777 GLU A N 1
ATOM 6146 C CA . GLU A 1 777 ? -49.321 -24.716 51.667 1.00 51.88 777 GLU A CA 1
ATOM 6147 C C . GLU A 1 777 ? -49.684 -23.914 52.936 1.00 51.88 777 GLU A C 1
ATOM 6149 O O . GLU A 1 777 ? -49.891 -22.701 52.887 1.00 51.88 777 GLU A O 1
ATOM 6154 N N . GLY A 1 778 ? -49.794 -24.600 54.081 1.00 45.31 778 GLY A N 1
ATOM 6155 C CA . GLY A 1 778 ? -50.510 -24.107 55.273 1.00 45.31 778 GLY A CA 1
ATOM 6156 C C . GLY A 1 778 ? -49.919 -22.904 56.027 1.00 45.31 778 GLY A C 1
ATOM 6157 O O . GLY A 1 778 ? -50.632 -22.295 56.822 1.00 45.31 778 GLY A O 1
ATOM 6158 N N . LEU A 1 779 ? -48.653 -22.537 55.786 1.00 42.19 779 LEU A N 1
ATOM 6159 C CA . LEU A 1 779 ? -47.990 -21.372 56.410 1.00 42.19 779 LEU A CA 1
ATOM 6160 C C . LEU A 1 779 ? -47.866 -20.165 55.467 1.00 42.19 779 LEU A C 1
ATOM 6162 O O . LEU A 1 779 ? -47.744 -19.036 55.930 1.00 42.19 779 LEU A O 1
ATOM 6166 N N . SER A 1 780 ? -47.869 -20.398 54.153 1.00 50.34 780 SER A N 1
ATOM 6167 C CA . SER A 1 780 ? -47.615 -19.379 53.125 1.00 50.34 780 SER A CA 1
ATOM 6168 C C . SER A 1 780 ? -48.874 -18.983 52.350 1.00 50.34 780 SER A C 1
ATOM 6170 O O . SER A 1 780 ? -48.890 -17.943 51.697 1.00 50.34 780 SER A O 1
ATOM 6172 N N . GLY A 1 781 ? -49.919 -19.818 52.387 1.00 48.84 781 GLY A N 1
ATOM 6173 C CA . GLY A 1 781 ? -51.130 -19.638 51.589 1.00 48.84 781 GLY A CA 1
ATOM 6174 C C . GLY A 1 781 ? -50.941 -19.906 50.096 1.00 48.84 781 GLY A C 1
ATOM 6175 O O . GLY A 1 781 ? -51.852 -19.636 49.315 1.00 48.84 781 GLY A O 1
ATOM 6176 N N . TYR A 1 782 ? -49.794 -20.455 49.672 1.00 50.06 782 TYR A N 1
ATOM 6177 C CA . TYR A 1 782 ? -49.555 -20.768 48.264 1.00 50.06 782 TYR A CA 1
ATOM 6178 C C . TYR A 1 782 ? -50.460 -21.905 47.783 1.00 50.06 782 TYR A C 1
ATOM 6180 O O . TYR A 1 782 ? -50.371 -23.034 48.266 1.00 50.06 782 TYR A O 1
ATOM 6188 N N . ILE A 1 783 ? -51.280 -21.623 46.769 1.00 55.34 783 ILE A N 1
ATOM 6189 C CA . ILE A 1 783 ? -52.055 -22.627 46.034 1.00 55.34 783 ILE A CA 1
ATOM 6190 C C . ILE A 1 783 ? -51.176 -23.178 44.903 1.00 55.34 783 ILE A C 1
ATOM 6192 O O . ILE A 1 783 ? -50.856 -22.473 43.946 1.00 55.34 783 ILE A O 1
ATOM 6196 N N . ARG A 1 784 ? -50.770 -24.445 45.001 1.00 54.25 784 ARG A N 1
ATOM 6197 C CA . ARG A 1 784 ? -50.048 -25.177 43.950 1.00 54.25 784 ARG A CA 1
ATOM 6198 C C . ARG A 1 784 ? -51.004 -26.020 43.117 1.00 54.25 784 ARG A C 1
ATOM 6200 O O . ARG A 1 784 ? -51.883 -26.683 43.659 1.00 54.25 784 ARG A O 1
ATOM 6207 N N . LEU A 1 785 ? -50.781 -26.034 41.806 1.00 52.16 785 LEU A N 1
ATOM 6208 C CA . LEU A 1 785 ? -51.443 -26.947 40.877 1.00 52.16 785 LEU A CA 1
ATOM 6209 C C . LEU A 1 785 ? -50.862 -28.361 41.021 1.00 52.16 785 LEU A C 1
ATOM 6211 O O . LEU A 1 785 ? -49.645 -28.532 41.011 1.00 52.16 785 LEU A O 1
ATOM 6215 N N . ARG A 1 786 ? -51.725 -29.372 41.112 1.00 50.53 786 ARG A N 1
ATOM 6216 C CA . ARG A 1 786 ? -51.373 -30.800 41.058 1.00 50.53 786 ARG A CA 1
ATOM 6217 C C . ARG A 1 786 ? -51.519 -31.401 39.657 1.00 50.53 786 ARG A C 1
ATOM 6219 O O . ARG A 1 786 ? -50.903 -32.429 39.393 1.00 50.53 786 ARG A O 1
ATOM 6226 N N . ARG A 1 787 ? -52.323 -30.797 38.773 1.00 51.94 787 ARG A N 1
ATOM 6227 C CA . ARG A 1 787 ? -52.574 -31.248 37.387 1.00 51.94 787 ARG A CA 1
ATOM 6228 C C . ARG A 1 787 ? -52.762 -30.049 36.454 1.00 51.94 787 ARG A C 1
ATOM 6230 O O . ARG A 1 787 ? -53.221 -29.013 36.918 1.00 51.94 787 ARG A O 1
ATOM 6237 N N . SER A 1 788 ? -52.403 -30.188 35.175 1.00 47.81 788 SER A N 1
ATOM 6238 C CA . SER A 1 788 ? -52.605 -29.161 34.139 1.00 47.81 788 SER A CA 1
ATOM 6239 C C . SER A 1 788 ? -54.091 -28.921 33.856 1.00 47.81 788 SER A C 1
ATOM 6241 O O . SER A 1 788 ? -54.903 -29.834 33.995 1.00 47.81 788 SER A O 1
ATOM 6243 N N . PHE A 1 789 ? -54.437 -27.696 33.457 1.00 54.41 789 PHE A N 1
ATOM 6244 C CA . PHE A 1 789 ? -55.786 -27.360 33.005 1.00 54.41 789 PHE A CA 1
ATOM 6245 C C . PHE A 1 789 ? -56.006 -27.778 31.555 1.00 54.41 789 PHE A C 1
ATOM 6247 O O . PHE A 1 789 ? -55.086 -27.691 30.746 1.00 54.41 789 PHE A O 1
ATOM 6254 N N . ASP A 1 790 ? -57.237 -28.168 31.247 1.00 53.97 790 ASP A N 1
ATOM 6255 C CA . ASP A 1 790 ? -57.726 -28.388 29.891 1.00 53.97 790 ASP A CA 1
ATOM 6256 C C . ASP A 1 790 ? -58.891 -27.412 29.657 1.00 53.97 790 ASP A C 1
ATOM 6258 O O . ASP A 1 790 ? -59.924 -27.496 30.332 1.00 53.97 790 ASP A O 1
ATOM 6262 N N . TYR A 1 791 ? -58.674 -26.419 28.787 1.00 52.47 791 TYR A N 1
ATOM 6263 C CA . TYR A 1 791 ? -59.641 -25.349 28.520 1.00 52.47 791 TYR A CA 1
ATOM 6264 C C . TYR A 1 791 ? -60.932 -25.895 27.897 1.00 52.47 791 TYR A C 1
ATOM 6266 O O . TYR A 1 791 ? -62.013 -25.401 28.224 1.00 52.47 791 TYR A O 1
ATOM 6274 N N . ASP A 1 792 ? -60.831 -26.956 27.091 1.00 47.22 792 ASP A N 1
ATOM 6275 C CA . ASP A 1 792 ? -61.967 -27.558 26.387 1.00 47.22 792 ASP A CA 1
ATOM 6276 C C . ASP A 1 792 ? -62.888 -28.348 27.333 1.00 47.22 792 ASP A C 1
ATOM 6278 O O . ASP A 1 792 ? -64.037 -28.645 27.002 1.00 47.22 792 ASP A O 1
ATOM 6282 N N . VAL A 1 793 ? -62.411 -28.649 28.547 1.00 54.03 793 VAL A N 1
ATOM 6283 C CA . VAL A 1 793 ? -63.163 -29.381 29.574 1.00 54.03 793 VAL A CA 1
ATOM 6284 C C . VAL A 1 793 ? -63.900 -28.440 30.529 1.00 54.03 793 VAL A C 1
ATOM 6286 O O . VAL A 1 793 ? -65.056 -28.700 30.868 1.00 54.03 793 VAL A O 1
ATOM 6289 N N . GLN A 1 794 ? -63.258 -27.365 31.005 1.00 49.94 794 GLN A N 1
ATOM 6290 C CA . GLN A 1 794 ? -63.884 -26.412 31.929 1.00 49.94 794 GLN A CA 1
ATOM 6291 C C . GLN A 1 794 ? -63.120 -25.077 31.973 1.00 49.94 794 GLN A C 1
ATOM 6293 O O . GLN A 1 794 ? -61.950 -25.030 32.348 1.00 49.94 794 GLN A O 1
ATOM 6298 N N . SER A 1 795 ? -63.808 -23.975 31.659 1.00 48.66 795 SER A N 1
ATOM 6299 C CA . SER A 1 795 ? -63.211 -22.640 31.481 1.00 48.66 795 SER A CA 1
ATOM 6300 C C . SER A 1 795 ? -63.100 -21.795 32.760 1.00 48.66 795 SER A C 1
ATOM 6302 O O . SER A 1 795 ? -62.439 -20.751 32.753 1.00 48.66 795 SER A O 1
ATOM 6304 N N . SER A 1 796 ? -63.704 -22.224 33.875 1.00 53.75 796 SER A N 1
ATOM 6305 C CA . SER A 1 796 ? -63.569 -21.546 35.170 1.00 53.75 796 SER A CA 1
ATOM 6306 C C . SER A 1 796 ? -63.803 -22.441 36.395 1.00 53.75 796 SER A C 1
ATOM 6308 O O . SER A 1 796 ? -64.476 -23.471 36.326 1.00 53.75 796 SER A O 1
ATOM 6310 N N . TYR A 1 797 ? -63.238 -22.037 37.538 1.00 58.94 797 TYR A N 1
ATOM 6311 C CA . TYR A 1 797 ? -63.295 -22.747 38.820 1.00 58.94 797 TYR A CA 1
ATOM 6312 C C . TYR A 1 797 ? -63.572 -21.783 39.980 1.00 58.94 797 TYR A C 1
ATOM 6314 O O . TYR A 1 797 ? -63.090 -20.651 39.984 1.00 58.94 797 TYR A O 1
ATOM 6322 N N . TRP A 1 798 ? -64.294 -22.259 40.997 1.00 52.41 798 TRP A N 1
ATOM 6323 C CA . TRP A 1 798 ? -64.485 -21.570 42.277 1.00 52.41 798 TRP A CA 1
ATOM 6324 C C . TRP A 1 798 ? -63.748 -22.316 43.391 1.00 52.41 798 TRP A C 1
ATOM 6326 O O . TRP A 1 798 ? -63.830 -23.542 43.485 1.00 52.41 798 TRP A O 1
ATOM 6336 N N . LEU A 1 799 ? -63.028 -21.585 44.241 1.00 56.62 799 LEU A N 1
ATOM 6337 C CA . LEU A 1 799 ? -62.236 -22.150 45.331 1.00 56.62 799 LEU A CA 1
ATOM 6338 C C . LEU A 1 799 ? -62.525 -21.407 46.640 1.00 56.62 799 LEU A C 1
ATOM 6340 O O . LEU A 1 799 ? -62.347 -20.198 46.717 1.00 56.62 799 LEU A O 1
ATOM 6344 N N . THR A 1 800 ? -62.970 -22.121 47.675 1.00 51.94 800 THR A N 1
ATOM 6345 C CA . THR A 1 800 ? -63.292 -21.537 48.988 1.00 51.94 800 THR A CA 1
ATOM 6346 C C . THR A 1 800 ? -62.173 -21.841 49.981 1.00 51.94 800 THR A C 1
ATOM 6348 O O . THR A 1 800 ? -61.971 -22.997 50.348 1.00 51.94 800 THR A O 1
ATOM 6351 N N . LEU A 1 801 ? -61.440 -20.821 50.426 1.00 53.41 801 LEU A N 1
ATOM 6352 C CA . LEU A 1 801 ? -60.372 -20.949 51.422 1.00 53.41 801 LEU A CA 1
ATOM 6353 C C . LEU A 1 801 ? -60.892 -20.565 52.810 1.00 53.41 801 LEU A C 1
ATOM 6355 O O . LEU A 1 801 ? -61.600 -19.567 52.945 1.00 53.41 801 LEU A O 1
ATOM 6359 N N . ARG A 1 802 ? -60.512 -21.324 53.844 1.00 50.69 802 ARG A N 1
ATOM 6360 C CA . ARG A 1 802 ? -60.836 -21.037 55.249 1.00 50.69 802 ARG A CA 1
ATOM 6361 C C . ARG A 1 802 ? -59.568 -20.693 56.023 1.00 50.69 802 ARG A C 1
ATOM 6363 O O . ARG A 1 802 ? -58.598 -21.447 56.001 1.00 50.69 802 ARG A O 1
ATOM 6370 N N . THR A 1 803 ? -59.584 -19.576 56.740 1.00 49.00 803 THR A N 1
ATOM 6371 C CA . THR A 1 803 ? -58.503 -19.187 57.651 1.00 49.00 803 THR A CA 1
ATOM 6372 C C . THR A 1 803 ? -58.911 -19.443 59.098 1.00 49.00 803 THR A C 1
ATOM 6374 O O . THR A 1 803 ? -60.074 -19.273 59.475 1.00 49.00 803 THR A O 1
ATOM 6377 N N . THR A 1 804 ? -57.949 -19.886 59.909 1.00 48.75 804 THR A N 1
ATOM 6378 C CA . THR A 1 804 ? -58.135 -20.209 61.329 1.00 48.75 804 THR A CA 1
ATOM 6379 C C . THR A 1 804 ? -57.149 -19.454 62.190 1.00 48.75 804 THR A C 1
ATOM 6381 O O . THR A 1 804 ? -55.942 -19.528 61.963 1.00 48.75 804 THR A O 1
ATOM 6384 N N . ILE A 1 805 ? -57.657 -18.798 63.229 1.00 48.09 805 ILE A N 1
ATOM 6385 C CA . ILE A 1 805 ? -56.824 -18.218 64.281 1.00 48.09 805 ILE A CA 1
ATOM 6386 C C . ILE A 1 805 ? -56.979 -19.097 65.527 1.00 48.09 805 ILE A C 1
ATOM 6388 O O . ILE A 1 805 ? -58.080 -19.224 66.073 1.00 48.09 805 ILE A O 1
ATOM 6392 N N . PHE A 1 806 ? -55.887 -19.737 65.956 1.00 44.16 806 PHE A N 1
ATOM 6393 C CA . PHE A 1 806 ? -55.867 -20.578 67.155 1.00 44.16 806 PHE A CA 1
ATOM 6394 C C . PHE A 1 806 ? -55.695 -19.721 68.410 1.00 44.16 806 PHE A C 1
ATOM 6396 O O . PHE A 1 806 ? -54.585 -19.484 68.876 1.00 44.16 806 PHE A O 1
ATOM 6403 N N . ASN A 1 807 ? -56.826 -19.306 68.978 1.00 52.72 807 ASN A N 1
ATOM 6404 C CA . ASN A 1 807 ? -56.915 -18.739 70.323 1.00 52.72 807 ASN A CA 1
ATOM 6405 C C . ASN A 1 807 ? -57.765 -19.684 71.197 1.00 52.72 807 ASN A C 1
ATOM 6407 O O . ASN A 1 807 ? -58.364 -20.629 70.683 1.00 52.72 807 ASN A O 1
ATOM 6411 N N . ALA A 1 808 ? -57.898 -19.409 72.503 1.00 43.72 808 ALA A N 1
ATOM 6412 C CA . ALA A 1 808 ? -58.721 -20.202 73.439 1.00 43.72 808 ALA A CA 1
ATOM 6413 C C . ALA A 1 808 ? -60.197 -20.398 73.000 1.00 43.72 808 ALA A C 1
ATOM 6415 O O . ALA A 1 808 ? -60.912 -21.221 73.570 1.00 43.72 808 ALA A O 1
ATOM 6416 N N . ARG A 1 809 ? -60.651 -19.671 71.967 1.00 45.19 809 ARG A N 1
ATOM 6417 C CA . ARG A 1 809 ? -61.814 -19.998 71.132 1.00 45.19 809 ARG A CA 1
ATOM 6418 C C . ARG A 1 809 ? -61.408 -19.894 69.650 1.00 45.19 809 ARG A C 1
ATOM 6420 O O . ARG A 1 809 ? -60.948 -18.820 69.259 1.00 45.19 809 ARG A O 1
ATOM 6427 N N . PRO A 1 810 ? -61.565 -20.946 68.827 1.00 50.19 810 PRO A N 1
ATOM 6428 C CA . PRO A 1 810 ? -61.190 -20.883 67.417 1.00 50.19 810 PRO A CA 1
ATOM 6429 C C . PRO A 1 810 ? -62.147 -19.962 66.642 1.00 50.19 810 PRO A C 1
ATOM 6431 O O . PRO A 1 810 ? -63.365 -20.137 66.694 1.00 50.19 810 PRO A O 1
ATOM 6434 N N . GLN A 1 811 ? -61.590 -18.978 65.929 1.00 50.06 811 GLN A N 1
ATOM 6435 C CA . GLN A 1 811 ? -62.321 -18.109 64.997 1.00 50.06 811 GLN A CA 1
ATOM 6436 C C . GLN A 1 811 ? -62.006 -18.502 63.549 1.00 50.06 811 GLN A C 1
ATOM 6438 O O . GLN A 1 811 ? -60.870 -18.867 63.232 1.00 50.06 811 GLN A O 1
ATOM 6443 N N . PHE A 1 812 ? -63.017 -18.420 62.679 1.00 51.81 812 PHE A N 1
ATOM 6444 C CA . PHE A 1 812 ? -62.942 -18.839 61.279 1.00 51.81 812 PHE A CA 1
ATOM 6445 C C . PHE A 1 812 ? -63.399 -17.716 60.346 1.00 51.81 812 PHE A C 1
ATOM 6447 O O . PHE A 1 812 ? -64.404 -17.065 60.625 1.00 51.81 812 PHE A O 1
ATOM 6454 N N . SER A 1 813 ? -62.712 -17.545 59.217 1.00 47.03 813 SER A N 1
ATOM 6455 C CA . SER A 1 813 ? -63.159 -16.700 58.101 1.00 47.03 813 SER A CA 1
ATOM 6456 C C . SER A 1 813 ? -63.046 -17.468 56.782 1.00 47.03 813 SER A C 1
ATOM 6458 O O . SER A 1 813 ? -62.191 -18.347 56.657 1.00 47.03 813 SER A O 1
ATOM 6460 N N . HIS A 1 814 ? -63.919 -17.167 55.818 1.00 50.41 814 HIS A N 1
ATOM 6461 C CA . HIS A 1 814 ? -63.953 -17.808 54.500 1.00 50.41 814 HIS A CA 1
ATOM 6462 C C . HIS A 1 814 ? -63.744 -16.770 53.393 1.00 50.41 814 HIS A C 1
ATOM 6464 O O . HIS A 1 814 ? -64.248 -15.653 53.492 1.00 50.41 814 HIS A O 1
ATOM 6470 N N . ILE A 1 815 ? -63.049 -17.154 52.321 1.00 51.28 815 ILE A N 1
ATOM 6471 C CA . ILE A 1 815 ? -62.903 -16.350 51.102 1.00 51.28 815 ILE A CA 1
ATOM 6472 C C . ILE A 1 815 ? -63.139 -17.221 49.865 1.00 51.28 815 ILE A C 1
ATOM 6474 O O . ILE A 1 815 ? -62.624 -18.336 49.778 1.00 51.28 815 ILE A O 1
ATOM 6478 N N . HIS A 1 816 ? -63.925 -16.718 48.913 1.00 50.03 816 HIS A N 1
ATOM 6479 C CA . HIS A 1 816 ? -64.183 -17.375 47.631 1.00 50.03 816 HIS A CA 1
ATOM 6480 C C . HIS A 1 816 ? -63.281 -16.776 46.546 1.00 50.03 816 HIS A C 1
ATOM 6482 O O . HIS A 1 816 ? -63.231 -15.561 46.373 1.00 50.03 816 HIS A O 1
ATOM 6488 N N . VAL A 1 817 ? -62.580 -17.630 45.807 1.00 51.38 817 VAL A N 1
ATOM 6489 C CA . VAL A 1 817 ? -61.641 -17.276 44.741 1.00 51.38 817 VAL A CA 1
ATOM 6490 C C . VAL A 1 817 ? -62.184 -17.816 43.422 1.00 51.38 817 VAL A C 1
ATOM 6492 O O . VAL A 1 817 ? -62.365 -19.024 43.274 1.00 51.38 817 VAL A O 1
ATOM 6495 N N . TYR A 1 818 ? -62.443 -16.924 42.468 1.00 50.66 818 TYR A N 1
ATOM 6496 C CA . TYR A 1 818 ? -62.851 -17.272 41.107 1.00 50.66 818 TYR A CA 1
ATOM 6497 C C . TYR A 1 818 ? -61.631 -17.321 40.185 1.00 50.66 818 TYR A C 1
ATOM 6499 O O . TYR A 1 818 ? -60.841 -16.379 40.148 1.00 50.66 818 TYR A O 1
ATOM 6507 N N . ILE A 1 819 ? -61.477 -18.409 39.436 1.00 55.81 819 ILE A N 1
ATOM 6508 C CA . ILE A 1 819 ? -60.362 -18.637 38.515 1.00 55.81 819 ILE A CA 1
ATOM 6509 C C . ILE A 1 819 ? -60.942 -18.826 37.114 1.00 55.81 819 ILE A C 1
ATOM 6511 O O . ILE A 1 819 ? -61.630 -19.812 36.874 1.00 55.81 819 ILE A O 1
ATOM 6515 N N . SER A 1 820 ? -60.659 -17.910 36.186 1.00 44.44 820 SER A N 1
ATOM 6516 C CA . SER A 1 820 ? -61.026 -18.029 34.767 1.00 44.44 820 SER A CA 1
ATOM 6517 C C . SER A 1 820 ? -59.801 -18.359 33.917 1.00 44.44 820 SER A C 1
ATOM 6519 O O . SER A 1 820 ? -58.783 -17.677 34.040 1.00 44.44 820 SER A O 1
ATOM 6521 N N . ILE A 1 821 ? -59.905 -19.347 33.031 1.00 55.66 821 ILE A N 1
ATOM 6522 C CA . ILE A 1 821 ? -58.836 -19.728 32.098 1.00 55.66 821 ILE A CA 1
ATOM 6523 C C . ILE A 1 821 ? -59.064 -18.982 30.776 1.00 55.66 821 ILE A C 1
ATOM 6525 O O . ILE A 1 821 ? -60.185 -18.963 30.269 1.00 55.66 821 ILE A O 1
ATOM 6529 N N . ARG A 1 822 ? -58.025 -18.342 30.225 1.00 46.44 822 ARG A N 1
ATOM 6530 C CA . ARG A 1 822 ? -58.061 -17.683 28.907 1.00 46.44 822 ARG A CA 1
ATOM 6531 C C . ARG A 1 822 ? -57.237 -18.497 27.912 1.00 46.44 822 ARG A C 1
ATOM 6533 O O . ARG A 1 822 ? -56.138 -18.922 28.252 1.00 46.44 822 ARG A O 1
ATOM 6540 N N . ASN A 1 823 ? -57.791 -18.724 26.722 1.00 50.41 823 ASN A N 1
ATOM 6541 C CA . ASN A 1 823 ? -57.099 -19.387 25.622 1.00 50.41 823 ASN A CA 1
ATOM 6542 C C . ASN A 1 823 ? -56.356 -18.321 24.798 1.00 50.41 823 ASN A C 1
ATOM 6544 O O . ASN A 1 823 ? -57.000 -17.519 24.124 1.00 50.41 823 ASN A O 1
ATOM 6548 N N . GLU A 1 824 ? -55.031 -18.254 24.921 1.00 51.81 824 GLU A N 1
ATOM 6549 C CA . GLU A 1 824 ? -54.178 -17.289 24.216 1.00 51.81 824 GLU A CA 1
ATOM 6550 C C . GLU A 1 824 ? -53.313 -18.030 23.194 1.00 51.81 824 GLU A C 1
ATOM 6552 O O . GLU A 1 824 ? -52.617 -18.986 23.555 1.00 51.81 824 GLU A O 1
ATOM 6557 N N . ASN A 1 825 ? -53.346 -17.573 21.935 1.00 55.88 825 ASN A N 1
ATOM 6558 C CA . ASN A 1 825 ? -52.465 -18.079 20.885 1.00 55.88 825 ASN A CA 1
ATOM 6559 C C . ASN A 1 825 ? -51.001 -17.841 21.298 1.00 55.88 825 ASN A C 1
ATOM 6561 O O . ASN A 1 825 ? -50.579 -16.701 21.489 1.00 55.88 825 ASN A O 1
ATOM 6565 N N . ASN A 1 826 ? -50.246 -18.922 21.492 1.00 55.91 826 ASN A N 1
ATOM 6566 C CA . ASN A 1 826 ? -48.883 -18.907 22.032 1.00 55.91 826 ASN A CA 1
ATOM 6567 C C . ASN A 1 826 ? -47.827 -19.379 21.022 1.00 55.91 826 ASN A C 1
ATOM 6569 O O . ASN A 1 826 ? -46.643 -19.490 21.375 1.00 55.91 826 ASN A O 1
ATOM 6573 N N . PHE A 1 827 ? -48.231 -19.676 19.788 1.00 58.81 827 PHE A N 1
ATOM 6574 C CA . PHE A 1 827 ? -47.351 -20.212 18.762 1.00 58.81 827 PHE A CA 1
ATOM 6575 C C . PHE A 1 827 ? -47.120 -19.149 17.693 1.00 58.81 827 PHE A C 1
ATOM 6577 O O . PHE A 1 827 ? -48.040 -18.651 17.073 1.00 58.81 827 PHE A O 1
ATOM 6584 N N . ILE A 1 828 ? -45.861 -18.736 17.550 1.00 63.41 828 ILE A N 1
ATOM 6585 C CA . ILE A 1 828 ? -45.450 -17.791 16.511 1.00 63.41 828 ILE A CA 1
ATOM 6586 C C . ILE A 1 828 ? -45.227 -18.609 15.233 1.00 63.41 828 ILE A C 1
ATOM 6588 O O . ILE A 1 828 ? -44.475 -19.593 15.310 1.00 63.41 828 ILE A O 1
ATOM 6592 N N . PRO A 1 829 ? -45.761 -18.199 14.069 1.00 73.44 829 PRO A N 1
ATOM 6593 C CA . PRO A 1 829 ? -45.508 -18.895 12.813 1.00 73.44 829 PRO A CA 1
ATOM 6594 C C . PRO A 1 829 ? -44.005 -18.893 12.516 1.00 73.44 829 PRO A C 1
ATOM 6596 O O . PRO A 1 829 ? -43.366 -17.839 12.500 1.00 73.44 829 PRO A O 1
ATOM 6599 N N . GLN A 1 830 ? -43.406 -20.068 12.306 1.00 70.31 830 GLN A N 1
ATOM 6600 C CA . GLN A 1 830 ? -41.960 -20.202 12.106 1.00 70.31 830 GLN A CA 1
ATOM 6601 C C . GLN A 1 830 ? -41.608 -20.290 10.619 1.00 70.31 830 GLN A C 1
ATOM 6603 O O . GLN A 1 830 ? -41.929 -21.267 9.937 1.00 70.3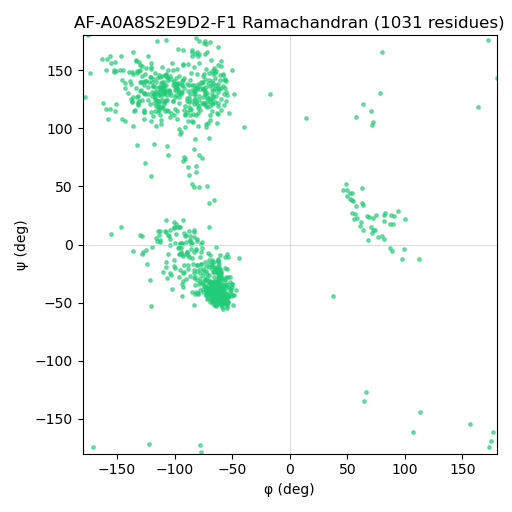1 830 GLN A O 1
ATOM 6608 N N . CYS A 1 831 ? -40.893 -19.281 10.119 1.00 69.25 831 CYS A N 1
ATOM 6609 C CA . CYS A 1 831 ? -40.284 -19.306 8.791 1.00 69.25 831 CYS A CA 1
ATOM 6610 C C . CYS A 1 831 ? -39.164 -20.350 8.729 1.00 69.25 831 CYS A C 1
ATOM 6612 O O . CYS A 1 831 ? -38.243 -20.330 9.544 1.00 69.25 831 CYS A O 1
ATOM 6614 N N . HIS A 1 832 ? -39.198 -21.220 7.719 1.00 60.31 832 HIS A N 1
ATOM 6615 C CA . HIS A 1 832 ? -38.123 -22.194 7.486 1.00 60.31 832 HIS A CA 1
ATOM 6616 C C . HIS A 1 832 ? -36.849 -21.521 6.953 1.00 60.31 832 HIS A C 1
ATOM 6618 O O . HIS A 1 832 ? -35.741 -22.003 7.175 1.00 60.31 832 HIS A O 1
ATOM 6624 N N . HIS A 1 833 ? -37.008 -20.372 6.294 1.00 54.84 833 HIS A N 1
ATOM 6625 C CA . HIS A 1 833 ? -35.937 -19.614 5.655 1.00 54.84 833 HIS A CA 1
ATOM 6626 C C . HIS A 1 833 ? -35.627 -18.365 6.487 1.00 54.84 833 HIS A C 1
ATOM 6628 O O . HIS A 1 833 ? -36.184 -17.299 6.252 1.00 54.84 833 HIS A O 1
ATOM 6634 N N . VAL A 1 834 ? -34.777 -18.498 7.511 1.00 54.41 834 VAL A N 1
ATOM 6635 C CA . VAL A 1 834 ? -34.427 -17.379 8.417 1.00 54.41 834 VAL A CA 1
ATOM 6636 C C . VAL A 1 834 ? -33.558 -16.329 7.705 1.00 54.41 834 VAL A C 1
ATOM 6638 O O . VAL A 1 834 ? -33.662 -15.135 7.986 1.00 54.41 834 VAL A O 1
ATOM 6641 N N . TYR A 1 835 ? -32.734 -16.764 6.748 1.00 55.72 835 TYR A N 1
ATOM 6642 C CA . TYR A 1 835 ? -31.980 -15.900 5.843 1.00 55.72 835 TYR A CA 1
ATOM 6643 C C . TYR A 1 835 ? -31.648 -16.671 4.562 1.00 55.72 835 TYR A C 1
ATOM 6645 O O . TYR A 1 835 ? -30.906 -17.652 4.616 1.00 55.72 835 TYR A O 1
ATOM 6653 N N . GLU A 1 836 ? -32.164 -16.221 3.421 1.00 62.12 836 GLU A N 1
ATOM 6654 C CA . GLU A 1 836 ? -31.801 -16.775 2.113 1.00 62.12 836 GLU A CA 1
ATOM 6655 C C . GLU A 1 836 ? -31.249 -15.701 1.183 1.00 62.12 836 GLU A C 1
ATOM 6657 O O . GLU A 1 836 ? -31.724 -14.564 1.145 1.00 62.12 836 GLU A O 1
ATOM 6662 N N . GLU A 1 837 ? -30.214 -16.070 0.429 1.00 69.19 837 GLU A N 1
ATOM 6663 C CA . GLU A 1 837 ? -29.622 -15.232 -0.604 1.00 69.19 837 GLU A CA 1
ATOM 6664 C C . GLU A 1 837 ? -29.873 -15.869 -1.967 1.00 69.19 837 GLU A C 1
ATOM 6666 O O . GLU A 1 837 ? -29.469 -17.002 -2.225 1.00 69.19 837 GLU A O 1
ATOM 6671 N N . ILE A 1 838 ? -30.537 -15.122 -2.843 1.00 68.56 838 ILE A N 1
ATOM 6672 C CA . ILE A 1 838 ? -30.885 -15.553 -4.190 1.00 68.56 838 ILE A CA 1
ATOM 6673 C C . ILE A 1 838 ? -30.321 -14.567 -5.203 1.00 68.56 838 ILE A C 1
ATOM 6675 O O . ILE A 1 838 ? -30.448 -13.351 -5.058 1.00 68.56 838 ILE A O 1
ATOM 6679 N N . THR A 1 839 ? -29.725 -15.104 -6.265 1.00 67.75 839 THR A N 1
ATOM 6680 C CA . THR A 1 839 ? -29.199 -14.325 -7.386 1.00 67.75 839 THR A CA 1
ATOM 6681 C C . THR A 1 839 ? -30.010 -14.627 -8.647 1.00 67.75 839 THR A C 1
ATOM 6683 O O . THR A 1 839 ? -30.109 -15.780 -9.059 1.00 67.75 839 THR A O 1
ATOM 6686 N N . LEU A 1 840 ? -30.582 -13.594 -9.272 1.00 70.38 840 LEU A N 1
ATOM 6687 C CA . LEU A 1 840 ? -31.500 -13.706 -10.415 1.00 70.38 840 LEU A CA 1
ATOM 6688 C C . LEU A 1 840 ? -31.072 -12.788 -11.556 1.00 70.38 840 LEU A C 1
ATOM 6690 O O . LEU A 1 840 ? -30.451 -11.749 -11.335 1.00 70.38 840 LEU A O 1
ATOM 6694 N N . VAL A 1 841 ? -31.459 -13.138 -12.783 1.00 66.88 841 VAL A N 1
ATOM 6695 C CA . VAL A 1 841 ? -31.315 -12.265 -13.956 1.00 66.88 841 VAL A CA 1
ATOM 6696 C C . VAL A 1 841 ? -32.653 -11.598 -14.275 1.00 66.88 841 VAL A C 1
ATOM 6698 O O . VAL A 1 841 ? -33.700 -12.232 -14.203 1.00 66.88 841 VAL A O 1
ATOM 6701 N N . GLU A 1 842 ? -32.589 -10.323 -14.662 1.00 65.25 842 GLU A N 1
ATOM 6702 C CA . GLU A 1 842 ? -33.680 -9.354 -14.904 1.00 65.25 842 GLU A CA 1
ATOM 6703 C C . GLU A 1 842 ? -34.933 -9.834 -15.691 1.00 65.25 842 GLU A C 1
ATOM 6705 O O . GLU A 1 842 ? -35.932 -9.125 -15.713 1.00 65.25 842 GLU A O 1
ATOM 6710 N N . GLN A 1 843 ? -34.934 -11.009 -16.337 1.00 56.72 843 GLN A N 1
ATOM 6711 C CA . GLN A 1 843 ? -36.034 -11.488 -17.198 1.00 56.72 843 GLN A CA 1
ATOM 6712 C C . GLN A 1 843 ? -36.900 -12.632 -16.636 1.00 56.72 843 GLN A C 1
ATOM 671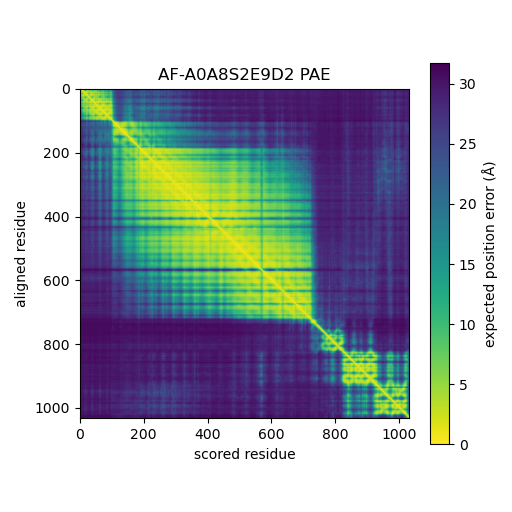4 O O . GLN A 1 843 ? -37.717 -13.182 -17.375 1.00 56.72 843 GLN A O 1
ATOM 6719 N N . HIS A 1 844 ? -36.789 -12.997 -15.356 1.00 55.31 844 HIS A N 1
ATOM 6720 C CA . HIS A 1 844 ? -37.692 -14.006 -14.788 1.00 55.31 844 HIS A CA 1
ATOM 6721 C C . HIS A 1 844 ? -39.114 -13.447 -14.587 1.00 55.31 844 HIS A C 1
ATOM 6723 O O . HIS A 1 844 ? -39.368 -12.703 -13.650 1.00 55.31 844 HIS A O 1
ATOM 6729 N N . GLN A 1 845 ? -40.055 -13.819 -15.465 1.00 52.22 845 GLN A N 1
ATOM 6730 C CA . GLN A 1 845 ? -41.500 -13.565 -15.290 1.00 52.22 845 GLN A CA 1
ATOM 6731 C C . GLN A 1 845 ? -42.206 -14.645 -14.451 1.00 52.22 845 GLN A C 1
ATOM 6733 O O . GLN A 1 845 ? -43.412 -14.585 -14.239 1.00 52.22 845 GLN A O 1
ATOM 6738 N N . THR A 1 846 ? -41.465 -15.646 -13.982 1.00 63.25 846 THR A N 1
ATOM 6739 C CA . THR A 1 846 ? -41.958 -16.725 -13.123 1.00 63.25 846 THR A CA 1
ATOM 6740 C C . THR A 1 846 ? -41.641 -16.426 -11.656 1.00 63.25 846 THR A C 1
ATOM 6742 O O . THR A 1 846 ? -40.616 -15.785 -11.392 1.00 63.25 846 THR A O 1
ATOM 6745 N N . PRO A 1 847 ? -42.454 -16.907 -10.697 1.00 71.12 847 PRO A N 1
ATOM 6746 C CA . PRO A 1 847 ? -42.079 -16.873 -9.288 1.00 71.12 847 PRO A CA 1
ATOM 6747 C C . PRO A 1 847 ? -40.730 -17.575 -9.108 1.00 71.12 847 PRO A C 1
ATOM 6749 O O . PRO A 1 847 ? -40.499 -18.648 -9.669 1.00 71.12 847 PRO A O 1
ATOM 6752 N N . PHE A 1 848 ? -39.809 -16.926 -8.402 1.00 75.06 848 PHE A N 1
ATOM 6753 C CA . PHE A 1 848 ? -38.414 -17.370 -8.300 1.00 75.06 848 PHE A CA 1
ATOM 6754 C C . PHE A 1 848 ? -38.065 -17.960 -6.931 1.00 75.06 848 PHE A C 1
ATOM 6756 O O . PHE A 1 848 ? -37.040 -18.621 -6.796 1.00 75.06 848 PHE A O 1
ATOM 6763 N N . ILE A 1 849 ? -38.914 -17.736 -5.928 1.00 79.00 849 ILE A N 1
ATOM 6764 C CA . ILE A 1 849 ? -38.824 -18.328 -4.592 1.00 79.00 849 ILE A CA 1
ATOM 6765 C C . ILE A 1 849 ? -40.224 -18.406 -3.978 1.00 79.00 849 ILE A C 1
ATOM 6767 O O . ILE A 1 849 ? -41.081 -17.571 -4.270 1.00 79.00 849 ILE A O 1
ATOM 6771 N N . GLN A 1 850 ? -40.440 -19.401 -3.118 1.00 83.38 850 GLN A N 1
ATOM 6772 C CA . GLN A 1 850 ? -41.609 -19.501 -2.253 1.00 83.38 850 GLN A CA 1
ATOM 6773 C C . GLN A 1 850 ? -41.159 -19.547 -0.792 1.00 83.38 850 GLN A C 1
ATOM 6775 O O . GLN A 1 850 ? -40.441 -20.464 -0.401 1.00 83.38 850 GLN A O 1
ATOM 6780 N N . ILE A 1 851 ? -41.605 -18.591 0.021 1.00 82.94 851 ILE A N 1
ATOM 6781 C CA . ILE A 1 851 ? -41.341 -18.599 1.461 1.00 82.94 851 ILE A CA 1
ATOM 6782 C C . ILE A 1 851 ? -42.314 -19.552 2.145 1.00 82.94 851 ILE A C 1
ATOM 6784 O O . ILE A 1 851 ? -43.523 -19.337 2.129 1.00 82.94 851 ILE A O 1
ATOM 6788 N N . LYS A 1 852 ? -41.778 -20.598 2.777 1.00 78.31 852 LYS A N 1
ATOM 6789 C CA . LYS A 1 852 ? -42.558 -21.538 3.588 1.00 78.31 852 LYS A CA 1
ATOM 6790 C C . LYS A 1 852 ? -42.433 -21.214 5.074 1.00 78.31 852 LYS A C 1
ATOM 6792 O O . LYS A 1 852 ? -41.335 -21.031 5.608 1.00 78.31 852 LYS A O 1
ATOM 6797 N N . ALA A 1 853 ? -43.574 -21.199 5.748 1.00 76.38 853 ALA A N 1
ATOM 6798 C CA . ALA A 1 853 ? -43.680 -21.079 7.194 1.00 76.38 853 ALA A CA 1
ATOM 6799 C C . ALA A 1 853 ? -44.650 -22.145 7.706 1.00 76.38 853 ALA A C 1
ATOM 6801 O O . ALA A 1 853 ? -45.540 -22.565 6.969 1.00 76.38 853 ALA A O 1
ATOM 6802 N N . VAL A 1 854 ? -44.437 -22.618 8.932 1.00 72.81 854 VAL A N 1
ATOM 6803 C CA . VAL A 1 854 ? -45.333 -23.577 9.587 1.00 72.81 854 VAL A CA 1
ATOM 6804 C C . VAL A 1 854 ? -45.731 -23.008 10.933 1.00 72.81 854 VAL A C 1
ATOM 6806 O O . VAL A 1 854 ? -44.871 -22.589 11.714 1.00 72.81 854 VAL A O 1
ATOM 6809 N N . ASP A 1 855 ? -47.031 -23.024 11.186 1.00 72.12 855 ASP A N 1
ATOM 6810 C CA . ASP A 1 855 ? -47.588 -22.870 12.519 1.00 72.12 855 ASP A CA 1
ATOM 6811 C C . ASP A 1 855 ? -47.871 -24.254 13.117 1.00 72.12 855 ASP A C 1
ATOM 6813 O O . ASP A 1 855 ? -48.181 -25.208 12.399 1.00 72.12 855 ASP A O 1
ATOM 6817 N N . LYS A 1 856 ? -47.682 -24.403 14.429 1.00 60.41 856 LYS A N 1
ATOM 6818 C CA . LYS A 1 856 ? -47.862 -25.686 15.124 1.00 60.41 856 LYS A CA 1
ATOM 6819 C C . LYS A 1 856 ? -49.335 -26.034 15.346 1.00 60.41 856 LYS A C 1
ATOM 6821 O O . LYS A 1 856 ? -49.619 -27.206 15.607 1.00 60.41 856 LYS A O 1
ATOM 6826 N N . GLU A 1 857 ? -50.245 -25.068 15.236 1.00 59.59 857 GLU A N 1
ATOM 6827 C CA . GLU A 1 857 ? -51.690 -25.307 15.248 1.00 59.59 857 GLU A CA 1
ATOM 6828 C C . GLU A 1 857 ? -52.202 -25.615 13.834 1.00 59.59 857 GLU A C 1
ATOM 6830 O O . GLU A 1 857 ? -51.751 -25.056 12.839 1.00 59.59 857 GLU A O 1
ATOM 6835 N N . LYS A 1 858 ? -53.087 -26.608 13.726 1.00 51.19 858 LYS A N 1
ATOM 6836 C CA . LYS A 1 858 ? -53.259 -27.386 12.492 1.00 51.19 858 LYS A CA 1
ATOM 6837 C C . LYS A 1 858 ? -54.122 -26.749 11.395 1.00 51.19 858 LYS A C 1
ATOM 6839 O O . LYS A 1 858 ? -54.281 -27.412 10.379 1.00 51.19 858 LYS A O 1
ATOM 6844 N N . ASP A 1 859 ? -54.628 -25.522 11.544 1.00 53.03 859 ASP A N 1
ATOM 6845 C CA . ASP A 1 859 ? -55.607 -24.950 10.595 1.00 53.03 859 ASP A CA 1
ATOM 6846 C C . ASP A 1 859 ? -55.523 -23.419 10.367 1.00 53.03 859 ASP A C 1
ATOM 6848 O O . ASP A 1 859 ? -56.437 -22.838 9.778 1.00 53.03 859 ASP A O 1
ATOM 6852 N N . ASP A 1 860 ? -54.441 -22.738 10.761 1.00 58.38 860 ASP A N 1
ATOM 6853 C CA . ASP A 1 860 ? -54.354 -21.278 10.592 1.00 58.38 860 ASP A CA 1
ATOM 6854 C C . ASP A 1 860 ? -53.913 -20.854 9.176 1.00 58.38 860 ASP A C 1
ATOM 6856 O O . ASP A 1 860 ? -52.869 -21.264 8.660 1.00 58.38 860 ASP A O 1
ATOM 6860 N N . GLN A 1 861 ? -54.715 -19.991 8.534 1.00 67.75 861 GLN A N 1
ATOM 6861 C CA . GLN A 1 861 ? -54.329 -19.311 7.293 1.00 67.75 861 GLN A CA 1
ATOM 6862 C C . GLN A 1 861 ? -53.199 -18.316 7.585 1.00 67.75 861 GLN A C 1
ATOM 6864 O O . GLN A 1 861 ? -53.396 -17.328 8.296 1.00 67.75 861 GLN A O 1
ATOM 6869 N N . LEU A 1 862 ? -52.023 -18.577 7.009 1.00 82.81 862 LEU A N 1
ATOM 6870 C CA . LEU A 1 862 ? -50.856 -17.703 7.093 1.00 82.81 862 LEU A CA 1
ATOM 6871 C C . LEU A 1 862 ? -50.910 -16.617 6.021 1.00 82.81 862 LEU A C 1
ATOM 6873 O O . LEU A 1 862 ? -51.204 -16.895 4.858 1.00 82.81 862 LEU A O 1
ATOM 6877 N N . ASN A 1 863 ? -50.576 -15.390 6.415 1.00 86.00 863 ASN A N 1
ATOM 6878 C CA . ASN A 1 863 ? -50.524 -14.241 5.520 1.00 86.00 863 ASN A CA 1
ATOM 6879 C C . ASN A 1 863 ? -49.079 -13.754 5.340 1.00 86.00 863 ASN A C 1
ATOM 6881 O O . ASN A 1 863 ? -48.370 -13.538 6.325 1.00 86.00 863 ASN A O 1
ATOM 6885 N N . TYR A 1 864 ? -48.658 -13.562 4.088 1.00 88.94 864 TYR A N 1
ATOM 6886 C CA . TYR A 1 864 ? -47.298 -13.177 3.703 1.00 88.94 864 TYR A CA 1
ATOM 6887 C C . TYR A 1 864 ? -47.255 -11.752 3.137 1.00 88.94 864 TYR A C 1
ATOM 6889 O O . TYR A 1 864 ? -48.017 -11.409 2.233 1.00 88.94 864 TYR A O 1
ATOM 6897 N N . ALA A 1 865 ? -46.323 -10.920 3.607 1.00 88.31 865 ALA A N 1
ATOM 6898 C CA . ALA A 1 865 ? -46.157 -9.555 3.101 1.00 88.31 865 ALA A CA 1
ATOM 6899 C C . ALA A 1 865 ? -44.694 -9.097 3.096 1.00 88.31 865 ALA A C 1
ATOM 6901 O O . ALA A 1 865 ? -43.954 -9.353 4.042 1.00 88.31 865 ALA A O 1
ATOM 6902 N N . ILE A 1 866 ? -44.281 -8.351 2.066 1.00 87.75 866 ILE A N 1
ATOM 6903 C CA . ILE A 1 866 ? -43.002 -7.622 2.070 1.00 87.75 866 ILE A CA 1
ATOM 6904 C C . ILE A 1 866 ? -43.226 -6.321 2.847 1.00 87.75 866 ILE A C 1
ATOM 6906 O O . ILE A 1 866 ? -43.966 -5.449 2.394 1.00 87.75 866 ILE A O 1
ATOM 6910 N N . VAL A 1 867 ? -42.614 -6.197 4.025 1.00 86.75 867 VAL A N 1
ATOM 6911 C CA . VAL A 1 867 ? -42.801 -5.046 4.926 1.00 86.75 867 VAL A CA 1
ATOM 6912 C C . VAL A 1 867 ? -41.711 -3.987 4.772 1.00 86.75 867 VAL A C 1
ATOM 6914 O O . VAL A 1 867 ? -41.979 -2.806 4.973 1.00 86.75 867 VAL A O 1
ATOM 6917 N N . GLU A 1 868 ? -40.500 -4.382 4.368 1.00 82.50 868 GLU A N 1
ATOM 6918 C CA . GLU A 1 868 ? -39.382 -3.468 4.108 1.00 82.50 868 GLU A CA 1
ATOM 6919 C C . GLU A 1 868 ? -38.495 -3.996 2.968 1.00 82.50 868 GLU A C 1
ATOM 6921 O O . GLU A 1 868 ? -38.540 -5.174 2.615 1.00 82.50 868 GLU A O 1
ATOM 6926 N N . GLY A 1 869 ? -37.666 -3.124 2.386 1.00 78.50 869 GLY A N 1
ATOM 6927 C CA . GLY A 1 869 ? -36.656 -3.523 1.397 1.00 78.50 869 GLY A CA 1
ATOM 6928 C C . GLY A 1 869 ? -37.039 -3.351 -0.072 1.00 78.50 869 GLY A C 1
ATOM 6929 O O . GLY A 1 869 ? -36.149 -3.371 -0.924 1.00 78.50 869 GLY A O 1
ATOM 6930 N N . ASP A 1 870 ? -38.318 -3.100 -0.371 1.00 83.50 870 ASP A N 1
ATOM 6931 C CA . ASP A 1 870 ? -38.824 -2.837 -1.726 1.00 83.50 870 ASP A CA 1
ATOM 6932 C C . ASP A 1 870 ? -39.507 -1.463 -1.871 1.00 83.50 870 ASP A C 1
ATOM 6934 O O . ASP A 1 870 ? -40.668 -1.331 -2.249 1.00 83.50 870 ASP A O 1
ATOM 6938 N N . GLU A 1 871 ? -38.758 -0.395 -1.588 1.00 76.62 871 GLU A N 1
ATOM 6939 C CA . GLU A 1 871 ? -39.233 1.004 -1.635 1.00 76.62 871 GLU A CA 1
ATOM 6940 C C . GLU A 1 871 ? -39.832 1.425 -2.996 1.00 76.62 871 GLU A C 1
ATOM 6942 O O . GLU A 1 871 ? -40.539 2.427 -3.079 1.00 76.62 871 GLU A O 1
ATOM 6947 N N . LYS A 1 872 ? -39.515 0.700 -4.078 1.00 75.94 872 LYS A N 1
ATOM 6948 C CA . LYS A 1 872 ? -39.911 1.022 -5.460 1.00 75.94 872 LYS A CA 1
ATOM 6949 C C . LYS A 1 872 ? -40.874 0.003 -6.080 1.00 75.94 872 LYS A C 1
ATOM 6951 O O . LYS A 1 872 ? -41.058 0.056 -7.304 1.00 75.94 872 LYS A O 1
ATOM 6956 N N . GLN A 1 873 ? -41.435 -0.899 -5.268 1.00 80.06 873 GLN A N 1
ATOM 6957 C CA . GLN A 1 873 ? -42.399 -1.929 -5.677 1.00 80.06 873 GLN A CA 1
ATOM 6958 C C . GLN A 1 873 ? -41.933 -2.705 -6.922 1.00 80.06 873 GLN A C 1
ATOM 6960 O O . GLN A 1 873 ? -42.592 -2.731 -7.964 1.00 80.06 873 GLN A O 1
ATOM 6965 N N . LEU A 1 874 ? -40.707 -3.229 -6.867 1.00 82.25 874 LEU A N 1
ATOM 6966 C CA . LEU A 1 874 ? -40.143 -4.077 -7.915 1.00 82.25 874 LEU A CA 1
ATOM 6967 C C . LEU A 1 874 ? -40.600 -5.537 -7.766 1.00 82.25 874 LEU A C 1
ATOM 6969 O O . LEU A 1 874 ? -40.675 -6.251 -8.770 1.00 82.25 874 LEU A O 1
ATOM 6973 N N . PHE A 1 875 ? -40.903 -5.971 -6.545 1.00 86.69 875 PHE A N 1
ATOM 6974 C CA . PHE A 1 875 ? -41.258 -7.338 -6.193 1.00 86.69 875 PHE A CA 1
ATOM 6975 C C . PHE A 1 875 ? -42.712 -7.429 -5.741 1.00 86.69 875 PHE A C 1
ATOM 6977 O O . PHE A 1 875 ? -43.253 -6.544 -5.087 1.00 86.69 875 PHE A O 1
ATOM 6984 N N . TYR A 1 876 ? -43.330 -8.552 -6.072 1.00 86.75 876 TYR A N 1
ATOM 6985 C CA . TYR A 1 876 ? -44.660 -8.925 -5.622 1.00 86.75 876 TYR A CA 1
ATOM 6986 C C . TYR A 1 876 ? -44.558 -10.226 -4.827 1.00 86.75 876 TYR A C 1
ATOM 6988 O O . TYR A 1 876 ? -43.850 -11.136 -5.259 1.00 86.75 876 TYR A O 1
ATOM 6996 N N . ILE A 1 877 ? -45.258 -10.304 -3.692 1.00 89.44 877 ILE A N 1
ATOM 6997 C CA . ILE A 1 877 ? -45.456 -11.539 -2.929 1.00 89.44 877 ILE A CA 1
ATOM 6998 C C . ILE A 1 877 ? -46.944 -11.893 -2.916 1.00 89.44 877 ILE A C 1
ATOM 7000 O O . ILE A 1 877 ? -47.788 -11.036 -2.648 1.00 89.44 877 ILE A O 1
ATOM 7004 N N . ASP A 1 878 ? -47.260 -13.149 -3.208 1.00 86.94 878 ASP A N 1
ATOM 7005 C CA . ASP A 1 878 ? -48.605 -13.690 -3.036 1.00 86.94 878 ASP A CA 1
ATOM 7006 C C . ASP A 1 878 ? -48.869 -13.926 -1.542 1.00 86.94 878 ASP A C 1
ATOM 7008 O O . ASP A 1 878 ? -48.144 -14.662 -0.865 1.00 86.94 878 ASP A O 1
ATOM 7012 N N . SER A 1 879 ? -49.919 -13.280 -1.036 1.00 85.69 879 SER A N 1
ATOM 7013 C CA . SER A 1 879 ? -50.262 -13.241 0.383 1.00 85.69 879 SER A CA 1
ATOM 7014 C C . SER A 1 879 ? -50.676 -14.588 0.966 1.00 85.69 879 SER A C 1
ATOM 7016 O O . SER A 1 879 ? -50.621 -14.743 2.178 1.00 85.69 879 SER A O 1
ATOM 7018 N N . ASN A 1 880 ? -51.079 -15.556 0.137 1.00 82.50 880 ASN A N 1
ATOM 7019 C CA . ASN A 1 880 ? -51.647 -16.826 0.595 1.00 82.50 880 ASN A CA 1
ATOM 7020 C C . ASN A 1 880 ? -50.655 -17.989 0.499 1.00 82.50 880 ASN A C 1
ATOM 7022 O O . ASN A 1 880 ? -50.791 -18.977 1.215 1.00 82.50 880 ASN A O 1
ATOM 7026 N N . ASN A 1 881 ? -49.685 -17.913 -0.416 1.00 82.75 881 ASN A N 1
ATOM 7027 C CA . ASN A 1 881 ? -48.740 -19.007 -0.660 1.00 82.75 881 ASN A CA 1
ATOM 7028 C C . ASN A 1 881 ? -47.261 -18.599 -0.539 1.00 82.75 881 ASN A C 1
ATOM 7030 O O . ASN A 1 881 ? -46.397 -19.471 -0.654 1.00 82.75 881 ASN A O 1
ATOM 7034 N N . GLY A 1 882 ? -46.962 -17.312 -0.323 1.00 82.69 882 GLY A N 1
ATOM 7035 C CA . GLY A 1 882 ? -45.607 -16.809 -0.104 1.00 82.69 882 GLY A CA 1
ATOM 7036 C C . GLY A 1 882 ? -44.702 -16.831 -1.341 1.00 82.69 882 GLY A C 1
ATOM 7037 O O . GLY A 1 882 ? -43.481 -16.738 -1.191 1.00 82.69 882 GLY A O 1
ATOM 7038 N N . GLN A 1 883 ? -45.245 -16.989 -2.555 1.00 86.12 883 GLN A N 1
ATOM 7039 C CA . GLN A 1 883 ? -44.469 -16.936 -3.799 1.00 86.12 883 GLN A CA 1
ATOM 7040 C C . GLN A 1 883 ? -44.088 -15.503 -4.163 1.00 86.12 883 GLN A C 1
ATOM 7042 O O . GLN A 1 883 ? -44.932 -14.611 -4.146 1.00 86.12 883 GLN A O 1
ATOM 7047 N N . ILE A 1 884 ? -42.824 -15.297 -4.541 1.00 86.50 884 ILE A N 1
ATOM 7048 C CA . ILE A 1 884 ? -42.288 -13.980 -4.897 1.00 86.50 884 ILE A CA 1
ATOM 7049 C C . ILE A 1 884 ? -41.903 -13.944 -6.373 1.00 86.50 884 ILE A C 1
ATOM 7051 O O . ILE A 1 884 ? -41.186 -14.818 -6.873 1.00 86.50 884 ILE A O 1
ATOM 7055 N N . SER A 1 885 ? -42.356 -12.899 -7.062 1.00 83.75 885 SER A N 1
ATOM 7056 C CA . SER A 1 885 ? -42.090 -12.639 -8.477 1.00 83.75 885 SER A CA 1
ATOM 7057 C C . SER A 1 885 ? -41.739 -11.170 -8.727 1.00 83.75 885 SER A C 1
ATOM 7059 O O . SER A 1 885 ? -41.971 -10.298 -7.891 1.00 83.75 885 SER A O 1
ATOM 7061 N N . PHE A 1 886 ? -41.189 -10.869 -9.905 1.00 81.44 886 PHE A N 1
ATOM 7062 C CA . PHE A 1 886 ? -41.022 -9.482 -10.340 1.00 81.44 886 PHE A CA 1
ATOM 7063 C C . PHE A 1 886 ? -42.378 -8.872 -10.704 1.00 81.44 886 PHE A C 1
ATOM 7065 O O . PHE A 1 886 ? -43.127 -9.446 -11.491 1.00 81.44 886 PHE A O 1
ATOM 7072 N N . GLN A 1 887 ? -42.674 -7.690 -10.167 1.00 79.88 887 GLN A N 1
ATOM 7073 C CA . GLN A 1 887 ? -43.887 -6.938 -10.493 1.00 79.88 887 GLN A CA 1
ATOM 7074 C C . GLN A 1 887 ? -43.723 -6.116 -11.782 1.00 79.88 887 GLN A C 1
ATOM 7076 O O . GLN A 1 887 ? -44.692 -5.873 -12.500 1.00 79.88 887 GLN A O 1
ATOM 7081 N N . ARG A 1 888 ? -42.492 -5.691 -12.103 1.00 73.62 888 ARG A N 1
ATOM 7082 C CA . ARG A 1 888 ? -42.155 -4.924 -13.316 1.00 73.62 888 ARG A CA 1
ATOM 7083 C C . ARG A 1 888 ? -40.703 -5.160 -13.768 1.00 73.62 888 ARG A C 1
ATOM 7085 O O . ARG A 1 888 ? -39.866 -5.496 -12.933 1.00 73.62 888 ARG A O 1
ATOM 7092 N N . PRO A 1 889 ? -40.363 -4.946 -15.056 1.00 66.25 889 PRO A N 1
ATOM 7093 C CA . PRO A 1 889 ? -38.986 -5.062 -15.545 1.00 66.25 889 PRO A CA 1
ATOM 7094 C C . PRO A 1 889 ? -38.074 -3.899 -15.094 1.00 66.25 889 PRO A C 1
ATOM 7096 O O . PRO A 1 889 ? -38.525 -2.766 -14.885 1.00 66.25 889 PRO A O 1
ATOM 7099 N N . MET A 1 890 ? -36.769 -4.173 -14.958 1.00 65.75 890 MET A N 1
ATOM 7100 C CA . MET A 1 890 ? -35.772 -3.277 -14.343 1.00 65.75 890 MET A CA 1
ATOM 7101 C C . MET A 1 890 ? -35.143 -2.290 -15.349 1.00 65.75 890 MET A C 1
ATOM 7103 O O . MET A 1 890 ? -33.961 -2.351 -15.674 1.00 65.75 890 MET A O 1
ATOM 7107 N N . HIS A 1 891 ? -35.932 -1.352 -15.876 1.00 58.12 891 HIS A N 1
ATOM 7108 C CA . HIS A 1 891 ? -35.486 -0.459 -16.960 1.00 58.12 891 HIS A CA 1
ATOM 7109 C C . HIS A 1 891 ? -35.042 0.954 -16.530 1.00 58.12 891 HIS A C 1
ATOM 7111 O O . HIS A 1 891 ? -34.651 1.754 -17.384 1.00 58.12 891 HIS A O 1
ATOM 7117 N N . GLN A 1 892 ? -35.056 1.302 -15.237 1.00 57.94 892 GLN A N 1
ATOM 7118 C CA . GLN A 1 892 ? -34.730 2.663 -14.784 1.00 57.94 892 GLN A CA 1
ATOM 7119 C C . GLN A 1 892 ? -33.270 2.786 -14.311 1.00 57.94 892 GLN A C 1
ATOM 7121 O O . GLN A 1 892 ? -32.764 1.955 -13.561 1.00 57.94 892 GLN A O 1
ATOM 7126 N N . ARG A 1 893 ? -32.581 3.885 -14.678 1.00 53.72 893 ARG A N 1
ATOM 7127 C CA . ARG A 1 893 ? -31.177 4.186 -14.283 1.00 53.72 893 ARG A CA 1
ATOM 7128 C C . ARG A 1 893 ? -30.923 4.212 -12.761 1.00 53.72 893 ARG A C 1
ATOM 7130 O O . ARG A 1 893 ? -29.768 4.275 -12.354 1.00 53.72 893 ARG A O 1
ATOM 7137 N N . GLN A 1 894 ? -31.974 4.183 -11.941 1.00 57.22 894 GLN A N 1
ATOM 7138 C CA . GLN A 1 894 ? -31.934 4.310 -10.483 1.00 57.22 894 GLN A CA 1
ATOM 7139 C C . GLN A 1 894 ? -32.361 3.030 -9.731 1.00 57.22 894 GLN A C 1
ATOM 7141 O O . GLN A 1 894 ? -32.571 3.098 -8.516 1.00 57.22 894 GLN A O 1
ATOM 7146 N N . ASP A 1 895 ? -32.568 1.897 -10.410 1.00 68.00 895 ASP A N 1
ATOM 7147 C CA . ASP A 1 895 ? -32.887 0.619 -9.754 1.00 68.00 895 ASP A CA 1
ATOM 7148 C C . ASP A 1 895 ? -31.621 0.005 -9.108 1.00 68.00 895 ASP A C 1
ATOM 7150 O O . ASP A 1 895 ? -30.511 0.109 -9.645 1.00 68.00 895 ASP A O 1
ATOM 7154 N N . LYS A 1 896 ? -31.767 -0.572 -7.906 1.00 67.75 896 LYS A N 1
ATOM 7155 C CA . LYS A 1 896 ? -30.660 -1.143 -7.114 1.00 67.75 896 LYS A CA 1
ATOM 7156 C C . LYS A 1 896 ? -30.298 -2.530 -7.683 1.00 67.75 896 LYS A C 1
ATOM 7158 O O . LYS A 1 896 ? -31.111 -3.176 -8.324 1.00 67.75 896 LYS A O 1
ATOM 7163 N N . ARG A 1 897 ? -29.064 -3.006 -7.467 1.00 72.75 897 ARG A N 1
ATOM 7164 C CA . ARG A 1 897 ? -28.640 -4.375 -7.860 1.00 72.75 897 ARG A CA 1
ATOM 7165 C C . ARG A 1 897 ? -28.822 -5.412 -6.750 1.00 72.75 897 ARG A C 1
ATOM 7167 O O . ARG A 1 897 ? -28.757 -6.604 -7.014 1.00 72.75 897 ARG A O 1
ATOM 7174 N N . ILE A 1 898 ? -28.973 -4.959 -5.512 1.00 76.06 898 ILE A N 1
ATOM 7175 C CA . ILE A 1 898 ? -29.127 -5.808 -4.334 1.00 76.06 898 ILE A CA 1
ATOM 7176 C C . ILE A 1 898 ? -30.303 -5.248 -3.551 1.00 76.06 898 ILE A C 1
ATOM 7178 O O . ILE A 1 898 ? -30.322 -4.055 -3.235 1.00 76.06 898 ILE A O 1
ATOM 7182 N N . TYR A 1 899 ? -31.256 -6.118 -3.254 1.00 80.62 899 TYR A N 1
ATOM 7183 C CA . TYR A 1 899 ? -32.415 -5.844 -2.422 1.00 80.62 899 TYR A CA 1
ATOM 7184 C C . TYR A 1 899 ? -32.359 -6.776 -1.219 1.00 80.62 899 TYR A C 1
ATOM 7186 O O . TYR A 1 899 ? -32.037 -7.950 -1.362 1.00 80.62 899 TYR A O 1
ATOM 7194 N N . VAL A 1 900 ? -32.632 -6.257 -0.029 1.00 82.31 900 VAL A N 1
ATOM 7195 C CA . VAL A 1 900 ? -32.811 -7.074 1.175 1.00 82.31 900 VAL A CA 1
ATOM 7196 C C . VAL A 1 900 ? -34.251 -6.864 1.588 1.00 82.31 900 VAL A C 1
ATOM 7198 O O . VAL A 1 900 ? -34.579 -5.797 2.092 1.00 82.31 900 VAL A O 1
ATOM 7201 N N . LEU A 1 901 ? -35.097 -7.838 1.270 1.00 83.75 901 LEU A N 1
ATOM 7202 C CA . LEU A 1 901 ? -36.527 -7.820 1.530 1.00 83.75 901 LEU A CA 1
ATOM 7203 C C . LEU A 1 901 ? -36.781 -8.382 2.926 1.00 83.75 901 LEU A C 1
ATOM 7205 O O . LEU A 1 901 ? -36.353 -9.497 3.228 1.00 83.75 901 LEU A O 1
ATOM 7209 N N . THR A 1 902 ? -37.487 -7.624 3.756 1.00 84.44 902 THR A N 1
ATOM 7210 C CA . THR A 1 902 ? -38.028 -8.120 5.024 1.00 84.44 902 THR A CA 1
ATOM 7211 C C . THR A 1 902 ? -39.436 -8.618 4.752 1.00 84.44 902 THR A C 1
ATOM 7213 O O . THR A 1 902 ? -40.306 -7.836 4.361 1.00 84.44 902 THR A O 1
ATOM 7216 N N . ILE A 1 903 ? -39.656 -9.917 4.923 1.00 86.62 903 ILE A N 1
ATOM 7217 C CA . ILE A 1 903 ? -40.931 -10.581 4.665 1.00 86.62 903 ILE A CA 1
ATOM 7218 C C . ILE A 1 903 ? -41.528 -10.980 6.006 1.00 86.62 903 ILE A C 1
ATOM 7220 O O . ILE A 1 903 ? -40.902 -11.699 6.779 1.00 86.62 903 ILE A O 1
ATOM 7224 N N . ARG A 1 904 ? -42.738 -10.504 6.279 1.00 86.25 904 ARG A N 1
ATOM 7225 C CA . ARG A 1 904 ? -43.499 -10.837 7.475 1.00 86.25 904 ARG A CA 1
ATOM 7226 C C . ARG A 1 904 ? -44.480 -11.954 7.169 1.00 86.25 904 ARG A C 1
ATOM 7228 O O . ARG A 1 904 ? -45.204 -11.873 6.176 1.00 86.25 904 ARG A O 1
ATOM 7235 N N . VAL A 1 905 ? -44.526 -12.943 8.052 1.00 86.00 905 VAL A N 1
ATOM 7236 C CA . VAL A 1 905 ? -45.554 -13.983 8.076 1.00 86.00 905 VAL A CA 1
ATOM 7237 C C . VAL A 1 905 ? -46.356 -13.829 9.352 1.00 86.00 905 VAL A C 1
ATOM 7239 O O . VAL A 1 905 ? -45.779 -13.832 10.438 1.00 86.00 905 VAL A O 1
ATOM 7242 N N . SER A 1 906 ? -47.669 -13.673 9.229 1.00 84.69 906 SER A N 1
ATOM 7243 C CA . SER A 1 906 ? -48.584 -13.565 10.367 1.00 84.69 906 SER A CA 1
ATOM 7244 C C . SER A 1 906 ? -49.605 -14.692 10.365 1.00 84.69 906 SER A C 1
ATOM 7246 O O . SER A 1 906 ? -50.090 -15.072 9.296 1.00 84.69 906 SER A O 1
ATOM 7248 N N . ASP A 1 907 ? -49.939 -15.181 11.554 1.00 82.31 907 ASP A N 1
ATOM 7249 C CA . ASP A 1 907 ? -51.059 -16.096 11.765 1.00 82.31 907 ASP A CA 1
ATOM 7250 C C . ASP A 1 907 ? -52.410 -15.356 11.743 1.00 82.31 907 ASP A C 1
ATOM 7252 O O . ASP A 1 907 ? -52.474 -14.149 11.488 1.00 82.31 907 ASP A O 1
ATOM 7256 N N . SER A 1 908 ? -53.502 -16.090 11.963 1.00 71.06 908 SER A N 1
ATOM 7257 C CA . SER A 1 908 ? -54.857 -15.530 12.058 1.00 71.06 908 SER A CA 1
ATOM 7258 C C . SER A 1 908 ? -55.380 -15.499 13.506 1.00 71.06 908 SER A C 1
ATOM 7260 O O . SER A 1 908 ? -56.550 -15.172 13.740 1.00 71.06 908 SER A O 1
ATOM 7262 N N . GLY A 1 909 ? -54.523 -15.808 14.486 1.00 66.06 909 GLY A N 1
ATOM 7263 C CA . GLY A 1 909 ? -54.874 -15.944 15.896 1.00 66.06 909 GLY A CA 1
ATOM 7264 C C . GLY A 1 909 ? -55.126 -14.614 16.619 1.00 66.06 909 GLY A C 1
ATOM 7265 O O . GLY A 1 909 ? -54.950 -13.515 16.081 1.00 66.06 909 GLY A O 1
ATOM 7266 N N . ARG A 1 910 ? -55.579 -14.699 17.881 1.00 57.06 910 ARG A N 1
ATOM 7267 C CA . ARG A 1 910 ? -55.814 -13.540 18.766 1.00 57.06 910 ARG A CA 1
ATOM 7268 C C . ARG A 1 910 ? -55.062 -13.715 20.098 1.00 57.06 910 ARG A C 1
ATOM 7270 O O . ARG A 1 910 ? -55.459 -14.579 20.877 1.00 57.06 910 ARG A O 1
ATOM 7277 N N . PRO A 1 911 ? -54.049 -12.885 20.410 1.00 58.91 911 PRO A N 1
ATOM 7278 C CA . PRO A 1 911 ? -53.471 -11.836 19.562 1.00 58.91 911 PRO A CA 1
ATOM 7279 C C . PRO A 1 911 ? -52.774 -12.422 18.323 1.00 58.91 911 PRO A C 1
ATOM 7281 O O . PRO A 1 911 ? -52.307 -13.554 18.358 1.00 58.91 911 PRO A O 1
ATOM 7284 N N . THR A 1 912 ? -52.723 -11.649 17.237 1.00 69.94 912 THR A N 1
ATOM 7285 C CA . THR A 1 912 ? -52.051 -12.062 15.996 1.00 69.94 912 THR A CA 1
ATOM 7286 C C . THR A 1 912 ? -50.545 -12.057 16.215 1.00 69.94 912 THR A C 1
ATOM 7288 O O . THR A 1 912 ? -49.988 -11.015 16.581 1.00 69.94 912 THR A O 1
ATOM 7291 N N . LEU A 1 913 ? -49.884 -13.193 16.005 1.00 75.88 913 LEU A N 1
ATOM 7292 C CA . LEU A 1 913 ? -48.434 -13.304 16.126 1.00 75.88 913 LEU A CA 1
ATOM 7293 C C . LEU A 1 913 ? -47.801 -13.352 14.735 1.00 75.88 913 LEU A C 1
ATOM 7295 O O . LEU A 1 913 ? -48.360 -13.864 13.766 1.00 75.88 913 LEU A O 1
ATOM 7299 N N . SER A 1 914 ? -46.616 -12.756 14.615 1.00 82.50 914 SER A N 1
ATOM 7300 C CA . SER A 1 914 ? -45.903 -12.676 13.342 1.00 82.50 914 SER A CA 1
ATOM 7301 C C . SER A 1 914 ? -44.409 -12.893 13.510 1.00 82.50 914 SER A C 1
ATOM 7303 O O . SER A 1 914 ? -43.832 -12.483 14.520 1.00 82.50 914 SER A O 1
ATOM 7305 N N . SER A 1 915 ? -43.774 -13.462 12.493 1.00 82.25 915 SER A N 1
ATOM 7306 C CA . SER A 1 915 ? -42.321 -13.540 12.373 1.00 82.25 915 SER A CA 1
ATOM 7307 C C . SER A 1 915 ? -41.837 -12.850 11.103 1.00 82.25 915 SER A C 1
ATOM 7309 O O . SER A 1 915 ? -42.552 -12.779 10.105 1.00 82.25 915 SER A O 1
ATOM 7311 N N . ASP A 1 916 ? -40.611 -12.336 11.156 1.00 82.69 916 ASP A N 1
ATOM 7312 C CA . ASP A 1 916 ? -39.962 -11.685 10.024 1.00 82.69 916 AS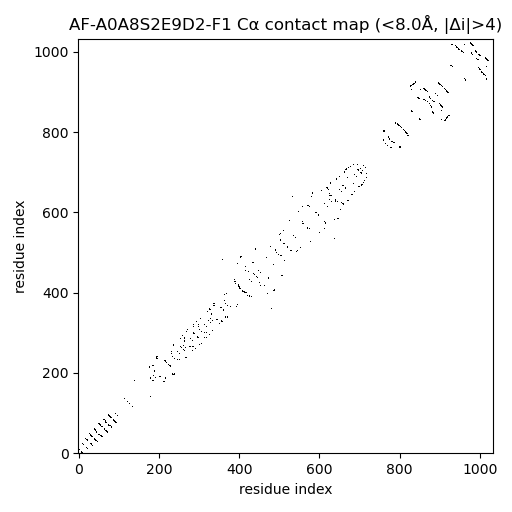P A CA 1
ATOM 7313 C C . ASP A 1 916 ? -38.819 -12.575 9.522 1.00 82.69 916 ASP A C 1
ATOM 7315 O O . ASP A 1 916 ? -38.018 -13.086 10.312 1.00 82.69 916 ASP A O 1
ATOM 7319 N N . CYS A 1 917 ? -38.720 -12.745 8.207 1.00 80.81 917 CYS A N 1
ATOM 7320 C CA . CYS A 1 917 ? -37.581 -13.363 7.543 1.00 80.81 917 CYS A CA 1
ATOM 7321 C C . CYS A 1 917 ? -36.927 -12.398 6.554 1.00 80.81 917 CYS A C 1
ATOM 7323 O O . CYS A 1 917 ? -37.556 -11.478 6.027 1.00 80.81 917 CYS A O 1
ATOM 7325 N N . LEU A 1 918 ? -35.630 -12.595 6.325 1.00 80.06 918 LEU A N 1
ATOM 7326 C CA . LEU A 1 918 ? -34.844 -11.753 5.432 1.00 80.06 918 LEU A CA 1
ATOM 7327 C C . LEU A 1 918 ? -34.509 -12.517 4.154 1.00 80.06 918 LEU A C 1
ATOM 7329 O O . LEU A 1 918 ? -33.866 -13.566 4.194 1.00 80.06 918 LEU A O 1
ATOM 7333 N N . LEU A 1 919 ? -34.890 -11.947 3.015 1.00 80.56 919 LEU A N 1
ATOM 7334 C CA . LEU A 1 919 ? -34.534 -12.445 1.694 1.00 80.56 919 LEU A CA 1
ATOM 7335 C C . LEU A 1 919 ? -33.631 -11.433 0.991 1.00 80.56 919 LEU A C 1
ATOM 7337 O O . LEU A 1 919 ? -34.054 -10.335 0.631 1.00 80.56 919 LEU A O 1
ATOM 7341 N N . LYS A 1 920 ? -32.379 -11.811 0.749 1.00 78.25 920 LYS A N 1
ATOM 7342 C CA . LYS A 1 920 ? -31.454 -11.006 -0.046 1.00 78.25 920 LYS A CA 1
ATOM 7343 C C . LYS A 1 920 ? -31.551 -11.408 -1.515 1.00 78.25 920 LYS A C 1
ATOM 7345 O O . LYS A 1 920 ? -31.135 -12.498 -1.894 1.00 78.25 920 LYS A O 1
ATOM 7350 N N . VAL A 1 921 ? -32.053 -10.506 -2.351 1.00 78.06 921 VAL A N 1
ATOM 7351 C CA . VAL A 1 921 ? -32.176 -10.682 -3.801 1.00 78.06 921 VAL A CA 1
ATOM 7352 C C . VAL A 1 921 ? -31.086 -9.884 -4.517 1.00 78.06 921 VAL A C 1
ATOM 7354 O O . VAL A 1 921 ? -31.118 -8.652 -4.569 1.00 78.06 921 VAL A O 1
ATOM 7357 N N . ASN A 1 922 ? -30.119 -10.581 -5.105 1.00 73.50 922 ASN A N 1
ATOM 7358 C CA . ASN A 1 922 ? -29.132 -10.003 -6.011 1.00 73.50 922 ASN A CA 1
ATOM 7359 C C . ASN A 1 922 ? -29.672 -10.063 -7.448 1.00 73.50 922 ASN A C 1
ATOM 7361 O O . ASN A 1 922 ? -29.816 -11.141 -8.021 1.00 73.50 922 ASN A O 1
ATOM 7365 N N . VAL A 1 923 ? -29.940 -8.913 -8.062 1.00 74.31 923 VAL A N 1
ATOM 7366 C CA . VAL A 1 923 ? -30.427 -8.829 -9.445 1.00 74.31 923 VAL A CA 1
ATOM 7367 C C . VAL A 1 923 ? -29.267 -8.471 -10.376 1.00 74.31 923 VAL A C 1
ATOM 7369 O O . VAL A 1 923 ? -28.729 -7.359 -10.352 1.00 74.31 923 VAL A O 1
ATOM 7372 N N . LEU A 1 924 ? -28.872 -9.425 -11.218 1.00 69.62 924 LEU A N 1
ATOM 7373 C CA . LEU A 1 924 ? -27.851 -9.250 -12.244 1.00 69.62 924 LEU A CA 1
ATOM 7374 C C . LEU A 1 924 ? -28.484 -8.706 -13.531 1.00 69.62 924 LEU A C 1
ATOM 7376 O O . LEU A 1 924 ? -29.454 -9.263 -14.055 1.00 69.62 924 LEU A O 1
ATOM 7380 N N . ARG A 1 925 ? -27.912 -7.630 -14.089 1.00 68.69 925 ARG A N 1
ATOM 7381 C CA . ARG A 1 925 ? -28.365 -7.100 -15.386 1.00 68.69 925 ARG A CA 1
ATOM 7382 C C . ARG A 1 925 ? -27.870 -7.999 -16.501 1.00 68.69 925 ARG A C 1
ATOM 7384 O O . ARG A 1 925 ? -26.720 -8.440 -16.485 1.00 68.69 925 ARG A O 1
ATOM 7391 N N . ARG A 1 926 ? -28.677 -8.149 -17.551 1.00 63.53 926 ARG A N 1
ATOM 7392 C CA . ARG A 1 926 ? -28.343 -9.001 -18.705 1.00 63.53 926 ARG A CA 1
ATOM 7393 C C . ARG A 1 926 ? -27.010 -8.645 -19.374 1.00 63.53 926 ARG A C 1
ATOM 7395 O O . ARG A 1 926 ? -26.365 -9.520 -19.932 1.00 63.53 926 ARG A O 1
ATOM 7402 N N . LYS A 1 927 ? -26.594 -7.377 -19.332 1.00 60.91 927 LYS A N 1
ATOM 7403 C CA . LYS A 1 927 ? -25.304 -6.931 -19.883 1.00 60.91 927 LYS A CA 1
ATOM 7404 C C . LYS A 1 927 ? -24.091 -7.337 -19.037 1.00 60.91 927 LYS A C 1
ATOM 7406 O O . LYS A 1 927 ? -23.026 -7.532 -19.598 1.00 60.91 927 LYS A O 1
ATOM 7411 N N . ASP A 1 928 ? -24.257 -7.467 -17.720 1.00 63.19 928 ASP A N 1
ATOM 7412 C CA . ASP A 1 928 ? -23.156 -7.725 -16.782 1.00 63.19 928 ASP A CA 1
ATOM 7413 C C . ASP A 1 928 ? -22.810 -9.228 -16.718 1.00 63.19 928 ASP A C 1
ATOM 7415 O O . ASP A 1 928 ? -21.702 -9.604 -16.353 1.00 63.19 928 ASP A O 1
ATOM 7419 N N . VAL A 1 929 ? -23.760 -10.092 -17.101 1.00 63.50 929 VAL A N 1
ATOM 7420 C CA . VAL A 1 929 ? -23.585 -11.553 -17.170 1.00 63.50 929 VAL A CA 1
ATOM 7421 C C . VAL A 1 929 ? -23.170 -12.057 -18.551 1.00 63.50 929 VAL A C 1
ATOM 7423 O O . VAL A 1 929 ? -23.023 -13.261 -18.721 1.00 63.50 929 VAL A O 1
ATOM 7426 N N . ARG A 1 930 ? -22.974 -11.186 -19.548 1.00 68.06 930 ARG A N 1
ATOM 7427 C CA . ARG A 1 930 ? -22.424 -11.611 -20.844 1.00 68.06 930 ARG A CA 1
ATOM 7428 C C . ARG A 1 930 ? -20.923 -11.873 -20.690 1.00 68.06 930 ARG A C 1
ATOM 7430 O O . ARG A 1 930 ? -20.217 -10.945 -20.297 1.00 68.06 930 ARG A O 1
ATOM 7437 N N . PRO A 1 931 ? -20.430 -13.088 -20.989 1.00 72.12 931 PRO A N 1
ATOM 7438 C CA . PRO A 1 931 ? -18.997 -13.342 -21.008 1.00 72.12 931 PRO A CA 1
ATOM 7439 C C . PRO A 1 931 ? -18.318 -12.460 -22.060 1.00 72.12 931 PRO A C 1
ATOM 7441 O O . PRO A 1 931 ? -18.805 -12.345 -23.183 1.00 72.12 931 PRO A O 1
ATOM 7444 N N . GLN A 1 932 ? -17.209 -11.833 -21.687 1.00 71.31 932 GLN A N 1
ATOM 7445 C CA . GLN A 1 932 ? -16.345 -11.058 -22.571 1.00 71.31 932 GLN A CA 1
ATOM 7446 C C . GLN A 1 932 ? -15.073 -11.852 -22.824 1.00 71.31 932 GLN A C 1
ATOM 7448 O O . GLN A 1 932 ? -14.434 -12.317 -21.880 1.00 71.31 932 GLN A O 1
ATOM 7453 N N . PHE A 1 933 ? -14.703 -12.031 -24.085 1.00 73.69 933 PHE A N 1
ATOM 7454 C CA . PHE A 1 933 ? -13.465 -12.714 -24.423 1.00 73.69 933 PHE A CA 1
ATOM 7455 C C . PHE A 1 933 ? -12.254 -11.810 -24.164 1.00 73.69 933 PHE A C 1
ATOM 7457 O O . PHE A 1 933 ? -12.241 -10.659 -24.583 1.00 73.69 933 PHE A O 1
ATOM 7464 N N . LEU A 1 934 ? -11.214 -12.346 -23.518 1.00 59.75 934 LEU A N 1
ATOM 7465 C CA . LEU A 1 934 ? -10.012 -11.594 -23.112 1.00 59.75 934 LEU A CA 1
ATOM 7466 C C . LEU A 1 934 ? -9.155 -11.062 -24.275 1.00 59.75 934 LEU A C 1
ATOM 7468 O O . LEU A 1 934 ? -8.280 -10.231 -24.056 1.00 59.75 934 LEU A O 1
ATOM 7472 N N . HIS A 1 935 ? -9.371 -11.555 -25.496 1.00 57.50 935 HIS A N 1
ATOM 7473 C CA . HIS A 1 935 ? -8.470 -11.323 -26.630 1.00 57.50 935 HIS A CA 1
ATOM 7474 C C . HIS A 1 935 ? -9.157 -10.794 -27.896 1.00 57.50 935 HIS A C 1
ATOM 7476 O O . HIS A 1 935 ? -8.507 -10.730 -28.934 1.00 57.50 935 HIS A O 1
ATOM 7482 N N . ASN A 1 936 ? -10.450 -10.445 -27.858 1.00 55.56 936 ASN A N 1
ATOM 7483 C CA . ASN A 1 936 ? -11.116 -9.866 -29.028 1.00 55.56 936 ASN A CA 1
ATOM 7484 C C . ASN A 1 936 ? -12.362 -9.071 -28.609 1.00 55.56 936 ASN A C 1
ATOM 7486 O O . ASN A 1 936 ? -13.356 -9.660 -28.186 1.00 55.56 936 ASN A O 1
ATOM 7490 N N . GLU A 1 937 ? -12.312 -7.739 -28.689 1.00 49.16 937 GLU A N 1
ATOM 7491 C CA . GLU A 1 937 ? -13.383 -6.888 -28.143 1.00 49.16 937 GLU A CA 1
ATOM 7492 C C . GLU A 1 937 ? -14.607 -6.758 -29.068 1.00 49.16 937 GLU A C 1
ATOM 7494 O O . GLU A 1 937 ? -15.675 -6.404 -28.577 1.00 49.16 937 GLU A O 1
ATOM 7499 N N . ASN A 1 938 ? -14.502 -7.085 -30.368 1.00 48.72 938 ASN A N 1
ATOM 7500 C CA . ASN A 1 938 ? -15.569 -6.780 -31.338 1.00 48.72 938 ASN A CA 1
ATOM 7501 C C . ASN A 1 938 ? -15.949 -7.892 -32.341 1.00 48.72 938 ASN A C 1
ATOM 7503 O O . ASN A 1 938 ? -16.940 -7.723 -33.049 1.00 48.72 938 ASN A O 1
ATOM 7507 N N . GLU A 1 939 ? -15.259 -9.039 -32.392 1.00 57.75 939 GLU A N 1
ATOM 7508 C CA . GLU A 1 939 ? -15.608 -10.136 -33.313 1.00 57.75 939 GLU A CA 1
ATOM 7509 C C . GLU A 1 939 ? -15.533 -11.509 -32.622 1.00 57.75 939 GLU A C 1
ATOM 7511 O O . GLU A 1 939 ? -14.484 -11.917 -32.130 1.00 57.75 939 GLU A O 1
ATOM 7516 N N . ASN A 1 940 ? -16.636 -12.271 -32.631 1.00 64.44 940 ASN A N 1
ATOM 7517 C CA . ASN A 1 940 ? -16.705 -13.660 -32.134 1.00 64.44 940 ASN A CA 1
ATOM 7518 C C . ASN A 1 940 ? -15.952 -14.666 -33.035 1.00 64.44 940 ASN A C 1
ATOM 7520 O O . ASN A 1 940 ? -16.183 -15.871 -32.937 1.00 64.44 940 ASN A O 1
ATOM 7524 N N . THR A 1 941 ? -15.091 -14.184 -33.933 1.00 72.62 941 THR A N 1
ATOM 7525 C CA . THR A 1 941 ? -14.365 -14.975 -34.927 1.00 72.62 941 THR A CA 1
ATOM 7526 C C . THR A 1 941 ? -12.883 -14.994 -34.570 1.00 72.62 941 THR A C 1
ATOM 7528 O O . THR A 1 941 ? -12.259 -13.944 -34.438 1.00 72.62 941 THR A O 1
ATOM 7531 N N . TYR A 1 942 ? -12.311 -16.187 -34.435 1.00 70.75 942 TYR A N 1
ATOM 7532 C CA . TYR A 1 942 ? -10.886 -16.384 -34.180 1.00 70.75 942 TYR A CA 1
ATOM 7533 C C . TYR A 1 942 ? -10.208 -17.030 -35.377 1.00 70.75 942 TYR A C 1
ATOM 7535 O O . TYR A 1 942 ? -10.721 -18.015 -35.903 1.00 70.75 942 TYR A O 1
ATOM 7543 N N . TYR A 1 943 ? -9.039 -16.524 -35.759 1.00 74.06 943 TYR A N 1
ATOM 7544 C CA . TYR A 1 943 ? -8.217 -17.097 -36.821 1.00 74.06 943 TYR A CA 1
ATOM 7545 C C . TYR A 1 943 ? -7.004 -17.782 -36.202 1.00 74.06 943 TYR A C 1
ATOM 7547 O O . TYR A 1 943 ? -6.253 -17.155 -35.457 1.00 74.06 943 TYR A O 1
ATOM 7555 N N . PHE A 1 944 ? -6.812 -19.063 -36.507 1.00 70.31 944 PHE A N 1
ATOM 7556 C CA . PHE A 1 944 ? -5.643 -19.815 -36.061 1.00 70.31 944 PHE A CA 1
ATOM 7557 C C . PHE A 1 944 ? -4.953 -20.473 -37.246 1.00 70.31 944 PHE A C 1
ATOM 7559 O O . PHE A 1 944 ? -5.584 -21.175 -38.041 1.00 70.31 944 PHE A O 1
ATOM 7566 N N . GLU A 1 945 ? -3.641 -20.281 -37.329 1.00 73.69 945 GLU A N 1
ATOM 7567 C CA . GLU A 1 945 ? -2.783 -21.017 -38.248 1.00 73.69 945 GLU A CA 1
ATOM 7568 C C . GLU A 1 945 ? -2.378 -22.333 -37.586 1.00 73.69 945 GLU A C 1
ATOM 7570 O O . GLU A 1 945 ? -1.737 -22.340 -36.533 1.00 73.69 945 GLU A O 1
ATOM 7575 N N . LEU A 1 946 ? -2.792 -23.459 -38.169 1.00 72.00 946 LEU A N 1
ATOM 7576 C CA . LEU A 1 946 ? -2.528 -24.776 -37.596 1.00 72.00 946 LEU A CA 1
ATOM 7577 C C . LEU A 1 946 ? -1.648 -25.616 -38.534 1.00 72.00 946 LEU A C 1
ATOM 7579 O O . LEU A 1 946 ? -1.973 -25.747 -39.720 1.00 72.00 946 LEU A O 1
ATOM 7583 N N . PRO A 1 947 ? -0.553 -26.213 -38.019 1.00 65.12 947 PRO A N 1
ATOM 7584 C CA . PRO A 1 947 ? 0.254 -27.166 -38.771 1.00 65.12 947 PRO A CA 1
ATOM 7585 C C . PRO A 1 947 ? -0.464 -28.513 -38.923 1.00 65.12 947 PRO A C 1
ATOM 7587 O O . PRO A 1 947 ? -1.506 -28.757 -38.316 1.00 65.12 947 PRO A O 1
ATOM 7590 N N . GLU A 1 948 ? 0.114 -29.411 -39.722 1.00 70.75 948 GLU A N 1
ATOM 7591 C CA . GLU A 1 948 ? -0.406 -30.764 -39.940 1.00 70.75 948 GLU A CA 1
ATOM 7592 C C . GLU A 1 948 ? -0.602 -31.521 -38.605 1.00 70.75 948 GLU A C 1
ATOM 7594 O O . GLU A 1 948 ? 0.306 -31.598 -37.768 1.00 70.75 948 GLU A O 1
ATOM 7599 N N . ILE A 1 949 ? -1.797 -32.085 -38.385 1.00 66.94 949 ILE A N 1
ATOM 7600 C CA . ILE A 1 949 ? -2.140 -32.818 -37.154 1.00 66.94 949 ILE A CA 1
ATOM 7601 C C . ILE A 1 949 ? -2.312 -34.297 -37.490 1.00 66.94 949 ILE A C 1
ATOM 7603 O O . ILE A 1 949 ? -3.322 -34.709 -38.059 1.00 66.94 949 ILE A O 1
ATOM 7607 N N . ASN A 1 950 ? -1.341 -35.109 -37.073 1.00 66.75 950 ASN A N 1
ATOM 7608 C CA . ASN A 1 950 ? -1.347 -36.563 -37.236 1.00 66.75 950 ASN A CA 1
ATOM 7609 C C . ASN A 1 950 ? -2.232 -37.282 -36.203 1.00 66.75 950 ASN A C 1
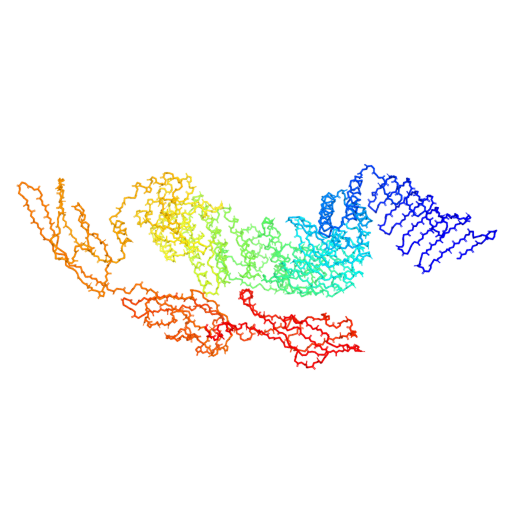ATOM 7611 O O . ASN A 1 950 ? -2.561 -36.740 -35.147 1.00 66.75 950 ASN A O 1
ATOM 7615 N N . ARG A 1 951 ? -2.571 -38.556 -36.470 1.00 59.53 951 ARG A N 1
ATOM 7616 C CA . ARG A 1 951 ? -3.437 -39.386 -35.599 1.00 59.53 951 ARG A CA 1
ATOM 7617 C C . ARG A 1 951 ? -2.976 -39.468 -34.133 1.00 59.53 951 ARG A C 1
ATOM 7619 O O . ARG A 1 951 ? -3.821 -39.624 -33.260 1.00 59.53 951 ARG A O 1
ATOM 7626 N N . SER A 1 952 ? -1.677 -39.326 -33.855 1.00 59.41 952 SER A N 1
ATOM 7627 C CA . SER A 1 952 ? -1.107 -39.339 -32.496 1.00 59.41 952 SER A CA 1
ATOM 7628 C C . SER A 1 952 ? -1.395 -38.077 -31.671 1.00 59.41 952 SER A C 1
ATOM 7630 O O . SER A 1 952 ? -1.293 -38.124 -30.449 1.00 59.41 952 SER A O 1
ATOM 7632 N N . ARG A 1 953 ? -1.770 -36.961 -32.312 1.00 58.22 953 ARG A N 1
ATOM 7633 C CA . ARG A 1 953 ? -2.065 -35.668 -31.662 1.00 58.22 953 ARG A CA 1
ATOM 7634 C C . ARG A 1 953 ? -3.566 -35.360 -31.569 1.00 58.22 953 ARG A C 1
ATOM 7636 O O . ARG A 1 953 ? -3.960 -34.285 -31.119 1.00 58.22 953 ARG A O 1
ATOM 7643 N N . LEU A 1 954 ? -4.423 -36.302 -31.969 1.00 59.31 954 LEU A N 1
ATOM 7644 C CA . LEU A 1 954 ? -5.875 -36.173 -31.825 1.00 59.31 954 LEU A CA 1
ATOM 7645 C C . LEU A 1 954 ? -6.251 -36.076 -30.341 1.00 59.31 954 LEU A C 1
ATOM 7647 O O . LEU A 1 954 ? -5.730 -36.824 -29.517 1.00 59.31 954 LEU A O 1
ATOM 7651 N N . LYS A 1 955 ? -7.185 -35.176 -30.006 1.00 57.19 955 LYS A N 1
ATOM 7652 C CA . LYS A 1 955 ? -7.624 -34.862 -28.628 1.00 57.19 955 LYS A CA 1
ATOM 7653 C C . LYS A 1 955 ? -6.599 -34.153 -27.719 1.00 57.19 955 LYS A C 1
ATOM 7655 O O . LYS A 1 955 ? -6.928 -33.914 -26.557 1.00 57.19 955 LYS A O 1
ATOM 7660 N N . GLN A 1 956 ? -5.409 -33.780 -28.199 1.00 64.69 956 GLN A N 1
ATOM 7661 C CA . GLN A 1 956 ? -4.523 -32.883 -27.441 1.00 64.69 956 GLN A CA 1
ATOM 7662 C C . GLN A 1 956 ? -5.105 -31.461 -27.386 1.00 64.69 956 GLN A C 1
ATOM 7664 O O . GLN A 1 956 ? -5.797 -31.027 -28.310 1.00 64.69 956 GLN A O 1
ATOM 7669 N N . ARG A 1 957 ? -4.849 -30.748 -26.279 1.00 70.00 957 ARG A N 1
ATOM 7670 C CA . ARG A 1 957 ? -5.287 -29.357 -26.084 1.00 70.00 957 ARG A CA 1
ATOM 7671 C C . ARG A 1 957 ? -4.480 -28.471 -27.034 1.00 70.00 957 ARG A C 1
ATOM 7673 O O . ARG A 1 957 ? -3.276 -28.349 -26.844 1.00 70.00 957 ARG A O 1
ATOM 7680 N N . LEU A 1 958 ? -5.124 -27.900 -28.051 1.00 74.12 958 LEU A N 1
ATOM 7681 C CA . LEU A 1 958 ? -4.440 -27.040 -29.022 1.00 74.12 958 LEU A CA 1
ATOM 7682 C C . LEU A 1 958 ? -4.321 -25.614 -28.483 1.00 74.12 958 LEU A C 1
ATOM 7684 O O . LEU A 1 958 ? -3.234 -25.055 -28.431 1.00 74.12 958 LEU A O 1
ATOM 7688 N N . PHE A 1 959 ? -5.443 -25.046 -28.049 1.00 70.69 959 PHE A N 1
ATOM 7689 C CA . PHE A 1 959 ? -5.521 -23.705 -27.479 1.00 70.69 959 PHE A CA 1
ATOM 7690 C C . PHE A 1 959 ? -6.755 -23.586 -26.585 1.00 70.69 959 PHE A C 1
ATOM 7692 O O . PHE A 1 959 ? -7.673 -24.414 -26.641 1.00 70.69 959 PHE A O 1
ATOM 7699 N N . GLN A 1 960 ? -6.757 -22.569 -25.727 1.00 79.69 960 GLN A N 1
ATOM 7700 C CA . GLN A 1 960 ? -7.849 -22.269 -24.811 1.00 79.69 960 GLN A CA 1
ATOM 7701 C C . GLN A 1 960 ? -8.393 -20.887 -25.107 1.00 79.69 960 GLN A C 1
ATOM 7703 O O . GLN A 1 960 ? -7.633 -19.926 -25.187 1.00 79.69 960 GLN A O 1
ATOM 7708 N N . ILE A 1 961 ? -9.710 -20.787 -25.221 1.00 77.25 961 ILE A N 1
ATOM 7709 C CA . ILE A 1 961 ? -10.380 -19.497 -25.277 1.00 77.25 961 ILE A CA 1
ATOM 7710 C C . ILE A 1 961 ? -10.928 -19.198 -23.898 1.00 77.25 961 ILE A C 1
ATOM 7712 O O . ILE A 1 961 ? -11.630 -20.018 -23.305 1.00 77.25 961 ILE A O 1
ATOM 7716 N N . VAL A 1 962 ? -10.578 -18.019 -23.398 1.00 75.25 962 VAL A N 1
ATOM 7717 C CA . VAL A 1 962 ? -10.956 -17.574 -22.065 1.00 75.25 962 VAL A CA 1
ATOM 7718 C C . VAL A 1 962 ? -11.889 -16.381 -22.201 1.00 75.25 962 VAL A C 1
ATOM 7720 O O . VAL A 1 962 ? -11.532 -15.340 -22.759 1.00 75.25 962 VAL A O 1
ATOM 7723 N N . ALA A 1 963 ? -13.103 -16.557 -21.696 1.00 74.44 963 ALA A N 1
ATOM 7724 C CA . ALA A 1 963 ? -14.044 -15.483 -21.462 1.00 74.44 963 ALA A CA 1
ATOM 7725 C C . ALA A 1 963 ? -14.154 -15.220 -19.960 1.00 74.44 963 ALA A C 1
ATOM 7727 O O . ALA A 1 963 ? -14.085 -16.141 -19.145 1.00 74.44 963 ALA A O 1
ATOM 7728 N N . ILE A 1 964 ? -14.335 -13.955 -19.606 1.00 71.75 964 ILE A N 1
ATOM 7729 C CA . ILE A 1 964 ? -14.495 -13.481 -18.235 1.00 71.75 964 ILE A CA 1
ATOM 7730 C C . ILE A 1 964 ? -15.839 -12.780 -18.078 1.00 71.75 964 ILE A C 1
ATOM 7732 O O . ILE A 1 964 ? -16.420 -12.284 -19.041 1.00 71.75 964 ILE A O 1
ATOM 7736 N N . LEU A 1 965 ? -16.347 -12.732 -16.851 1.00 68.31 965 LEU A N 1
ATOM 7737 C CA . LEU A 1 965 ? -17.530 -11.946 -16.519 1.00 68.31 965 LEU A CA 1
ATOM 7738 C C . LEU A 1 965 ? -17.103 -10.617 -15.916 1.00 68.31 965 LEU A C 1
ATOM 7740 O O . LEU A 1 965 ? -16.271 -10.580 -15.012 1.00 68.31 965 LEU A O 1
ATOM 7744 N N . ASN A 1 966 ? -17.718 -9.530 -16.372 1.00 64.94 966 ASN A N 1
ATOM 7745 C CA . ASN A 1 966 ? -17.473 -8.193 -15.840 1.00 64.94 966 ASN A CA 1
ATOM 7746 C C . ASN A 1 966 ? -18.293 -7.967 -14.553 1.00 64.94 966 ASN A C 1
ATOM 7748 O O . ASN A 1 966 ? -19.221 -7.154 -14.495 1.00 64.94 966 ASN A O 1
ATOM 7752 N N . LEU A 1 967 ? -17.995 -8.772 -13.529 1.00 58.78 967 LEU A N 1
ATOM 7753 C CA . LEU A 1 967 ? -18.630 -8.735 -12.213 1.00 58.78 967 LEU A CA 1
ATOM 7754 C C . LEU A 1 967 ? -17.659 -8.146 -11.176 1.00 58.78 967 LEU A C 1
ATOM 7756 O O . LEU A 1 967 ? -16.494 -8.542 -11.165 1.00 58.78 967 LEU A O 1
ATOM 7760 N N . PRO A 1 968 ? -18.116 -7.263 -10.267 1.00 52.97 968 PRO A N 1
ATOM 7761 C CA . PRO A 1 968 ? -17.303 -6.782 -9.145 1.00 52.97 968 PRO A CA 1
ATOM 7762 C C . PRO A 1 968 ? -16.786 -7.946 -8.279 1.00 52.97 968 PRO A C 1
ATOM 7764 O O . PRO A 1 968 ? -17.550 -8.877 -8.023 1.00 52.97 968 PRO A O 1
ATOM 7767 N N . GLU A 1 969 ? -15.551 -7.872 -7.763 1.00 46.66 969 GLU A N 1
ATOM 7768 C CA . GLU A 1 969 ? -14.875 -8.946 -6.991 1.00 46.66 969 GLU A CA 1
ATOM 7769 C C . GLU A 1 969 ? -15.751 -9.579 -5.893 1.00 46.66 969 GLU A C 1
ATOM 7771 O O . GLU A 1 969 ? -15.780 -10.798 -5.728 1.00 46.66 969 GLU A O 1
ATOM 7776 N N . LYS A 1 970 ? -16.552 -8.769 -5.186 1.00 46.66 970 LYS A N 1
ATOM 7777 C CA . LYS A 1 970 ? -17.460 -9.237 -4.120 1.00 46.66 970 LYS A CA 1
ATOM 7778 C C . LYS A 1 970 ? -18.593 -10.158 -4.612 1.00 46.66 970 LYS A C 1
ATOM 7780 O O . LYS A 1 970 ? -19.152 -10.895 -3.810 1.00 46.66 970 LYS A O 1
ATOM 7785 N N . MET A 1 971 ? -18.955 -10.116 -5.899 1.00 45.84 971 MET A N 1
ATOM 7786 C CA . MET A 1 971 ? -19.998 -10.957 -6.514 1.00 45.84 971 MET A CA 1
ATOM 7787 C C . MET A 1 971 ? -19.443 -12.210 -7.209 1.00 45.84 971 MET A C 1
ATOM 7789 O O . MET A 1 971 ? -20.234 -13.061 -7.618 1.00 45.84 971 MET A O 1
ATOM 7793 N N . GLN A 1 972 ? -18.118 -12.336 -7.349 1.00 48.81 972 GLN A N 1
ATOM 7794 C CA . GLN A 1 972 ? -17.476 -13.509 -7.957 1.00 48.81 972 GLN A CA 1
ATOM 7795 C C . GLN A 1 972 ? -17.353 -14.682 -6.969 1.00 48.81 972 GLN A C 1
ATOM 7797 O O . GLN A 1 972 ? -17.447 -15.832 -7.378 1.00 48.81 972 GLN A O 1
ATOM 7802 N N . PHE A 1 973 ? -17.216 -14.402 -5.668 1.00 39.19 973 PHE A N 1
ATOM 7803 C CA . PHE A 1 973 ? -17.027 -15.425 -4.628 1.00 39.19 973 PHE A CA 1
ATOM 7804 C C . PHE A 1 973 ? -18.307 -16.168 -4.200 1.00 39.19 973 PHE A C 1
ATOM 7806 O O . PHE A 1 973 ? -18.206 -17.267 -3.666 1.00 39.19 973 PHE A O 1
ATOM 7813 N N . ASN A 1 974 ? -19.496 -15.600 -4.441 1.00 42.88 974 ASN A N 1
ATOM 7814 C CA . ASN A 1 974 ? -20.772 -16.148 -3.943 1.00 42.88 974 ASN A CA 1
ATOM 7815 C C . ASN A 1 974 ? -21.642 -16.830 -5.009 1.00 42.88 974 ASN A C 1
ATOM 7817 O O . ASN A 1 974 ? -22.668 -17.413 -4.671 1.00 42.88 974 ASN A O 1
ATOM 7821 N N . ASN A 1 975 ? -21.284 -16.746 -6.290 1.00 51.72 975 ASN A N 1
ATOM 7822 C CA . ASN A 1 975 ? -22.171 -17.162 -7.369 1.00 51.72 975 ASN A CA 1
ATOM 7823 C C . ASN A 1 975 ? -21.544 -18.326 -8.147 1.00 51.72 975 ASN A C 1
ATOM 7825 O O . ASN A 1 975 ? -20.548 -18.134 -8.837 1.00 51.72 975 ASN A O 1
ATOM 7829 N N . ASN A 1 976 ? -22.168 -19.509 -8.093 1.00 54.59 976 ASN A N 1
ATOM 7830 C CA . ASN A 1 976 ? -21.845 -20.707 -8.892 1.00 54.59 976 ASN A CA 1
ATOM 7831 C C . ASN A 1 976 ? -22.108 -20.510 -10.410 1.00 54.59 976 ASN A C 1
ATOM 7833 O O . ASN A 1 976 ? -22.624 -21.399 -11.086 1.00 54.59 976 ASN A O 1
ATOM 7837 N N . LEU A 1 977 ? -21.823 -19.325 -10.955 1.00 60.47 977 LEU A N 1
ATOM 7838 C CA . LEU A 1 977 ? -21.995 -18.993 -12.365 1.00 60.47 977 LEU A CA 1
ATOM 7839 C C . LEU A 1 977 ? -20.913 -19.704 -13.175 1.00 60.47 977 LEU A C 1
ATOM 7841 O O . LEU A 1 977 ? -19.723 -19.458 -12.988 1.00 60.47 977 LEU A O 1
ATOM 7845 N N . GLN A 1 978 ? -21.330 -20.568 -14.097 1.00 64.94 978 GLN A N 1
ATOM 7846 C CA . GLN A 1 978 ? -20.416 -21.264 -14.998 1.00 64.94 978 GLN A CA 1
ATOM 7847 C C . GLN A 1 978 ? -20.462 -20.614 -16.377 1.00 64.94 978 GLN A C 1
ATOM 7849 O O . GLN A 1 978 ? -21.534 -20.440 -16.959 1.00 64.94 978 GLN A O 1
ATOM 7854 N N . ILE A 1 979 ? -19.298 -20.272 -16.922 1.00 75.25 979 ILE A N 1
ATOM 7855 C CA . ILE A 1 979 ? -19.176 -19.877 -18.326 1.00 75.25 979 ILE A CA 1
ATOM 7856 C C . ILE A 1 979 ? -19.100 -21.157 -19.149 1.00 75.25 979 ILE A C 1
ATOM 7858 O O . ILE A 1 979 ? -18.299 -22.041 -18.849 1.00 75.25 979 ILE A O 1
ATOM 7862 N N . ARG A 1 980 ? -19.932 -21.260 -20.186 1.00 79.31 980 ARG A N 1
ATOM 7863 C CA . ARG A 1 980 ? -19.858 -22.338 -21.162 1.00 79.31 980 ARG A CA 1
ATOM 7864 C C . ARG A 1 980 ? -19.536 -21.829 -22.550 1.00 79.31 980 ARG A C 1
ATOM 7866 O O . ARG A 1 980 ? -19.955 -20.744 -22.937 1.00 79.31 980 ARG A O 1
ATOM 7873 N N . TYR A 1 981 ? -18.820 -22.659 -23.297 1.00 82.00 981 TYR A N 1
ATOM 7874 C CA . TYR A 1 981 ? -18.340 -22.348 -24.637 1.00 82.00 981 TYR A CA 1
ATOM 7875 C C . TYR A 1 981 ? -18.987 -23.257 -25.680 1.00 82.00 981 TYR A C 1
ATOM 7877 O O . TYR A 1 981 ? -19.199 -24.454 -25.451 1.00 82.00 981 TYR A O 1
ATOM 7885 N N . ARG A 1 982 ? -19.276 -22.698 -26.854 1.00 83.50 982 ARG A N 1
ATOM 7886 C CA . ARG A 1 982 ? -19.832 -23.418 -27.997 1.00 83.50 982 ARG A CA 1
ATOM 7887 C C . ARG A 1 982 ? -19.239 -22.895 -29.303 1.00 83.50 982 ARG A C 1
ATOM 7889 O O . ARG A 1 982 ? -19.111 -21.697 -29.502 1.00 83.50 982 ARG A O 1
ATOM 7896 N N . LEU A 1 983 ? -18.937 -23.817 -30.213 1.00 82.69 983 LEU A N 1
ATOM 7897 C CA . LEU A 1 983 ? -18.635 -23.504 -31.609 1.00 82.69 983 LEU A CA 1
ATOM 7898 C C . LEU A 1 983 ? -19.947 -23.256 -32.367 1.00 82.69 983 LEU A C 1
ATOM 7900 O O . LEU A 1 983 ? -20.847 -24.103 -32.331 1.00 82.69 983 LEU A O 1
ATOM 7904 N N . LEU A 1 984 ? -20.055 -22.092 -33.007 1.00 75.19 984 LEU A N 1
ATOM 7905 C CA . LEU A 1 984 ? -21.187 -21.710 -33.855 1.00 75.19 984 LEU A CA 1
ATOM 7906 C C . LEU A 1 984 ? -21.045 -22.302 -35.261 1.00 75.19 984 LEU A C 1
ATOM 7908 O O . LEU A 1 984 ? -22.037 -22.759 -35.829 1.00 75.19 984 LEU A O 1
ATOM 7912 N N . ASP A 1 985 ? -19.812 -22.397 -35.763 1.00 70.62 985 ASP A N 1
ATOM 7913 C CA . ASP A 1 985 ? -19.530 -23.016 -37.055 1.00 70.62 985 ASP A CA 1
ATOM 7914 C C . ASP A 1 985 ? -19.420 -24.546 -36.943 1.00 70.62 985 ASP A C 1
ATOM 7916 O O . ASP A 1 985 ? -18.642 -25.063 -36.128 1.00 70.62 985 ASP A O 1
ATOM 7920 N N . PRO A 1 986 ? -20.134 -25.317 -37.782 1.00 54.66 986 PRO A N 1
ATOM 7921 C CA . PRO A 1 986 ? -20.024 -26.768 -37.820 1.00 54.66 986 PRO A CA 1
ATOM 7922 C C . PRO A 1 986 ? -18.734 -27.198 -38.536 1.00 54.66 986 PRO A C 1
ATOM 7924 O O . PRO A 1 986 ? -18.758 -27.701 -39.659 1.00 54.66 986 PRO A O 1
ATOM 7927 N N . THR A 1 987 ? -17.582 -27.053 -37.885 1.00 63.16 987 THR A N 1
ATOM 7928 C CA . THR A 1 987 ? -16.334 -27.646 -38.382 1.00 63.16 987 THR A CA 1
ATOM 7929 C C . THR A 1 987 ? -16.252 -29.107 -37.931 1.00 63.16 987 THR A C 1
ATOM 7931 O O . THR A 1 987 ? -16.110 -29.421 -36.751 1.00 63.16 987 THR A O 1
ATOM 7934 N N . LYS A 1 988 ? -16.330 -30.059 -38.873 1.00 64.81 988 LYS A N 1
ATOM 7935 C CA . LYS A 1 988 ? -16.202 -31.507 -38.571 1.00 64.81 988 LYS A CA 1
ATOM 7936 C C . LYS A 1 988 ? -14.828 -31.883 -37.981 1.00 64.81 988 LYS A C 1
ATOM 7938 O O . LYS A 1 988 ? -14.668 -32.977 -37.438 1.00 64.81 988 LYS A O 1
ATOM 7943 N N . HIS A 1 989 ? -13.859 -30.974 -38.077 1.00 71.56 989 HIS A N 1
ATOM 7944 C CA . HIS A 1 989 ? -12.466 -31.172 -37.696 1.00 71.56 989 HIS A CA 1
ATOM 7945 C C . HIS A 1 989 ? -12.154 -30.844 -36.231 1.00 71.56 989 HIS A C 1
ATOM 7947 O O . HIS A 1 989 ? -11.138 -31.331 -35.743 1.00 71.56 989 HIS A O 1
ATOM 7953 N N . PHE A 1 990 ? -12.998 -30.096 -35.508 1.00 81.19 990 PHE A N 1
ATOM 7954 C CA . PHE A 1 990 ? -12.667 -29.591 -34.168 1.00 81.19 990 PHE A CA 1
ATOM 7955 C C . PHE A 1 990 ? -13.786 -29.800 -33.145 1.00 81.19 990 PHE A C 1
ATOM 7957 O O . PHE A 1 990 ? -14.953 -30.003 -33.479 1.00 81.19 990 PHE A O 1
ATOM 7964 N N . VAL A 1 991 ? -13.416 -29.779 -31.867 1.00 81.81 991 VAL A N 1
ATOM 7965 C CA . VAL A 1 991 ? -14.345 -29.806 -30.735 1.00 81.81 991 VAL A CA 1
ATOM 7966 C C . VAL A 1 991 ? -13.869 -28.835 -29.663 1.00 81.81 991 VAL A C 1
ATOM 7968 O O . VAL A 1 991 ? -12.672 -28.756 -29.398 1.00 81.81 991 VAL A O 1
ATOM 7971 N N . ILE A 1 992 ? -14.806 -28.121 -29.039 1.00 84.69 992 ILE A N 1
ATOM 7972 C CA . ILE A 1 992 ? -14.547 -27.275 -27.874 1.00 84.69 992 ILE A CA 1
ATOM 7973 C C . ILE A 1 992 ? -15.063 -27.959 -26.606 1.00 84.69 992 ILE A C 1
ATOM 7975 O O . ILE A 1 992 ? -16.186 -28.471 -26.571 1.00 84.69 992 ILE A O 1
ATOM 7979 N N . ASN A 1 993 ? -14.243 -27.982 -25.559 1.00 81.81 993 ASN A N 1
ATOM 7980 C CA . ASN A 1 993 ? -14.683 -28.351 -24.226 1.00 81.81 993 ASN A CA 1
ATOM 7981 C C . ASN A 1 993 ? -15.600 -27.241 -23.701 1.00 81.81 993 ASN A C 1
ATOM 7983 O O . ASN A 1 993 ? -15.188 -26.090 -23.556 1.00 81.81 993 ASN A O 1
ATOM 7987 N N . LYS A 1 994 ? -16.848 -27.617 -23.413 1.00 80.19 994 LYS A N 1
ATOM 7988 C CA . LYS A 1 994 ? -17.911 -26.689 -23.030 1.00 80.19 994 LYS A CA 1
ATOM 7989 C C . LYS A 1 994 ? -17.649 -25.973 -21.710 1.00 80.19 994 LYS A C 1
ATOM 7991 O O . LYS A 1 994 ? -18.257 -24.937 -21.517 1.00 80.19 994 LYS A O 1
ATOM 7996 N N . GLU A 1 995 ? -16.798 -26.491 -20.830 1.00 77.19 995 GLU A N 1
ATOM 7997 C CA . GLU A 1 995 ? -16.543 -25.922 -19.497 1.00 77.19 995 GLU A CA 1
ATOM 7998 C C . GLU A 1 995 ? -15.231 -25.140 -19.450 1.00 77.19 995 GLU A C 1
ATOM 8000 O O . GLU A 1 995 ? -15.151 -24.085 -18.832 1.00 77.19 995 GLU A O 1
ATOM 8005 N N . THR A 1 996 ? -14.198 -25.632 -20.133 1.00 74.88 996 THR A N 1
ATOM 8006 C CA . THR A 1 996 ? -12.854 -25.046 -20.041 1.00 74.88 996 THR A CA 1
ATOM 8007 C C . THR A 1 996 ? -12.494 -24.140 -21.217 1.00 74.88 996 THR A C 1
ATOM 8009 O O . THR A 1 996 ? -11.471 -23.467 -21.155 1.00 74.88 996 THR A O 1
ATOM 8012 N N . GLY A 1 997 ? -13.259 -24.170 -22.314 1.00 76.50 997 GLY A N 1
ATOM 8013 C CA . GLY A 1 997 ? -12.944 -23.426 -23.540 1.00 76.50 997 GLY A CA 1
ATOM 8014 C C . GLY A 1 997 ? -11.764 -23.997 -24.341 1.00 76.50 997 GLY A C 1
ATOM 8015 O O . GLY A 1 997 ? -11.270 -23.340 -25.254 1.00 76.50 997 GLY A O 1
ATOM 8016 N N . TYR A 1 998 ? -11.295 -25.213 -24.021 1.00 80.56 998 TYR A N 1
ATOM 8017 C CA . TYR A 1 998 ? -10.216 -25.877 -24.768 1.00 80.56 998 TYR A CA 1
ATOM 8018 C C . TYR A 1 998 ? -10.713 -26.388 -26.113 1.00 80.56 998 TYR A C 1
ATOM 8020 O O . TYR A 1 998 ? -11.675 -27.154 -26.154 1.00 80.56 998 TYR A O 1
ATOM 8028 N N . ILE A 1 999 ? -10.008 -26.057 -27.190 1.00 80.38 999 ILE A N 1
ATOM 8029 C CA . ILE A 1 999 ? -10.267 -26.610 -28.519 1.00 80.38 999 ILE A CA 1
ATOM 8030 C C . ILE A 1 999 ? -9.269 -27.726 -28.820 1.00 80.38 999 ILE A C 1
ATOM 8032 O O . ILE A 1 999 ? -8.069 -27.609 -28.563 1.00 80.38 999 ILE A O 1
ATOM 8036 N N . ALA A 1 1000 ? -9.783 -28.827 -29.360 1.00 78.38 1000 ALA A N 1
ATOM 8037 C CA . ALA A 1 1000 ? -9.004 -29.983 -29.776 1.00 78.38 1000 ALA A CA 1
ATOM 8038 C C . ALA A 1 1000 ? -9.408 -30.441 -31.183 1.00 78.38 1000 ALA A C 1
ATOM 8040 O O . ALA A 1 1000 ? -10.577 -30.356 -31.573 1.00 78.38 1000 ALA A O 1
ATOM 8041 N N . ALA A 1 1001 ? -8.446 -30.977 -31.935 1.00 77.19 1001 ALA A N 1
ATOM 8042 C CA . ALA A 1 1001 ? -8.707 -31.591 -33.232 1.00 77.19 1001 ALA A CA 1
ATOM 8043 C C . ALA A 1 1001 ? -9.388 -32.959 -33.067 1.00 77.19 1001 ALA A C 1
ATOM 8045 O O . ALA A 1 1001 ? -8.932 -33.832 -32.318 1.00 77.19 1001 ALA A O 1
ATOM 8046 N N . ARG A 1 1002 ? -10.491 -33.140 -33.795 1.00 73.38 1002 ARG A N 1
ATOM 8047 C CA . ARG A 1 1002 ? -11.295 -34.364 -33.887 1.00 73.38 1002 ARG A CA 1
ATOM 8048 C C . ARG A 1 1002 ? -10.870 -35.253 -35.059 1.00 73.38 1002 ARG A C 1
ATOM 8050 O O . ARG A 1 1002 ? -11.098 -36.459 -35.007 1.00 73.38 1002 ARG A O 1
ATOM 8057 N N . GLN A 1 1003 ? -10.259 -34.677 -36.094 1.00 74.81 1003 GLN A N 1
ATOM 8058 C CA . GLN A 1 1003 ? -9.743 -35.382 -37.271 1.00 74.81 1003 GLN A CA 1
ATOM 8059 C C . GLN A 1 1003 ? -8.333 -34.897 -37.615 1.00 74.81 1003 GLN A C 1
ATOM 8061 O O . GLN A 1 1003 ? -7.936 -33.807 -37.208 1.00 74.81 1003 GLN A O 1
ATOM 8066 N N . SER A 1 1004 ? -7.577 -35.721 -38.341 1.00 69.75 1004 SER A N 1
ATOM 8067 C CA . SER A 1 1004 ? -6.248 -35.346 -38.820 1.00 69.75 1004 SER A CA 1
ATOM 8068 C C . SER A 1 1004 ? -6.353 -34.242 -39.869 1.00 69.75 1004 SER A C 1
ATOM 8070 O O . SER A 1 1004 ? -7.215 -34.315 -40.746 1.00 69.75 1004 SER A O 1
ATOM 8072 N N . LEU A 1 1005 ? -5.472 -33.251 -39.784 1.00 71.38 1005 LEU A N 1
ATOM 8073 C CA . LEU A 1 1005 ? -5.362 -32.166 -40.759 1.00 71.38 1005 LEU A CA 1
ATOM 8074 C C . LEU A 1 1005 ? -4.170 -32.478 -41.656 1.00 71.38 1005 LEU A C 1
ATOM 8076 O O . LEU A 1 1005 ? -3.087 -32.674 -41.119 1.00 71.38 1005 LEU A O 1
ATOM 8080 N N . THR A 1 1006 ? -4.373 -32.553 -42.972 1.00 59.72 1006 THR A N 1
ATOM 8081 C CA . THR A 1 1006 ? -3.376 -33.018 -43.960 1.00 59.72 1006 THR A CA 1
ATOM 8082 C C . THR A 1 1006 ? -2.584 -31.888 -44.625 1.00 59.72 1006 THR A C 1
ATOM 8084 O O . THR A 1 1006 ? -1.762 -32.146 -45.498 1.00 59.72 1006 THR A O 1
ATOM 8087 N N . SER A 1 1007 ? -2.849 -30.629 -44.267 1.00 62.31 1007 SER A N 1
ATOM 8088 C CA . SER A 1 1007 ? -2.161 -29.454 -44.810 1.00 62.31 1007 SER A CA 1
ATOM 8089 C C . SER A 1 1007 ? -2.137 -28.315 -43.796 1.00 62.31 1007 SER A C 1
ATOM 8091 O O . SER A 1 1007 ? -3.070 -28.160 -43.006 1.00 62.31 1007 SER A O 1
ATOM 8093 N N . TYR A 1 1008 ? -1.085 -27.496 -43.852 1.00 65.19 1008 TYR A N 1
ATOM 8094 C CA . TYR A 1 1008 ? -1.021 -26.221 -43.140 1.00 65.19 1008 TYR A CA 1
ATOM 8095 C C . TYR A 1 1008 ? -2.132 -25.304 -43.661 1.00 65.19 1008 TYR A C 1
ATOM 8097 O O . TYR A 1 1008 ? -2.240 -25.078 -44.870 1.00 65.19 1008 TYR A O 1
ATOM 8105 N N . SER A 1 1009 ? -3.022 -24.839 -42.788 1.00 70.19 1009 SER A N 1
ATOM 8106 C CA . SER A 1 1009 ? -4.177 -24.033 -43.198 1.00 70.19 1009 SER A CA 1
ATOM 8107 C C . SER A 1 1009 ? -4.627 -23.105 -42.076 1.00 70.19 1009 SER A C 1
ATOM 8109 O O . SER A 1 1009 ? -4.505 -23.433 -40.893 1.00 70.19 1009 SER A O 1
ATOM 8111 N N . ILE A 1 1010 ? -5.157 -21.946 -42.466 1.00 70.88 1010 ILE A N 1
ATOM 8112 C CA . ILE A 1 1010 ? -5.771 -20.985 -41.551 1.00 70.88 1010 ILE A CA 1
ATOM 8113 C C . ILE A 1 1010 ? -7.224 -21.398 -41.346 1.00 70.88 1010 ILE A C 1
ATOM 8115 O O . ILE A 1 1010 ? -7.980 -21.519 -42.310 1.00 70.88 1010 ILE A O 1
ATOM 8119 N N . TYR A 1 1011 ? -7.612 -21.613 -40.093 1.00 72.38 1011 TYR A N 1
ATOM 8120 C CA . TYR A 1 1011 ? -8.986 -21.933 -39.725 1.00 72.38 1011 TYR A CA 1
ATOM 8121 C C . TYR A 1 1011 ? -9.614 -20.753 -38.993 1.00 72.38 1011 TYR A C 1
ATOM 8123 O O . TYR A 1 1011 ? -9.041 -20.240 -38.030 1.00 72.38 1011 TYR A O 1
ATOM 8131 N N . SER A 1 1012 ? -10.804 -20.347 -39.438 1.00 74.69 1012 SER A N 1
ATOM 8132 C CA . SER A 1 1012 ? -11.657 -19.411 -38.713 1.00 74.69 1012 SER A CA 1
ATOM 8133 C C . SER A 1 1012 ? -12.649 -20.170 -37.834 1.00 74.69 1012 SER A C 1
ATOM 8135 O O . SER A 1 1012 ? -13.245 -21.161 -38.259 1.00 74.69 1012 SER A O 1
ATOM 8137 N N . PHE A 1 1013 ? -12.838 -19.699 -36.606 1.00 74.44 1013 PHE A N 1
ATOM 8138 C CA . PHE A 1 1013 ? -13.774 -20.271 -35.648 1.00 74.44 1013 PHE A CA 1
ATOM 8139 C C . PHE A 1 1013 ? -14.707 -19.193 -35.125 1.00 74.44 1013 PHE A C 1
ATOM 8141 O O . PHE A 1 1013 ? -14.256 -18.302 -34.404 1.00 74.44 1013 PHE A O 1
ATOM 8148 N N . GLN A 1 1014 ? -16.004 -19.307 -35.411 1.00 78.75 1014 GLN A N 1
ATOM 8149 C CA . GLN A 1 1014 ? -17.007 -18.545 -34.677 1.00 78.75 1014 GLN A CA 1
ATOM 8150 C C . GLN A 1 1014 ? -17.375 -19.241 -33.372 1.00 78.75 1014 GLN A C 1
ATOM 8152 O O . GLN A 1 1014 ? -17.806 -20.400 -33.359 1.00 78.75 1014 GLN A O 1
ATOM 8157 N N . ILE A 1 1015 ? -17.175 -18.541 -32.257 1.00 79.19 1015 ILE A N 1
ATOM 8158 C CA . ILE A 1 1015 ? -17.307 -19.105 -30.913 1.00 79.19 1015 ILE A CA 1
ATOM 8159 C C . ILE A 1 1015 ? -18.199 -18.216 -30.067 1.00 79.19 1015 ILE A C 1
ATOM 8161 O O . ILE A 1 1015 ? -18.040 -17.002 -30.001 1.00 79.19 1015 ILE A O 1
ATOM 8165 N N . GLU A 1 1016 ? -19.137 -18.859 -29.390 1.00 83.50 1016 GLU A N 1
ATOM 8166 C CA . GLU A 1 1016 ? -20.037 -18.238 -28.438 1.00 83.50 1016 GLU A CA 1
ATOM 8167 C C . GLU A 1 1016 ? -19.666 -18.688 -27.025 1.00 83.50 1016 GLU A C 1
ATOM 8169 O O . GLU A 1 1016 ? -19.532 -19.886 -26.754 1.00 83.50 1016 GLU A O 1
ATOM 8174 N N . ALA A 1 1017 ? -19.524 -17.725 -26.117 1.00 79.69 1017 ALA A N 1
ATOM 8175 C CA . ALA A 1 1017 ? -19.477 -17.971 -24.686 1.00 79.69 1017 ALA A CA 1
ATOM 8176 C C . ALA A 1 1017 ? -20.766 -17.448 -24.054 1.00 79.69 1017 ALA A C 1
ATOM 8178 O O . ALA A 1 1017 ? -21.186 -16.318 -24.301 1.00 79.69 1017 ALA A O 1
ATOM 8179 N N . PHE A 1 1018 ? -21.392 -18.264 -23.215 1.00 75.69 1018 PHE A N 1
ATOM 8180 C CA . PHE A 1 1018 ? -22.616 -17.906 -22.512 1.00 75.69 1018 PHE A CA 1
ATOM 8181 C C . PHE A 1 1018 ? -22.552 -18.369 -21.061 1.00 75.69 1018 PHE A C 1
ATOM 8183 O O . PHE A 1 1018 ? -21.925 -19.369 -20.721 1.00 75.69 1018 PHE A O 1
ATOM 8190 N N . THR A 1 1019 ? -23.200 -17.623 -20.183 1.00 72.50 1019 THR A N 1
ATOM 8191 C CA . THR A 1 1019 ? -23.329 -17.957 -18.766 1.00 72.50 1019 THR A CA 1
ATOM 8192 C C . THR A 1 1019 ? -24.464 -18.938 -18.550 1.00 72.50 1019 THR A C 1
ATOM 8194 O O . THR A 1 1019 ? -25.568 -18.761 -19.063 1.00 72.50 1019 THR A O 1
ATOM 8197 N N . VAL A 1 1020 ? -24.201 -19.959 -17.742 1.00 62.72 1020 VAL A N 1
ATOM 8198 C CA . VAL A 1 1020 ? -25.214 -20.871 -17.221 1.00 62.72 1020 VAL A CA 1
ATOM 8199 C C . VAL A 1 1020 ? -25.410 -20.567 -15.745 1.00 62.72 1020 VAL A C 1
ATOM 8201 O O . VAL A 1 1020 ? -24.463 -20.585 -14.957 1.00 62.72 1020 VAL A O 1
ATOM 8204 N N . ILE A 1 1021 ? -26.657 -20.284 -15.387 1.00 58.62 1021 ILE A N 1
ATOM 8205 C CA . ILE A 1 1021 ? -27.102 -20.184 -14.001 1.00 58.62 1021 ILE A CA 1
ATOM 8206 C C . ILE A 1 1021 ? -27.544 -21.596 -13.605 1.00 58.62 1021 ILE A C 1
ATOM 8208 O O . ILE A 1 1021 ? -28.388 -22.160 -14.307 1.00 58.62 1021 ILE A O 1
ATOM 8212 N N . PRO A 1 1022 ? -26.992 -22.200 -12.541 1.00 51.03 1022 PRO A N 1
ATOM 8213 C CA . PRO A 1 1022 ? -27.514 -23.458 -12.028 1.00 51.03 1022 PRO A CA 1
ATOM 8214 C C . PRO A 1 1022 ? -28.993 -23.265 -11.688 1.00 51.03 1022 PRO A C 1
ATOM 8216 O O . PRO A 1 1022 ? -29.340 -22.392 -10.894 1.00 51.03 1022 PRO A O 1
ATOM 8219 N N . SER A 1 1023 ? -29.876 -24.033 -12.321 1.00 43.53 1023 SER A N 1
ATOM 8220 C CA . SER A 1 1023 ? -31.297 -24.014 -11.994 1.00 43.53 1023 SER A CA 1
ATOM 8221 C C . SER A 1 1023 ? -31.470 -24.465 -10.544 1.00 43.53 1023 SER A C 1
ATOM 8223 O O . SER A 1 1023 ? -31.264 -25.637 -10.238 1.00 43.53 1023 SER A O 1
ATOM 8225 N N . LEU A 1 1024 ? -31.887 -23.551 -9.666 1.00 43.91 1024 LEU A N 1
ATOM 8226 C CA . LEU A 1 1024 ? -32.304 -23.855 -8.288 1.00 43.91 1024 LEU A CA 1
ATOM 8227 C C . LEU A 1 1024 ? -33.570 -24.739 -8.221 1.00 43.91 1024 LEU A C 1
ATOM 8229 O O . LEU A 1 1024 ? -33.965 -25.160 -7.145 1.00 43.91 1024 LEU A O 1
ATOM 8233 N N . PHE A 1 1025 ? -34.163 -25.090 -9.365 1.00 36.53 1025 PHE A N 1
ATOM 8234 C CA . PHE A 1 1025 ? -35.246 -26.062 -9.486 1.00 36.53 1025 PHE A CA 1
ATOM 8235 C C . PHE A 1 1025 ? -34.808 -27.242 -10.355 1.00 36.53 1025 PHE A C 1
ATOM 8237 O O . PHE A 1 1025 ? -35.037 -27.240 -11.562 1.00 36.53 1025 PHE A O 1
ATOM 8244 N N . GLN A 1 1026 ? -34.171 -28.249 -9.753 1.00 29.30 1026 GLN A N 1
ATOM 8245 C CA . GLN A 1 1026 ? -34.207 -29.607 -10.319 1.00 29.30 1026 GLN A CA 1
ATOM 8246 C C . GLN A 1 1026 ? -33.979 -30.760 -9.330 1.00 29.30 1026 GLN A C 1
ATOM 8248 O O . GLN A 1 1026 ? -33.923 -31.906 -9.763 1.00 29.30 1026 GLN A O 1
ATOM 8253 N N . ASN A 1 1027 ? -33.947 -30.501 -8.021 1.00 30.89 1027 ASN A N 1
ATOM 8254 C CA . ASN A 1 1027 ? -34.077 -31.552 -7.014 1.00 30.89 1027 ASN A CA 1
ATOM 8255 C C . ASN A 1 1027 ? -35.377 -31.304 -6.238 1.00 30.89 1027 ASN A C 1
ATOM 8257 O O . ASN A 1 1027 ? -35.598 -30.187 -5.792 1.00 30.89 1027 ASN A O 1
ATOM 8261 N N . GLU A 1 1028 ? -36.209 -32.344 -6.119 1.00 29.19 1028 GLU A N 1
ATOM 8262 C CA . GLU A 1 1028 ? -37.530 -32.396 -5.450 1.00 29.19 1028 GLU A CA 1
ATOM 8263 C C . GLU A 1 1028 ? -38.795 -32.165 -6.298 1.00 29.19 1028 GLU A C 1
ATOM 8265 O O . GLU A 1 1028 ? -39.848 -31.806 -5.781 1.00 29.19 1028 GLU A O 1
ATOM 8270 N N . ILE A 1 1029 ? -38.759 -32.511 -7.589 1.00 28.12 1029 ILE A N 1
ATOM 8271 C CA . ILE A 1 1029 ? -39.963 -33.023 -8.270 1.00 28.12 1029 ILE A CA 1
ATOM 8272 C C . ILE A 1 1029 ? -39.608 -34.370 -8.908 1.00 28.12 1029 ILE A C 1
ATOM 8274 O O . ILE A 1 1029 ? -39.483 -34.500 -10.121 1.00 28.12 1029 ILE A O 1
ATOM 8278 N N . TYR A 1 1030 ? -39.409 -35.381 -8.062 1.00 28.23 1030 TYR A N 1
ATOM 8279 C CA . TYR A 1 1030 ? -39.737 -36.755 -8.421 1.00 28.23 1030 TYR A CA 1
ATOM 8280 C C . TYR A 1 1030 ? -40.881 -37.195 -7.511 1.00 28.23 1030 TYR A C 1
ATOM 8282 O O . TYR A 1 1030 ? -40.768 -37.203 -6.290 1.00 28.23 1030 TYR A O 1
ATOM 8290 N N . SER A 1 1031 ? -41.999 -37.456 -8.178 1.00 27.83 1031 SER A N 1
ATOM 8291 C CA . SER A 1 1031 ? -43.193 -38.183 -7.763 1.00 27.83 1031 SER A CA 1
ATOM 8292 C C . SER A 1 1031 ? -43.058 -39.084 -6.529 1.00 27.83 1031 SER A C 1
ATOM 8294 O O . SER A 1 1031 ? -42.210 -39.973 -6.499 1.00 27.83 1031 SER A O 1
ATOM 8296 N N . SER A 1 1032 ? -43.999 -38.899 -5.602 1.00 29.53 1032 SER A N 1
ATOM 8297 C CA . SER A 1 1032 ? -44.783 -39.953 -4.941 1.00 29.53 1032 SER A CA 1
ATOM 8298 C C . SER A 1 1032 ? -44.275 -41.396 -5.091 1.00 29.53 1032 SER A C 1
ATOM 8300 O O . SER A 1 1032 ? -44.456 -42.018 -6.144 1.00 29.53 1032 SER A O 1
ATOM 8302 N N . ASN A 1 1033 ? -43.755 -41.933 -3.990 1.00 27.91 1033 ASN A N 1
ATOM 8303 C CA . ASN A 1 1033 ? -44.251 -43.160 -3.364 1.00 27.91 1033 ASN A CA 1
ATOM 8304 C C . ASN A 1 1033 ? -43.978 -43.100 -1.864 1.00 27.91 1033 ASN A C 1
ATOM 8306 O O . ASN A 1 1033 ? -42.807 -42.845 -1.503 1.00 27.91 1033 ASN A O 1
#

Nearest PDB structures (foldseek):
  8wqa-assembly1_B  TM=8.346E-01  e=8.877E-33  Homo sapiens
  7roy-assembly2_B  TM=8.919E-01  e=4.753E-23  Mus musculus
  6lbg-assembly2_A  TM=7.939E-01  e=1.938E-21  Homo sapiens
  7jya-assembly3_C  TM=8.095E-01  e=7.861E-21  Homo sapiens
  6lf0-assembly2_B  TM=7.969E-01  e=7.018E-21  Homo sapiens

Foldseek 3Di:
DADDDPNHGAFDWDADPLGKIWGAGDDPQKTQTWIADPQRKIKGGIAGHPGAFAAWIWIAHPQRKIKTAGDDRNAGAAWIWIAGPVRDIDTAGDHRNHGDDPPDVVVVVLVVLQVLLVQLVPDPDPVSNVVSLVVVLVVLLVVLVVQLVDPVNLVVNQVSLVSNVVSDDQVSVQVNQAAWSDDPQWTDGPLLSCLLSQVLVSNCCCLVRYPYDQQDWIWDADPNDTWGRDGSLLNNLLNLRQSSNVVSVVSPRDQLRATPQSQGSLLSNLLVLNQSNNVVSLVSPHDQLRATNPWRDTSLLSNLLVLSLSSNVVSVVSPHQQCRATPQRDGSLLNNLLNLNQSSNVVVLVRDPQCRAGVLRDGSLLSNLLNLNVVNLCVQCVDCVNDPLLVSLLSLLSNLLNLCQPPVRVVVLVSSLVSNLVSQVSCVVVVNFDDWDAQDVLLVSDTADGHSVSSVVCSPPSSNSNSNSLRSCCRSSHLCRPSSLSSLQSVLVVCLVVVVNVSSLSSLLSSLVSCVVVLHASLVSLLVNLQSLQVCVVVVHADDLVSLLSSLVSLVVRQVSQVVVVVVPDDDDPSSLLSLLSSLVSLLVNLVVDDPVSSVSVLVSNLVSLVVQDAHDPWRDGSLLLLLAQVSDDPSHPDGGVALSSLLSSLVSPHDQCDAIPQGDGSLLSNQLDPDPDVVRSLSNNVSSVVSPHDQAGATNVRDGSLRSHPDVSSNVSSVVSPPCDPVNVVVVVCVVDPDDDDDDDDDDDDDDDDDFQKFQDDWPDDPPCPQFWDADGRPRDIDGPDDDDCVVDFKDKTKTKIWRDDVDIDIDIDIDIDGHDDADDWAWAWPAQEEEDEEEQPPQDQQDWTDTDTPDDDWQKFKDFPDFCPPQQWDADGRTRTIGGPDGDDDPPDRQKTWTWMKIWTPGVVIHIDIHIYIYGYDYPVQQAWAWPPDRPALKDKDWDAWFDPVQFPPFPDATDTDGNDDPVVVVPAPKFKFKDWPDPDVQWDADGGGRTIGGNDTDPGGDMDMTRMGIGIDHPRPPDPPPDDDD

InterPro domains:
  IPR002110 Ankyrin repeat [PF12796] (191-292)
  IPR002110 Ankyrin repeat [PF12796] (300-382)
  IPR002110 Ankyrin repeat [PS50088] (228-260)
  IPR002110 Ankyrin repeat [PS50088] (261-293)
  IPR002110 Ankyrin repeat [PS50088] (295-327)
  IPR002110 Ankyrin repeat [SM00248] (186-216)
  IPR002110 Ankyrin repeat [SM00248] (228-257)
  IPR002110 Ankyrin repeat [SM00248] (261-290)
  IPR002110 Ankyrin repeat [SM00248] (295-324)
  IPR002110 Ankyrin repeat [SM00248] (328-356)
  IPR002110 Ankyrin repeat [SM00248] (360-389)
  IPR002110 Ankyrin repeat [SM00248] (663-701)
  IPR002126 Cadherin-like [PF00028] (842-924)
  IPR002126 Cadherin-like [PS50268] (846-933)
  IPR002126 Cadherin-like [SM00112] (747-829)
  IPR002126 Cadherin-like [SM00112] (851-931)
  IPR015919 Cadherin-like superfamily [SSF49313] (825-933)
  IPR036770 Ankyrin repeat-containing domain superfamily [G3DSA:1.25.40.20] (120-259)
  IPR036770 Ankyrin repeat-containing domain superfamily [G3DSA:1.25.40.20] (260-390)
  IPR036770 Ankyrin repeat-containing domain superfamily [G3DSA:1.25.40.20] (596-724)